Protein AF-0000000083314686 (afdb_homodimer)

pLDDT: mean 95.65, std 6.49, range [55.81, 98.94]

Secondary structure (DSSP, 8-state):
-HHHHHTTS-TT-EEE--TTS--EEEETTEEHHHHHHHH-SSEEEEEHHHHHHHHHHHHHHHHHH-SS-EEEEEEGGGS--HHHHHHHHHTT-EEEEEHHHHHHHHHHTT--GGGEEEE-SS--HHHHHHHHHH-SEEEE-SHHHHHHHHHHHHT--SPPPEEEEEB-------S-GGG--SSTT-SSSB-HHHHHHHHHHHHHHT--EEEEE----SSBS--TTHHHHHHHHHHHHHHHHHHH----SEEE----B----SGGGPSPPPHHHHHHHHHHHHHHHHHHTTPPPPEEEE--SHHHHGGGEEEEEEEEEEEE-SS-EEEEES--TTT--HHHHH------EESBSTTPPP-EEEEEE-SSS-TT-EEEEEEEE----TT-EEEEES-SSSSGGG-B-GGGPPPPEEEEEETTEEEEEEPPPPTGGGGTTB----/-HHHHHTTS-TT-EEE--TTS--EEEETTEEHHHHHHHH-SSEEEEEHHHHHHHHHHHHHHHHHH-SS-EEEEEEGGGS--HHHHHHHHHHT-EEEEEHHHHHHHHHHTT--GGGEEEE-SS--HHHHHHHHHH-SEEEE-SHHHHHHHHHHHHT--SPPPEEEEEB-------S-GGG--SSTT-SSSB-HHHHHHHHHHHHHHT--EEEEE----SSBS--TTHHHHHHHHHHHHHHHHHHH----SEEE----B----SGGGPSPPPHHHHHHHHHHHHHHHHHHTTPPPPEEEE--SHHHHGGGEEEEEEEEEEEE-SS-EEEEES--TTT--HHHHH------EESBSTTPPP-EEEEEE-SSS-TT-EEEEEEEE----TT-EEEEES-SSSSGGG-B-GGGPPPPEEEEEETTEEEEEEPPPPTGGGGTTB----

Radius of gyration: 28.06 Å; Cα contacts (8 Å, |Δi|>4): 2247; chains: 2; bounding box: 79×86×64 Å

Sequence (884 aa):
MNHRRLELFPETTTVITPDDGLPTLAVAGCNLAELADRYGTPLYVLDQTTMDRAAAAYGAALKAHYPGPSGITFAGKALLCLAVAQWVQRQGLWLDCTGAGELHIAGAAGVARERLLVHGVNKSQEDLAMALARAGVVVVDNLTELTRIVTLARQATSPLPDLWLRVRPGVAVETHAYRQTGQEDSKFGMDGDEVMEAVALCQRHGLPLTGIHFHQGSQFRDPAPIGPALERVLDLVDLLRERQGWTPQVICPGGGWGVAYHEDELPHPAIVDYVAFIAQALVHGCQKRSLPLPRLHLEPGRSLVARAGVAVYRVGTVKRTAHRRWLLLDGGMADNPRPALYGARYSALPVQEPWRPPADLAWLAGPYCESGDVLIEGLPLPELAPGELVAVPVSGAYHLAMGSNYNGARRPAVVWVHQGQAHLIQRRESLEDLLRRDLPLPMNHRRLELFPETTTVITPDDGLPTLAVAGCNLAELADRYGTPLYVLDQTTMDRAAAAYGAALKAHYPGPSGITFAGKALLCLAVAQWVQRQGLWLDCTGAGELHIAGAAGVARERLLVHGVNKSQEDLAMALARAGVVVVDNLTELTRIVTLARQATSPLPDLWLRVRPGVAVETHAYRQTGQEDSKFGMDGDEVMEAVALCQRHGLPLTGIHFHQGSQFRDPAPIGPALERVLDLVDLLRERQGWTPQVICPGGGWGVAYHEDELPHPAIVDYVAFIAQALVHGCQKRSLPLPRLHLEPGRSLVARAGVAVYRVGTVKRTAHRRWLLLDGGMADNPRPALYGARYSALPVQEPWRPPADLAWLAGPYCESGDVLIEGLPLPELAPGELVAVPVSGAYHLAMGSNYNGARRPAVVWVHQGQAHLIQRRESLEDLLRRDLPLP

Solvent-accessible surface area (backbone atoms only — not comparable to full-atom values): 43492 Å² total; per-residue (Å²): 111,57,71,59,43,54,72,39,34,33,76,54,51,43,76,42,65,51,95,90,52,65,41,24,38,19,47,32,70,33,49,48,67,59,49,38,71,74,68,37,66,34,27,34,39,36,35,49,62,37,31,51,50,37,52,47,45,52,53,50,28,41,67,72,45,32,96,54,60,68,50,51,25,41,32,33,60,24,48,68,49,33,29,51,39,35,49,34,46,76,71,68,37,25,40,32,26,34,41,51,35,32,43,47,42,33,52,75,37,62,44,54,38,82,34,24,34,32,48,44,66,37,64,46,73,66,22,46,54,46,42,46,72,47,24,28,29,41,41,40,25,45,66,66,57,47,54,49,46,58,58,48,55,74,69,49,90,59,77,73,30,37,28,25,41,26,40,23,64,45,48,84,63,98,55,59,74,53,34,44,38,12,30,66,74,36,88,41,37,23,46,73,68,53,44,54,50,47,52,52,52,29,62,76,69,69,49,56,71,36,30,39,30,32,43,54,36,52,64,36,81,61,62,68,69,53,50,64,36,50,52,49,48,52,52,49,42,52,48,36,33,72,73,67,71,42,72,56,54,30,40,24,65,32,42,22,51,23,68,35,48,30,62,87,46,57,69,60,56,58,64,49,62,45,43,37,51,54,31,46,50,50,53,52,53,24,57,77,65,71,44,80,83,38,30,42,35,39,32,42,25,46,53,40,33,13,42,17,8,30,35,35,32,34,29,62,35,70,46,74,48,94,81,41,36,35,38,26,20,62,43,26,43,34,50,39,31,41,27,51,56,70,64,50,61,52,46,72,40,44,32,58,46,48,75,57,66,59,68,49,56,29,30,35,23,22,34,56,103,42,59,46,24,42,52,29,84,59,44,74,35,41,90,74,55,63,71,41,43,38,33,30,42,39,46,32,34,48,18,73,31,48,19,25,40,39,51,37,42,60,51,54,27,32,32,40,26,47,86,52,40,79,39,70,32,26,55,51,51,50,72,64,63,78,48,69,49,47,28,66,67,133,110,58,71,57,45,53,73,39,33,34,79,54,52,45,79,43,65,52,95,91,51,65,42,24,38,19,46,32,70,34,49,47,66,58,50,37,70,72,69,38,66,32,28,36,39,38,36,49,62,38,30,50,51,36,52,47,45,51,53,51,27,41,68,72,45,33,97,55,59,69,49,52,25,40,32,32,59,24,50,68,49,33,30,51,38,35,49,35,46,73,70,70,38,26,41,33,26,34,40,52,35,31,44,48,43,33,51,75,37,61,44,53,38,81,36,25,34,33,48,45,66,36,65,46,72,66,21,44,54,46,42,47,73,50,24,28,28,39,40,38,25,43,67,66,58,47,55,49,46,57,59,49,55,73,70,50,90,59,78,72,32,37,29,27,42,26,41,25,63,45,49,84,62,99,56,58,76,53,33,43,39,11,30,64,74,36,87,41,36,23,46,71,69,53,45,55,50,46,52,52,52,30,62,75,69,69,48,56,70,37,29,39,30,32,42,56,39,52,66,37,82,60,63,69,68,53,49,64,38,50,52,49,49,51,51,50,42,53,48,36,34,73,74,67,71,42,74,56,52,30,42,24,66,34,44,24,52,24,69,34,48,32,62,90,47,56,69,61,55,57,62,48,62,46,43,37,51,52,30,46,52,50,54,52,52,23,58,75,67,72,44,78,82,38,30,41,35,40,31,40,26,48,53,40,34,14,42,17,8,31,34,35,32,35,29,63,35,69,46,76,47,95,82,43,36,34,39,27,19,62,44,26,42,34,49,39,32,41,28,52,55,70,64,49,60,52,46,71,39,43,32,58,46,47,75,56,65,58,69,47,56,29,29,35,22,20,33,55,102,42,57,46,24,42,53,29,86,59,44,76,34,43,88,72,54,62,71,42,42,37,32,29,43,40,46,30,37,48,18,72,30,48,21,26,40,39,51,37,43,59,51,54,26,32,34,41,25,49,85,52,40,78,40,71,30,26,54,51,52,50,72,66,63,76,47,70,48,47,30,66,67,135

InterPro domains:
  IPR000183 Ornithine/DAP/Arg decarboxylase [PR01179] (94-106)
  IPR000183 Ornithine/DAP/Arg decarboxylase [PR01179] (206-219)
  IPR000183 Ornithine/DAP/Arg decarboxylase [PR01179] (296-315)
  IPR000183 Ornithine/DAP/Arg decarboxylase [PR01179] (396-409)
  IPR002986 Diaminopimelate decarboxylase, LysA [MF_02120] (29-439)
  IPR002986 Diaminopimelate decarboxylase, LysA [PR01181] (92-109)
  IPR002986 Diaminopimelate decarboxylase, LysA [PR01181] (181-190)
  IPR002986 Diaminopimelate decarboxylase, LysA [PR01181] (324-342)
  IPR002986 Diaminopimelate decarboxylase, LysA [PR01181] (406-428)
  IPR002986 Diaminopimelate decarboxylase, LysA [TIGR01048] (24-438)
  IPR002986 Diaminopimelate decarboxylase, LysA [cd06828] (39-417)
  IPR009006 Alanine racemase/group IV decarboxylase, C-terminal [G3DSA:2.40.37.10] (29-435)
  IPR009006 Alanine racemase/group IV decarboxylase, C-terminal [SSF50621] (285-439)
  IPR022644 Orn/DAP/Arg decarboxylase 2, N-terminal [PF02784] (65-306)
  IPR029066 PLP-binding barrel [G3DSA:3.20.20.10] (48-308)
  IPR029066 PLP-binding barrel [SSF51419] (40-308)

Nearest PDB structures (foldseek):
  2qgh-assembly1_A-2  TM=9.466E-01  e=3.932E-39  unclassified
  3c5q-assembly1_A-2  TM=9.473E-01  e=6.401E-38  unclassified
  3n2b-assembly2_D  TM=8.940E-01  e=5.241E-35  Vibrio cholerae O1 biovar El Tor str. N16961
  3n2b-assembly2_C  TM=8.779E-01  e=2.079E-33  Vibrio cholerae O1 biovar El Tor str. N16961
  7ru7-assembly1_A-2  TM=8.753E-01  e=1.218E-33  Niallia circulans

Organism: NCBI:txid1204385

Foldseek 3Di:
DLVLQCLLAQPQWDFDADPPGFTFIDHLQHGVVVVCVVANPQEKEFELVSLLVLLVLLVVLCVVAFPDAAAEEAECLFPDALVVLLSCQVSVHAYEEEFDVRLVRNVVNVRQQLRYEYEYLDYDPRRLVSNQVRHQEYEAWFPVSLVVCLVVVVVDPDDGHEYEFEEQLQAADPDFPVWAARHPPHSTGDYLVRVLVSVVVCVVSVNRHAEYEYEGGAADLALVSLLSSLLSVLVSQLVCCVPPVDHHQEYEDEEHHHFDFESVRDDTRRSSNNSNVVSVSQVVSCVVSVHDRHYYYYHDHLSSTQQRMKTKWFFADWDDDPVATEGETQDFCQQAVCCVVPVDAHDKAWRGPRVPFFDWWHWYAYDAPDPSRTHHGTYGYHDDDGGTMMMIGSHGTPRNSVHHCHVNDWHGWYWYHHNNDIDTRGHIGDSVNSCVPPDDDD/DLVLQCLLAQPQWDFDDDPPGFTFIDHLQHGVVVVCVVANPQEKEFELVSLLVLLVLLVVLCVVAFPDAAAEEAECLFPDALVVLLSCQVSVHAYEEEFDVRLVRNVVNPRQQLRYEYEYLDYDPRRLVSNQVRHQEYEAWFPVSLVVCLVVVVVDPDDGHEYEFEEQLQAADPDFPVWAARHPPHSTGDYLVRVLVSVVVCVVSVNRHAYYEYEGGAADLALVSLLSSLLSVLVSQLVCCVPPVDHHQEYEDEEHHHFDFESVRDDTRRSSNNSNVVSVSQVVSCVVSVHDRHYYYYHYHLSSTQQRMKTKWFFADWDDDPVATEGETQDFCQQAVCCVVPVDAHDKAWRGPRVPFFDWWHWYAYDAPDPSRTHHGTYGYHDDDGGTMMMIGRHGTPRNSVHHCHVNDWHGWYWYHHNNDIDTRGHIGDSVNSCVPPDDDD

Structure (mmCIF, N/CA/C/O backbone):
data_AF-0000000083314686-model_v1
#
loop_
_entity.id
_entity.type
_entity.pdbx_description
1 polymer 'Diaminopimelate decarboxylase'
#
loop_
_atom_site.group_PDB
_atom_site.id
_atom_site.type_symbol
_atom_site.label_atom_id
_atom_site.label_alt_id
_atom_site.label_comp_id
_atom_site.label_asym_id
_atom_site.label_entity_id
_atom_site.label_seq_id
_atom_site.pdbx_PDB_ins_code
_atom_site.Cartn_x
_atom_site.Cartn_y
_atom_site.Cartn_z
_atom_site.occupancy
_atom_site.B_iso_or_equiv
_atom_site.auth_seq_id
_atom_site.auth_comp_id
_atom_site.auth_asym_id
_atom_site.auth_atom_id
_atom_site.pdbx_PDB_model_num
ATOM 1 N N . MET A 1 1 ? -27.672 -10.094 14.734 1 75.81 1 MET A N 1
ATOM 2 C CA . MET A 1 1 ? -26.281 -9.852 14.367 1 75.81 1 MET A CA 1
ATOM 3 C C . MET A 1 1 ? -26.203 -9.031 13.078 1 75.81 1 MET A C 1
ATOM 5 O O . MET A 1 1 ? -25.656 -7.926 13.078 1 75.81 1 MET A O 1
ATOM 9 N N . ASN A 1 2 ? -26.984 -9.383 12.133 1 82.88 2 ASN A N 1
ATOM 10 C CA . ASN A 1 2 ? -26.953 -8.68 10.859 1 82.88 2 ASN A CA 1
ATOM 11 C C . ASN A 1 2 ? -27.578 -7.293 10.977 1 82.88 2 ASN A C 1
ATOM 13 O O . ASN A 1 2 ? -27.109 -6.336 10.359 1 82.88 2 ASN A O 1
ATOM 17 N N . HIS A 1 3 ? -28.547 -7.148 11.844 1 85.5 3 HIS A N 1
ATOM 18 C CA . HIS A 1 3 ? -29.188 -5.852 12.016 1 85.5 3 HIS A CA 1
ATOM 19 C C . HIS A 1 3 ? -28.234 -4.844 12.656 1 85.5 3 HIS A C 1
ATOM 21 O O . HIS A 1 3 ? -28.234 -3.666 12.289 1 85.5 3 HIS A O 1
ATOM 27 N N . ARG A 1 4 ? -27.5 -5.34 13.508 1 92.31 4 ARG A N 1
ATOM 28 C CA . ARG A 1 4 ? -26.516 -4.48 14.156 1 92.31 4 ARG A CA 1
ATOM 29 C C . ARG A 1 4 ? -25.453 -4.02 13.172 1 92.31 4 ARG A C 1
ATOM 31 O O . ARG A 1 4 ? -25 -2.873 13.227 1 92.31 4 ARG A O 1
ATOM 38 N N . ARG A 1 5 ? -25.125 -4.875 12.227 1 96.56 5 ARG A N 1
ATOM 39 C CA . ARG A 1 5 ? -24.109 -4.551 11.227 1 96.56 5 ARG A CA 1
ATOM 40 C C . ARG A 1 5 ? -24.578 -3.428 10.312 1 96.56 5 ARG A C 1
ATOM 42 O O . ARG A 1 5 ? -23.781 -2.658 9.789 1 96.56 5 ARG A O 1
ATOM 49 N N . LEU A 1 6 ? -25.859 -3.352 10.133 1 97 6 LEU A N 1
ATOM 50 C CA . LEU A 1 6 ? -26.406 -2.314 9.266 1 97 6 LEU A CA 1
ATOM 51 C C . LEU A 1 6 ? -26.094 -0.926 9.805 1 97 6 LEU A C 1
ATOM 53 O O . LEU A 1 6 ? -25.953 0.029 9.039 1 97 6 LEU A O 1
ATOM 57 N N . GLU A 1 7 ? -25.922 -0.8 11.125 1 97.31 7 GLU A N 1
ATOM 58 C CA . GLU A 1 7 ? -25.609 0.478 11.766 1 97.31 7 GLU A CA 1
ATOM 59 C C . GLU A 1 7 ? -24.219 0.976 11.375 1 97.31 7 GLU A C 1
ATOM 61 O O . GLU A 1 7 ? -23.906 2.146 11.586 1 97.31 7 GLU A O 1
ATOM 66 N N . LEU A 1 8 ? -23.391 0.061 10.852 1 98.69 8 LEU A N 1
ATOM 67 C CA . LEU A 1 8 ? -22.062 0.446 10.398 1 98.69 8 LEU A CA 1
ATOM 68 C C . LEU A 1 8 ? -22.125 1.128 9.031 1 98.69 8 LEU A C 1
ATOM 70 O O . LEU A 1 8 ? -21.188 1.844 8.648 1 98.69 8 LEU A O 1
ATOM 74 N N . PHE A 1 9 ? -23.203 0.849 8.242 1 98.81 9 PHE A N 1
ATOM 75 C CA . PHE A 1 9 ? -23.328 1.32 6.871 1 98.81 9 PHE A CA 1
ATOM 76 C C . PHE A 1 9 ? -23.672 2.803 6.84 1 98.81 9 PHE A C 1
ATOM 78 O O . PHE A 1 9 ? -23.984 3.395 7.875 1 98.81 9 PHE A O 1
ATOM 85 N N . PRO A 1 10 ? -23.516 3.453 5.609 1 98.88 10 PRO A N 1
ATOM 86 C CA . PRO A 1 10 ? -23.984 4.836 5.492 1 98.88 10 PRO A CA 1
ATOM 87 C C . PRO A 1 10 ? -25.406 5.023 6.039 1 98.88 10 PRO A C 1
ATOM 89 O O . PRO A 1 10 ? -26.219 4.098 5.996 1 98.88 10 PRO A O 1
ATOM 92 N N . GLU A 1 11 ? -25.672 6.207 6.492 1 98.44 11 GLU A N 1
ATOM 93 C CA . GLU A 1 11 ? -26.906 6.496 7.203 1 98.44 11 GLU A CA 1
ATOM 94 C C . GLU A 1 11 ? -28.125 6.277 6.305 1 98.44 11 GLU A C 1
ATOM 96 O O . GLU A 1 11 ? -29.219 6.008 6.789 1 98.44 11 GLU A O 1
ATOM 101 N N . THR A 1 12 ? -27.953 6.301 5.004 1 98.75 12 THR A N 1
ATOM 102 C CA . THR A 1 12 ? -29.062 6.215 4.07 1 98.75 12 THR A CA 1
ATOM 103 C C . THR A 1 12 ? -29.312 4.766 3.654 1 98.75 12 THR A C 1
ATOM 105 O O . THR A 1 12 ? -30.172 4.492 2.812 1 98.75 12 THR A O 1
ATOM 108 N N . THR A 1 13 ? -28.578 3.865 4.227 1 98.75 13 THR A N 1
ATOM 109 C CA . THR A 1 13 ? -28.688 2.475 3.803 1 98.75 13 THR A CA 1
ATOM 110 C C . THR A 1 13 ? -30.016 1.876 4.219 1 98.75 13 THR A C 1
ATOM 112 O O . THR A 1 13 ? -30.484 2.084 5.344 1 98.75 13 THR A O 1
ATOM 115 N N . THR A 1 14 ? -30.656 1.277 3.285 1 97.88 14 THR A N 1
ATOM 116 C CA . THR A 1 14 ? -31.906 0.546 3.504 1 97.88 14 THR A CA 1
ATOM 117 C C . THR A 1 14 ? -31.875 -0.805 2.795 1 97.88 14 THR A C 1
ATOM 119 O O . THR A 1 14 ? -30.953 -1.079 2.016 1 97.88 14 THR A O 1
ATOM 122 N N . VAL A 1 15 ? -32.75 -1.666 3.189 1 97.56 15 VAL A N 1
ATOM 123 C CA . VAL A 1 15 ? -33.031 -2.889 2.436 1 97.56 15 VAL A CA 1
ATOM 124 C C . VAL A 1 15 ? -34.281 -2.723 1.612 1 97.56 15 VAL A C 1
ATOM 126 O O . VAL A 1 15 ? -35.375 -2.473 2.162 1 97.56 15 VAL A O 1
ATOM 129 N N . ILE A 1 16 ? -34.094 -2.801 0.326 1 95.88 16 ILE A N 1
ATOM 130 C CA . ILE A 1 16 ? -35.219 -2.645 -0.561 1 95.88 16 ILE A CA 1
ATOM 131 C C . ILE A 1 16 ? -35.562 -3.979 -1.226 1 95.88 16 ILE A C 1
ATOM 133 O O . ILE A 1 16 ? -34.719 -4.879 -1.266 1 95.88 16 ILE A O 1
ATOM 137 N N . THR A 1 17 ? -36.812 -4.105 -1.648 1 93.75 17 THR A N 1
ATOM 138 C CA . THR A 1 17 ? -37.219 -5.289 -2.395 1 93.75 17 THR A CA 1
ATOM 139 C C . THR A 1 17 ? -37.75 -4.898 -3.768 1 93.75 17 THR A C 1
ATOM 141 O O . THR A 1 17 ? -38.906 -4.504 -3.895 1 93.75 17 THR A O 1
ATOM 144 N N . PRO A 1 18 ? -36.875 -5.098 -4.672 1 88 18 PRO A N 1
ATOM 145 C CA . PRO A 1 18 ? -37.375 -4.82 -6.02 1 88 18 PRO A CA 1
ATOM 146 C C . PRO A 1 18 ? -38.5 -5.766 -6.441 1 88 18 PRO A C 1
ATOM 148 O O . PRO A 1 18 ? -38.656 -6.832 -5.852 1 88 18 PRO A O 1
ATOM 151 N N . ASP A 1 19 ? -39.469 -5.406 -7.34 1 84.94 19 ASP A N 1
ATOM 152 C CA . ASP A 1 19 ? -40.625 -6.156 -7.762 1 84.94 19 ASP A CA 1
ATOM 153 C C . ASP A 1 19 ? -40.281 -7.605 -8.078 1 84.94 19 ASP A C 1
ATOM 155 O O . ASP A 1 19 ? -41 -8.531 -7.664 1 84.94 19 ASP A O 1
ATOM 159 N N . ASP A 1 20 ? -39.281 -7.84 -8.781 1 77.69 20 ASP A N 1
ATOM 160 C CA . ASP A 1 20 ? -38.969 -9.211 -9.188 1 77.69 20 ASP A CA 1
ATOM 161 C C . ASP A 1 20 ? -37.625 -9.664 -8.617 1 77.69 20 ASP A C 1
ATOM 163 O O . ASP A 1 20 ? -36.969 -10.562 -9.172 1 77.69 20 ASP A O 1
ATOM 167 N N . GLY A 1 21 ? -37.438 -9.031 -7.438 1 85.62 21 GLY A N 1
ATOM 168 C CA . GLY A 1 21 ? -36.094 -9.422 -7.012 1 85.62 21 GLY A CA 1
ATOM 169 C C . GLY A 1 21 ? -36 -9.695 -5.523 1 85.62 21 GLY A C 1
ATOM 170 O O . GLY A 1 21 ? -37 -9.703 -4.824 1 85.62 21 GLY A O 1
ATOM 171 N N . LEU A 1 22 ? -34.875 -10.117 -5.012 1 91 22 LEU A N 1
ATOM 172 C CA . LEU A 1 22 ? -34.562 -10.391 -3.613 1 91 22 LEU A CA 1
ATOM 173 C C . LEU A 1 22 ? -34.312 -9.102 -2.85 1 91 22 LEU A C 1
ATOM 175 O O . LEU A 1 22 ? -33.875 -8.109 -3.436 1 91 22 LEU A O 1
ATOM 179 N N . PRO A 1 23 ? -34.688 -9.109 -1.562 1 96.19 23 PRO A N 1
ATOM 180 C CA . PRO A 1 23 ? -34.25 -7.969 -0.759 1 96.19 23 PRO A CA 1
ATOM 181 C C . PRO A 1 23 ? -32.781 -7.641 -0.951 1 96.19 23 PRO A C 1
ATOM 183 O O . PRO A 1 23 ? -31.938 -8.547 -1.035 1 96.19 23 PRO A O 1
ATOM 186 N N . THR A 1 24 ? -32.5 -6.383 -1.115 1 97.94 24 THR A N 1
ATOM 187 C CA . THR A 1 24 ? -31.141 -5.977 -1.46 1 97.94 24 THR A CA 1
ATOM 188 C C . THR A 1 24 ? -30.781 -4.668 -0.764 1 97.94 24 THR A C 1
ATOM 190 O O . THR A 1 24 ? -31.641 -3.816 -0.538 1 97.94 24 THR A O 1
ATOM 193 N N . LEU A 1 25 ? -29.516 -4.578 -0.408 1 98.56 25 LEU A N 1
ATOM 194 C CA . LEU A 1 25 ? -29.031 -3.34 0.193 1 98.56 25 LEU A CA 1
ATOM 195 C C . LEU A 1 25 ? -29.062 -2.195 -0.814 1 98.56 25 LEU A C 1
ATOM 197 O O . LEU A 1 25 ? -28.719 -2.383 -1.984 1 98.56 25 LEU A O 1
ATOM 201 N N . ALA A 1 26 ? -29.516 -1.073 -0.341 1 98.69 26 ALA A N 1
ATOM 202 C CA . ALA A 1 26 ? -29.484 0.168 -1.11 1 98.69 26 ALA A CA 1
ATOM 203 C C . ALA A 1 26 ? -28.875 1.304 -0.292 1 98.69 26 ALA A C 1
ATOM 205 O O . ALA A 1 26 ? -29.109 1.402 0.915 1 98.69 26 ALA A O 1
ATOM 206 N N . VAL A 1 27 ? -28.078 2.102 -0.916 1 98.88 27 VAL A N 1
ATOM 207 C CA . VAL A 1 27 ? -27.516 3.312 -0.316 1 98.88 27 VAL A CA 1
ATOM 208 C C . VAL A 1 27 ? -28.031 4.539 -1.069 1 98.88 27 VAL A C 1
ATOM 210 O O . VAL A 1 27 ? -27.891 4.625 -2.293 1 98.88 27 VAL A O 1
ATOM 213 N N . ALA A 1 28 ? -28.562 5.457 -0.399 1 98.69 28 ALA A N 1
ATOM 214 C CA . ALA A 1 28 ? -29.125 6.668 -0.977 1 98.69 28 ALA A CA 1
ATOM 215 C C . ALA A 1 28 ? -30.172 6.332 -2.049 1 98.69 28 ALA A C 1
ATOM 217 O O . ALA A 1 28 ? -30.266 7.031 -3.059 1 98.69 28 ALA A O 1
ATOM 218 N N . GLY A 1 29 ? -30.812 5.203 -1.864 1 98.12 29 GLY A N 1
ATOM 219 C CA . GLY A 1 29 ? -31.828 4.785 -2.805 1 98.12 29 GLY A CA 1
ATOM 220 C C . GLY A 1 29 ? -31.281 4.027 -3.996 1 98.12 29 GLY A C 1
ATOM 221 O O . GLY A 1 29 ? -32.031 3.598 -4.871 1 98.12 29 GLY A O 1
ATOM 222 N N . CYS A 1 30 ? -30.016 3.84 -4.082 1 98.69 30 CYS A N 1
ATOM 223 C CA . CYS A 1 30 ? -29.375 3.129 -5.191 1 98.69 30 CYS A CA 1
ATOM 224 C C . CYS A 1 30 ? -29.125 1.67 -4.828 1 98.69 30 CYS A C 1
ATOM 226 O O . CYS A 1 30 ? -28.438 1.38 -3.852 1 98.69 30 CYS A O 1
ATOM 228 N N . ASN A 1 31 ? -29.656 0.776 -5.602 1 98.25 31 ASN A N 1
ATOM 229 C CA . ASN A 1 31 ? -29.5 -0.663 -5.426 1 98.25 31 ASN A CA 1
ATOM 230 C C . ASN A 1 31 ? -28.047 -1.091 -5.629 1 98.25 31 ASN A C 1
ATOM 232 O O . ASN A 1 31 ? -27.5 -0.956 -6.727 1 98.25 31 ASN A O 1
ATOM 236 N N . LEU A 1 32 ? -27.406 -1.667 -4.605 1 98.75 32 LEU A N 1
ATOM 237 C CA . LEU A 1 32 ? -25.984 -1.992 -4.672 1 98.75 32 LEU A CA 1
ATOM 238 C C . LEU A 1 32 ? -25.734 -3.084 -5.707 1 98.75 32 LEU A C 1
ATOM 240 O O . LEU A 1 32 ? -24.688 -3.088 -6.359 1 98.75 32 LEU A O 1
ATOM 244 N N . ALA A 1 33 ? -26.609 -4.023 -5.812 1 98.31 33 ALA A N 1
ATOM 245 C CA . ALA A 1 33 ? -26.453 -5.074 -6.812 1 98.31 33 ALA A CA 1
ATOM 246 C C . ALA A 1 33 ? -26.453 -4.488 -8.227 1 98.31 33 ALA A C 1
ATOM 248 O O . ALA A 1 33 ? -25.641 -4.895 -9.07 1 98.31 33 ALA A O 1
ATOM 249 N N . GLU A 1 34 ? -27.328 -3.541 -8.438 1 97.75 34 GLU A N 1
ATOM 250 C CA . GLU A 1 34 ? -27.406 -2.898 -9.742 1 97.75 34 GLU A CA 1
ATOM 251 C C . GLU A 1 34 ? -26.156 -2.072 -10.023 1 97.75 34 GLU A C 1
ATOM 253 O O . GLU A 1 34 ? -25.656 -2.055 -11.148 1 97.75 34 GLU A O 1
ATOM 258 N N . LEU A 1 35 ? -25.672 -1.355 -8.992 1 98.81 35 LEU A N 1
ATOM 259 C CA . LEU A 1 35 ? -24.438 -0.596 -9.156 1 98.81 35 LEU A CA 1
ATOM 260 C C . LEU A 1 35 ? -23.266 -1.521 -9.492 1 98.81 35 LEU A C 1
ATOM 262 O O . LEU A 1 35 ? -22.438 -1.199 -10.344 1 98.81 35 LEU A O 1
ATOM 266 N N . ALA A 1 36 ? -23.188 -2.654 -8.812 1 98.69 36 ALA A N 1
ATOM 267 C CA . ALA A 1 36 ? -22.141 -3.633 -9.07 1 98.69 36 ALA A CA 1
ATOM 268 C C . ALA A 1 36 ? -22.203 -4.137 -10.516 1 98.69 36 ALA A C 1
ATOM 270 O O . ALA A 1 36 ? -21.156 -4.34 -11.148 1 98.69 36 ALA A O 1
ATOM 271 N N . ASP A 1 37 ? -23.391 -4.402 -11.008 1 98 37 ASP A N 1
ATOM 272 C CA . ASP A 1 37 ? -23.562 -4.867 -12.375 1 98 37 ASP A CA 1
ATOM 273 C C . ASP A 1 37 ? -23.125 -3.799 -13.375 1 98 37 ASP A C 1
ATOM 275 O O . ASP A 1 37 ? -22.516 -4.113 -14.398 1 98 37 ASP A O 1
ATOM 279 N N . ARG A 1 38 ? -23.453 -2.57 -13.086 1 98.31 38 ARG A N 1
ATOM 280 C CA . ARG A 1 38 ? -23.219 -1.458 -14 1 98.31 38 ARG A CA 1
ATOM 281 C C . ARG A 1 38 ? -21.75 -1.072 -14.023 1 98.31 38 ARG A C 1
ATOM 283 O O . ARG A 1 38 ? -21.188 -0.797 -15.086 1 98.31 38 ARG A O 1
ATOM 290 N N . TYR A 1 39 ? -21.062 -1.039 -12.844 1 98.69 39 TYR A N 1
ATOM 291 C CA . TYR A 1 39 ? -19.734 -0.452 -12.742 1 98.69 39 TYR A CA 1
ATOM 292 C C . TYR A 1 39 ? -18.672 -1.525 -12.492 1 98.69 39 TYR A C 1
ATOM 294 O O . TYR A 1 39 ? -17.484 -1.248 -12.531 1 98.69 39 TYR A O 1
ATOM 302 N N . GLY A 1 40 ? -19.094 -2.797 -12.234 1 98.19 40 GLY A N 1
ATOM 303 C CA . GLY A 1 40 ? -18.172 -3.875 -11.914 1 98.19 40 GLY A CA 1
ATOM 304 C C . GLY A 1 40 ? -17.719 -3.855 -10.469 1 98.19 40 GLY A C 1
ATOM 305 O O . GLY A 1 40 ? -17.969 -2.891 -9.75 1 98.19 40 GLY A O 1
ATOM 306 N N . THR A 1 41 ? -17.125 -4.898 -10 1 98.62 41 THR A N 1
ATOM 307 C CA . THR A 1 41 ? -16.516 -5.027 -8.68 1 98.62 41 THR A CA 1
ATOM 308 C C . THR A 1 41 ? -15.023 -5.328 -8.797 1 98.62 41 THR A C 1
ATOM 310 O O . THR A 1 41 ? -14.578 -5.875 -9.805 1 98.62 41 THR A O 1
ATOM 313 N N . PRO A 1 42 ? -14.266 -4.965 -7.789 1 98.5 42 PRO A N 1
ATOM 314 C CA . PRO A 1 42 ? -14.641 -4.215 -6.59 1 98.5 42 PRO A CA 1
ATOM 315 C C . PRO A 1 42 ? -15.18 -2.822 -6.906 1 98.5 42 PRO A C 1
ATOM 317 O O . PRO A 1 42 ? -14.758 -2.201 -7.887 1 98.5 42 PRO A O 1
ATOM 320 N N . LEU A 1 43 ? -16.141 -2.434 -6.137 1 98.94 43 LEU A N 1
ATOM 321 C CA . LEU A 1 43 ? -16.75 -1.126 -6.316 1 98.94 43 LEU A CA 1
ATOM 322 C C . LEU A 1 43 ? -16.828 -0.373 -4.992 1 98.94 43 LEU A C 1
ATOM 324 O O . LEU A 1 43 ? -17.203 -0.948 -3.967 1 98.94 43 LEU A O 1
ATOM 328 N N . TYR A 1 44 ? -16.438 0.87 -4.996 1 98.94 44 TYR A N 1
ATOM 329 C CA . TYR A 1 44 ? -16.625 1.724 -3.828 1 98.94 44 TYR A CA 1
ATOM 330 C C . TYR A 1 44 ? -17.766 2.705 -4.047 1 98.94 44 TYR A C 1
ATOM 332 O O . TYR A 1 44 ? -17.844 3.361 -5.09 1 98.94 44 TYR A O 1
ATOM 340 N N . VAL A 1 45 ? -18.625 2.727 -3.113 1 98.94 45 VAL A N 1
ATOM 341 C CA . VAL A 1 45 ? -19.781 3.609 -3.145 1 98.94 45 VAL A CA 1
ATOM 342 C C . VAL A 1 45 ? -19.688 4.625 -2.008 1 98.94 45 VAL A C 1
ATOM 344 O O . VAL A 1 45 ? -19.469 4.254 -0.853 1 98.94 45 VAL A O 1
ATOM 347 N N . LEU A 1 46 ? -19.812 5.906 -2.338 1 98.88 46 LEU A N 1
ATOM 348 C CA . LEU A 1 46 ? -19.703 6.988 -1.367 1 98.88 46 LEU A CA 1
ATOM 349 C C . LEU A 1 46 ? -21.016 7.758 -1.255 1 98.88 46 LEU A C 1
ATOM 351 O O . LEU A 1 46 ? -21.516 8.297 -2.248 1 98.88 46 LEU A O 1
ATOM 355 N N . ASP A 1 47 ? -21.531 7.883 -0.074 1 98.94 47 ASP A N 1
ATOM 356 C CA . ASP A 1 47 ? -22.844 8.484 0.176 1 98.94 47 ASP A CA 1
ATOM 357 C C . ASP A 1 47 ? -22.703 9.945 0.598 1 98.94 47 ASP A C 1
ATOM 359 O O . ASP A 1 47 ? -22.203 10.234 1.69 1 98.94 47 ASP A O 1
ATOM 363 N N . GLN A 1 48 ? -23.25 10.812 -0.131 1 98.81 48 GLN A N 1
ATOM 364 C CA . GLN A 1 48 ? -23.156 12.242 0.144 1 98.81 48 GLN A CA 1
ATOM 365 C C . GLN A 1 48 ? -23.859 12.594 1.454 1 98.81 48 GLN A C 1
ATOM 367 O O . GLN A 1 48 ? -23.328 13.367 2.256 1 98.81 48 GLN A O 1
ATOM 372 N N . THR A 1 49 ? -25.016 12.07 1.678 1 98.88 49 THR A N 1
ATOM 373 C CA . THR A 1 49 ? -25.844 12.461 2.812 1 98.88 49 THR A CA 1
ATOM 374 C C . THR A 1 49 ? -25.125 12.172 4.129 1 98.88 49 THR A C 1
ATOM 376 O O . THR A 1 49 ? -25.141 13 5.043 1 98.88 49 THR A O 1
ATOM 379 N N . THR A 1 50 ? -24.5 11.039 4.188 1 98.88 50 THR A N 1
ATOM 380 C CA . THR A 1 50 ? -23.766 10.672 5.391 1 98.88 50 THR A CA 1
ATOM 381 C C . THR A 1 50 ? -22.625 11.664 5.648 1 98.88 50 THR A C 1
ATOM 383 O O . THR A 1 50 ? -22.406 12.078 6.789 1 98.88 50 THR A O 1
ATOM 386 N N . MET A 1 51 ? -21.922 12.117 4.629 1 98.81 51 MET A N 1
ATOM 387 C CA . MET A 1 51 ? -20.859 13.102 4.766 1 98.81 51 MET A CA 1
ATOM 388 C C . MET A 1 51 ? -21.438 14.461 5.16 1 98.81 51 MET A C 1
ATOM 390 O O . MET A 1 51 ? -20.875 15.148 6.023 1 98.81 51 MET A O 1
ATOM 394 N N . ASP A 1 52 ? -22.547 14.82 4.512 1 98.81 52 ASP A N 1
ATOM 395 C CA . ASP A 1 52 ? -23.203 16.078 4.836 1 98.81 52 ASP A CA 1
ATOM 396 C C . ASP A 1 52 ? -23.594 16.141 6.312 1 98.81 52 ASP A C 1
ATOM 398 O O . ASP A 1 52 ? -23.359 17.156 6.977 1 98.81 52 ASP A O 1
ATOM 402 N N . ARG A 1 53 ? -24.156 15.086 6.773 1 98.81 53 ARG A N 1
ATOM 403 C CA . ARG A 1 53 ? -24.641 15.047 8.148 1 98.81 53 ARG A CA 1
ATOM 404 C C . ARG A 1 53 ? -23.469 15.086 9.133 1 98.81 53 ARG A C 1
ATOM 406 O O . ARG A 1 53 ? -23.578 15.703 10.195 1 98.81 53 ARG A O 1
ATOM 413 N N . ALA A 1 54 ? -22.406 14.43 8.82 1 98.75 54 ALA A N 1
ATOM 414 C CA . ALA A 1 54 ? -21.234 14.5 9.672 1 98.75 54 ALA A CA 1
ATOM 415 C C . ALA A 1 54 ? -20.688 15.93 9.734 1 98.75 54 ALA A C 1
ATOM 417 O O . ALA A 1 54 ? -20.391 16.438 10.812 1 98.75 54 ALA A O 1
ATOM 418 N N . ALA A 1 55 ? -20.578 16.562 8.57 1 98.75 55 ALA A N 1
ATOM 419 C CA . ALA A 1 55 ? -20.109 17.953 8.516 1 98.75 55 ALA A CA 1
ATOM 420 C C . ALA A 1 55 ? -21.031 18.875 9.328 1 98.75 55 ALA A C 1
ATOM 422 O O . ALA A 1 55 ? -20.547 19.703 10.094 1 98.75 55 ALA A O 1
ATOM 423 N N . ALA A 1 56 ? -22.281 18.641 9.164 1 98.62 56 ALA A N 1
ATOM 424 C CA . ALA A 1 56 ? -23.25 19.453 9.898 1 98.62 56 ALA A CA 1
ATOM 425 C C . ALA A 1 56 ? -23.125 19.234 11.398 1 98.62 56 ALA A C 1
ATOM 427 O O . ALA A 1 56 ? -23.281 20.172 12.188 1 98.62 56 ALA A O 1
ATOM 428 N N . ALA A 1 57 ? -22.891 18 11.781 1 98.69 57 ALA A N 1
ATOM 429 C CA . ALA A 1 57 ? -22.734 17.672 13.195 1 98.69 57 ALA A CA 1
ATOM 430 C C . ALA A 1 57 ? -21.547 18.406 13.797 1 98.69 57 ALA A C 1
ATOM 432 O O . ALA A 1 57 ? -21.625 18.938 14.914 1 98.69 57 ALA A O 1
ATOM 433 N N . TYR A 1 58 ? -20.469 18.484 13.141 1 98.75 58 TYR A N 1
ATOM 434 C CA . TYR A 1 58 ? -19.312 19.234 13.602 1 98.75 58 TYR A CA 1
ATOM 435 C C . TYR A 1 58 ? -19.641 20.719 13.742 1 98.75 58 TYR A C 1
ATOM 437 O O . TYR A 1 58 ? -19.328 21.328 14.758 1 98.75 58 TYR A O 1
ATOM 445 N N . GLY A 1 59 ? -20.25 21.234 12.68 1 98.31 59 GLY A N 1
ATOM 446 C CA . GLY A 1 59 ? -20.625 22.641 12.711 1 98.31 59 GLY A CA 1
ATOM 447 C C . GLY A 1 59 ? -21.562 22.984 13.852 1 98.31 59 GLY A C 1
ATOM 448 O O . GLY A 1 59 ? -21.328 23.953 14.57 1 98.31 59 GLY A O 1
ATOM 449 N N . ALA A 1 60 ? -22.547 22.125 14.031 1 98.5 60 ALA A N 1
ATOM 450 C CA . ALA A 1 60 ? -23.531 22.359 15.094 1 98.5 60 ALA A CA 1
ATOM 451 C C . ALA A 1 60 ? -22.875 22.25 16.469 1 98.5 60 ALA A C 1
ATOM 453 O O . ALA A 1 60 ? -23.188 23.047 17.359 1 98.5 60 ALA A O 1
ATOM 454 N N . ALA A 1 61 ? -22.062 21.281 16.625 1 98.75 61 ALA A N 1
ATOM 455 C CA . ALA A 1 61 ? -21.391 21.078 17.906 1 98.75 61 ALA A CA 1
ATOM 456 C C . ALA A 1 61 ? -20.484 22.266 18.234 1 98.75 61 ALA A C 1
ATOM 458 O O . ALA A 1 61 ? -20.453 22.734 19.375 1 98.75 61 ALA A O 1
ATOM 459 N N . LEU A 1 62 ? -19.781 22.766 17.25 1 98.69 62 LEU A N 1
ATOM 460 C CA . LEU A 1 62 ? -18.906 23.922 17.469 1 98.69 62 LEU A CA 1
ATOM 461 C C . LEU A 1 62 ? -19.734 25.156 17.844 1 98.69 62 LEU A C 1
ATOM 463 O O . LEU A 1 62 ? -19.375 25.875 18.781 1 98.69 62 LEU A O 1
ATOM 467 N N . LYS A 1 63 ? -20.812 25.375 17.141 1 98.19 63 LYS A N 1
ATOM 468 C CA . LYS A 1 63 ? -21.672 26.5 17.438 1 98.19 63 LYS A CA 1
ATOM 469 C C . LYS A 1 63 ? -22.219 26.422 18.859 1 98.19 63 LYS A C 1
ATOM 471 O O . LYS A 1 63 ? -22.344 27.438 19.547 1 98.19 63 LYS A O 1
ATOM 476 N N . ALA A 1 64 ? -22.422 25.234 19.25 1 98.5 64 ALA A N 1
ATOM 477 C CA . ALA A 1 64 ? -23.062 25.016 20.547 1 98.5 64 ALA A CA 1
ATOM 478 C C . ALA A 1 64 ? -22.062 25.109 21.688 1 98.5 64 ALA A C 1
ATOM 480 O O . ALA A 1 64 ? -22.406 25.547 22.781 1 98.5 64 ALA A O 1
ATOM 481 N N . HIS A 1 65 ? -20.844 24.734 21.422 1 98.56 65 HIS A N 1
ATOM 482 C CA . HIS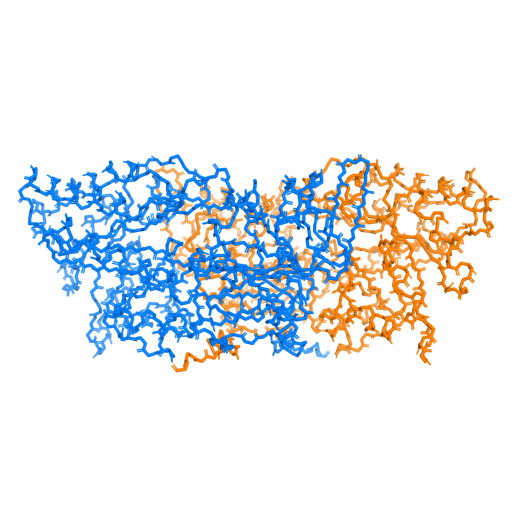 A 1 65 ? -19.984 24.469 22.562 1 98.56 65 HIS A CA 1
ATOM 483 C C . HIS A 1 65 ? -18.766 25.391 22.578 1 98.56 65 HIS A C 1
ATOM 485 O O . HIS A 1 65 ? -18.047 25.484 23.578 1 98.56 65 HIS A O 1
ATOM 491 N N . TYR A 1 66 ? -18.5 26.078 21.484 1 98.69 66 TYR A N 1
ATOM 492 C CA . TYR A 1 66 ? -17.359 27 21.453 1 98.69 66 TYR A CA 1
ATOM 493 C C . TYR A 1 66 ? -17.828 28.422 21.219 1 98.69 66 TYR A C 1
ATOM 495 O O . TYR A 1 66 ? -18.422 28.734 20.172 1 98.69 66 TYR A O 1
ATOM 503 N N . PRO A 1 67 ? -17.547 29.328 22.125 1 98.06 67 PRO A N 1
ATOM 504 C CA . PRO A 1 67 ? -18.125 30.672 22.031 1 98.06 67 PRO A CA 1
ATOM 505 C C . PRO A 1 67 ? -17.359 31.562 21.062 1 98.06 67 PRO A C 1
ATOM 507 O O . PRO A 1 67 ? -17.812 32.656 20.734 1 98.06 67 PRO A O 1
ATOM 510 N N . GLY A 1 68 ? -16.172 31.156 20.562 1 97.31 68 GLY A N 1
ATOM 511 C CA . GLY A 1 68 ? -15.383 31.938 19.625 1 97.31 68 GLY A CA 1
ATOM 512 C C . GLY A 1 68 ? -15.484 31.422 18.203 1 97.31 68 GLY A C 1
ATOM 513 O O . GLY A 1 68 ? -16.266 30.516 17.906 1 97.31 68 GLY A O 1
ATOM 514 N N . PRO A 1 69 ? -14.773 32.125 17.281 1 97.88 69 PRO A N 1
ATOM 515 C CA . PRO A 1 69 ? -14.742 31.594 15.914 1 97.88 69 PRO A CA 1
ATOM 516 C C . PRO A 1 69 ? -14.172 30.188 15.828 1 97.88 69 PRO A C 1
ATOM 518 O O . PRO A 1 69 ? -13.344 29.797 16.656 1 97.88 69 PRO A O 1
ATOM 521 N N . SER A 1 70 ? -14.641 29.469 14.898 1 98.12 70 SER A N 1
ATOM 522 C CA . SER A 1 70 ? -14.172 28.094 14.727 1 98.12 70 SER A CA 1
ATOM 523 C C . SER A 1 70 ? -14.164 27.703 13.258 1 98.12 70 SER A C 1
ATOM 525 O O . SER A 1 70 ? -14.695 28.422 12.406 1 98.12 70 SER A O 1
ATOM 527 N N . GLY A 1 71 ? -13.43 26.688 12.922 1 97 71 GLY A N 1
ATOM 528 C CA . GLY A 1 71 ? -13.375 26.125 11.578 1 97 71 GLY A CA 1
ATOM 529 C C . GLY A 1 71 ? -13.156 24.625 11.57 1 97 71 GLY A C 1
ATOM 530 O O . GLY A 1 71 ? -12.734 24.047 12.578 1 97 71 GLY A O 1
ATOM 531 N N . ILE A 1 72 ? -13.57 24.016 10.492 1 98.44 72 ILE A N 1
ATOM 532 C CA . ILE A 1 72 ? -13.398 22.578 10.281 1 98.44 72 ILE A CA 1
ATOM 533 C C . ILE A 1 72 ? -12.578 22.344 9.016 1 98.44 72 ILE A C 1
ATOM 535 O O . ILE A 1 72 ? -12.891 22.875 7.953 1 98.44 72 ILE A O 1
ATOM 539 N N . THR A 1 73 ? -11.555 21.578 9.141 1 98.5 73 THR A N 1
ATOM 540 C CA . THR A 1 73 ? -10.703 21.188 8.023 1 98.5 73 THR A CA 1
ATOM 541 C C . THR A 1 73 ? -10.852 19.688 7.738 1 98.5 73 THR A C 1
ATOM 543 O O . THR A 1 73 ? -10.664 18.859 8.633 1 98.5 73 THR A O 1
ATOM 546 N N . PHE A 1 74 ? -11.219 19.406 6.508 1 98.75 74 PHE A N 1
ATOM 547 C CA . PHE A 1 74 ? -11.203 18.016 6.09 1 98.75 74 PHE A CA 1
ATOM 548 C C . PHE A 1 74 ? -9.781 17.547 5.812 1 98.75 74 PHE A C 1
ATOM 550 O O . PHE A 1 74 ? -9.078 18.141 4.988 1 98.75 74 PHE A O 1
ATOM 557 N N . ALA A 1 75 ? -9.352 16.469 6.512 1 98 75 ALA A N 1
ATOM 558 C CA . ALA A 1 75 ? -8.023 15.922 6.258 1 98 75 ALA A CA 1
ATOM 559 C C . ALA A 1 75 ? -7.996 15.148 4.938 1 98 75 ALA A C 1
ATOM 561 O O . ALA A 1 75 ? -8.445 14 4.871 1 98 75 ALA A O 1
ATOM 562 N N . GLY A 1 76 ? -7.336 15.672 3.92 1 97.81 76 GLY A N 1
ATOM 563 C CA . GLY A 1 76 ? -7.336 15.109 2.58 1 97.81 76 GLY A CA 1
ATOM 564 C C . GLY A 1 76 ? -6.742 13.711 2.521 1 97.81 76 GLY A C 1
ATOM 565 O O . GLY A 1 76 ? -7.125 12.906 1.674 1 97.81 76 GLY A O 1
ATOM 566 N N . LYS A 1 77 ? -5.875 13.367 3.438 1 97 77 LYS A N 1
ATOM 567 C CA . LYS A 1 77 ? -5.191 12.078 3.412 1 97 77 LYS A CA 1
ATOM 568 C C . LYS A 1 77 ? -6.184 10.93 3.58 1 97 77 LYS A C 1
ATOM 570 O O . LYS A 1 77 ? -5.871 9.781 3.256 1 97 77 LYS A O 1
ATOM 575 N N . ALA A 1 78 ? -7.395 11.203 4.129 1 97.88 78 ALA A N 1
ATOM 576 C CA . ALA A 1 78 ? -8.398 10.172 4.336 1 97.88 78 ALA A CA 1
ATOM 577 C C . ALA A 1 78 ? -8.953 9.664 3.008 1 97.88 78 ALA A C 1
ATOM 579 O O . ALA A 1 78 ? -9.141 8.453 2.826 1 97.88 78 ALA A O 1
ATOM 580 N N . LEU A 1 79 ? -9.227 10.531 2.148 1 98.5 79 LEU A N 1
ATOM 581 C CA . LEU A 1 79 ? -9.734 10.289 0.803 1 98.5 79 LEU A CA 1
ATOM 582 C C . LEU A 1 79 ? -9.758 11.578 -0.01 1 98.5 79 LEU A C 1
ATOM 584 O O . LEU A 1 79 ? -10.523 12.492 0.289 1 98.5 79 LEU A O 1
ATOM 588 N N . LEU A 1 80 ? -8.945 11.656 -1.025 1 98.56 80 LEU A N 1
ATOM 589 C CA . LEU A 1 80 ? -8.922 12.898 -1.789 1 98.56 80 LEU A CA 1
ATOM 590 C C . LEU A 1 80 ? -8.953 12.617 -3.287 1 98.56 80 LEU A C 1
ATOM 592 O O . LEU A 1 80 ? -8.109 11.883 -3.803 1 98.56 80 LEU A O 1
ATOM 596 N N . CYS A 1 81 ? -9.898 13.023 -3.967 1 98.38 81 CYS A N 1
ATOM 597 C CA . CYS A 1 81 ? -10.047 13.117 -5.414 1 98.38 81 CYS A CA 1
ATOM 598 C C . CYS A 1 81 ? -10.789 14.391 -5.805 1 98.38 81 CYS A C 1
ATOM 600 O O . CYS A 1 81 ? -11.188 15.172 -4.941 1 98.38 81 CYS A O 1
ATOM 602 N N . LEU A 1 82 ? -10.922 14.641 -7.043 1 98.75 82 LEU A N 1
ATOM 603 C CA . LEU A 1 82 ? -11.539 15.867 -7.543 1 98.75 82 LEU A CA 1
ATOM 604 C C . LEU A 1 82 ? -12.914 16.078 -6.926 1 98.75 82 LEU A C 1
ATOM 606 O O . LEU A 1 82 ? -13.211 17.156 -6.398 1 98.75 82 LEU A O 1
ATOM 610 N N . ALA A 1 83 ? -13.727 15.078 -6.914 1 98.81 83 ALA A N 1
ATOM 611 C CA . ALA A 1 83 ? -15.109 15.156 -6.441 1 98.81 83 ALA A CA 1
ATOM 612 C C . ALA A 1 83 ? -15.156 15.438 -4.941 1 98.81 83 ALA A C 1
ATOM 614 O O . ALA A 1 83 ? -15.961 16.25 -4.484 1 98.81 83 ALA A O 1
ATOM 615 N N . VAL A 1 84 ? -14.344 14.82 -4.156 1 98.81 84 VAL A N 1
ATOM 616 C CA . VAL A 1 84 ? -14.32 15.008 -2.709 1 98.81 84 VAL A CA 1
ATOM 617 C C . VAL A 1 84 ? -13.859 16.422 -2.381 1 98.81 84 VAL A C 1
ATOM 619 O O . VAL A 1 84 ? -14.414 17.078 -1.493 1 98.81 84 VAL A O 1
ATOM 622 N N . ALA A 1 85 ? -12.852 16.906 -3.111 1 98.81 85 ALA A N 1
ATOM 623 C CA . ALA A 1 85 ? -12.398 18.281 -2.918 1 98.81 85 ALA A CA 1
ATOM 624 C C . ALA A 1 85 ? -13.516 19.266 -3.238 1 98.81 85 ALA A C 1
ATOM 626 O O . ALA A 1 85 ? -13.664 20.281 -2.551 1 98.81 85 ALA A O 1
ATOM 627 N N . GLN A 1 86 ? -14.25 18.984 -4.27 1 98.75 86 GLN A N 1
ATOM 628 C CA . GLN A 1 86 ? -15.383 19.844 -4.617 1 98.75 86 GLN A CA 1
ATOM 629 C C . GLN A 1 86 ? -16.438 19.828 -3.518 1 98.75 86 GLN A C 1
ATOM 631 O O . GLN A 1 86 ? -17 20.875 -3.184 1 98.75 86 GLN A O 1
ATOM 636 N N . TRP A 1 87 ? -16.688 18.672 -3.004 1 98.69 87 TRP A N 1
ATOM 637 C CA . TRP A 1 87 ? -17.625 18.562 -1.888 1 98.69 87 TRP A CA 1
ATOM 638 C C . TRP A 1 87 ? -17.141 19.406 -0.703 1 98.69 87 TRP A C 1
ATOM 640 O O . TRP A 1 87 ? -17.938 20.141 -0.108 1 98.69 87 TRP A O 1
ATOM 650 N N . VAL A 1 88 ? -15.898 19.328 -0.404 1 98.56 88 VAL A N 1
ATOM 651 C CA . VAL A 1 88 ? -15.305 20.094 0.696 1 98.56 88 VAL A CA 1
ATOM 652 C C . VAL A 1 88 ? -15.547 21.578 0.484 1 98.56 88 VAL A C 1
ATOM 654 O O . VAL A 1 88 ? -15.984 22.281 1.4 1 98.56 88 VAL A O 1
ATOM 657 N N . GLN A 1 89 ? -15.32 21.984 -0.715 1 97.25 89 GLN A N 1
ATOM 658 C CA . GLN A 1 89 ? -15.523 23.391 -1.075 1 97.25 89 GLN A CA 1
ATOM 659 C C . GLN A 1 89 ? -16.984 23.781 -0.929 1 97.25 89 GLN A C 1
ATOM 661 O O . GLN A 1 89 ? -17.297 24.828 -0.369 1 97.25 89 GLN A O 1
ATOM 666 N N . ARG A 1 90 ? -17.828 22.953 -1.378 1 97.25 90 ARG A N 1
ATOM 667 C CA . ARG A 1 90 ? -19.266 23.234 -1.344 1 97.25 90 ARG A CA 1
ATOM 668 C C . ARG A 1 90 ? -19.781 23.312 0.092 1 97.25 90 ARG A C 1
ATOM 670 O O . ARG A 1 90 ? -20.688 24.078 0.392 1 97.25 90 ARG A O 1
ATOM 677 N N . GLN A 1 91 ? -19.172 22.562 0.991 1 97.31 91 GLN A N 1
ATOM 678 C CA . GLN A 1 91 ? -19.578 22.516 2.391 1 97.31 91 GLN A CA 1
ATOM 679 C C . GLN A 1 91 ? -18.984 23.672 3.18 1 97.31 91 GLN A C 1
ATOM 681 O O . GLN A 1 91 ? -19.312 23.875 4.352 1 97.31 91 GLN A O 1
ATOM 686 N N . GLY A 1 92 ? -18.094 24.422 2.555 1 96.31 92 GLY A N 1
ATOM 687 C CA . GLY A 1 92 ? -17.438 25.516 3.244 1 96.31 92 GLY A CA 1
ATOM 688 C C . GLY A 1 92 ? -16.375 25.078 4.23 1 96.31 92 GLY A C 1
ATOM 689 O O . GLY A 1 92 ? -16.047 25.797 5.16 1 96.31 92 GLY A O 1
ATOM 690 N N . LEU A 1 93 ? -15.953 23.875 4.059 1 98.19 93 LEU A N 1
ATOM 691 C CA . LEU A 1 93 ? -14.875 23.344 4.895 1 98.19 93 LEU A CA 1
ATOM 692 C C . LEU A 1 93 ? -13.516 23.781 4.367 1 98.19 93 LEU A C 1
ATOM 694 O O . LEU A 1 93 ? -13.398 24.219 3.217 1 98.19 93 LEU A O 1
ATOM 698 N N . TRP A 1 94 ? -12.547 23.797 5.203 1 98.38 94 TRP A N 1
ATOM 699 C CA . TRP A 1 94 ? -11.156 23.859 4.762 1 98.38 94 TRP A CA 1
ATOM 700 C C . TRP A 1 94 ? -10.672 22.484 4.312 1 98.38 94 TRP A C 1
ATOM 702 O O . TRP A 1 94 ? -11.328 21.469 4.57 1 98.38 94 TRP A O 1
ATOM 712 N N . LEU A 1 95 ? -9.586 22.469 3.539 1 98.75 95 LEU A N 1
ATOM 713 C CA . LEU A 1 95 ? -8.969 21.219 3.07 1 98.75 95 LEU A CA 1
ATOM 714 C C . LEU A 1 95 ? -7.5 21.156 3.469 1 98.75 95 LEU A C 1
ATOM 716 O O . LEU A 1 95 ? -6.73 22.078 3.176 1 98.75 95 LEU A O 1
ATOM 720 N N . ASP A 1 96 ? -7.191 20.125 4.18 1 98.12 96 ASP A N 1
ATOM 721 C CA . ASP A 1 96 ? -5.801 19.859 4.535 1 98.12 96 ASP A CA 1
ATOM 722 C C . ASP A 1 96 ? -5.109 19.016 3.463 1 98.12 96 ASP A C 1
ATOM 724 O O . ASP A 1 96 ? -5.547 17.906 3.16 1 98.12 96 ASP A O 1
ATOM 728 N N . CYS A 1 97 ? -4.051 19.469 2.906 1 97.94 97 CYS A N 1
ATOM 729 C CA . CYS A 1 97 ? -3.232 18.781 1.915 1 97.94 97 CYS A CA 1
ATOM 730 C C . CYS A 1 97 ? -1.823 18.531 2.441 1 97.94 97 CYS A C 1
ATOM 732 O O . CYS A 1 97 ? -1.387 19.203 3.383 1 97.94 97 CYS A O 1
ATOM 734 N N . THR A 1 98 ? -1.26 17.469 1.83 1 94.31 98 THR A N 1
ATOM 735 C CA . THR A 1 98 ? 0.15 17.203 2.094 1 94.31 98 THR A CA 1
ATOM 736 C C . THR A 1 98 ? 0.97 17.312 0.812 1 94.31 98 THR A C 1
ATOM 738 O O . THR A 1 98 ? 0.792 16.516 -0.117 1 94.31 98 THR A O 1
ATOM 741 N N . GLY A 1 99 ? 1.688 18.359 0.565 1 91.81 99 GLY A N 1
ATOM 742 C CA . GLY A 1 99 ? 2.623 18.469 -0.544 1 91.81 99 GLY A CA 1
ATOM 743 C C . GLY A 1 99 ? 1.967 18.906 -1.838 1 91.81 99 GLY A C 1
ATOM 744 O O . GLY A 1 99 ? 0.795 19.297 -1.846 1 91.81 99 GLY A O 1
ATOM 745 N N . ALA A 1 100 ? 2.707 18.766 -2.967 1 96.88 100 ALA A N 1
ATOM 746 C CA . ALA A 1 100 ? 2.314 19.297 -4.27 1 96.88 100 ALA A CA 1
ATOM 747 C C . ALA A 1 100 ? 1.208 18.453 -4.895 1 96.88 100 ALA A C 1
ATOM 749 O O . ALA A 1 100 ? 0.336 18.969 -5.59 1 96.88 100 ALA A O 1
ATOM 750 N N . GLY A 1 101 ? 1.194 17.125 -4.656 1 97.75 101 GLY A N 1
ATOM 751 C CA . GLY A 1 101 ? 0.191 16.25 -5.238 1 97.75 101 GLY A CA 1
ATOM 752 C C . GLY A 1 101 ? -1.223 16.594 -4.805 1 97.75 101 GLY A C 1
ATOM 753 O O . GLY A 1 101 ? -2.086 16.859 -5.645 1 97.75 101 GLY A O 1
ATOM 754 N N . GLU A 1 102 ? -1.448 16.672 -3.539 1 98.31 102 GLU A N 1
ATOM 755 C CA . GLU A 1 102 ? -2.783 16.969 -3.027 1 98.31 102 GLU A CA 1
ATOM 756 C C . GLU A 1 102 ? -3.174 18.422 -3.301 1 98.31 102 GLU A C 1
ATOM 758 O O . GLU A 1 102 ? -4.348 18.719 -3.537 1 98.31 102 GLU A O 1
ATOM 763 N N . LEU A 1 103 ? -2.148 19.312 -3.27 1 98.19 103 LEU A N 1
ATOM 764 C CA . LEU A 1 103 ? -2.422 20.703 -3.605 1 98.19 103 LEU A CA 1
ATOM 765 C C . LEU A 1 103 ? -2.904 20.828 -5.047 1 98.19 103 LEU A C 1
ATOM 767 O O . LEU A 1 103 ? -3.779 21.641 -5.344 1 98.19 103 LEU A O 1
ATOM 771 N N . HIS A 1 104 ? -2.318 20.016 -5.879 1 98.38 104 HIS A N 1
ATOM 772 C CA . HIS A 1 104 ? -2.729 20.031 -7.277 1 98.38 104 HIS A CA 1
ATOM 773 C C . HIS A 1 104 ? -4.172 19.562 -7.438 1 98.38 104 HIS A C 1
ATOM 775 O O . HIS A 1 104 ? -4.957 20.188 -8.156 1 98.38 104 HIS A O 1
ATOM 781 N N . ILE A 1 105 ? -4.555 18.531 -6.758 1 98.38 105 ILE A N 1
ATOM 782 C CA . ILE A 1 105 ? -5.918 18.016 -6.797 1 98.38 105 ILE A CA 1
ATOM 783 C C . ILE A 1 105 ? -6.883 19.094 -6.281 1 98.38 105 ILE A C 1
ATOM 785 O O . ILE A 1 105 ? -7.91 19.359 -6.906 1 98.38 105 ILE A O 1
ATOM 789 N N . ALA A 1 106 ? -6.52 19.703 -5.168 1 98.56 106 ALA A N 1
ATOM 790 C CA . ALA A 1 106 ? -7.344 20.75 -4.578 1 98.56 106 ALA A CA 1
ATOM 791 C C . ALA A 1 106 ? -7.516 21.922 -5.543 1 98.56 106 ALA A C 1
ATOM 793 O O . ALA A 1 106 ? -8.617 22.438 -5.707 1 98.56 106 ALA A O 1
ATOM 794 N N . GLY A 1 107 ? -6.395 22.297 -6.129 1 97.81 107 GLY A N 1
ATOM 795 C CA . GLY A 1 107 ? -6.449 23.391 -7.098 1 97.81 107 GLY A CA 1
ATOM 796 C C . GLY A 1 107 ? -7.328 23.062 -8.297 1 97.81 107 GLY A C 1
ATOM 797 O O . GLY A 1 107 ? -8.109 23.906 -8.734 1 97.81 107 GLY A O 1
ATOM 798 N N . ALA A 1 108 ? -7.211 21.891 -8.812 1 97.88 108 ALA A N 1
ATOM 799 C CA . ALA A 1 108 ? -8.016 21.453 -9.953 1 97.88 108 ALA A CA 1
ATOM 800 C C . ALA A 1 108 ? -9.5 21.453 -9.602 1 97.88 108 ALA A C 1
ATOM 802 O O . ALA A 1 108 ? -10.352 21.656 -10.477 1 97.88 108 ALA A O 1
ATOM 803 N N . ALA A 1 109 ? -9.797 21.234 -8.336 1 98 109 ALA A N 1
ATOM 804 C CA . ALA A 1 109 ? -11.18 21.188 -7.867 1 98 109 ALA A CA 1
ATOM 805 C C . ALA A 1 109 ? -11.719 22.594 -7.613 1 98 109 ALA A C 1
ATOM 807 O O . ALA A 1 109 ? -12.906 22.766 -7.316 1 98 109 ALA A O 1
ATOM 808 N N . GLY A 1 110 ? -10.852 23.594 -7.621 1 96.94 110 GLY A N 1
ATOM 809 C CA . GLY A 1 110 ? -11.273 24.969 -7.43 1 96.94 110 GLY A CA 1
ATOM 810 C C . GLY A 1 110 ? -11.352 25.375 -5.969 1 96.94 110 GLY A C 1
ATOM 811 O O . GLY A 1 110 ? -12.039 26.328 -5.625 1 96.94 110 GLY A O 1
ATOM 812 N N . VAL A 1 111 ? -10.688 24.625 -5.141 1 98.12 111 VAL A N 1
ATOM 813 C CA . VAL A 1 111 ? -10.711 25 -3.73 1 98.12 111 VAL A CA 1
ATOM 814 C C . VAL A 1 111 ? -10.039 26.359 -3.543 1 98.12 111 VAL A C 1
ATOM 816 O O . VAL A 1 111 ? -8.938 26.594 -4.059 1 98.12 111 VAL A O 1
ATOM 819 N N . ALA A 1 112 ? -10.656 27.188 -2.812 1 97.81 112 ALA A N 1
ATOM 820 C CA . ALA A 1 112 ? -10.141 28.547 -2.592 1 97.81 112 ALA A CA 1
ATOM 821 C C . ALA A 1 112 ? -8.844 28.516 -1.785 1 97.81 112 ALA A C 1
ATOM 823 O O . ALA A 1 112 ? -8.711 27.719 -0.845 1 97.81 112 ALA A O 1
ATOM 824 N N . ARG A 1 113 ? -7.938 29.344 -2.17 1 96.44 113 ARG A N 1
ATOM 825 C CA . ARG A 1 113 ? -6.641 29.469 -1.511 1 96.44 113 ARG A CA 1
ATOM 826 C C . ARG A 1 113 ? -6.809 29.625 -0.002 1 96.44 113 ARG A C 1
ATOM 828 O O . ARG A 1 113 ? -6.113 28.953 0.772 1 96.44 113 ARG A O 1
ATOM 835 N N . GLU A 1 114 ? -7.758 30.406 0.413 1 96.56 114 GLU A N 1
ATOM 836 C CA . GLU A 1 114 ? -7.941 30.766 1.817 1 96.56 114 GLU A CA 1
ATOM 837 C C . GLU A 1 114 ? -8.438 29.578 2.627 1 96.56 114 GLU A C 1
ATOM 839 O O . GLU A 1 114 ? -8.414 29.594 3.859 1 96.56 114 GLU A O 1
ATOM 844 N N . ARG A 1 115 ? -8.82 28.5 1.881 1 97.88 115 ARG A N 1
ATOM 845 C CA . ARG A 1 115 ? -9.375 27.328 2.551 1 97.88 115 ARG A CA 1
ATOM 846 C C . ARG A 1 115 ? -8.406 26.156 2.488 1 97.88 115 ARG A C 1
ATOM 848 O O . ARG A 1 115 ? -8.75 25.047 2.883 1 97.88 115 ARG A O 1
ATOM 855 N N . LEU A 1 116 ? -7.227 26.438 2.023 1 98.38 116 LEU A N 1
ATOM 856 C CA . LEU A 1 116 ? -6.242 25.359 1.896 1 98.38 116 LEU A CA 1
ATOM 857 C C . LEU A 1 116 ? -5.211 25.438 3.02 1 98.38 116 LEU A C 1
ATOM 859 O O . LEU A 1 116 ? -4.629 26.5 3.266 1 98.38 116 LEU A O 1
ATOM 863 N N . LEU A 1 117 ? -5.113 24.375 3.756 1 98.31 117 LEU A N 1
ATOM 864 C CA . LEU A 1 117 ? -4.062 24.156 4.746 1 98.31 117 LEU A CA 1
ATOM 865 C C . LEU A 1 117 ? -3.059 23.125 4.25 1 98.31 117 LEU A C 1
ATOM 867 O O . LEU A 1 117 ? -3.443 22.094 3.682 1 98.31 117 LEU A O 1
ATOM 871 N N . VAL A 1 118 ? -1.745 23.359 4.453 1 98.25 118 VAL A N 1
ATOM 872 C CA . VAL A 1 118 ? -0.738 22.422 3.967 1 98.25 118 VAL A CA 1
ATOM 873 C C . VAL A 1 118 ? 0.109 21.922 5.133 1 98.25 118 VAL A C 1
ATOM 875 O O . VAL A 1 118 ? 0.765 22.719 5.816 1 98.25 118 VAL A O 1
ATOM 878 N N . HIS A 1 119 ? 0.049 20.641 5.379 1 97 119 HIS A N 1
ATOM 879 C CA . HIS A 1 119 ? 0.885 19.969 6.363 1 97 119 HIS A CA 1
ATOM 880 C C . HIS A 1 119 ? 2.092 19.312 5.699 1 97 119 HIS A C 1
ATOM 882 O O . HIS A 1 119 ? 2.387 19.578 4.535 1 97 119 HIS A O 1
ATOM 888 N N . GLY A 1 120 ? 2.775 18.453 6.492 1 94.31 120 GLY A N 1
ATOM 889 C CA . GLY A 1 120 ? 3.932 17.719 6.016 1 94.31 120 GLY A CA 1
ATOM 890 C C . GLY A 1 120 ? 5.125 17.812 6.949 1 94.31 120 GLY A C 1
ATOM 891 O O . GLY A 1 120 ? 5.41 18.875 7.5 1 94.31 120 GLY A O 1
ATOM 892 N N . VAL A 1 121 ? 5.84 16.75 7.082 1 94.62 121 VAL A N 1
ATOM 893 C CA . VAL A 1 121 ? 6.945 16.719 8.031 1 94.62 121 VAL A CA 1
ATOM 894 C C . VAL A 1 121 ? 8.266 16.984 7.305 1 94.62 121 VAL A C 1
ATOM 896 O O . VAL A 1 121 ? 9.281 17.281 7.934 1 94.62 121 VAL A O 1
ATOM 899 N N . ASN A 1 122 ? 8.195 16.891 6.035 1 96.81 122 ASN A N 1
ATOM 900 C CA . ASN A 1 122 ? 9.336 17.109 5.16 1 96.81 122 ASN A CA 1
ATOM 901 C C . ASN A 1 122 ? 8.906 17.609 3.785 1 96.81 122 ASN A C 1
ATOM 903 O O . ASN A 1 122 ? 9.078 16.906 2.783 1 96.81 122 ASN A O 1
ATOM 907 N N . LYS A 1 123 ? 8.43 18.859 3.75 1 96.69 123 LYS A N 1
ATOM 908 C CA . LYS A 1 123 ? 8.023 19.469 2.49 1 96.69 123 LYS A CA 1
ATOM 909 C C . LYS A 1 123 ? 9.234 19.766 1.608 1 96.69 123 LYS A C 1
ATOM 911 O O . LYS A 1 123 ? 10.18 20.438 2.047 1 96.69 123 LYS A O 1
ATOM 916 N N . SER A 1 124 ? 9.188 19.25 0.44 1 94.81 124 SER A N 1
ATOM 917 C CA . SER A 1 124 ? 10.242 19.547 -0.526 1 94.81 124 SER A CA 1
ATOM 918 C C . SER A 1 124 ? 10.203 21.016 -0.945 1 94.81 124 SER A C 1
ATOM 920 O O . SER A 1 124 ? 9.289 21.75 -0.57 1 94.81 124 SER A O 1
ATOM 922 N N . GLN A 1 125 ? 11.219 21.406 -1.7 1 92.88 125 GLN A N 1
ATOM 923 C CA . GLN A 1 125 ? 11.227 22.766 -2.258 1 92.88 125 GLN A CA 1
ATOM 924 C C . GLN A 1 125 ? 9.992 23 -3.127 1 92.88 125 GLN A C 1
ATOM 926 O O . GLN A 1 125 ? 9.383 24.062 -3.062 1 92.88 125 GLN A O 1
ATOM 931 N N . GLU A 1 126 ? 9.672 22 -3.881 1 94.25 126 GLU A N 1
ATOM 932 C CA . GLU A 1 126 ? 8.477 22.109 -4.719 1 94.25 126 GLU A CA 1
ATOM 933 C C . GLU A 1 126 ? 7.219 22.219 -3.867 1 94.25 126 GLU A C 1
ATOM 935 O O . GLU A 1 126 ? 6.34 23.031 -4.164 1 94.25 126 GLU A O 1
ATOM 940 N N . ASP A 1 127 ? 7.148 21.422 -2.84 1 96.06 127 ASP A N 1
ATOM 941 C CA . ASP A 1 127 ? 6 21.469 -1.937 1 96.06 127 ASP A CA 1
ATOM 942 C C . ASP A 1 127 ? 5.836 22.859 -1.321 1 96.06 127 ASP A C 1
ATOM 944 O O . ASP A 1 127 ? 4.738 23.422 -1.327 1 96.06 127 ASP A O 1
ATOM 948 N N . LEU A 1 128 ? 6.926 23.391 -0.856 1 95.62 128 LEU A N 1
ATOM 949 C CA . LEU A 1 128 ? 6.891 24.688 -0.163 1 95.62 128 LEU A CA 1
ATOM 950 C C . LEU A 1 128 ? 6.547 25.812 -1.126 1 95.62 128 LEU A C 1
ATOM 952 O O . LEU A 1 128 ? 5.75 26.688 -0.796 1 95.62 128 LEU A O 1
ATOM 956 N N . ALA A 1 129 ? 7.176 25.75 -2.268 1 93.94 129 ALA A N 1
ATOM 957 C CA . ALA A 1 129 ? 6.887 26.781 -3.256 1 93.94 129 ALA A CA 1
ATOM 958 C C . ALA A 1 129 ? 5.406 26.797 -3.623 1 93.94 129 ALA A C 1
ATOM 960 O O . ALA A 1 129 ? 4.781 27.859 -3.676 1 93.94 129 ALA A O 1
ATOM 961 N N . MET A 1 130 ? 4.852 25.656 -3.816 1 94.44 130 MET A N 1
ATOM 962 C CA . MET A 1 130 ? 3.438 25.562 -4.168 1 94.44 130 MET A CA 1
ATOM 963 C C . MET A 1 130 ? 2.559 25.984 -2.992 1 94.44 130 MET A C 1
ATOM 965 O O . MET A 1 130 ? 1.536 26.641 -3.18 1 94.44 130 MET A O 1
ATOM 969 N N . ALA A 1 131 ? 2.953 25.516 -1.835 1 96.31 131 ALA A N 1
ATOM 970 C CA . ALA A 1 131 ? 2.193 25.875 -0.643 1 96.31 131 ALA A CA 1
ATOM 971 C C . ALA A 1 131 ? 2.154 27.391 -0.457 1 96.31 131 ALA A C 1
ATOM 973 O O . ALA A 1 131 ? 1.093 27.969 -0.204 1 96.31 131 ALA A O 1
ATOM 974 N N . LEU A 1 132 ? 3.287 28.047 -0.625 1 95.62 132 LEU A N 1
ATOM 975 C CA . LEU A 1 132 ? 3.373 29.5 -0.435 1 95.62 132 LEU A CA 1
ATOM 976 C C . LEU A 1 132 ? 2.557 30.234 -1.489 1 95.62 132 LEU A C 1
ATOM 978 O O . LEU A 1 132 ? 1.993 31.297 -1.215 1 95.62 132 LEU A O 1
ATOM 982 N N . ALA A 1 133 ? 2.453 29.609 -2.604 1 93.38 133 ALA A N 1
ATOM 983 C CA . ALA A 1 133 ? 1.763 30.266 -3.713 1 93.38 133 ALA A CA 1
ATOM 984 C C . ALA A 1 133 ? 0.26 30 -3.65 1 93.38 133 ALA A C 1
ATOM 986 O O . ALA A 1 133 ? -0.537 30.844 -4.074 1 93.38 133 ALA A O 1
ATOM 987 N N . ARG A 1 134 ? -0.15 28.844 -3.033 1 94.06 134 ARG A N 1
ATOM 988 C CA . ARG A 1 134 ? -1.517 28.406 -3.312 1 94.06 134 ARG A CA 1
ATOM 989 C C . ARG A 1 134 ? -2.303 28.219 -2.02 1 94.06 134 ARG A C 1
ATOM 991 O O . ARG A 1 134 ? -3.529 28.094 -2.045 1 94.06 134 ARG A O 1
ATOM 998 N N . ALA A 1 135 ? -1.69 28.25 -0.929 1 96.88 135 ALA A N 1
ATOM 999 C CA . ALA A 1 135 ? -2.398 27.906 0.303 1 96.88 135 ALA A CA 1
ATOM 1000 C C . ALA A 1 135 ? -2.686 29.156 1.129 1 96.88 135 ALA A C 1
ATOM 1002 O O . ALA A 1 135 ? -2.043 30.188 0.943 1 96.88 135 ALA A O 1
ATOM 1003 N N . GLY A 1 136 ? -3.725 29.062 1.918 1 97.62 136 GLY A N 1
ATOM 1004 C CA . GLY A 1 136 ? -4.012 30.109 2.887 1 97.62 136 GLY A CA 1
ATOM 1005 C C . GLY A 1 136 ? -3.23 29.953 4.18 1 97.62 136 GLY A C 1
ATOM 1006 O O . GLY A 1 136 ? -2.988 30.938 4.883 1 97.62 136 GLY A O 1
ATOM 1007 N N . VAL A 1 137 ? -2.883 28.703 4.504 1 98.44 137 VAL A N 1
ATOM 1008 C CA . VAL A 1 137 ? -2.152 28.406 5.73 1 98.44 137 VAL A CA 1
ATOM 1009 C C . VAL A 1 137 ? -1.077 27.359 5.457 1 98.44 137 VAL A C 1
ATOM 1011 O O . VAL A 1 137 ? -1.323 26.375 4.746 1 98.44 137 VAL A O 1
ATOM 1014 N N . VAL A 1 138 ? 0.117 27.547 5.91 1 98.44 138 VAL A N 1
ATOM 1015 C CA . VAL A 1 138 ? 1.168 26.547 5.938 1 98.44 138 VAL A CA 1
ATOM 1016 C C . VAL A 1 138 ? 1.487 26.172 7.383 1 98.44 138 VAL A C 1
ATOM 1018 O O . VAL A 1 138 ? 1.771 27.047 8.211 1 98.44 138 VAL A O 1
ATOM 1021 N N . VAL A 1 139 ? 1.382 24.922 7.73 1 98.62 139 VAL A N 1
ATOM 1022 C CA . VAL A 1 139 ? 1.744 24.422 9.047 1 98.62 139 VAL A CA 1
ATOM 1023 C C . VAL A 1 139 ? 3.213 24 9.062 1 98.62 139 VAL A C 1
ATOM 1025 O O . VAL A 1 139 ? 3.582 22.984 8.469 1 98.62 139 VAL A O 1
ATOM 1028 N N . VAL A 1 140 ? 4.004 24.734 9.734 1 98.5 140 VAL A N 1
ATOM 1029 C CA . VAL A 1 140 ? 5.453 24.547 9.758 1 98.5 140 VAL A CA 1
ATOM 1030 C C . VAL A 1 140 ? 5.812 23.453 10.766 1 98.5 140 VAL A C 1
ATOM 1032 O O . VAL A 1 140 ? 5.496 23.562 11.945 1 98.5 140 VAL A O 1
ATOM 1035 N N . ASP A 1 141 ? 6.527 22.469 10.297 1 97.62 141 ASP A N 1
ATOM 1036 C CA . ASP A 1 141 ? 6.75 21.281 11.102 1 97.62 141 ASP A CA 1
ATOM 1037 C C . ASP A 1 141 ? 8.055 21.375 11.891 1 97.62 141 ASP A C 1
ATOM 1039 O O . ASP A 1 141 ? 8.195 20.766 12.945 1 97.62 141 ASP A O 1
ATOM 1043 N N . ASN A 1 142 ? 9.031 22.125 11.414 1 97 142 ASN A N 1
ATOM 1044 C CA . ASN A 1 142 ? 10.344 22.172 12.039 1 97 142 ASN A CA 1
ATOM 1045 C C . ASN A 1 142 ? 11.109 23.438 11.633 1 97 142 ASN A C 1
ATOM 1047 O O . ASN A 1 142 ? 10.68 24.172 10.75 1 97 142 ASN A O 1
ATOM 1051 N N . LEU A 1 143 ? 12.242 23.641 12.281 1 97 143 LEU A N 1
ATOM 1052 C CA . LEU A 1 143 ? 13.008 24.875 12.102 1 97 143 LEU A CA 1
ATOM 1053 C C . LEU A 1 143 ? 13.68 24.891 10.734 1 97 143 LEU A C 1
ATOM 1055 O O . LEU A 1 143 ? 13.844 25.953 10.133 1 97 143 LEU A O 1
ATOM 1059 N N . THR A 1 144 ? 14.047 23.719 10.227 1 96.44 144 THR A N 1
ATOM 1060 C CA . THR A 1 144 ? 14.625 23.656 8.891 1 96.44 144 THR A CA 1
ATOM 1061 C C . THR A 1 144 ? 13.641 24.188 7.852 1 96.44 144 THR A C 1
ATOM 1063 O O . THR A 1 144 ? 14.008 24.984 6.996 1 96.44 144 THR A O 1
ATOM 1066 N N . GLU A 1 145 ? 12.484 23.797 7.938 1 97 145 GLU A N 1
ATOM 1067 C CA . GLU A 1 145 ? 11.43 24.266 7.047 1 97 145 GLU A CA 1
ATOM 1068 C C . GLU A 1 145 ? 11.211 25.766 7.188 1 97 145 GLU A C 1
ATOM 1070 O O . GLU A 1 145 ? 11.07 26.469 6.188 1 97 145 GLU A O 1
ATOM 1075 N N . LEU A 1 146 ? 11.188 26.219 8.422 1 97.88 146 LEU A N 1
ATOM 1076 C CA . LEU A 1 146 ? 10.961 27.641 8.664 1 97.88 146 LEU A CA 1
ATOM 1077 C C . LEU A 1 146 ? 12.07 28.484 8.039 1 97.88 146 LEU A C 1
ATOM 1079 O O . LEU A 1 146 ? 11.797 29.531 7.434 1 97.88 146 LEU A O 1
ATOM 1083 N N . THR A 1 147 ? 13.266 28.016 8.195 1 96.81 147 THR A N 1
ATOM 1084 C CA . THR A 1 147 ? 14.391 28.719 7.609 1 96.81 147 THR A CA 1
ATOM 1085 C C . THR A 1 147 ? 14.258 28.797 6.094 1 96.81 147 THR A C 1
ATOM 1087 O O . THR A 1 147 ? 14.547 29.828 5.484 1 96.81 147 THR A O 1
ATOM 1090 N N . ARG A 1 148 ? 13.812 27.766 5.52 1 96.25 148 ARG A N 1
ATOM 1091 C CA . ARG A 1 148 ? 13.562 27.766 4.082 1 96.25 148 ARG A CA 1
ATOM 1092 C C . ARG A 1 148 ? 12.469 28.75 3.709 1 96.25 148 ARG A C 1
ATOM 1094 O O . ARG A 1 148 ? 12.578 29.453 2.695 1 96.25 148 ARG A O 1
ATOM 1101 N N . ILE A 1 149 ? 11.453 28.812 4.48 1 97.06 149 ILE A N 1
ATOM 1102 C CA . ILE A 1 149 ? 10.344 29.734 4.234 1 97.06 149 ILE A CA 1
ATOM 1103 C C . ILE A 1 149 ? 10.844 31.172 4.309 1 97.06 149 ILE A C 1
ATOM 1105 O O . ILE A 1 149 ? 10.453 32 3.49 1 97.06 149 ILE A O 1
ATOM 1109 N N . VAL A 1 150 ? 11.719 31.453 5.309 1 95.88 150 VAL A N 1
ATOM 1110 C CA . VAL A 1 150 ? 12.289 32.781 5.438 1 95.88 150 VAL A CA 1
ATOM 1111 C C . VAL A 1 150 ? 12.969 33.188 4.129 1 95.88 150 VAL A C 1
ATOM 1113 O O . VAL A 1 150 ? 12.773 34.312 3.639 1 95.88 150 VAL A O 1
ATOM 1116 N N . THR A 1 151 ? 13.672 32.219 3.58 1 94 151 THR A N 1
ATOM 1117 C CA . THR A 1 151 ? 14.391 32.469 2.342 1 94 151 THR A CA 1
ATOM 1118 C C . THR A 1 151 ? 13.422 32.656 1.179 1 94 151 THR A C 1
ATOM 1120 O O . THR A 1 151 ? 13.57 33.625 0.395 1 94 151 THR A O 1
ATOM 1123 N N . LEU A 1 152 ? 12.438 31.859 1.11 1 92.69 152 LEU A N 1
ATOM 1124 C CA . LEU A 1 152 ? 11.492 31.891 0.006 1 92.69 152 LEU A CA 1
ATOM 1125 C C . LEU A 1 152 ? 10.578 33.125 0.107 1 92.69 152 LEU A C 1
ATOM 1127 O O . LEU A 1 152 ? 10.156 33.656 -0.912 1 92.69 152 LEU A O 1
ATOM 1131 N N . ALA A 1 153 ? 10.281 33.5 1.284 1 90 153 ALA A N 1
ATOM 1132 C CA . ALA A 1 153 ? 9.383 34.625 1.534 1 90 153 ALA A CA 1
ATOM 1133 C C . ALA A 1 153 ? 9.977 35.906 1.001 1 90 153 ALA A C 1
ATOM 1135 O O . ALA A 1 153 ? 9.242 36.812 0.559 1 90 153 ALA A O 1
ATOM 1136 N N . ARG A 1 154 ? 11.258 35.969 1 1 88.12 154 ARG A N 1
ATOM 1137 C CA . ARG A 1 154 ? 11.93 37.188 0.521 1 88.12 154 ARG A CA 1
ATOM 1138 C C . ARG A 1 154 ? 11.773 37.344 -0.986 1 88.12 154 ARG A C 1
ATOM 1140 O O . ARG A 1 154 ? 11.836 38.438 -1.511 1 88.12 154 ARG A O 1
ATOM 1147 N N . GLN A 1 155 ? 11.516 36.219 -1.554 1 86.19 155 GLN A N 1
ATOM 1148 C CA . GLN A 1 155 ? 11.414 36.219 -3.01 1 86.19 155 GLN A CA 1
ATOM 1149 C C . GLN A 1 155 ? 9.953 36.188 -3.455 1 86.19 155 GLN A C 1
ATOM 1151 O O . GLN A 1 155 ? 9.664 36.25 -4.652 1 86.19 155 GLN A O 1
ATOM 1156 N N . ALA A 1 156 ? 9.125 36.156 -2.465 1 80.69 156 ALA A N 1
ATOM 1157 C CA . ALA A 1 156 ? 7.715 35.969 -2.791 1 80.69 156 ALA A CA 1
ATOM 1158 C C . ALA A 1 156 ? 7.094 37.25 -3.336 1 80.69 156 ALA A C 1
ATOM 1160 O O . ALA A 1 156 ? 7.367 38.344 -2.834 1 80.69 156 ALA A O 1
ATOM 1161 N N . THR A 1 157 ? 6.332 37.031 -4.41 1 79.06 157 THR A N 1
ATOM 1162 C CA . THR A 1 157 ? 5.645 38.156 -5.023 1 79.06 157 THR A CA 1
ATOM 1163 C C . THR A 1 157 ? 4.18 38.188 -4.602 1 79.06 157 THR A C 1
ATOM 1165 O O . THR A 1 157 ? 3.461 39.156 -4.918 1 79.06 157 THR A O 1
ATOM 1168 N N . SER A 1 158 ? 3.709 37.156 -3.998 1 81.69 158 SER A N 1
ATOM 1169 C CA . SER A 1 158 ? 2.342 37.062 -3.498 1 81.69 158 SER A CA 1
ATOM 1170 C C . SER A 1 158 ? 2.309 37.094 -1.974 1 81.69 158 SER A C 1
ATOM 1172 O O . SER A 1 158 ? 3.326 36.844 -1.318 1 81.69 158 SER A O 1
ATOM 1174 N N . PRO A 1 159 ? 1.084 37.5 -1.523 1 91.25 159 PRO A N 1
ATOM 1175 C CA . PRO A 1 159 ? 0.973 37.469 -0.064 1 91.25 159 PRO A CA 1
ATOM 1176 C C . PRO A 1 159 ? 1.312 36.094 0.527 1 91.25 159 PRO A C 1
ATOM 1178 O O . PRO A 1 159 ? 0.963 35.062 -0.054 1 91.25 159 PRO A O 1
ATOM 1181 N N . LEU A 1 160 ? 2.043 36.125 1.564 1 95.75 160 LEU A N 1
ATOM 1182 C CA . LEU A 1 160 ? 2.385 34.875 2.254 1 95.75 160 LEU A CA 1
ATOM 1183 C C . LEU A 1 160 ? 1.166 34.312 2.963 1 95.75 160 LEU A C 1
ATOM 1185 O O . LEU A 1 160 ? 0.308 35.062 3.443 1 95.75 160 LEU A O 1
ATOM 1189 N N . PRO A 1 161 ? 1.071 33.031 2.953 1 97.44 161 PRO A N 1
ATOM 1190 C CA . PRO A 1 161 ? 0.039 32.438 3.789 1 97.44 161 PRO A CA 1
ATOM 1191 C C . PRO A 1 161 ? 0.295 32.625 5.281 1 97.44 161 PRO A C 1
ATOM 1193 O O . PRO A 1 161 ? 1.425 32.906 5.688 1 97.44 161 PRO A O 1
ATOM 1196 N N . ASP A 1 162 ? -0.801 32.5 6.023 1 98.25 162 ASP A N 1
ATOM 1197 C CA . ASP A 1 162 ? -0.599 32.406 7.465 1 98.25 162 ASP A CA 1
ATOM 1198 C C . ASP A 1 162 ? 0.281 31.203 7.805 1 98.25 162 ASP A C 1
ATOM 1200 O O . ASP A 1 162 ? 0.258 30.188 7.102 1 98.25 162 ASP A O 1
ATOM 1204 N N . LEU A 1 163 ? 1.076 31.375 8.82 1 98.75 163 LEU A N 1
ATOM 1205 C CA . LEU A 1 163 ? 1.892 30.266 9.312 1 98.75 163 LEU A CA 1
ATOM 1206 C C . LEU A 1 163 ? 1.382 29.766 10.656 1 98.75 163 LEU A C 1
ATOM 1208 O O . LEU A 1 163 ? 1.076 30.562 11.547 1 98.75 163 LEU A O 1
ATOM 1212 N N . TRP A 1 164 ? 1.159 28.5 10.727 1 98.88 164 TRP A N 1
ATOM 1213 C CA . TRP A 1 164 ? 0.977 27.828 12.008 1 98.88 164 TRP A CA 1
ATOM 1214 C C . TRP A 1 164 ? 2.211 27.016 12.367 1 98.88 164 TRP A C 1
ATOM 1216 O O . TRP A 1 164 ? 2.951 26.562 11.492 1 98.88 164 TRP A O 1
ATOM 1226 N N . LEU A 1 165 ? 2.502 26.875 13.656 1 98.81 165 LEU A N 1
ATOM 1227 C CA . LEU A 1 165 ? 3.588 26.016 14.109 1 98.81 165 LEU A CA 1
ATOM 1228 C C . LEU A 1 165 ? 3.045 24.688 14.641 1 98.81 165 LEU A C 1
ATOM 1230 O O . LEU A 1 165 ? 2.123 24.672 15.461 1 98.81 165 LEU A O 1
ATOM 1234 N N . ARG A 1 166 ? 3.578 23.578 14.148 1 98.06 166 ARG A N 1
ATOM 1235 C CA . ARG A 1 166 ? 3.209 22.281 14.688 1 98.06 166 ARG A CA 1
ATOM 1236 C C . ARG A 1 166 ? 4.004 21.953 15.945 1 98.06 166 ARG A C 1
ATOM 1238 O O . ARG A 1 166 ? 5.234 21.875 15.906 1 98.06 166 ARG A O 1
ATOM 1245 N N . VAL A 1 167 ? 3.275 21.688 16.969 1 97.31 167 VAL A N 1
ATOM 1246 C CA . VAL A 1 167 ? 3.887 21.438 18.281 1 97.31 167 VAL A CA 1
ATOM 1247 C C . VAL A 1 167 ? 3.789 19.953 18.625 1 97.31 167 VAL A C 1
ATOM 1249 O O . VAL A 1 167 ? 2.777 19.312 18.328 1 97.31 167 VAL A O 1
ATOM 1252 N N . ARG A 1 168 ? 4.801 19.469 19.172 1 94 168 ARG A N 1
ATOM 1253 C CA . ARG A 1 168 ? 4.824 18.141 19.781 1 94 168 ARG A CA 1
ATOM 1254 C C . ARG A 1 168 ? 4.684 18.219 21.297 1 94 168 ARG A C 1
ATOM 1256 O O . ARG A 1 168 ? 5.66 18.469 22 1 94 168 ARG A O 1
ATOM 1263 N N . PRO A 1 169 ? 3.541 17.969 21.797 1 91 169 PRO A N 1
ATOM 1264 C CA . PRO A 1 169 ? 3.295 18.188 23.219 1 91 169 PRO A CA 1
ATOM 1265 C C . PRO A 1 169 ? 4.047 17.203 24.109 1 91 169 PRO A C 1
ATOM 1267 O O . PRO A 1 169 ? 4.277 17.469 25.281 1 91 169 PRO A O 1
ATOM 1270 N N . GLY A 1 170 ? 4.434 15.992 23.562 1 84.5 170 GLY A N 1
ATOM 1271 C CA . GLY A 1 170 ? 5.203 15.016 24.328 1 84.5 170 GLY A CA 1
ATOM 1272 C C . GLY A 1 170 ? 4.359 14.195 25.281 1 84.5 170 GLY A C 1
ATOM 1273 O O . GLY A 1 170 ? 4.859 13.711 26.297 1 84.5 170 GLY A O 1
ATOM 1274 N N . VAL A 1 171 ? 3.088 14.102 25.031 1 79.88 171 VAL A N 1
ATOM 1275 C CA . VAL A 1 171 ? 2.184 13.305 25.859 1 79.88 171 VAL A CA 1
ATOM 1276 C C . VAL A 1 171 ? 1.88 11.984 25.156 1 79.88 171 VAL A C 1
ATOM 1278 O O . VAL A 1 171 ? 1.599 11.961 23.953 1 79.88 171 VAL A O 1
ATOM 1281 N N . ALA A 1 172 ? 2.094 10.906 25.891 1 69.44 172 ALA A N 1
ATOM 1282 C CA . ALA A 1 172 ? 1.853 9.586 25.312 1 69.44 172 ALA A CA 1
ATOM 1283 C C . ALA A 1 172 ? 0.361 9.266 25.281 1 69.44 172 ALA A C 1
ATOM 1285 O O . ALA A 1 172 ? -0.375 9.617 26.219 1 69.44 172 ALA A O 1
ATOM 1286 N N . VAL A 1 173 ? -0.077 8.742 24.109 1 69 173 VAL A N 1
ATOM 1287 C CA . VAL A 1 173 ? -1.469 8.312 24.047 1 69 173 VAL A CA 1
ATOM 1288 C C . VAL A 1 173 ? -1.533 6.816 23.75 1 69 173 VAL A C 1
ATOM 1290 O O . VAL A 1 173 ? -0.631 6.262 23.125 1 69 173 VAL A O 1
ATOM 1293 N N . GLU A 1 174 ? -2.463 6.086 24.359 1 55.81 174 GLU A N 1
ATOM 1294 C CA . GLU A 1 174 ? -2.639 4.648 24.188 1 55.81 174 GLU A CA 1
ATOM 1295 C C . GLU A 1 174 ? -3.336 4.34 22.859 1 55.81 174 GLU A C 1
ATOM 1297 O O . GLU A 1 174 ? -4.562 4.207 22.812 1 55.81 174 GLU A O 1
ATOM 1302 N N . THR A 1 175 ? -2.752 4.434 21.766 1 60.78 175 THR A N 1
ATOM 1303 C CA . THR A 1 175 ? -3.246 3.979 20.469 1 60.78 175 THR A CA 1
ATOM 1304 C C . THR A 1 175 ? -2.197 3.129 19.766 1 60.78 175 THR A C 1
ATOM 1306 O O . THR A 1 175 ? -1.122 2.877 20.297 1 60.78 175 THR A O 1
ATOM 1309 N N . HIS A 1 176 ? -2.609 2.512 18.656 1 58.28 176 HIS A N 1
ATOM 1310 C CA . HIS A 1 176 ? -1.647 1.761 17.859 1 58.28 176 HIS A CA 1
ATOM 1311 C C . HIS A 1 176 ? -0.384 2.576 17.609 1 58.28 176 HIS A C 1
ATOM 1313 O O . HIS A 1 176 ? -0.45 3.799 17.453 1 58.28 176 HIS A O 1
ATOM 1319 N N . ALA A 1 177 ? 0.694 1.854 17.594 1 60.53 177 ALA A N 1
ATOM 1320 C CA . ALA A 1 177 ? 1.999 2.498 17.484 1 60.53 177 ALA A CA 1
ATOM 1321 C C . ALA A 1 177 ? 2.08 3.348 16.219 1 60.53 177 ALA A C 1
ATOM 1323 O O . ALA A 1 177 ? 2.627 4.453 16.234 1 60.53 177 ALA A O 1
ATOM 1324 N N . TYR A 1 178 ? 1.362 2.881 15.25 1 56.78 178 TYR A N 1
ATOM 1325 C CA . TYR A 1 178 ? 1.436 3.561 13.961 1 56.78 178 TYR A CA 1
ATOM 1326 C C . TYR A 1 178 ? 0.499 4.762 13.922 1 56.78 178 TYR A C 1
ATOM 1328 O O . TYR A 1 178 ? 0.488 5.52 12.953 1 56.78 178 TYR A O 1
ATOM 1336 N N . ARG A 1 179 ? -0.123 5.016 15.07 1 67.94 179 ARG A N 1
ATOM 1337 C CA . ARG A 1 179 ? -1.099 6.098 15.133 1 67.94 179 ARG A CA 1
ATOM 1338 C C . ARG A 1 179 ? -0.7 7.137 16.172 1 67.94 179 ARG A C 1
ATOM 1340 O O . ARG A 1 179 ? -1.45 8.078 16.438 1 67.94 179 ARG A O 1
ATOM 1347 N N . GLN A 1 180 ? 0.437 7.02 16.703 1 56.41 180 GLN A N 1
ATOM 1348 C CA . GLN A 1 180 ? 0.912 7.949 17.734 1 56.41 180 GLN A CA 1
ATOM 1349 C C . GLN A 1 180 ? 1.768 9.055 17.109 1 56.41 180 GLN A C 1
ATOM 1351 O O . GLN A 1 180 ? 2.896 8.805 16.688 1 56.41 180 GLN A O 1
ATOM 1356 N N . THR A 1 181 ? 1.338 10.258 17.156 1 66.94 181 THR A N 1
ATOM 1357 C CA . THR A 1 181 ? 2.041 11.312 16.438 1 66.94 181 THR A CA 1
ATOM 1358 C C . THR A 1 181 ? 2.498 12.414 17.391 1 66.94 181 THR A C 1
ATOM 1360 O O . THR A 1 181 ? 3.258 13.305 17 1 66.94 181 THR A O 1
ATOM 1363 N N . GLY A 1 182 ? 2.139 12.406 18.578 1 72.88 182 GLY A N 1
ATOM 1364 C CA . GLY A 1 182 ? 2.447 13.508 19.484 1 72.88 182 GLY A CA 1
ATOM 1365 C C . GLY A 1 182 ? 3.412 13.133 20.578 1 72.88 182 GLY A C 1
ATOM 1366 O O . GLY A 1 182 ? 3.641 13.914 21.516 1 72.88 182 GLY A O 1
ATOM 1367 N N . GLN A 1 183 ? 4.074 12.016 20.406 1 74.12 183 GLN A N 1
ATOM 1368 C CA . GLN A 1 183 ? 4.98 11.539 21.453 1 74.12 183 GLN A CA 1
ATOM 1369 C C . GLN A 1 183 ? 6.328 12.25 21.375 1 74.12 183 GLN A C 1
ATOM 1371 O O . GLN A 1 183 ? 6.66 12.852 20.344 1 74.12 183 GLN A O 1
ATOM 1376 N N . GLU A 1 184 ? 7.02 12.125 22.375 1 75.12 184 GLU A N 1
ATOM 1377 C CA . GLU A 1 184 ? 8.266 12.867 22.547 1 75.12 184 GLU A CA 1
ATOM 1378 C C . GLU A 1 184 ? 9.266 12.516 21.453 1 75.12 184 GLU A C 1
ATOM 1380 O O . GLU A 1 184 ? 10.023 13.383 21 1 75.12 184 GLU A O 1
ATOM 1385 N N . ASP A 1 185 ? 9.18 11.336 20.938 1 80.62 185 ASP A N 1
ATOM 1386 C CA . ASP A 1 185 ? 10.195 10.93 19.969 1 80.62 185 ASP A CA 1
ATOM 1387 C C . ASP A 1 185 ? 9.602 10.789 18.562 1 80.62 185 ASP A C 1
ATOM 1389 O O . ASP A 1 185 ? 10.148 10.07 17.734 1 80.62 185 ASP A O 1
ATOM 1393 N N . SER A 1 186 ? 8.609 11.562 18.422 1 86.75 186 SER A N 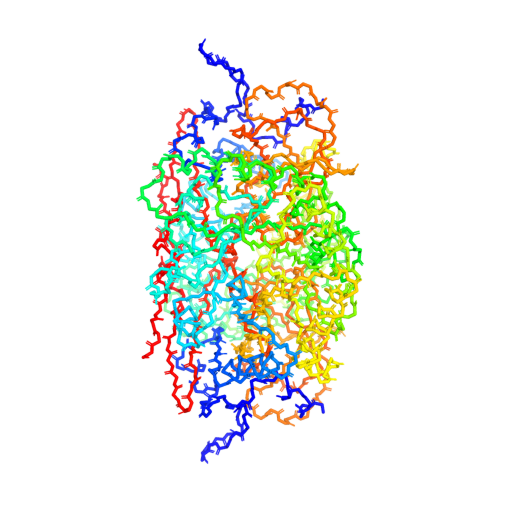1
ATOM 1394 C CA . SER A 1 186 ? 7.93 11.531 17.125 1 86.75 186 SER A CA 1
ATOM 1395 C C . SER A 1 186 ? 8.703 12.312 16.078 1 86.75 186 SER A C 1
ATOM 1397 O O . SER A 1 186 ? 9.406 13.273 16.406 1 86.75 186 SER A O 1
ATOM 1399 N N . LYS A 1 187 ? 8.531 11.906 14.82 1 92.25 187 LYS A N 1
ATOM 1400 C CA . LYS A 1 187 ? 9.148 12.648 13.727 1 92.25 187 LYS A CA 1
ATOM 1401 C C . LYS A 1 187 ? 8.398 13.945 13.445 1 92.25 187 LYS A C 1
ATOM 1403 O O . LYS A 1 187 ? 8.875 14.805 12.695 1 92.25 187 LYS A O 1
ATOM 1408 N N . PHE A 1 188 ? 7.242 14.133 14.117 1 94.19 188 PHE A N 1
ATOM 1409 C CA . PHE A 1 188 ? 6.352 15.25 13.82 1 94.19 188 PHE A CA 1
ATOM 1410 C C . PHE A 1 188 ? 6.559 16.391 14.82 1 94.19 188 PHE A C 1
ATOM 1412 O O . PHE A 1 188 ? 6.727 16.141 16.016 1 94.19 188 PHE A O 1
ATOM 1419 N N . GLY A 1 189 ? 6.57 17.594 14.312 1 95.69 189 GLY A N 1
ATOM 1420 C CA . GLY A 1 189 ? 6.379 18.781 15.117 1 95.69 189 GLY A CA 1
ATOM 1421 C C . GLY A 1 189 ? 7.621 19.188 15.891 1 95.69 189 GLY A C 1
ATOM 1422 O O . GLY A 1 189 ? 8.664 18.547 15.781 1 95.69 189 GLY A O 1
ATOM 1423 N N . MET A 1 190 ? 7.508 20.281 16.609 1 96.44 190 MET A N 1
ATOM 1424 C CA . MET A 1 190 ? 8.586 20.906 17.375 1 96.44 190 MET A CA 1
ATOM 1425 C C . MET A 1 190 ? 8.312 20.828 18.875 1 96.44 190 MET A C 1
ATOM 1427 O O . MET A 1 190 ? 7.164 20.875 19.297 1 96.44 190 MET A O 1
ATOM 1431 N N . ASP A 1 191 ? 9.359 20.719 19.609 1 94.5 191 ASP A N 1
ATOM 1432 C CA . ASP A 1 191 ? 9.203 20.797 21.047 1 94.5 191 ASP A CA 1
ATOM 1433 C C . ASP A 1 191 ? 9.117 22.266 21.516 1 94.5 191 ASP A C 1
ATOM 1435 O O . ASP A 1 191 ? 9.156 23.172 20.688 1 94.5 191 ASP A O 1
ATOM 1439 N N . GLY A 1 192 ? 8.977 22.484 22.797 1 95.5 192 GLY A N 1
ATOM 1440 C CA . GLY A 1 192 ? 8.758 23.812 23.328 1 95.5 192 GLY A CA 1
ATOM 1441 C C . GLY A 1 192 ? 9.883 24.781 22.984 1 95.5 192 GLY A C 1
ATOM 1442 O O . GLY A 1 192 ? 9.625 25.922 22.609 1 95.5 192 GLY A O 1
ATOM 1443 N N . ASP A 1 193 ? 11.125 24.344 23.125 1 95.62 193 ASP A N 1
ATOM 1444 C CA . ASP A 1 193 ? 12.273 25.203 22.844 1 95.62 193 ASP A CA 1
ATOM 1445 C C . ASP A 1 193 ? 12.32 25.578 21.359 1 95.62 193 ASP A C 1
ATOM 1447 O O . ASP A 1 193 ? 12.602 26.734 21.016 1 95.62 193 ASP A O 1
ATOM 1451 N N . GLU A 1 194 ? 12.062 24.641 20.531 1 96.69 194 GLU A N 1
ATOM 1452 C CA . GLU A 1 194 ? 12.039 24.906 19.094 1 96.69 194 GLU A CA 1
ATOM 1453 C C . GLU A 1 194 ? 10.938 25.891 18.734 1 96.69 194 GLU A C 1
ATOM 1455 O O . GLU A 1 194 ? 11.125 26.734 17.844 1 96.69 194 GLU A O 1
ATOM 1460 N N . VAL A 1 195 ? 9.836 25.719 19.375 1 98.31 195 VAL A N 1
ATOM 1461 C CA . VAL A 1 195 ? 8.711 26.625 19.094 1 98.31 195 VAL A CA 1
ATOM 1462 C C . VAL A 1 195 ? 9.078 28.047 19.5 1 98.31 195 VAL A C 1
ATOM 1464 O O . VAL A 1 195 ? 8.781 29 18.766 1 98.31 195 VAL A O 1
ATOM 1467 N N . MET A 1 196 ? 9.719 28.172 20.656 1 98.12 196 MET A N 1
ATOM 1468 C CA . MET A 1 196 ? 10.172 29.5 21.078 1 98.12 196 MET A CA 1
ATOM 1469 C C . MET A 1 196 ? 11.117 30.109 20.062 1 98.12 196 MET A C 1
ATOM 1471 O O . MET A 1 196 ? 11 31.297 19.719 1 98.12 196 MET A O 1
ATOM 1475 N N . GLU A 1 197 ? 11.984 29.266 19.578 1 98.38 197 GLU A N 1
ATOM 1476 C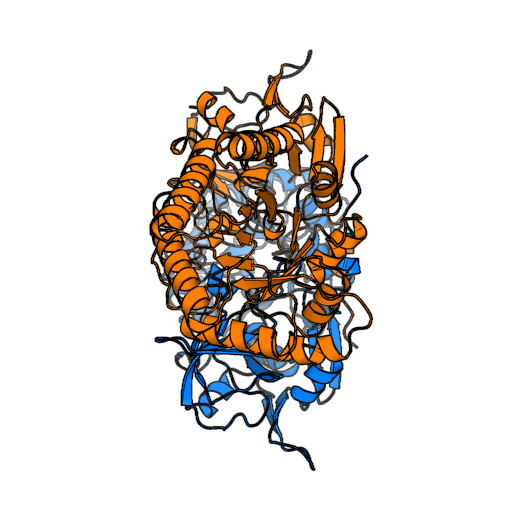 CA . GLU A 1 197 ? 12.906 29.719 18.531 1 98.38 197 GLU A CA 1
ATOM 1477 C C . GLU A 1 197 ? 12.156 30.094 17.266 1 98.38 197 GLU A C 1
ATOM 1479 O O . GLU A 1 197 ? 12.477 31.094 16.609 1 98.38 197 GLU A O 1
ATOM 1484 N N . ALA A 1 198 ? 11.219 29.344 16.906 1 98.75 198 ALA A N 1
ATOM 1485 C CA . ALA A 1 198 ? 10.438 29.578 15.695 1 98.75 198 ALA A CA 1
ATOM 1486 C C . ALA A 1 198 ? 9.68 30.906 15.781 1 98.75 198 ALA A C 1
ATOM 1488 O O . ALA A 1 198 ? 9.648 31.672 14.82 1 98.75 198 ALA A O 1
ATOM 1489 N N . VAL A 1 199 ? 9.047 31.172 16.938 1 98.75 199 VAL A N 1
ATOM 1490 C CA . VAL A 1 199 ? 8.312 32.406 17.125 1 98.75 199 VAL A CA 1
ATOM 1491 C C . VAL A 1 199 ? 9.258 33.594 16.984 1 98.75 199 VAL A C 1
ATOM 1493 O O . VAL A 1 199 ? 8.945 34.562 16.281 1 98.75 199 VAL A O 1
ATOM 1496 N N . ALA A 1 200 ? 10.406 33.5 17.609 1 98.5 200 ALA A N 1
ATOM 1497 C CA . ALA A 1 200 ? 11.398 34.562 17.531 1 98.5 200 ALA A CA 1
ATOM 1498 C C . ALA A 1 200 ? 11.82 34.812 16.078 1 98.5 200 ALA A C 1
ATOM 1500 O O . ALA A 1 200 ? 11.945 35.938 15.648 1 98.5 200 ALA A O 1
ATOM 1501 N N . LEU A 1 201 ? 12.039 33.75 15.352 1 98.19 201 LEU A N 1
ATOM 1502 C CA . LEU A 1 201 ? 12.438 33.844 13.945 1 98.19 201 LEU A CA 1
ATOM 1503 C C . LEU A 1 201 ? 11.344 34.5 13.117 1 98.19 201 LEU A C 1
ATOM 1505 O O . LEU A 1 201 ? 11.633 35.312 12.25 1 98.19 201 LEU A O 1
ATOM 1509 N N . CYS A 1 202 ? 10.125 34.125 13.336 1 98.44 202 CYS A N 1
ATOM 1510 C CA . CYS A 1 202 ? 9.008 34.719 12.602 1 98.44 202 CYS A CA 1
ATOM 1511 C C . CYS A 1 202 ? 8.906 36.219 12.883 1 98.44 202 CYS A C 1
ATOM 1513 O O . CYS A 1 202 ? 8.703 37 11.961 1 98.44 202 CYS A O 1
ATOM 1515 N N . GLN A 1 203 ? 9.039 36.562 14.148 1 98.06 203 GLN A N 1
ATOM 1516 C CA . GLN A 1 203 ? 8.984 37.969 14.523 1 98.06 203 GLN A CA 1
ATOM 1517 C C . GLN A 1 203 ? 10.125 38.781 13.891 1 98.06 203 GLN A C 1
ATOM 1519 O O . GLN A 1 203 ? 9.906 39.844 13.336 1 98.06 203 GLN A O 1
ATOM 1524 N N . ARG A 1 204 ? 11.273 38.188 13.914 1 97.44 204 ARG A N 1
ATOM 1525 C CA . ARG A 1 204 ? 12.461 38.844 13.375 1 97.44 204 ARG A CA 1
ATOM 1526 C C . ARG A 1 204 ? 12.305 39.125 11.875 1 97.44 204 ARG A C 1
ATOM 1528 O O . ARG A 1 204 ? 12.773 40.125 11.367 1 97.44 204 ARG A O 1
ATOM 1535 N N . HIS A 1 205 ? 11.625 38.25 11.164 1 96.69 205 HIS A N 1
ATOM 1536 C CA . HIS A 1 205 ? 11.562 38.344 9.711 1 96.69 205 HIS A CA 1
ATOM 1537 C C . HIS A 1 205 ? 10.188 38.844 9.258 1 96.69 205 HIS A C 1
ATOM 1539 O O . HIS A 1 205 ? 9.898 38.844 8.055 1 96.69 205 HIS A O 1
ATOM 1545 N N . GLY A 1 206 ? 9.273 39.156 10.203 1 95.56 206 GLY A N 1
ATOM 1546 C CA . GLY A 1 206 ? 7.957 39.719 9.891 1 95.56 206 GLY A CA 1
ATOM 1547 C C . GLY A 1 206 ? 7.047 38.688 9.211 1 95.56 206 GLY A C 1
ATOM 1548 O O . GLY A 1 206 ? 6.297 39.062 8.297 1 95.56 206 GLY A O 1
ATOM 1549 N N . LEU A 1 207 ? 7.18 37.438 9.492 1 97.56 207 LEU A N 1
ATOM 1550 C CA . LEU A 1 207 ? 6.332 36.406 8.914 1 97.56 207 LEU A CA 1
ATOM 1551 C C . LEU A 1 207 ? 4.965 36.375 9.586 1 97.56 207 LEU A C 1
ATOM 1553 O O . LEU A 1 207 ? 4.852 36.656 10.781 1 97.56 207 LEU A O 1
ATOM 1557 N N . PRO A 1 208 ? 3.904 36.062 8.836 1 97.75 208 PRO A N 1
ATOM 1558 C CA . PRO A 1 208 ? 2.545 36.062 9.375 1 97.75 208 PRO A CA 1
ATOM 1559 C C . PRO A 1 208 ? 2.238 34.844 10.219 1 97.75 208 PRO A C 1
ATOM 1561 O O . PRO A 1 208 ? 1.393 34.031 9.844 1 97.75 208 PRO A O 1
ATOM 1564 N N . LEU A 1 209 ? 2.854 34.75 11.383 1 98.62 209 LEU A N 1
ATOM 1565 C CA . LEU A 1 209 ? 2.607 33.656 12.328 1 98.62 209 LEU A CA 1
ATOM 1566 C C . LEU A 1 209 ? 1.31 33.906 13.094 1 98.62 209 LEU A C 1
ATOM 1568 O O . LEU A 1 209 ? 1.195 34.844 13.852 1 98.62 209 LEU A O 1
ATOM 1572 N N . THR A 1 210 ? 0.337 32.906 12.875 1 98.69 210 THR A N 1
ATOM 1573 C CA . THR A 1 210 ? -0.973 33.219 13.445 1 98.69 210 THR A CA 1
ATOM 1574 C C . THR A 1 210 ? -1.473 32.062 14.297 1 98.69 210 THR A C 1
ATOM 1576 O O . THR A 1 210 ? -2.434 32.219 15.055 1 98.69 210 THR A O 1
ATOM 1579 N N . GLY A 1 211 ? -0.797 30.922 14.211 1 98.75 211 GLY A N 1
ATOM 1580 C CA . GLY A 1 211 ? -1.474 29.828 14.906 1 98.75 211 GLY A CA 1
ATOM 1581 C C . GLY A 1 211 ? -0.527 28.75 15.391 1 98.75 211 GLY A C 1
ATOM 1582 O O . GLY A 1 211 ? 0.67 28.797 15.102 1 98.75 211 GLY A O 1
ATOM 1583 N N . ILE A 1 212 ? -1.131 27.781 16.172 1 98.62 212 ILE A N 1
ATOM 1584 C CA . ILE A 1 212 ? -0.469 26.578 16.688 1 98.62 212 ILE A CA 1
ATOM 1585 C C . ILE A 1 212 ? -1.306 25.344 16.344 1 98.62 212 ILE A C 1
ATOM 1587 O O . ILE A 1 212 ? -2.533 25.375 16.453 1 98.62 212 ILE A O 1
ATOM 1591 N N . HIS A 1 213 ? -0.576 24.375 15.891 1 98.19 213 HIS A N 1
ATOM 1592 C CA . HIS A 1 213 ? -1.18 23.094 15.578 1 98.19 213 HIS A CA 1
ATOM 1593 C C . HIS A 1 213 ? -0.533 21.969 16.391 1 98.19 213 HIS A C 1
ATOM 1595 O O . HIS A 1 213 ? 0.682 21.969 16.594 1 98.19 213 HIS A O 1
ATOM 1601 N N . PHE A 1 214 ? -1.333 20.984 16.828 1 96.62 214 PHE A N 1
ATOM 1602 C CA . PHE A 1 214 ? -0.798 19.719 17.312 1 96.62 214 PHE A CA 1
ATOM 1603 C C . PHE A 1 214 ? -1.757 18.578 17 1 96.62 214 PHE A C 1
ATOM 1605 O O . PHE A 1 214 ? -2.92 18.797 16.656 1 96.62 214 PHE A O 1
ATOM 1612 N N . HIS A 1 215 ? -1.256 17.406 17 1 94.94 215 HIS A N 1
ATOM 1613 C CA . HIS A 1 215 ? -2.016 16.203 16.672 1 94.94 215 HIS A CA 1
ATOM 1614 C C . HIS A 1 215 ? -1.565 15.023 17.516 1 94.94 215 HIS A C 1
ATOM 1616 O O . HIS A 1 215 ? -0.375 14.711 17.562 1 94.94 215 HIS A O 1
ATOM 1622 N N . GLN A 1 216 ? -2.438 14.305 18.141 1 90.62 216 GLN A N 1
ATOM 1623 C CA . GLN A 1 216 ? -2.066 13.312 19.141 1 90.62 216 GLN A CA 1
ATOM 1624 C C . GLN A 1 216 ? -2.176 11.898 18.578 1 90.62 216 GLN A C 1
ATOM 1626 O O . GLN A 1 216 ? -1.574 10.969 19.109 1 90.62 216 GLN A O 1
ATOM 1631 N N . GLY A 1 217 ? -3.064 11.734 17.609 1 88.88 217 GLY A N 1
ATOM 1632 C CA . GLY A 1 217 ? -3.26 10.391 17.094 1 88.88 217 GLY A CA 1
ATOM 1633 C C . GLY A 1 217 ? -4.551 10.227 16.312 1 88.88 217 GLY A C 1
ATOM 1634 O O . GLY A 1 217 ? -5.145 11.219 15.875 1 88.88 217 GLY A O 1
ATOM 1635 N N . SER A 1 218 ? -4.809 8.914 16.031 1 90.5 218 SER A N 1
ATOM 1636 C CA . SER A 1 218 ? -5.969 8.617 15.195 1 90.5 218 SER A CA 1
ATOM 1637 C C . SER A 1 218 ? -6.867 7.566 15.844 1 90.5 218 SER A C 1
ATOM 1639 O O . SER A 1 218 ? -6.43 6.832 16.734 1 90.5 218 SER A O 1
ATOM 1641 N N . GLN A 1 219 ? -8.141 7.574 15.453 1 93.12 219 GLN A N 1
ATOM 1642 C CA . GLN A 1 219 ? -9.117 6.551 15.805 1 93.12 219 GLN A CA 1
ATOM 1643 C C . GLN A 1 219 ? -9.375 6.527 17.312 1 93.12 219 GLN A C 1
ATOM 1645 O O . GLN A 1 219 ? -9.414 5.461 17.922 1 93.12 219 GLN A O 1
ATOM 1650 N N . PHE A 1 220 ? -9.523 7.812 17.844 1 91.25 220 PHE A N 1
ATOM 1651 C CA . PHE A 1 220 ? -9.93 7.945 19.234 1 91.25 220 PHE A CA 1
ATOM 1652 C C . PHE A 1 220 ? -11.414 7.645 19.406 1 91.25 220 PHE A C 1
ATOM 1654 O O . PHE A 1 220 ? -12.227 8.023 18.562 1 91.25 220 PHE A O 1
ATOM 1661 N N . ARG A 1 221 ? -11.68 7.043 20.5 1 92.88 221 ARG A N 1
ATOM 1662 C CA . ARG A 1 221 ? -13.078 6.891 20.875 1 92.88 221 ARG A CA 1
ATOM 1663 C C . ARG A 1 221 ? -13.375 7.609 22.188 1 92.88 221 ARG A C 1
ATOM 1665 O O . ARG A 1 221 ? -14.523 7.699 22.609 1 92.88 221 ARG A O 1
ATOM 1672 N N . ASP A 1 222 ? -12.32 8.031 22.797 1 92.75 222 ASP A N 1
ATOM 1673 C CA . ASP A 1 222 ? -12.336 8.852 24.016 1 92.75 222 ASP A CA 1
ATOM 1674 C C . ASP A 1 222 ? -11.438 10.078 23.859 1 92.75 222 ASP A C 1
ATOM 1676 O O . ASP A 1 222 ? -10.234 9.945 23.594 1 92.75 222 ASP A O 1
ATOM 1680 N N . PRO A 1 223 ? -12.047 11.234 23.953 1 93.31 223 PRO A N 1
ATOM 1681 C CA . PRO A 1 223 ? -11.25 12.438 23.719 1 93.31 223 PRO A CA 1
ATOM 1682 C C . PRO A 1 223 ? -10.344 12.789 24.906 1 93.31 223 PRO A C 1
ATOM 1684 O O . PRO A 1 223 ? -9.492 13.672 24.797 1 93.31 223 PRO A O 1
ATOM 1687 N N . ALA A 1 224 ? -10.336 12.102 25.984 1 90.31 224 ALA A N 1
ATOM 1688 C CA . ALA A 1 224 ? -9.672 12.438 27.25 1 90.31 224 ALA A CA 1
ATOM 1689 C C . ALA A 1 224 ? -8.172 12.609 27.031 1 90.31 224 ALA A C 1
ATOM 1691 O O . ALA A 1 224 ? -7.559 13.516 27.609 1 90.31 224 ALA A O 1
ATOM 1692 N N . PRO A 1 225 ? -7.605 11.859 26.109 1 87.62 225 PRO A N 1
ATOM 1693 C CA . PRO A 1 225 ? -6.152 11.977 25.938 1 87.62 225 PRO A CA 1
ATOM 1694 C C . PRO A 1 225 ? -5.734 13.305 25.312 1 87.62 225 PRO A C 1
ATOM 1696 O O . PRO A 1 225 ? -4.57 13.695 25.406 1 87.62 225 PRO A O 1
ATOM 1699 N N . ILE A 1 226 ? -6.586 13.984 24.703 1 92.56 226 ILE A N 1
ATOM 1700 C CA . ILE A 1 226 ? -6.266 15.25 24.047 1 92.56 226 ILE A CA 1
ATOM 1701 C C . ILE A 1 226 ? -6.148 16.359 25.078 1 92.56 226 ILE A C 1
ATOM 1703 O O . ILE A 1 226 ? -5.449 17.359 24.859 1 92.56 226 ILE A O 1
ATOM 1707 N N . GLY A 1 227 ? -6.773 16.172 26.25 1 93.5 227 GLY A N 1
ATOM 1708 C CA . GLY A 1 227 ? -6.805 17.172 27.312 1 93.5 227 GLY A CA 1
ATOM 1709 C C . GLY A 1 227 ? -5.422 17.547 27.812 1 93.5 227 GLY A C 1
ATOM 1710 O O . GLY A 1 227 ? -5.023 18.719 27.703 1 93.5 227 GLY A O 1
ATOM 1711 N N . PRO A 1 228 ? -4.688 16.547 28.234 1 94.31 228 PRO A N 1
ATOM 1712 C CA . PRO A 1 228 ? -3.34 16.844 28.734 1 94.31 228 PRO A CA 1
ATOM 1713 C C . PRO A 1 228 ? -2.461 17.5 27.672 1 94.31 228 PRO A C 1
ATOM 1715 O O . PRO A 1 228 ? -1.65 18.375 27.984 1 94.31 228 PRO A O 1
ATOM 1718 N N . ALA A 1 229 ? -2.588 17.109 26.453 1 95.19 229 ALA A N 1
ATOM 1719 C CA . ALA A 1 229 ? -1.825 17.734 25.375 1 95.19 229 ALA A CA 1
ATOM 1720 C C . ALA A 1 229 ? -2.205 19.203 25.203 1 95.19 229 ALA A C 1
ATOM 1722 O O . ALA A 1 229 ? -1.336 20.062 25.031 1 95.19 229 ALA A O 1
ATOM 1723 N N . LEU A 1 230 ? -3.463 19.469 25.234 1 97.31 230 LEU A N 1
ATOM 1724 C CA . LEU A 1 230 ? -3.947 20.844 25.109 1 97.31 230 LEU A CA 1
ATOM 1725 C C . LEU A 1 230 ? -3.443 21.703 26.266 1 97.31 230 LEU A C 1
ATOM 1727 O O . LEU A 1 230 ? -3.025 22.844 26.062 1 97.31 230 LEU A O 1
ATOM 1731 N N . GLU A 1 231 ? -3.432 21.156 27.453 1 97.06 231 GLU A N 1
ATOM 1732 C CA . GLU A 1 231 ? -2.924 21.875 28.625 1 97.06 231 GLU A CA 1
ATOM 1733 C C . GLU A 1 231 ? -1.452 22.25 28.438 1 97.06 231 GLU A C 1
ATOM 1735 O O . GLU A 1 231 ? -1.046 23.375 28.734 1 97.06 231 GLU A O 1
ATOM 1740 N N . ARG A 1 232 ? -0.714 21.312 27.969 1 96.38 232 ARG A N 1
ATOM 1741 C CA . ARG A 1 232 ? 0.708 21.562 27.734 1 96.38 232 ARG A CA 1
ATOM 1742 C C . ARG A 1 232 ? 0.918 22.641 26.688 1 96.38 232 ARG A C 1
ATOM 1744 O O . ARG A 1 232 ? 1.81 23.484 26.828 1 96.38 232 ARG A O 1
ATOM 1751 N N . VAL A 1 233 ? 0.16 22.609 25.672 1 97.81 233 VAL A N 1
ATOM 1752 C CA . VAL A 1 233 ? 0.269 23.594 24.609 1 97.81 233 VAL A CA 1
ATOM 1753 C C . VAL A 1 233 ? -0.11 24.969 25.141 1 97.81 233 VAL A C 1
ATOM 1755 O O . VAL A 1 233 ? 0.551 25.969 24.828 1 97.81 233 VAL A O 1
ATOM 1758 N N . LEU A 1 234 ? -1.136 25.047 25.984 1 98.44 234 LEU A N 1
ATOM 1759 C CA . LEU A 1 234 ? -1.562 26.328 26.547 1 98.44 234 LEU A CA 1
ATOM 1760 C C . LEU A 1 234 ? -0.525 26.859 27.531 1 98.44 234 LEU A C 1
ATOM 1762 O O . LEU A 1 234 ? -0.336 28.078 27.641 1 98.44 234 LEU A O 1
ATOM 1766 N N . ASP A 1 235 ? 0.143 25.891 28.234 1 98.12 235 ASP A N 1
ATOM 1767 C CA . ASP A 1 235 ? 1.266 26.328 29.047 1 98.12 235 ASP A CA 1
ATOM 1768 C C . ASP A 1 235 ? 2.354 26.984 28.203 1 98.12 235 ASP A C 1
ATOM 1770 O O . ASP A 1 235 ? 2.922 28 28.594 1 98.12 235 ASP A O 1
ATOM 1774 N N . LEU A 1 236 ? 2.639 26.391 27.125 1 98.06 236 LEU A N 1
ATOM 1775 C CA . LEU A 1 236 ? 3.629 26.938 26.203 1 98.06 236 LEU A CA 1
ATOM 1776 C C . LEU A 1 236 ? 3.184 28.297 25.656 1 98.06 236 LEU A C 1
ATOM 1778 O O . LEU A 1 236 ? 3.994 29.219 25.547 1 98.06 236 LEU A O 1
ATOM 1782 N N . VAL A 1 237 ? 1.912 28.469 25.344 1 98.56 237 VAL A N 1
ATOM 1783 C CA . VAL A 1 237 ? 1.368 29.719 24.844 1 98.56 237 VAL A CA 1
ATOM 1784 C C . VAL A 1 237 ? 1.533 30.812 25.906 1 98.56 237 VAL A C 1
ATOM 1786 O O . VAL A 1 237 ? 1.898 31.953 25.578 1 98.56 237 VAL A O 1
ATOM 1789 N N . ASP A 1 238 ? 1.261 30.422 27.125 1 98.25 238 ASP A N 1
ATOM 1790 C CA . ASP A 1 238 ? 1.43 31.375 28.219 1 98.25 238 ASP A CA 1
ATOM 1791 C C . ASP A 1 238 ? 2.881 31.828 28.328 1 98.25 238 ASP A C 1
ATOM 1793 O O . ASP A 1 238 ? 3.148 33.031 28.516 1 98.25 238 ASP A O 1
ATOM 1797 N N . LEU A 1 239 ? 3.756 30.891 28.188 1 97.81 239 LEU A N 1
ATOM 1798 C CA . LEU A 1 239 ? 5.18 31.203 28.234 1 97.81 239 LEU A CA 1
ATOM 1799 C C . LEU A 1 239 ? 5.574 32.125 27.062 1 97.81 239 LEU A C 1
ATOM 1801 O O . LEU A 1 239 ? 6.367 33.031 27.25 1 97.81 239 LEU A O 1
ATOM 1805 N N . LEU A 1 240 ? 5.098 31.844 25.891 1 98.5 240 LEU A N 1
ATOM 1806 C CA . LEU A 1 240 ? 5.371 32.656 24.703 1 98.5 240 LEU A CA 1
ATOM 1807 C C . LEU A 1 240 ? 4.871 34.062 24.891 1 98.5 240 LEU A C 1
ATOM 1809 O O . LEU A 1 240 ? 5.551 35.031 24.5 1 98.5 240 LEU A O 1
ATOM 1813 N N . ARG A 1 241 ? 3.666 34.219 25.453 1 98.25 241 ARG A N 1
ATOM 1814 C CA . ARG A 1 241 ? 3.131 35.562 25.734 1 98.25 241 ARG A CA 1
ATOM 1815 C C . ARG A 1 241 ? 4.047 36.312 26.688 1 98.25 241 ARG A C 1
ATOM 1817 O O . ARG A 1 241 ? 4.375 37.469 26.438 1 98.25 241 ARG A O 1
ATOM 1824 N N . GLU A 1 242 ? 4.473 35.688 27.672 1 97.75 242 GLU A N 1
ATOM 1825 C CA . GLU A 1 242 ? 5.297 36.344 28.688 1 97.75 242 GLU A CA 1
ATOM 1826 C C . GLU A 1 242 ? 6.668 36.719 28.141 1 97.75 242 GLU A C 1
ATOM 1828 O O . GLU A 1 242 ? 7.152 37.812 28.391 1 97.75 242 GLU A O 1
ATOM 1833 N N . ARG A 1 243 ? 7.223 35.812 27.406 1 97.69 243 ARG A N 1
ATOM 1834 C CA . ARG A 1 243 ? 8.625 35.969 27.031 1 97.69 243 ARG A CA 1
ATOM 1835 C C . ARG A 1 243 ? 8.766 36.719 25.719 1 97.69 243 ARG A C 1
ATOM 1837 O O . ARG A 1 243 ? 9.766 37.406 25.5 1 97.69 243 ARG A O 1
ATOM 1844 N N . GLN A 1 244 ? 7.797 36.562 24.891 1 97.94 244 GLN A N 1
ATOM 1845 C CA . GLN A 1 244 ? 8 37.094 23.547 1 97.94 244 GLN A CA 1
ATOM 1846 C C . GLN A 1 244 ? 6.816 37.969 23.109 1 97.94 244 GLN A C 1
ATOM 1848 O O . GLN A 1 244 ? 6.777 38.438 21.969 1 97.94 244 GLN A O 1
ATOM 1853 N N . GLY A 1 245 ? 5.809 38.094 23.938 1 97.88 245 GLY A N 1
ATOM 1854 C CA . GLY A 1 245 ? 4.652 38.938 23.656 1 97.88 245 GLY A CA 1
ATOM 1855 C C . GLY A 1 245 ? 3.781 38.375 22.547 1 97.88 245 GLY A C 1
ATOM 1856 O O . GLY A 1 245 ? 3.117 39.156 21.828 1 97.88 245 GLY A O 1
ATOM 1857 N N . TRP A 1 246 ? 3.855 37.094 22.297 1 98.12 246 TRP A N 1
ATOM 1858 C CA . TRP A 1 246 ? 3.096 36.531 21.203 1 98.12 246 TRP A CA 1
ATOM 1859 C C . TRP A 1 246 ? 2.033 35.562 21.719 1 98.12 246 TRP A C 1
ATOM 1861 O O . TRP A 1 246 ? 2.295 34.781 22.625 1 98.12 246 TRP A O 1
ATOM 1871 N N . THR A 1 247 ? 0.813 35.625 21.219 1 98.19 247 THR A N 1
ATOM 1872 C CA . THR A 1 247 ? -0.281 34.719 21.469 1 98.19 247 THR A CA 1
ATOM 1873 C C . THR A 1 247 ? -0.911 34.25 20.156 1 98.19 247 THR A C 1
ATOM 1875 O O . THR A 1 247 ? -1.085 35.062 19.234 1 98.19 247 THR A O 1
ATOM 1878 N N . PRO A 1 248 ? -1.246 33.031 20 1 98.56 248 PRO A N 1
ATOM 1879 C CA . PRO A 1 248 ? -1.839 32.562 18.734 1 98.56 248 PRO A CA 1
ATOM 1880 C C . PRO A 1 248 ? -3.271 33.062 18.547 1 98.56 248 PRO A C 1
ATOM 1882 O O . PRO A 1 248 ? -4.035 33.156 19.516 1 98.56 248 PRO A O 1
ATOM 1885 N N . GLN A 1 249 ? -3.58 33.375 17.312 1 98.56 249 GLN A N 1
ATOM 1886 C CA . GLN A 1 249 ? -4.953 33.688 16.938 1 98.56 249 GLN A CA 1
ATOM 1887 C C . GLN A 1 249 ? -5.762 32.406 16.688 1 98.56 249 GLN A C 1
ATOM 1889 O O . GLN A 1 249 ? -6.992 32.438 16.766 1 98.56 249 GLN A O 1
ATOM 1894 N N . VAL A 1 250 ? -5.082 31.312 16.375 1 98.69 250 VAL A N 1
ATOM 1895 C CA . VAL A 1 250 ? -5.711 30.047 16.047 1 98.69 250 VAL A CA 1
ATOM 1896 C C . VAL A 1 250 ? -5.031 28.922 16.828 1 98.69 250 VAL A C 1
ATOM 1898 O O . VAL A 1 250 ? -3.805 28.891 16.953 1 98.69 250 VAL A O 1
ATOM 1901 N N . ILE A 1 251 ? -5.797 28.016 17.359 1 98.75 251 ILE A N 1
ATOM 1902 C CA . ILE A 1 251 ? -5.297 26.75 17.891 1 98.75 251 ILE A CA 1
ATOM 1903 C C . ILE A 1 251 ? -6.023 25.578 17.234 1 98.75 251 ILE A C 1
ATOM 1905 O O . ILE A 1 251 ? -7.254 25.547 17.188 1 98.75 251 ILE A O 1
ATOM 1909 N N . CYS A 1 252 ? -5.254 24.688 16.672 1 98.62 252 CYS A N 1
ATOM 1910 C CA . CYS A 1 252 ? -5.777 23.5 16.016 1 98.62 252 CYS A CA 1
ATOM 1911 C C . CYS A 1 252 ? -5.262 22.219 16.672 1 98.62 252 CYS A C 1
ATOM 1913 O O . CYS A 1 252 ? -4.129 21.797 16.438 1 98.62 252 CYS A O 1
ATOM 1915 N N . PRO A 1 253 ? -6.074 21.562 17.453 1 97.25 253 PRO A N 1
ATOM 1916 C CA . PRO A 1 253 ? -5.641 20.328 18.125 1 97.25 253 PRO A CA 1
ATOM 1917 C C . PRO A 1 253 ? -5.637 19.125 17.188 1 97.25 253 PRO A C 1
ATOM 1919 O O . PRO A 1 253 ? -5.473 18 17.641 1 97.25 253 PRO A O 1
ATOM 1922 N N . GLY A 1 254 ? -5.844 19.375 15.922 1 95.56 254 GLY A N 1
ATOM 1923 C CA . GLY A 1 254 ? -5.855 18.281 14.969 1 95.56 254 GLY A CA 1
ATOM 1924 C C . GLY A 1 254 ? -7.184 17.547 14.914 1 95.56 254 GLY A C 1
ATOM 1925 O O . GLY A 1 254 ? -8.242 18.172 15.008 1 95.56 254 GLY A O 1
ATOM 1926 N N . GLY A 1 255 ? -7.145 16.297 14.547 1 94.75 255 GLY A N 1
ATOM 1927 C CA . GLY A 1 255 ? -8.305 15.438 14.461 1 94.75 255 GLY A CA 1
ATOM 1928 C C . GLY A 1 255 ? -8.109 14.102 15.164 1 94.75 255 GLY A C 1
ATOM 1929 O O . GLY A 1 255 ? -7.664 14.062 16.312 1 94.75 255 GLY A O 1
ATOM 1930 N N . GLY A 1 256 ? -8.547 13.109 14.523 1 94 256 GLY A N 1
ATOM 1931 C CA . GLY A 1 256 ? -8.266 11.773 15.031 1 94 256 GLY A CA 1
ATOM 1932 C C . GLY A 1 256 ? -9.492 11.094 15.617 1 94 256 GLY A C 1
ATOM 1933 O O . GLY A 1 256 ? -9.422 9.938 16.047 1 94 256 GLY A O 1
ATOM 1934 N N . TRP A 1 257 ? -10.617 11.781 15.539 1 97 257 TRP A N 1
ATOM 1935 C CA . TRP A 1 257 ? -11.836 11.164 16.062 1 97 257 TRP A CA 1
ATOM 1936 C C . TRP A 1 257 ? -12.219 9.938 15.242 1 97 257 TRP A C 1
ATOM 1938 O O . TRP A 1 257 ? -12.133 9.953 14.016 1 97 257 TRP A O 1
ATOM 1948 N N . GLY A 1 258 ? -12.625 8.867 15.945 1 96.75 258 GLY A N 1
ATOM 1949 C CA . GLY A 1 258 ? -12.742 7.566 15.305 1 96.75 258 GLY A CA 1
ATOM 1950 C C . GLY A 1 258 ? -14.172 7.223 14.914 1 96.75 258 GLY A C 1
ATOM 1951 O O . GLY A 1 258 ? -15.062 8.07 15 1 96.75 258 GLY A O 1
ATOM 1952 N N . VAL A 1 259 ? -14.344 6.062 14.32 1 97.94 259 VAL A N 1
ATOM 1953 C CA . VAL A 1 259 ? -15.617 5.441 13.961 1 97.94 259 VAL A CA 1
ATOM 1954 C C . VAL A 1 259 ? -15.609 3.971 14.375 1 97.94 259 VAL A C 1
ATOM 1956 O O . VAL A 1 259 ? -14.57 3.434 14.766 1 97.94 259 VAL A O 1
ATOM 1959 N N . ALA A 1 260 ? -16.812 3.383 14.445 1 98.12 260 ALA A N 1
ATOM 1960 C CA . ALA A 1 260 ? -16.906 1.934 14.609 1 98.12 260 ALA A CA 1
ATOM 1961 C C . ALA A 1 260 ? -16.641 1.214 13.289 1 98.12 260 ALA A C 1
ATOM 1963 O O . ALA A 1 260 ? -17.266 1.525 12.273 1 98.12 260 ALA A O 1
ATOM 1964 N N . TYR A 1 261 ? -15.766 0.252 13.328 1 97.88 261 TYR A N 1
ATOM 1965 C CA . TYR A 1 261 ? -15.453 -0.51 12.125 1 97.88 261 TYR A CA 1
ATOM 1966 C C . TYR A 1 261 ? -16.094 -1.893 12.172 1 97.88 261 TYR A C 1
ATOM 1968 O O . TYR A 1 261 ? -16.312 -2.521 11.133 1 97.88 261 TYR A O 1
ATOM 1976 N N . HIS A 1 262 ? -16.312 -2.389 13.281 1 97.94 262 HIS A N 1
ATOM 1977 C CA . HIS A 1 262 ? -16.906 -3.695 13.539 1 97.94 262 HIS A CA 1
ATOM 1978 C C . HIS A 1 262 ? -18.141 -3.57 14.406 1 97.94 262 HIS A C 1
ATOM 1980 O O . HIS A 1 262 ? -18.266 -2.633 15.203 1 97.94 262 HIS A O 1
ATOM 1986 N N . GLU A 1 263 ? -18.984 -4.543 14.32 1 97.19 263 GLU A N 1
ATOM 1987 C CA . GLU A 1 263 ? -20.266 -4.465 15.031 1 97.19 263 GLU A CA 1
ATOM 1988 C C . GLU A 1 263 ? -20.047 -4.438 16.531 1 97.19 263 GLU A C 1
ATOM 1990 O O . GLU A 1 263 ? -20.844 -3.852 17.281 1 97.19 263 GLU A O 1
ATOM 1995 N N . ASP A 1 264 ? -18.969 -4.934 16.969 1 96.44 264 ASP A N 1
ATOM 1996 C CA . ASP A 1 264 ? -18.688 -4.969 18.406 1 96.44 264 ASP A CA 1
ATOM 1997 C C . ASP A 1 264 ? -18.219 -3.607 18.906 1 96.44 264 ASP A C 1
ATOM 1999 O O . ASP A 1 264 ? -18.125 -3.389 20.109 1 96.44 264 ASP A O 1
ATOM 2003 N N . GLU A 1 265 ? -18 -2.682 18.016 1 96.69 265 GLU A N 1
ATOM 2004 C CA . GLU A 1 265 ? -17.531 -1.352 18.375 1 96.69 265 GLU A CA 1
ATOM 2005 C C . GLU A 1 265 ? -18.672 -0.342 18.406 1 96.69 265 GLU A C 1
ATOM 2007 O O . GLU A 1 265 ? -18.484 0.821 18.766 1 96.69 265 GLU A O 1
ATOM 2012 N N . LEU A 1 266 ? -19.859 -0.744 18.031 1 97.06 266 LEU A N 1
ATOM 2013 C CA . LEU A 1 266 ? -21 0.161 17.984 1 97.06 266 LEU A CA 1
ATOM 2014 C C . LEU 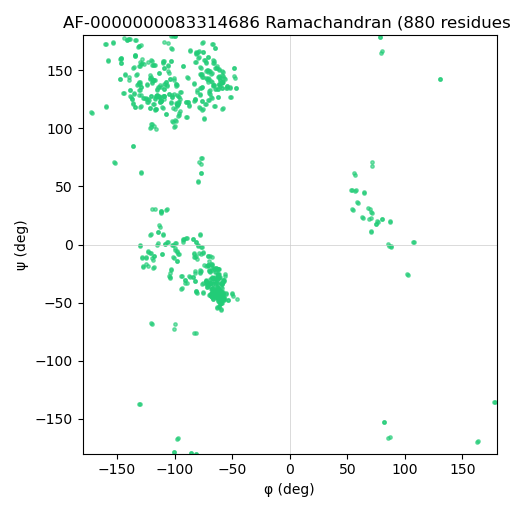A 1 266 ? -21.453 0.542 19.391 1 97.06 266 LEU A C 1
ATOM 2016 O O . LEU A 1 266 ? -21.312 -0.25 20.328 1 97.06 266 LEU A O 1
ATOM 2020 N N . PRO A 1 267 ? -21.969 1.701 19.578 1 96.31 267 PRO A N 1
ATOM 2021 C CA . PRO A 1 267 ? -22.312 2.68 18.531 1 96.31 267 PRO A CA 1
ATOM 2022 C C . PRO A 1 267 ? -21.094 3.482 18.062 1 96.31 267 PRO A C 1
ATOM 2024 O O . PRO A 1 267 ? -20.047 3.445 18.688 1 96.31 267 PRO A O 1
ATOM 2027 N N . HIS A 1 268 ? -21.281 4.148 16.922 1 96.38 268 HIS A N 1
ATOM 2028 C CA . HIS A 1 268 ? -20.25 5.102 16.484 1 96.38 268 HIS A CA 1
ATOM 2029 C C . HIS A 1 268 ? -20.016 6.16 17.547 1 96.38 268 HIS A C 1
ATOM 2031 O O . HIS A 1 268 ? -20.953 6.645 18.188 1 96.38 268 HIS A O 1
ATOM 2037 N N . PRO A 1 269 ? -18.719 6.57 17.688 1 96.56 269 PRO A N 1
ATOM 2038 C CA . PRO A 1 269 ? -18.469 7.691 18.594 1 96.56 269 PRO A CA 1
ATOM 2039 C C . PRO A 1 269 ? -19.172 8.977 18.156 1 96.56 269 PRO A C 1
ATOM 2041 O O . PRO A 1 269 ? -19.156 9.312 16.984 1 96.56 269 PRO A O 1
ATOM 2044 N N . ALA A 1 270 ? -19.719 9.633 19.109 1 97.44 270 ALA A N 1
ATOM 2045 C CA . ALA A 1 270 ? -20.484 10.836 18.797 1 97.44 270 ALA A CA 1
ATOM 2046 C C . ALA A 1 270 ? -19.562 12.039 18.594 1 97.44 270 ALA A C 1
ATOM 2048 O O . ALA A 1 270 ? -18.734 12.336 19.453 1 97.44 270 ALA A O 1
ATOM 2049 N N . ILE A 1 271 ? -19.812 12.734 17.547 1 98.31 271 ILE A N 1
ATOM 2050 C CA . ILE A 1 271 ? -19 13.898 17.203 1 98.31 271 ILE A CA 1
ATOM 2051 C C . ILE A 1 271 ? -19.125 14.961 18.281 1 98.31 271 ILE A C 1
ATOM 2053 O O . ILE A 1 271 ? -18.125 15.594 18.656 1 98.31 271 ILE A O 1
ATOM 2057 N N . VAL A 1 272 ? -20.266 15.109 18.844 1 98.31 272 VAL A N 1
ATOM 2058 C CA . VAL A 1 272 ? -20.531 16.156 19.812 1 98.31 272 VAL A CA 1
ATOM 2059 C C . VAL A 1 272 ? -19.672 15.93 21.062 1 98.31 272 VAL A C 1
ATOM 2061 O O . VAL A 1 272 ? -19.219 16.891 21.703 1 98.31 272 VAL A O 1
ATOM 2064 N N . ASP A 1 273 ? -19.438 14.688 21.406 1 97.69 273 ASP A N 1
ATOM 2065 C CA . ASP A 1 273 ? -18.625 14.391 22.594 1 97.69 273 ASP A CA 1
ATOM 2066 C C . ASP A 1 273 ? -17.188 14.883 22.406 1 97.69 273 ASP A C 1
ATOM 2068 O O . ASP A 1 273 ? -16.594 15.438 23.344 1 97.69 273 ASP A O 1
ATOM 2072 N N . TYR A 1 274 ? -16.734 14.656 21.328 1 97.81 274 TYR A N 1
ATOM 2073 C CA . TYR A 1 274 ? -15.383 15.094 20.969 1 97.81 274 TYR A CA 1
ATOM 2074 C C . TYR A 1 274 ? -15.289 16.609 20.984 1 97.81 274 TYR A C 1
ATOM 2076 O O . TYR A 1 274 ? -14.438 17.188 21.656 1 97.81 274 TYR A O 1
ATOM 2084 N N . VAL A 1 275 ? -16.188 17.297 20.219 1 98.62 275 VAL A N 1
ATOM 2085 C CA . VAL A 1 275 ? -16.141 18.734 20.016 1 98.62 275 VAL A CA 1
ATOM 2086 C C . VAL A 1 275 ? -16.375 19.453 21.344 1 98.62 275 VAL A C 1
ATOM 2088 O O . VAL A 1 275 ? -15.672 20.391 21.688 1 98.62 275 VAL A O 1
ATOM 2091 N N . ALA A 1 276 ? -17.344 18.953 22.109 1 98.56 276 ALA A N 1
ATOM 2092 C CA . ALA A 1 276 ? -17.656 19.562 23.391 1 98.56 276 ALA A CA 1
ATOM 2093 C C . ALA A 1 276 ? -16.469 19.484 24.344 1 98.56 276 ALA A C 1
ATOM 2095 O O . ALA A 1 276 ? -16.125 20.469 25 1 98.56 276 ALA A O 1
ATOM 2096 N N . PHE A 1 277 ? -15.883 18.344 24.344 1 98.25 277 PHE A N 1
ATOM 2097 C CA . PHE A 1 277 ? -14.734 18.156 25.234 1 98.25 277 PHE A CA 1
ATOM 2098 C C . PHE A 1 277 ? -13.617 19.125 24.875 1 98.25 277 PHE A C 1
ATOM 2100 O O . PHE A 1 277 ? -13.078 19.797 25.75 1 98.25 277 PHE A O 1
ATOM 2107 N N . ILE A 1 278 ? -13.25 19.219 23.625 1 98.19 278 ILE A N 1
ATOM 2108 C CA . ILE A 1 278 ? -12.133 20.047 23.172 1 98.19 278 ILE A CA 1
ATOM 2109 C C . ILE A 1 278 ? -12.461 21.516 23.406 1 98.19 278 ILE A C 1
ATOM 2111 O O . ILE A 1 278 ? -11.617 22.281 23.875 1 98.19 278 ILE A O 1
ATOM 2115 N N . ALA A 1 279 ? -13.68 21.922 23.047 1 98.56 279 ALA A N 1
ATOM 2116 C CA . ALA A 1 279 ? -14.133 23.297 23.219 1 98.56 279 ALA A CA 1
ATOM 2117 C C . ALA A 1 279 ? -14.039 23.734 24.688 1 98.56 279 ALA A C 1
ATOM 2119 O O . ALA A 1 279 ? -13.461 24.781 25 1 98.56 279 ALA A O 1
ATOM 2120 N N . GLN A 1 280 ? -14.531 22.875 25.531 1 98.31 280 GLN A N 1
ATOM 2121 C CA . GLN A 1 280 ? -14.539 23.188 26.953 1 98.31 280 GLN A CA 1
ATOM 2122 C C . GLN A 1 280 ? -13.117 23.25 27.516 1 98.31 280 GLN A C 1
ATOM 2124 O O . GLN A 1 280 ? -12.789 24.125 28.312 1 98.31 280 GLN A O 1
ATOM 2129 N N . ALA A 1 281 ? -12.367 22.297 27.125 1 98.19 281 ALA A N 1
ATOM 2130 C CA . ALA A 1 281 ? -10.984 22.25 27.594 1 98.19 281 ALA A CA 1
ATOM 2131 C C . ALA A 1 281 ? -10.227 23.516 27.156 1 98.19 281 ALA A C 1
ATOM 2133 O O . ALA A 1 281 ? -9.445 24.062 27.938 1 98.19 281 ALA A O 1
ATOM 2134 N N . LEU A 1 282 ? -10.453 23.953 25.922 1 98.62 282 LEU A N 1
ATOM 2135 C CA . LEU A 1 282 ? -9.781 25.156 25.422 1 98.62 282 LEU A CA 1
ATOM 2136 C C . LEU A 1 282 ? -10.25 26.391 26.172 1 98.62 282 LEU A C 1
ATOM 2138 O O . LEU A 1 282 ? -9.438 27.219 26.594 1 98.62 282 LEU A O 1
ATOM 2142 N N . VAL A 1 283 ? -11.555 26.547 26.344 1 98.56 283 VAL A N 1
ATOM 2143 C CA . VAL A 1 283 ? -12.125 27.703 27.031 1 98.56 283 VAL A CA 1
ATOM 2144 C C . VAL A 1 283 ? -11.586 27.766 28.469 1 98.56 283 VAL A C 1
ATOM 2146 O O . VAL A 1 283 ? -11.07 28.797 28.906 1 98.56 283 VAL A O 1
ATOM 2149 N N . HIS A 1 284 ? -11.672 26.641 29.188 1 98.31 284 HIS A N 1
ATOM 2150 C CA . HIS A 1 284 ? -11.219 26.578 30.562 1 98.31 284 HIS A CA 1
ATOM 2151 C C . HIS A 1 284 ? -9.719 26.844 30.656 1 98.31 284 HIS A C 1
ATOM 2153 O O . HIS A 1 284 ? -9.266 27.562 31.562 1 98.31 284 HIS A O 1
ATOM 2159 N N . GLY A 1 285 ? -9.023 26.234 29.797 1 98.25 285 GLY A N 1
ATOM 2160 C CA . GLY A 1 285 ? -7.582 26.422 29.797 1 98.25 285 GLY A CA 1
ATOM 2161 C C . GLY A 1 285 ? -7.168 27.859 29.578 1 98.25 285 GLY A C 1
ATOM 2162 O O . GLY A 1 285 ? -6.242 28.359 30.219 1 98.25 285 GLY A O 1
ATOM 2163 N N . CYS A 1 286 ? -7.785 28.547 28.641 1 98.38 286 CYS A N 1
ATOM 2164 C CA . CYS A 1 286 ? -7.504 29.953 28.391 1 98.38 286 CYS A CA 1
ATOM 2165 C C . CYS A 1 286 ? -7.883 30.812 29.578 1 98.38 286 CYS A C 1
ATOM 2167 O O . CYS A 1 286 ? -7.137 31.719 29.953 1 98.38 286 CYS A O 1
ATOM 2169 N N . GLN A 1 287 ? -9.023 30.516 30.156 1 98.19 287 GLN A N 1
ATOM 2170 C CA . GLN A 1 287 ? -9.469 31.25 31.328 1 98.19 287 GLN A CA 1
ATOM 2171 C C . GLN A 1 287 ? -8.477 31.125 32.469 1 98.19 287 GLN A C 1
ATOM 2173 O O . GLN A 1 287 ? -8.102 32.125 33.094 1 98.19 287 GLN A O 1
ATOM 2178 N N . LYS A 1 288 ? -8.047 29.938 32.688 1 98 288 LYS A N 1
ATOM 2179 C CA . LYS A 1 288 ? -7.105 29.641 33.75 1 98 288 LYS A CA 1
ATOM 2180 C C . LYS A 1 288 ? -5.836 30.469 33.625 1 98 288 LYS A C 1
ATOM 2182 O O . LYS A 1 288 ? -5.207 30.812 34.625 1 98 288 LYS A O 1
ATOM 2187 N N . ARG A 1 289 ? -5.516 30.891 32.438 1 97.94 289 ARG A N 1
ATOM 2188 C CA . ARG A 1 289 ? -4.246 31.547 32.156 1 97.94 289 ARG A CA 1
ATOM 2189 C C . ARG A 1 289 ? -4.465 33 31.734 1 97.94 289 ARG A C 1
ATOM 2191 O O . ARG A 1 289 ? -3.525 33.688 31.312 1 97.94 289 ARG A O 1
ATOM 2198 N N . SER A 1 290 ? -5.695 33.438 31.672 1 97.81 290 SER A N 1
ATOM 2199 C CA . SER A 1 290 ? -6.09 34.75 31.219 1 97.81 290 SER A CA 1
ATOM 2200 C C . SER A 1 290 ? -5.645 35 29.781 1 97.81 290 SER A C 1
ATOM 2202 O O . SER A 1 290 ? -5.113 36.062 29.469 1 97.81 290 SER A O 1
ATOM 2204 N N . LEU A 1 291 ? -5.711 33.938 29.031 1 98 291 LEU A N 1
ATOM 2205 C CA . LEU A 1 291 ? -5.418 34.062 27.609 1 98 291 LEU A CA 1
ATOM 2206 C C . LEU A 1 291 ? -6.676 34.406 26.812 1 98 291 LEU A C 1
ATOM 2208 O O . LEU A 1 291 ? -7.773 33.969 27.172 1 98 291 LEU A O 1
ATOM 2212 N N . PRO A 1 292 ? -6.496 35.25 25.75 1 97.06 292 PRO A N 1
ATOM 2213 C CA . PRO A 1 292 ? -7.645 35.438 24.859 1 97.06 292 PRO A CA 1
ATOM 2214 C C . PRO A 1 292 ? -8.07 34.125 24.203 1 97.06 292 PRO A C 1
ATOM 2216 O O . PRO A 1 292 ? -7.234 33.25 23.953 1 97.06 292 PRO A O 1
ATOM 2219 N N . LEU A 1 293 ? -9.32 34.031 23.922 1 97.75 293 LEU A N 1
ATOM 2220 C CA . LEU A 1 293 ? -9.852 32.844 23.281 1 97.75 293 LEU A CA 1
ATOM 2221 C C . LEU A 1 293 ? -9.484 32.812 21.797 1 97.75 293 LEU A C 1
ATOM 2223 O O . LEU A 1 293 ? -9.875 33.719 21.047 1 97.75 293 LEU A O 1
ATOM 2227 N N . PRO A 1 294 ? -8.727 31.859 21.344 1 98.5 294 PRO A N 1
ATOM 2228 C CA . PRO A 1 294 ? -8.375 31.781 19.922 1 98.5 294 PRO A CA 1
ATOM 2229 C C . PRO A 1 294 ? -9.492 31.172 19.078 1 98.5 294 PRO A C 1
ATOM 2231 O O . PRO A 1 294 ? -10.469 30.656 19.625 1 98.5 294 PRO A O 1
ATOM 2234 N N . ARG A 1 295 ? -9.352 31.344 17.734 1 98.5 295 ARG A N 1
ATOM 2235 C CA . ARG A 1 295 ? -10.156 30.5 16.859 1 98.5 295 ARG A CA 1
ATOM 2236 C C . ARG A 1 295 ? -9.812 29.031 17.047 1 98.5 295 ARG A C 1
ATOM 2238 O O . ARG A 1 295 ? -8.641 28.656 17.125 1 98.5 295 ARG A O 1
ATOM 2245 N N . LEU A 1 296 ? -10.828 28.219 17.156 1 98.69 296 LEU A N 1
ATOM 2246 C CA . LEU A 1 296 ? -10.648 26.781 17.266 1 98.69 296 LEU A CA 1
ATOM 2247 C C . LEU A 1 296 ? -10.805 26.109 15.914 1 98.69 296 LEU A C 1
ATOM 2249 O O . LEU A 1 296 ? -11.852 26.234 15.266 1 98.69 296 LEU A O 1
ATOM 2253 N N . HIS A 1 297 ? -9.812 25.406 15.422 1 97.94 297 HIS A N 1
ATOM 2254 C CA . HIS A 1 297 ? -9.867 24.641 14.188 1 97.94 297 HIS A CA 1
ATOM 2255 C C . HIS A 1 297 ? -9.75 23.141 14.461 1 97.94 297 HIS A C 1
ATOM 2257 O O . HIS A 1 297 ? -8.852 22.719 15.188 1 97.94 297 HIS A O 1
ATOM 2263 N N . LEU A 1 298 ? -10.664 22.375 13.969 1 98.38 298 LEU A N 1
ATOM 2264 C CA . LEU A 1 298 ? -10.602 20.922 14.062 1 98.38 298 LEU A CA 1
ATOM 2265 C C . LEU A 1 298 ? -10.312 20.312 12.695 1 98.38 298 LEU A C 1
ATOM 2267 O O . LEU A 1 298 ? -10.695 20.875 11.664 1 98.38 298 LEU A O 1
ATOM 2271 N N . GLU A 1 299 ? -9.656 19.125 12.664 1 97.94 299 GLU A N 1
ATOM 2272 C CA . GLU A 1 299 ? -9.219 18.531 11.406 1 97.94 299 GLU A CA 1
ATOM 2273 C C . GLU A 1 299 ? -9.672 17.078 11.297 1 97.94 299 GLU A C 1
ATOM 2275 O O . GLU A 1 299 ? -8.844 16.188 11.125 1 97.94 299 GLU A O 1
ATOM 2280 N N . PRO A 1 300 ? -10.984 16.859 11.289 1 97.88 300 PRO A N 1
ATOM 2281 C CA . PRO A 1 300 ? -11.453 15.484 11.109 1 97.88 300 PRO A CA 1
ATOM 2282 C C . PRO A 1 300 ? -11.234 14.969 9.695 1 97.88 300 PRO A C 1
ATOM 2284 O O . PRO A 1 300 ? -11.328 15.727 8.727 1 97.88 300 PRO A O 1
ATOM 2287 N N . GLY A 1 301 ? -10.859 13.719 9.531 1 97.5 301 GLY A N 1
ATOM 2288 C CA . GLY A 1 301 ? -10.82 12.977 8.281 1 97.5 301 GLY A CA 1
ATOM 2289 C C . GLY A 1 301 ? -11.695 11.734 8.289 1 97.5 301 GLY A C 1
ATOM 2290 O O . GLY A 1 301 ? -12.828 11.766 7.812 1 97.5 301 GLY A O 1
ATOM 2291 N N . ARG A 1 302 ? -11.273 10.812 9.109 1 97.88 302 ARG A N 1
ATOM 2292 C CA . ARG A 1 302 ? -11.961 9.531 9.242 1 97.88 302 ARG A CA 1
ATOM 2293 C C . ARG A 1 302 ? -13.414 9.727 9.656 1 97.88 302 ARG A C 1
ATOM 2295 O O . ARG A 1 302 ? -14.328 9.18 9.031 1 97.88 302 ARG A O 1
ATOM 2302 N N . SER A 1 303 ? -13.656 10.539 10.656 1 98.12 303 SER A N 1
ATOM 2303 C CA . SER A 1 303 ? -14.984 10.695 11.234 1 98.12 303 SER A CA 1
ATOM 2304 C C . SER A 1 303 ? -15.922 11.414 10.266 1 98.12 303 SER A C 1
ATOM 2306 O O . SER A 1 303 ? -17.141 11.391 10.445 1 98.12 303 SER A O 1
ATOM 2308 N N . LEU A 1 304 ? -15.359 12.023 9.25 1 98.38 304 LEU A N 1
ATOM 2309 C CA . LEU A 1 304 ? -16.188 12.719 8.273 1 98.38 304 LEU A CA 1
ATOM 2310 C C . LEU A 1 304 ? -16.578 11.789 7.133 1 98.38 304 LEU A C 1
ATOM 2312 O O . LEU A 1 304 ? -17.688 11.891 6.602 1 98.38 304 LEU A O 1
ATOM 2316 N N . VAL A 1 305 ? -15.664 10.828 6.781 1 98.75 305 VAL A N 1
ATOM 2317 C CA . VAL A 1 305 ? -15.906 10.242 5.469 1 98.75 305 VAL A CA 1
ATOM 2318 C C . VAL A 1 305 ? -15.953 8.719 5.586 1 98.75 305 VAL A C 1
ATOM 2320 O O . VAL A 1 305 ? -16.484 8.039 4.703 1 98.75 305 VAL A O 1
ATOM 2323 N N . ALA A 1 306 ? -15.445 8.102 6.617 1 98.81 306 ALA A N 1
ATOM 2324 C CA . ALA A 1 306 ? -15.258 6.652 6.684 1 98.81 306 ALA A CA 1
ATOM 2325 C C . ALA A 1 306 ? -16.594 5.926 6.551 1 98.81 306 ALA A C 1
ATOM 2327 O O . ALA A 1 306 ? -16.75 5.043 5.703 1 98.81 306 ALA A O 1
ATOM 2328 N N . ARG A 1 307 ? -17.594 6.32 7.348 1 98.75 307 ARG A N 1
ATOM 2329 C CA . ARG A 1 307 ? -18.875 5.645 7.387 1 98.75 307 ARG A CA 1
ATOM 2330 C C . ARG A 1 307 ? -19.641 5.828 6.074 1 98.75 307 ARG A C 1
ATOM 2332 O O . ARG A 1 307 ? -20.516 5.031 5.742 1 98.75 307 ARG A O 1
ATOM 2339 N N . ALA A 1 308 ? -19.281 6.844 5.32 1 98.88 308 ALA A N 1
ATOM 2340 C CA . ALA A 1 308 ? -19.984 7.16 4.078 1 98.88 308 ALA A CA 1
ATOM 2341 C C . ALA A 1 308 ? -19.625 6.16 2.98 1 98.88 308 ALA A C 1
ATOM 2343 O O . ALA A 1 308 ? -20.312 6.082 1.959 1 98.88 308 ALA A O 1
ATOM 2344 N N . GLY A 1 309 ? -18.578 5.438 3.123 1 98.88 309 GLY A N 1
ATOM 2345 C CA . GLY A 1 309 ? -18.094 4.559 2.066 1 98.88 309 GLY A CA 1
ATOM 2346 C C . GLY A 1 309 ? -18.484 3.105 2.287 1 98.88 309 GLY A C 1
ATOM 2347 O O . GLY A 1 309 ? -18.469 2.621 3.42 1 98.88 309 GLY A O 1
ATOM 2348 N N . VAL A 1 310 ? -18.797 2.406 1.213 1 98.94 310 VAL A N 1
ATOM 2349 C CA . VAL A 1 310 ? -19.047 0.965 1.191 1 98.94 310 VAL A CA 1
ATOM 2350 C C . VAL A 1 310 ? -18.234 0.327 0.06 1 98.94 310 VAL A C 1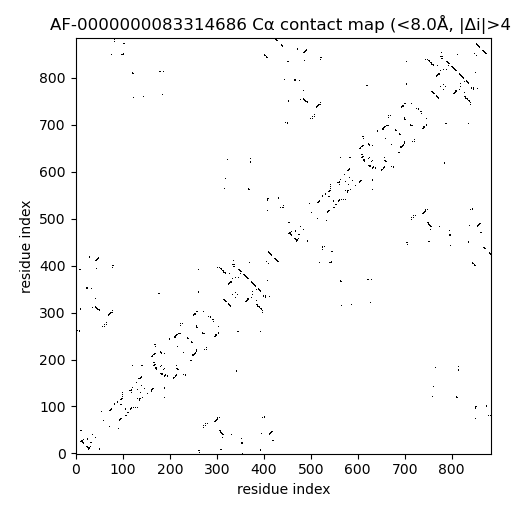
ATOM 2352 O O . VAL A 1 310 ? -18.266 0.809 -1.075 1 98.94 310 VAL A O 1
ATOM 2355 N N . ALA A 1 311 ? -17.516 -0.677 0.376 1 98.94 311 ALA A N 1
ATOM 2356 C CA . ALA A 1 311 ? -16.875 -1.49 -0.658 1 98.94 311 ALA A CA 1
ATOM 2357 C C . ALA A 1 311 ? -17.734 -2.701 -1.006 1 98.94 311 ALA A C 1
ATOM 2359 O O . ALA A 1 311 ? -18.203 -3.416 -0.116 1 98.94 311 ALA A O 1
ATOM 2360 N N . VAL A 1 312 ? -17.953 -2.922 -2.266 1 98.94 312 VAL A N 1
ATOM 2361 C CA . VAL A 1 312 ? -18.719 -4.066 -2.75 1 98.94 312 VAL A CA 1
ATOM 2362 C C . VAL A 1 312 ? -17.797 -5.031 -3.488 1 98.94 312 VAL A C 1
ATOM 2364 O O . VAL A 1 312 ? -17.109 -4.637 -4.43 1 98.94 312 VAL A O 1
ATOM 2367 N N . TYR A 1 313 ? -17.812 -6.25 -3.002 1 98.88 313 TYR A N 1
ATOM 2368 C CA . TYR A 1 313 ? -16.984 -7.293 -3.6 1 98.88 313 TYR A CA 1
ATOM 2369 C C . TYR A 1 313 ? -17.844 -8.445 -4.105 1 98.88 313 TYR A C 1
ATOM 2371 O O . TYR A 1 313 ? -18.969 -8.641 -3.639 1 98.88 313 TYR A O 1
ATOM 2379 N N . ARG A 1 314 ? -17.281 -9.172 -5.004 1 98.75 314 ARG A N 1
ATOM 2380 C CA . ARG A 1 314 ? -17.891 -10.406 -5.484 1 98.75 314 ARG A CA 1
ATOM 2381 C C . ARG A 1 314 ? -17.109 -11.625 -5 1 98.75 314 ARG A C 1
ATOM 2383 O O . ARG A 1 314 ? -15.883 -11.625 -5.023 1 98.75 314 ARG A O 1
ATOM 2390 N N . VAL A 1 315 ? -17.875 -12.617 -4.5 1 98.5 315 VAL A N 1
ATOM 2391 C CA . VAL A 1 315 ? -17.266 -13.891 -4.129 1 98.5 315 VAL A CA 1
ATOM 2392 C C . VAL A 1 315 ? -16.891 -14.672 -5.387 1 98.5 315 VAL A C 1
ATOM 2394 O O . VAL A 1 315 ? -17.75 -14.945 -6.23 1 98.5 315 VAL A O 1
ATOM 2397 N N . GLY A 1 316 ? -15.594 -14.969 -5.496 1 97.75 316 GLY A N 1
ATOM 2398 C CA . GLY A 1 316 ? -15.164 -15.758 -6.645 1 97.75 316 GLY A CA 1
ATOM 2399 C C . GLY A 1 316 ? -15.102 -17.25 -6.359 1 97.75 316 GLY A C 1
ATOM 2400 O O . GLY A 1 316 ? -15.383 -18.062 -7.234 1 97.75 316 GLY A O 1
ATOM 2401 N N . THR A 1 317 ? -14.672 -17.578 -5.16 1 96.75 317 THR A N 1
ATOM 2402 C CA . THR A 1 317 ? -14.5 -18.969 -4.746 1 96.75 317 THR A CA 1
ATOM 2403 C C . THR A 1 317 ? -14.781 -19.125 -3.254 1 96.75 317 THR A C 1
ATOM 2405 O O . THR A 1 317 ? -14.484 -18.234 -2.463 1 96.75 317 THR A O 1
ATOM 2408 N N . VAL A 1 318 ? -15.398 -20.234 -2.938 1 96.5 318 VAL A N 1
ATOM 2409 C CA . VAL A 1 318 ? -15.539 -20.656 -1.547 1 96.5 318 VAL A CA 1
ATOM 2410 C C . VAL A 1 318 ? -14.664 -21.875 -1.285 1 96.5 318 VAL A C 1
ATOM 2412 O O . VAL A 1 318 ? -14.789 -22.891 -1.97 1 96.5 318 VAL A O 1
ATOM 2415 N N . LYS A 1 319 ? -13.719 -21.703 -0.4 1 94.31 319 LYS A N 1
ATOM 2416 C CA . LYS A 1 319 ? -12.828 -22.812 -0.033 1 94.31 319 LYS A CA 1
ATOM 2417 C C . LYS A 1 319 ? -13.023 -23.203 1.426 1 94.31 319 LYS A C 1
ATOM 2419 O O . LYS A 1 319 ? -13.094 -22.344 2.309 1 94.31 319 LYS A O 1
ATOM 2424 N N . ARG A 1 320 ? -13.133 -24.453 1.668 1 90.94 320 ARG A N 1
ATOM 2425 C CA . ARG A 1 320 ? -13.25 -24.953 3.031 1 90.94 320 ARG A CA 1
ATOM 2426 C C . ARG A 1 320 ? -12.055 -25.828 3.393 1 90.94 320 ARG A C 1
ATOM 2428 O O . ARG A 1 320 ? -11.75 -26.797 2.688 1 90.94 320 ARG A O 1
ATOM 2435 N N . THR A 1 321 ? -11.352 -25.359 4.34 1 87.06 321 THR A N 1
ATOM 2436 C CA . THR A 1 321 ? -10.297 -26.188 4.922 1 87.06 321 THR A CA 1
ATOM 2437 C C . THR A 1 321 ? -10.773 -26.812 6.227 1 87.06 321 THR A C 1
ATOM 2439 O O . THR A 1 321 ? -11.945 -26.719 6.586 1 87.06 321 THR A O 1
ATOM 2442 N N . ALA A 1 322 ? -9.883 -27.578 6.875 1 80.94 322 ALA A N 1
ATOM 2443 C CA . ALA A 1 322 ? -10.25 -28.219 8.133 1 80.94 322 ALA A CA 1
ATOM 2444 C C . ALA A 1 322 ? -10.602 -27.188 9.195 1 80.94 322 ALA A C 1
ATOM 2446 O O . ALA A 1 322 ? -11.445 -27.438 10.062 1 80.94 322 ALA A O 1
ATOM 2447 N N . HIS A 1 323 ? -10.109 -25.969 8.984 1 86 323 HIS A N 1
ATOM 2448 C CA . HIS A 1 323 ? -10.227 -25.016 10.094 1 86 323 HIS A CA 1
ATOM 2449 C C . HIS A 1 323 ? -10.961 -23.766 9.664 1 86 323 HIS A C 1
ATOM 2451 O O . HIS A 1 323 ? -11.43 -22.984 10.508 1 86 323 HIS A O 1
ATOM 2457 N N . ARG A 1 324 ? -11.016 -23.578 8.328 1 91.38 324 ARG A N 1
ATOM 2458 C CA . ARG A 1 324 ? -11.539 -22.281 7.914 1 91.38 324 ARG A CA 1
ATOM 2459 C C . ARG A 1 324 ? -12.453 -22.406 6.703 1 91.38 324 ARG A C 1
ATOM 2461 O O . ARG A 1 324 ? -12.25 -23.281 5.855 1 91.38 324 ARG A O 1
ATOM 2468 N N . ARG A 1 325 ? -13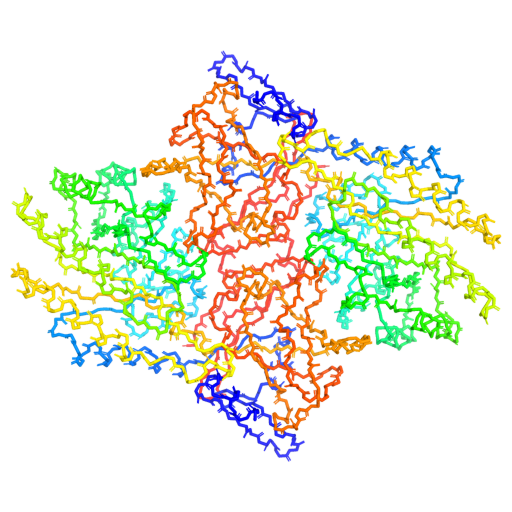.484 -21.625 6.723 1 95.06 325 ARG A N 1
ATOM 2469 C CA . ARG A 1 325 ? -14.258 -21.344 5.52 1 95.06 325 ARG A CA 1
ATOM 2470 C C . ARG A 1 325 ? -13.805 -20.031 4.875 1 95.06 325 ARG A C 1
ATOM 2472 O O . ARG A 1 325 ? -14.016 -18.953 5.43 1 95.06 325 ARG A O 1
ATOM 2479 N N . TRP A 1 326 ? -13.188 -20.141 3.693 1 96.94 326 TRP A N 1
ATOM 2480 C CA . TRP A 1 326 ? -12.68 -18.969 2.977 1 96.94 326 TRP A CA 1
ATOM 2481 C C . TRP A 1 326 ? -13.688 -18.5 1.938 1 96.94 326 TRP A C 1
ATOM 2483 O O . TRP A 1 326 ? -14.18 -19.281 1.133 1 96.94 326 TRP A O 1
ATOM 2493 N N . LEU A 1 327 ? -14.016 -17.25 2.021 1 98.19 327 LEU A N 1
ATOM 2494 C CA . LEU A 1 327 ? -14.625 -16.547 0.899 1 98.19 327 LEU A CA 1
ATOM 2495 C C . LEU A 1 327 ? -13.594 -15.719 0.151 1 98.19 327 LEU A C 1
ATOM 2497 O O . LEU A 1 327 ? -13.117 -14.703 0.665 1 98.19 327 LEU A O 1
ATOM 2501 N N . LEU A 1 328 ? -13.195 -16.125 -1 1 98.19 328 LEU A N 1
ATOM 2502 C CA . LEU A 1 328 ? -12.203 -15.414 -1.794 1 98.19 328 LEU A CA 1
ATOM 2503 C C . LEU A 1 328 ? -12.859 -14.359 -2.676 1 98.19 328 LEU A C 1
ATOM 2505 O O . LEU A 1 328 ? -13.688 -14.688 -3.529 1 98.19 328 LEU A O 1
ATOM 2509 N N . LEU A 1 329 ? -12.477 -13.125 -2.453 1 98.56 329 LEU A N 1
ATOM 2510 C CA . LEU A 1 329 ? -13.117 -11.977 -3.074 1 98.56 329 LEU A CA 1
ATOM 2511 C C . LEU A 1 329 ? -12.281 -11.438 -4.23 1 98.56 329 LEU A C 1
ATOM 2513 O O . LEU A 1 329 ? -11.133 -11.844 -4.41 1 98.56 329 LEU A O 1
ATOM 2517 N N . ASP A 1 330 ? -12.883 -10.547 -5.004 1 98.25 330 ASP A N 1
ATOM 2518 C CA . ASP A 1 330 ? -12.195 -9.984 -6.16 1 98.25 330 ASP A CA 1
ATOM 2519 C C . ASP A 1 330 ? -11.469 -8.695 -5.797 1 98.25 330 ASP A C 1
ATOM 2521 O O . ASP A 1 330 ? -10.906 -8.023 -6.668 1 98.25 330 ASP A O 1
ATOM 2525 N N . GLY A 1 331 ? -11.445 -8.281 -4.555 1 97.75 331 GLY A N 1
ATOM 2526 C CA . GLY A 1 331 ? -10.625 -7.23 -3.973 1 97.75 331 GLY A CA 1
ATOM 2527 C C . GLY A 1 331 ? -9.922 -7.656 -2.697 1 97.75 331 GLY A C 1
ATOM 2528 O O . GLY A 1 331 ? -10.211 -8.727 -2.154 1 97.75 331 GLY A O 1
ATOM 2529 N N . GLY A 1 332 ? -9.031 -6.859 -2.207 1 97.75 332 GLY A N 1
ATOM 2530 C CA . GLY A 1 332 ? -8.211 -7.203 -1.059 1 97.75 332 GLY A CA 1
ATOM 2531 C C . GLY A 1 332 ? -7.195 -6.133 -0.707 1 97.75 332 GLY A C 1
ATOM 2532 O O . GLY A 1 332 ? -7.516 -4.941 -0.711 1 97.75 332 GLY A O 1
ATOM 2533 N N . MET A 1 333 ? -5.977 -6.547 -0.424 1 97.31 333 MET A N 1
ATOM 2534 C CA . MET A 1 333 ? -4.957 -5.664 0.136 1 97.31 333 MET A CA 1
ATOM 2535 C C . MET A 1 333 ? -4.574 -4.574 -0.859 1 97.31 333 MET A C 1
ATOM 2537 O O . MET A 1 333 ? -4.023 -3.541 -0.474 1 97.31 333 MET A O 1
ATOM 2541 N N . ALA A 1 334 ? -4.832 -4.777 -2.152 1 97.69 334 ALA A N 1
ATOM 2542 C CA . ALA A 1 334 ? -4.484 -3.752 -3.133 1 97.69 334 ALA A CA 1
ATOM 2543 C C . ALA A 1 334 ? -5.406 -2.541 -3.014 1 97.69 334 ALA A C 1
ATOM 2545 O O . ALA A 1 334 ? -4.988 -1.407 -3.26 1 97.69 334 ALA A O 1
ATOM 2546 N N . ASP A 1 335 ? -6.664 -2.785 -2.688 1 98.38 335 ASP A N 1
ATOM 2547 C CA . ASP A 1 335 ? -7.582 -1.659 -2.557 1 98.38 335 ASP A CA 1
ATOM 2548 C C . ASP A 1 335 ? -7.844 -1.329 -1.088 1 98.38 335 ASP A C 1
ATOM 2550 O O . ASP A 1 335 ? -8.297 -0.231 -0.764 1 98.38 335 ASP A O 1
ATOM 2554 N N . ASN A 1 336 ? -7.633 -2.238 -0.201 1 98.38 336 ASN A N 1
ATOM 2555 C CA . ASN A 1 336 ? -7.77 -2.029 1.237 1 98.38 336 ASN A CA 1
ATOM 2556 C C . ASN A 1 336 ? -6.605 -2.648 2.008 1 98.38 336 ASN A C 1
ATOM 2558 O O . ASN A 1 336 ? -6.723 -3.758 2.531 1 98.38 336 ASN A O 1
ATOM 2562 N N . PRO A 1 337 ? -5.52 -1.91 2.123 1 97.62 337 PRO A N 1
ATOM 2563 C CA . PRO A 1 337 ? -4.34 -2.453 2.801 1 97.62 337 PRO A CA 1
ATOM 2564 C C . PRO A 1 337 ? -4.441 -2.361 4.324 1 97.62 337 PRO A C 1
ATOM 2566 O O . PRO A 1 337 ? -3.525 -2.789 5.031 1 97.62 337 PRO A O 1
ATOM 2569 N N . ARG A 1 338 ? -5.5 -1.884 4.867 1 97.69 338 ARG A N 1
ATOM 2570 C CA . ARG A 1 338 ? -5.605 -1.507 6.273 1 97.69 338 ARG A CA 1
ATOM 2571 C C . ARG A 1 338 ? -5.508 -2.732 7.18 1 97.69 338 ARG A C 1
ATOM 2573 O O . ARG A 1 338 ? -4.832 -2.697 8.211 1 97.69 338 ARG A O 1
ATOM 2580 N N . PRO A 1 339 ? -6.203 -3.846 6.84 1 97.94 339 PRO A N 1
ATOM 2581 C CA . PRO A 1 339 ? -6.031 -5.004 7.715 1 97.94 339 PRO A CA 1
ATOM 2582 C C . PRO A 1 339 ? -4.582 -5.484 7.785 1 97.94 339 PRO A C 1
ATOM 2584 O O . PRO A 1 339 ? -4.086 -5.797 8.875 1 97.94 339 PRO A O 1
ATOM 2587 N N . ALA A 1 340 ? -3.926 -5.473 6.691 1 96 340 ALA A N 1
ATOM 2588 C CA . ALA A 1 340 ? -2.539 -5.93 6.656 1 96 340 ALA A CA 1
ATOM 2589 C C . ALA A 1 340 ? -1.614 -4.93 7.344 1 96 340 ALA A C 1
ATOM 2591 O O . ALA A 1 340 ? -0.655 -5.324 8.008 1 96 340 ALA A O 1
ATOM 2592 N N . LEU A 1 341 ? -1.899 -3.656 7.199 1 94.69 341 LEU A N 1
ATOM 2593 C CA . LEU A 1 341 ? -1.025 -2.596 7.688 1 94.69 341 LEU A CA 1
ATOM 2594 C C . LEU A 1 341 ? -1.241 -2.355 9.18 1 94.69 341 LEU A C 1
ATOM 2596 O O . LEU A 1 341 ? -0.282 -2.141 9.922 1 94.69 341 LEU A O 1
ATOM 2600 N N . TYR A 1 342 ? -2.617 -2.412 9.594 1 93.69 342 TYR A N 1
ATOM 2601 C CA . TYR A 1 342 ? -2.955 -1.889 10.906 1 93.69 342 TYR A CA 1
ATOM 2602 C C . TYR A 1 342 ? -3.641 -2.951 11.758 1 93.69 342 TYR A C 1
ATOM 2604 O O . TYR A 1 342 ? -3.924 -2.725 12.938 1 93.69 342 TYR A O 1
ATOM 2612 N N . GLY A 1 343 ? -3.926 -4.055 11.18 1 95.25 343 GLY A N 1
ATOM 2613 C CA . GLY A 1 343 ? -4.773 -5.004 11.891 1 95.25 343 GLY A CA 1
ATOM 2614 C C . GLY A 1 343 ? -6.219 -4.559 11.984 1 95.25 343 GLY A C 1
ATOM 2615 O O . GLY A 1 343 ? -6.918 -4.906 12.938 1 95.25 343 GLY A O 1
ATOM 2616 N N . ALA A 1 344 ? -6.684 -3.76 11.031 1 96.69 344 ALA A N 1
ATOM 2617 C CA . ALA A 1 344 ? -8.055 -3.252 11.023 1 96.69 344 ALA A CA 1
ATOM 2618 C C . ALA A 1 344 ? -9.062 -4.395 10.953 1 96.69 344 ALA A C 1
ATOM 2620 O O . ALA A 1 344 ? -8.852 -5.375 10.234 1 96.69 344 ALA A O 1
ATOM 2621 N N . ARG A 1 345 ? -10.148 -4.25 11.656 1 97.56 345 ARG A N 1
ATOM 2622 C CA . ARG A 1 345 ? -11.227 -5.23 11.68 1 97.56 345 ARG A CA 1
ATOM 2623 C C . ARG A 1 345 ? -12.484 -4.668 11.016 1 97.56 345 ARG A C 1
ATOM 2625 O O . ARG A 1 345 ? -12.859 -3.518 11.258 1 97.56 345 ARG A O 1
ATOM 2632 N N . TYR A 1 346 ? -13.117 -5.504 10.211 1 98.44 346 TYR A N 1
ATOM 2633 C CA . TYR A 1 346 ? -14.32 -5.07 9.508 1 98.44 346 TYR A CA 1
ATOM 2634 C C . TYR A 1 346 ? -15.453 -6.074 9.695 1 98.44 346 TYR A C 1
ATOM 2636 O O . TYR A 1 346 ? -15.211 -7.23 10.055 1 98.44 346 TYR A O 1
ATOM 2644 N N . SER A 1 347 ? -16.641 -5.59 9.523 1 98.44 347 SER A N 1
ATOM 2645 C CA . SER A 1 347 ? -17.828 -6.418 9.328 1 98.44 347 SER A CA 1
ATOM 2646 C C . SER A 1 347 ? -18.297 -6.387 7.875 1 98.44 347 SER A C 1
ATOM 2648 O O . SER A 1 347 ? -17.734 -5.648 7.059 1 98.44 347 SER A O 1
ATOM 2650 N N . ALA A 1 348 ? -19.281 -7.215 7.559 1 98.62 348 ALA A N 1
ATOM 2651 C CA . ALA A 1 348 ? -19.812 -7.277 6.199 1 98.62 348 ALA A CA 1
ATOM 2652 C C . ALA A 1 348 ? -21.219 -7.848 6.188 1 98.62 348 ALA A C 1
ATOM 2654 O O . ALA A 1 348 ? -21.656 -8.484 7.156 1 98.62 348 ALA A O 1
ATOM 2655 N N . LEU A 1 349 ? -21.938 -7.57 5.176 1 98.56 349 LEU A N 1
ATOM 2656 C CA . LEU A 1 349 ? -23.234 -8.156 4.895 1 98.56 349 LEU A CA 1
ATOM 2657 C C . LEU A 1 349 ? -23.328 -8.625 3.447 1 98.56 349 LEU A C 1
ATOM 2659 O O . LEU A 1 349 ? -22.734 -8.008 2.553 1 98.56 349 LEU A O 1
ATOM 2663 N N . PRO A 1 350 ? -24.094 -9.75 3.221 1 98.38 350 PRO A N 1
ATOM 2664 C CA . PRO A 1 350 ? -24.469 -9.984 1.824 1 98.38 350 PRO A CA 1
ATOM 2665 C C . PRO A 1 350 ? -25.266 -8.828 1.223 1 98.38 350 PRO A C 1
ATOM 2667 O O . PRO A 1 350 ? -26.078 -8.211 1.91 1 98.38 350 PRO A O 1
ATOM 2670 N N . VAL A 1 351 ? -24.969 -8.508 -0.046 1 98.56 351 VAL A N 1
ATOM 2671 C CA . VAL A 1 351 ? -25.703 -7.422 -0.696 1 98.56 351 VAL A CA 1
ATOM 2672 C C . VAL A 1 351 ? -27.156 -7.828 -0.888 1 98.56 351 VAL A C 1
ATOM 2674 O O . VAL A 1 351 ? -28.078 -7.035 -0.63 1 98.56 351 VAL A O 1
ATOM 2677 N N . GLN A 1 352 ? -27.328 -9.047 -1.357 1 97.69 352 GLN A N 1
ATOM 2678 C CA . GLN A 1 352 ? -28.672 -9.594 -1.5 1 97.69 352 GLN A CA 1
ATOM 2679 C C . GLN A 1 352 ? -29.031 -10.484 -0.319 1 97.69 352 GLN A C 1
ATOM 2681 O O . GLN A 1 352 ? -28.203 -11.258 0.158 1 97.69 352 GLN A O 1
ATOM 2686 N N . GLU A 1 353 ? -30.25 -10.352 0.183 1 96.62 353 GLU A N 1
ATOM 2687 C CA . GLU A 1 353 ? -30.766 -11.07 1.344 1 96.62 353 GLU A CA 1
ATOM 2688 C C . GLU A 1 353 ? -29.875 -10.859 2.562 1 96.62 353 GLU A C 1
ATOM 2690 O O . GLU A 1 353 ? -29.438 -11.828 3.191 1 96.62 353 GLU A O 1
ATOM 2695 N N . PRO A 1 354 ? -29.766 -9.617 2.961 1 97.06 354 PRO A N 1
ATOM 2696 C CA . PRO A 1 354 ? -28.797 -9.297 4.023 1 97.06 354 PRO A CA 1
ATOM 2697 C C . PRO A 1 354 ? -29.219 -9.875 5.379 1 97.06 354 PRO A C 1
ATOM 2699 O O . PRO A 1 354 ? -28.406 -9.922 6.305 1 97.06 354 PRO A O 1
ATOM 2702 N N . TRP A 1 355 ? -30.469 -10.391 5.477 1 95.38 355 TRP A N 1
ATOM 2703 C CA . TRP A 1 355 ? -30.953 -10.891 6.758 1 95.38 355 TRP A CA 1
ATOM 2704 C C . TRP A 1 355 ? -30.828 -12.406 6.828 1 95.38 355 TRP A C 1
ATOM 2706 O O . TRP A 1 355 ? -31.156 -13.016 7.852 1 95.38 355 TRP A O 1
ATOM 2716 N N . ARG A 1 356 ? -30.281 -13.016 5.73 1 94.69 356 ARG A N 1
ATOM 2717 C CA . ARG A 1 356 ? -30 -14.453 5.801 1 94.69 356 ARG A CA 1
ATOM 2718 C C . ARG A 1 356 ? -29.203 -14.797 7.047 1 94.69 356 ARG A C 1
ATOM 2720 O O . ARG A 1 356 ? -28.203 -14.133 7.352 1 94.69 356 ARG A O 1
ATOM 2727 N N . PRO A 1 357 ? -29.703 -15.75 7.824 1 94 357 PRO A N 1
ATOM 2728 C CA . PRO A 1 357 ? -29 -16.062 9.07 1 94 357 PRO A CA 1
ATOM 2729 C C . PRO A 1 357 ? -27.578 -16.578 8.844 1 94 357 PRO A C 1
ATOM 2731 O O . PRO A 1 357 ? -27.328 -17.312 7.887 1 94 357 PRO A O 1
ATOM 2734 N N . PRO A 1 358 ? -26.75 -16.188 9.742 1 92.88 358 PRO A N 1
ATOM 2735 C CA . PRO A 1 358 ? -25.375 -16.672 9.602 1 92.88 358 PRO A CA 1
ATOM 2736 C C . PRO A 1 358 ? -25.25 -18.172 9.828 1 92.88 358 PRO A C 1
ATOM 2738 O O . PRO A 1 358 ? -26.016 -18.75 10.602 1 92.88 358 PRO A O 1
ATOM 2741 N N . ALA A 1 359 ? -24.375 -18.75 9.164 1 90.19 359 ALA A N 1
ATOM 2742 C CA . ALA A 1 359 ? -24.094 -20.172 9.305 1 90.19 359 ALA A CA 1
ATOM 2743 C C . ALA A 1 359 ? -22.859 -20.406 10.18 1 90.19 359 ALA A C 1
ATOM 2745 O O . ALA A 1 359 ? -22.969 -20.953 11.281 1 90.19 359 ALA A O 1
ATOM 2746 N N . ASP A 1 360 ? -21.656 -20.141 9.734 1 92.69 360 ASP A N 1
ATOM 2747 C CA . ASP A 1 360 ? -20.391 -20.297 10.461 1 92.69 360 ASP A CA 1
ATOM 2748 C C . ASP A 1 360 ? -19.469 -19.109 10.195 1 92.69 360 ASP A C 1
ATOM 2750 O O . ASP A 1 360 ? -19.828 -18.172 9.484 1 92.69 360 ASP A O 1
ATOM 2754 N N . LEU A 1 361 ? -18.312 -19.188 10.898 1 96.56 361 LEU A N 1
ATOM 2755 C CA . LEU A 1 361 ? -17.312 -18.141 10.703 1 96.56 361 LEU A CA 1
ATOM 2756 C C . LEU A 1 361 ? -16.703 -18.234 9.312 1 96.56 361 LEU A C 1
ATOM 2758 O O . LEU A 1 361 ? -16.406 -19.328 8.828 1 96.56 361 LEU A O 1
ATOM 2762 N N . ALA A 1 362 ? -16.641 -17.125 8.688 1 97.56 362 ALA A N 1
ATOM 2763 C CA . ALA A 1 362 ? -16 -17.047 7.379 1 97.56 362 ALA A CA 1
ATOM 2764 C C . ALA A 1 362 ? -14.828 -16.094 7.402 1 97.56 362 ALA A C 1
ATOM 2766 O O . ALA A 1 362 ? -14.883 -15.039 8.047 1 97.56 362 ALA A O 1
ATOM 2767 N N . TRP A 1 363 ? -13.773 -16.469 6.742 1 97.88 363 TRP A N 1
ATOM 2768 C CA . TRP A 1 363 ? -12.641 -15.594 6.449 1 97.88 363 TRP A CA 1
ATOM 2769 C C . TRP A 1 363 ? -12.727 -15.039 5.035 1 97.88 363 TRP A C 1
ATOM 2771 O O . TRP A 1 363 ? -12.844 -15.797 4.066 1 97.88 363 TRP A O 1
ATOM 2781 N N . LEU A 1 364 ? -12.75 -13.75 4.91 1 98.69 364 LEU A N 1
ATOM 2782 C CA . LEU A 1 364 ? -12.797 -13.109 3.605 1 98.69 364 LEU A CA 1
ATOM 2783 C C . LEU A 1 364 ? -11.406 -12.664 3.17 1 98.69 364 LEU A C 1
ATOM 2785 O O . LEU A 1 364 ? -10.75 -11.891 3.871 1 98.69 364 LEU A O 1
ATOM 2789 N N . ALA A 1 365 ? -10.922 -13.172 2.023 1 98.25 365 ALA A N 1
ATOM 2790 C CA . ALA A 1 365 ? -9.57 -12.883 1.552 1 98.25 365 ALA A CA 1
ATOM 2791 C C . ALA A 1 365 ? -9.578 -12.43 0.094 1 98.25 365 ALA A C 1
ATOM 2793 O O . ALA A 1 365 ? -10.539 -12.695 -0.637 1 98.25 365 ALA A O 1
ATOM 2794 N N . GLY A 1 366 ? -8.539 -11.648 -0.239 1 97.62 366 GLY A N 1
ATOM 2795 C CA . GLY A 1 366 ? -8.43 -11.148 -1.6 1 97.62 366 GLY A CA 1
ATOM 2796 C C . GLY A 1 366 ? -7.734 -12.109 -2.539 1 97.62 366 GLY A C 1
ATOM 2797 O O . GLY A 1 366 ? -7.379 -13.227 -2.145 1 97.62 366 GLY A O 1
ATOM 2798 N N . PRO A 1 367 ? -7.594 -11.695 -3.789 1 97 367 PRO A N 1
ATOM 2799 C CA . PRO A 1 367 ? -7.078 -12.57 -4.84 1 97 367 PRO A CA 1
ATOM 2800 C C . PRO A 1 367 ? -5.555 -12.5 -4.973 1 97 367 PRO A C 1
ATOM 2802 O O . PRO A 1 367 ? -4.98 -13.141 -5.855 1 97 367 PRO A O 1
ATOM 2805 N N . TYR A 1 368 ? -4.887 -11.82 -4.133 1 94.81 368 TYR A N 1
ATOM 2806 C CA . TYR A 1 368 ? -3.479 -11.516 -4.359 1 94.81 368 TYR A CA 1
ATOM 2807 C C . TYR A 1 368 ? -2.584 -12.562 -3.705 1 94.81 368 TYR A C 1
ATOM 2809 O O . TYR A 1 368 ? -2.986 -13.219 -2.738 1 94.81 368 TYR A O 1
ATOM 2817 N N . CYS A 1 369 ? -1.399 -12.703 -4.27 1 90.69 369 CYS A N 1
ATOM 2818 C CA . CYS A 1 369 ? -0.466 -13.742 -3.852 1 90.69 369 CYS A CA 1
ATOM 2819 C C . CYS A 1 369 ? 0.274 -13.336 -2.584 1 90.69 369 CYS A C 1
ATOM 2821 O O . CYS A 1 369 ? 1.506 -13.344 -2.547 1 90.69 369 CYS A O 1
ATOM 2823 N N . GLU A 1 370 ? -0.504 -13 -1.623 1 90.56 370 GLU A N 1
ATOM 2824 C CA . GLU A 1 370 ? -0.036 -12.586 -0.303 1 90.56 370 GLU A CA 1
ATOM 2825 C C . GLU A 1 370 ? -0.872 -13.227 0.803 1 90.56 370 GLU A C 1
ATOM 2827 O O . GLU A 1 370 ? -2.094 -13.07 0.834 1 90.56 370 GLU A O 1
ATOM 2832 N N . SER A 1 371 ? -0.215 -13.914 1.716 1 89.56 371 SER A N 1
ATOM 2833 C CA . SER A 1 371 ? -0.943 -14.555 2.803 1 89.56 371 SER A CA 1
ATOM 2834 C C . SER A 1 371 ? -1.668 -13.531 3.668 1 89.56 371 SER A C 1
ATOM 2836 O O . SER A 1 371 ? -2.717 -13.828 4.242 1 89.56 371 SER A O 1
ATOM 2838 N N . GLY A 1 372 ? -1.089 -12.328 3.693 1 91.69 372 GLY A N 1
ATOM 2839 C CA . GLY A 1 372 ? -1.68 -11.273 4.5 1 91.69 372 GLY A CA 1
ATOM 2840 C C . GLY A 1 372 ? -2.873 -10.609 3.838 1 91.69 372 GLY A C 1
ATOM 2841 O O . GLY A 1 372 ? -3.527 -9.758 4.438 1 91.69 372 GLY A O 1
ATOM 2842 N N . ASP A 1 373 ? -3.188 -11.062 2.646 1 96.5 373 ASP A N 1
ATOM 2843 C CA . ASP A 1 373 ? -4.336 -10.516 1.936 1 96.5 373 ASP A CA 1
ATOM 2844 C C . ASP A 1 373 ? -5.645 -11.078 2.482 1 96.5 373 ASP A C 1
ATOM 2846 O O . ASP A 1 373 ? -6.387 -11.75 1.762 1 96.5 373 ASP A O 1
ATOM 2850 N N . VAL A 1 374 ? -5.895 -10.812 3.738 1 98 374 VAL A N 1
ATOM 2851 C CA . VAL A 1 374 ? -7.125 -11.172 4.434 1 98 374 VAL A CA 1
ATOM 2852 C C . VAL A 1 374 ? -7.852 -9.906 4.891 1 98 374 VAL A C 1
ATOM 2854 O O . VAL A 1 374 ? -7.332 -9.156 5.715 1 98 374 VAL A O 1
ATOM 2857 N N . LEU A 1 375 ? -9.023 -9.68 4.371 1 98.25 375 LEU A N 1
ATOM 2858 C CA . LEU A 1 375 ? -9.789 -8.469 4.66 1 98.25 375 LEU A CA 1
ATOM 2859 C C . LEU A 1 375 ? -10.531 -8.602 5.984 1 98.25 375 LEU A C 1
ATOM 2861 O O . LEU A 1 375 ? -10.648 -7.625 6.734 1 98.25 375 LEU A O 1
ATOM 2865 N N . ILE A 1 376 ? -11.086 -9.758 6.223 1 98.56 376 ILE A N 1
ATOM 2866 C CA . ILE A 1 376 ? -11.883 -10 7.422 1 98.56 376 ILE A CA 1
ATOM 2867 C C . ILE A 1 376 ? -11.555 -11.383 7.984 1 98.56 376 ILE A C 1
ATOM 2869 O O . ILE A 1 376 ? -11.625 -12.383 7.27 1 98.56 376 ILE A O 1
ATOM 2873 N N . GLU A 1 377 ? -11.211 -11.469 9.289 1 96.75 377 GLU A N 1
ATOM 2874 C CA . GLU A 1 377 ? -10.883 -12.734 9.945 1 96.75 377 GLU A CA 1
ATOM 2875 C C . GLU A 1 377 ? -12.047 -13.234 10.797 1 96.75 377 GLU A C 1
ATOM 2877 O O . GLU A 1 377 ? -12.328 -12.672 11.859 1 96.75 377 GLU A O 1
ATOM 2882 N N . GLY A 1 378 ? -12.727 -14.234 10.367 1 96.25 378 GLY A N 1
ATOM 2883 C CA . GLY A 1 378 ? -13.688 -14.953 11.195 1 96.25 378 GLY A CA 1
ATOM 2884 C C . GLY A 1 378 ? -14.945 -14.148 11.477 1 96.25 378 GLY A C 1
ATOM 2885 O O . GLY A 1 378 ? -15.234 -13.828 12.633 1 96.25 378 GLY A O 1
ATOM 2886 N N . LEU A 1 379 ? -15.766 -13.867 10.555 1 97.56 379 LEU A N 1
ATOM 2887 C CA . LEU A 1 379 ? -17.047 -13.18 10.695 1 97.56 379 LEU A CA 1
ATOM 2888 C C . LEU A 1 379 ? -18.203 -14.141 10.461 1 97.56 379 LEU A C 1
ATOM 2890 O O . LEU A 1 379 ? -18.219 -14.875 9.469 1 97.56 379 LEU A O 1
ATOM 2894 N N . PRO A 1 380 ? -19.141 -14.25 11.43 1 97.31 380 PRO A N 1
ATOM 2895 C CA . PRO A 1 380 ? -20.328 -15.055 11.125 1 97.31 380 PRO A CA 1
ATOM 2896 C C . PRO A 1 380 ? -21.078 -14.547 9.898 1 97.31 380 PRO A C 1
ATOM 2898 O O . PRO A 1 380 ? -21.562 -13.406 9.891 1 97.31 380 PRO A O 1
ATOM 2901 N N . LEU A 1 381 ? -21.156 -15.367 8.883 1 97.5 381 LEU A N 1
ATOM 2902 C CA . LEU A 1 381 ? -21.859 -15.039 7.645 1 97.5 381 LEU A CA 1
ATOM 2903 C C . LEU A 1 381 ? -22.703 -16.203 7.164 1 97.5 381 LEU A C 1
ATOM 2905 O O . LEU A 1 381 ? -22.406 -17.359 7.488 1 97.5 381 LEU A O 1
ATOM 2909 N N . PRO A 1 382 ? -23.797 -15.898 6.43 1 97 382 PRO A N 1
ATOM 2910 C CA . PRO A 1 382 ? -24.5 -17.016 5.789 1 97 382 PRO A CA 1
ATOM 2911 C C . PRO A 1 382 ? -23.656 -17.719 4.734 1 97 382 PRO A C 1
ATOM 2913 O O . PRO A 1 382 ? -22.562 -17.25 4.41 1 97 382 PRO A O 1
ATOM 2916 N N . GLU A 1 383 ? -24.172 -18.828 4.332 1 96 383 GLU A N 1
ATOM 2917 C CA . GLU A 1 383 ? -23.531 -19.438 3.166 1 96 383 GLU A CA 1
ATOM 2918 C C . GLU A 1 383 ? -23.641 -18.531 1.943 1 96 383 GLU A C 1
ATOM 2920 O O . GLU A 1 383 ? -24.703 -17.984 1.658 1 96 383 GLU A O 1
ATOM 2925 N N . LEU A 1 384 ? -22.547 -18.281 1.381 1 97.19 384 LEU A N 1
ATOM 2926 C CA . LEU A 1 384 ? -22.484 -17.516 0.141 1 97.19 384 LEU A CA 1
ATOM 2927 C C . LEU A 1 384 ? -21.906 -18.359 -0.989 1 97.19 384 LEU A C 1
ATOM 2929 O O . LEU A 1 384 ? -20.984 -19.156 -0.768 1 97.19 384 LEU A O 1
ATOM 2933 N N . ALA A 1 385 ? -22.438 -18.188 -2.111 1 96.69 385 ALA A N 1
ATOM 2934 C CA . ALA A 1 385 ? -21.969 -18.906 -3.291 1 96.69 385 ALA A CA 1
ATOM 2935 C C . ALA A 1 385 ? -21.125 -18 -4.18 1 96.69 385 ALA A C 1
ATOM 2937 O O . ALA A 1 385 ? -21.234 -16.766 -4.105 1 96.69 385 ALA A O 1
ATOM 2938 N N . PRO A 1 386 ? -20.266 -18.609 -5.02 1 97.19 386 PRO A N 1
ATOM 2939 C CA . PRO A 1 386 ? -19.594 -17.797 -6.031 1 97.19 386 PRO A CA 1
ATOM 2940 C C . PRO A 1 386 ? -20.562 -16.953 -6.848 1 97.19 386 PRO A C 1
ATOM 2942 O O . PRO A 1 386 ? -21.641 -17.422 -7.223 1 97.19 386 PRO A O 1
ATOM 2945 N N . GLY A 1 387 ? -20.188 -15.688 -7.035 1 97.25 387 GLY A N 1
ATOM 2946 C CA . GLY A 1 387 ? -21.047 -14.773 -7.781 1 97.25 387 GLY A CA 1
ATOM 2947 C C . GLY A 1 387 ? -21.812 -13.82 -6.891 1 97.25 387 GLY A C 1
ATOM 2948 O O . GLY A 1 387 ? -22.203 -12.734 -7.324 1 97.25 387 GLY A O 1
ATOM 2949 N N . GLU A 1 388 ? -22.062 -14.203 -5.656 1 98.19 388 GLU A N 1
ATOM 2950 C CA . GLU A 1 388 ? -22.797 -13.336 -4.742 1 98.19 388 GLU A CA 1
ATOM 2951 C C . GLU A 1 388 ? -21.938 -12.156 -4.297 1 98.19 388 GLU A C 1
ATOM 2953 O O . GLU A 1 388 ? -20.719 -12.203 -4.375 1 98.19 388 GLU A O 1
ATOM 2958 N N . LEU A 1 389 ? -22.641 -11.141 -3.904 1 98.75 389 LEU A N 1
ATOM 2959 C CA . LEU A 1 389 ? -22 -9.883 -3.541 1 98.75 389 LEU A CA 1
ATOM 2960 C C . LEU A 1 389 ? -21.953 -9.711 -2.025 1 98.75 389 LEU A C 1
ATOM 2962 O O . LEU A 1 389 ? -22.906 -10.07 -1.331 1 98.75 389 LEU A O 1
ATOM 2966 N N . VAL A 1 390 ? -20.844 -9.141 -1.549 1 98.75 390 VAL A N 1
ATOM 2967 C CA . VAL A 1 390 ? -20.672 -8.781 -0.144 1 98.75 390 VAL A CA 1
ATOM 2968 C C . VAL A 1 390 ? -20.328 -7.301 -0.025 1 98.75 390 VAL A C 1
ATOM 2970 O O . VAL A 1 390 ? -19.562 -6.77 -0.827 1 98.75 390 VAL A O 1
ATOM 2973 N N . ALA A 1 391 ? -20.938 -6.648 0.925 1 98.88 391 ALA A N 1
ATOM 2974 C CA . ALA A 1 391 ? -20.688 -5.23 1.183 1 98.88 391 ALA A CA 1
ATOM 2975 C C . ALA A 1 391 ? -19.922 -5.039 2.49 1 98.88 391 ALA A C 1
ATOM 2977 O O . ALA A 1 391 ? -20.328 -5.574 3.531 1 98.88 391 ALA A O 1
ATOM 2978 N N . VAL A 1 392 ? -18.859 -4.344 2.455 1 98.94 392 VAL A N 1
ATOM 2979 C CA . VAL A 1 392 ? -18.062 -3.99 3.625 1 98.94 392 VAL A CA 1
ATOM 2980 C C . VAL A 1 392 ? -18.234 -2.508 3.943 1 98.94 392 VAL A C 1
ATOM 2982 O O . VAL A 1 392 ? -17.766 -1.645 3.199 1 98.94 392 VAL A O 1
ATOM 2985 N N . PRO A 1 393 ? -18.875 -2.186 5.078 1 98.81 393 PRO A N 1
ATOM 2986 C CA . PRO A 1 393 ? -19.109 -0.788 5.449 1 98.81 393 PRO A CA 1
ATOM 2987 C C . PRO A 1 393 ? -17.844 -0.099 5.977 1 98.81 393 PRO A C 1
ATOM 2989 O O . PRO A 1 393 ? -16.812 -0.742 6.133 1 98.81 393 PRO A O 1
ATOM 2992 N N . VAL A 1 394 ? -17.938 1.177 6.215 1 98.75 394 VAL A N 1
ATOM 2993 C CA . VAL A 1 394 ? -16.891 2.027 6.785 1 98.75 394 VAL A CA 1
ATOM 2994 C C . VAL A 1 394 ? -15.625 1.938 5.941 1 98.75 394 VAL A C 1
ATOM 2996 O O . VAL A 1 394 ? -14.539 1.68 6.465 1 98.75 394 VAL A O 1
ATOM 2999 N N . SER A 1 395 ? -15.828 2.045 4.609 1 98.75 395 SER A N 1
ATOM 3000 C CA . SER A 1 395 ? -14.75 1.922 3.631 1 98.75 395 SER A CA 1
ATOM 3001 C C . SER A 1 395 ? -14.484 3.252 2.938 1 98.75 395 SER A C 1
ATOM 3003 O O . SER A 1 395 ? -14.031 3.279 1.79 1 98.75 395 SER A O 1
ATOM 3005 N N . GLY A 1 396 ? -14.742 4.352 3.619 1 98.75 396 GLY A N 1
ATOM 3006 C CA . GLY A 1 396 ? -14.602 5.652 2.986 1 98.75 396 GLY A CA 1
ATOM 3007 C C . GLY A 1 396 ? -13.273 6.32 3.277 1 98.75 396 GLY A C 1
ATOM 3008 O O . GLY A 1 396 ? -12.945 7.355 2.691 1 98.75 396 GLY A O 1
ATOM 3009 N N . ALA A 1 397 ? -12.477 5.758 4.168 1 98.44 397 ALA A N 1
ATOM 3010 C CA . ALA A 1 397 ? -11.25 6.438 4.578 1 98.44 397 ALA A CA 1
ATOM 3011 C C . ALA A 1 397 ? -10.07 5.469 4.617 1 98.44 397 ALA A C 1
ATOM 3013 O O . ALA A 1 397 ? -10.164 4.398 5.227 1 98.44 397 ALA A O 1
ATOM 3014 N N . TYR A 1 398 ? -8.938 5.875 3.957 1 97.44 398 TYR A N 1
ATOM 3015 C CA . TYR A 1 398 ? -7.629 5.238 4.047 1 97.44 398 TYR A CA 1
ATOM 3016 C C . TYR A 1 398 ? -7.637 3.883 3.348 1 97.44 398 TYR A C 1
ATOM 3018 O O . TYR A 1 398 ? -6.781 3.035 3.615 1 97.44 398 TYR A O 1
ATOM 3026 N N . HIS A 1 399 ? -8.688 3.561 2.562 1 97.81 399 HIS A N 1
ATOM 3027 C CA . HIS A 1 399 ? -8.695 2.449 1.618 1 97.81 399 HIS A CA 1
ATOM 3028 C C . HIS A 1 399 ? -8.039 2.84 0.302 1 97.81 399 HIS A C 1
ATOM 3030 O O . HIS A 1 399 ? -6.832 2.643 0.126 1 97.81 399 HIS A O 1
ATOM 3036 N N . LEU A 1 400 ? -8.773 3.605 -0.485 1 96.19 400 LEU A N 1
ATOM 3037 C CA . LEU A 1 400 ? -8.336 3.98 -1.825 1 96.19 400 LEU A CA 1
ATOM 3038 C C . LEU A 1 400 ? -7.152 4.941 -1.763 1 96.19 400 LEU A C 1
ATOM 3040 O O . LEU A 1 400 ? -6.281 4.918 -2.637 1 96.19 400 LEU A O 1
ATOM 3044 N N . ALA A 1 401 ? -7.098 5.734 -0.684 1 96.62 401 ALA A N 1
ATOM 3045 C CA . ALA A 1 401 ? -5.977 6.656 -0.508 1 96.62 401 ALA A CA 1
ATOM 3046 C C . ALA A 1 401 ? -4.656 5.902 -0.397 1 96.62 401 ALA A C 1
ATOM 3048 O O . ALA A 1 401 ? -3.602 6.43 -0.754 1 96.62 401 ALA A O 1
ATOM 3049 N N . MET A 1 402 ? -4.754 4.664 0.044 1 97.12 402 MET A N 1
ATOM 3050 C CA . MET A 1 402 ? -3.553 3.867 0.271 1 97.12 402 MET A CA 1
ATOM 3051 C C . MET A 1 402 ? -3.496 2.684 -0.689 1 97.12 402 MET A C 1
ATOM 3053 O O . MET A 1 402 ? -2.689 1.77 -0.508 1 97.12 402 MET A O 1
ATOM 3057 N N . GLY A 1 403 ? -4.336 2.629 -1.687 1 97.38 403 GLY A N 1
ATOM 3058 C CA . GLY A 1 403 ? -4.402 1.522 -2.627 1 97.38 403 GLY A CA 1
ATOM 3059 C C . GLY A 1 403 ? -3.158 1.398 -3.488 1 97.38 403 GLY A C 1
ATOM 3060 O O . GLY A 1 403 ? -2.408 2.363 -3.648 1 97.38 403 GLY A O 1
ATOM 3061 N N . SER A 1 404 ? -2.893 0.193 -4.016 1 97.56 404 SER A N 1
ATOM 3062 C CA . SER A 1 404 ? -1.742 -0.101 -4.863 1 97.56 404 SER A CA 1
ATOM 3063 C C . SER A 1 404 ? -2.15 -0.909 -6.094 1 97.56 404 SER A C 1
ATOM 3065 O O . SER A 1 404 ? -3.326 -1.241 -6.258 1 97.56 404 SER A O 1
ATOM 3067 N N . ASN A 1 405 ? -1.191 -1.166 -6.977 1 97.75 405 ASN A N 1
ATOM 3068 C CA . ASN A 1 405 ? -1.396 -2.027 -8.133 1 97.75 405 ASN A CA 1
ATOM 3069 C C . ASN A 1 405 ? -0.703 -3.375 -7.965 1 97.75 405 ASN A C 1
ATOM 3071 O O . ASN A 1 405 ? -0.279 -3.99 -8.945 1 97.75 405 ASN A O 1
ATOM 3075 N N . TYR A 1 406 ? -0.587 -3.826 -6.711 1 97.25 406 TYR A N 1
ATOM 3076 C CA . TYR A 1 406 ? 0.086 -5.094 -6.441 1 97.25 406 TYR A CA 1
ATOM 3077 C C . TYR A 1 406 ? -0.54 -6.223 -7.25 1 97.25 406 TYR A C 1
ATOM 3079 O O . TYR A 1 406 ? -1.766 -6.312 -7.355 1 97.25 406 TYR A O 1
ATOM 3087 N N . ASN A 1 407 ? 0.271 -7.121 -7.906 1 97.25 407 ASN A N 1
ATOM 3088 C CA . ASN A 1 407 ? -0.149 -8.227 -8.758 1 97.25 407 ASN A CA 1
ATOM 3089 C C . ASN A 1 407 ? -0.89 -7.73 -10 1 97.25 407 ASN A C 1
ATOM 3091 O O . ASN A 1 407 ? -1.754 -8.43 -10.531 1 97.25 407 ASN A O 1
ATOM 3095 N N . GLY A 1 408 ? -0.623 -6.453 -10.367 1 97.06 408 GLY A N 1
ATOM 3096 C CA . GLY A 1 408 ? -1.289 -5.898 -11.531 1 97.06 408 GLY A CA 1
ATOM 3097 C C . GLY A 1 408 ? -2.734 -5.52 -11.273 1 97.06 408 GLY A C 1
ATOM 3098 O O . GLY A 1 408 ? -3.529 -5.402 -12.211 1 97.06 408 GLY A O 1
ATOM 3099 N N . ALA A 1 409 ? -3.082 -5.336 -9.992 1 97.75 409 ALA A N 1
ATOM 3100 C CA . ALA A 1 409 ? -4.438 -4.926 -9.633 1 97.75 409 ALA A CA 1
ATOM 3101 C C . ALA A 1 409 ? -4.801 -3.596 -10.281 1 97.75 409 ALA A C 1
ATOM 3103 O O . ALA A 1 409 ? -3.967 -2.693 -10.375 1 97.75 409 ALA A O 1
ATOM 3104 N N . ARG A 1 410 ? -6.016 -3.502 -10.734 1 97.88 410 ARG A N 1
ATOM 3105 C CA . ARG A 1 410 ? -6.562 -2.24 -11.219 1 97.88 410 ARG A CA 1
ATOM 3106 C C . ARG A 1 410 ? -7.383 -1.544 -10.141 1 97.88 410 ARG A C 1
ATOM 3108 O O . ARG A 1 410 ? -8.25 -2.16 -9.516 1 97.88 410 ARG A O 1
ATOM 3115 N N . ARG A 1 411 ? -7.109 -0.285 -9.859 1 98.06 411 ARG A N 1
ATOM 3116 C CA . ARG A 1 411 ? -7.852 0.452 -8.844 1 98.06 411 ARG A CA 1
ATOM 3117 C C . ARG A 1 411 ? -9.336 0.499 -9.18 1 98.06 411 ARG A C 1
ATOM 3119 O O . ARG A 1 411 ? -9.719 0.683 -10.336 1 98.06 411 ARG A O 1
ATOM 3126 N N . PRO A 1 412 ? -10.219 0.347 -8.219 1 98.62 412 PRO A N 1
ATOM 3127 C CA . PRO A 1 412 ? -11.664 0.222 -8.445 1 98.62 412 PRO A CA 1
ATOM 3128 C C . PRO A 1 412 ? -12.305 1.534 -8.891 1 98.62 412 PRO A C 1
ATOM 3130 O O . PRO A 1 412 ? -11.703 2.602 -8.742 1 98.62 412 PRO A O 1
ATOM 3133 N N . ALA A 1 413 ? -13.469 1.414 -9.453 1 98.88 413 ALA A N 1
ATOM 3134 C CA . ALA A 1 413 ? -14.328 2.576 -9.68 1 98.88 413 ALA A CA 1
ATOM 3135 C C . ALA A 1 413 ? -14.906 3.09 -8.359 1 98.88 413 ALA A C 1
ATOM 3137 O O . ALA A 1 413 ? -15.078 2.324 -7.41 1 98.88 413 ALA A O 1
ATOM 3138 N N . VAL A 1 414 ? -15.164 4.375 -8.297 1 98.94 414 VAL A N 1
ATOM 3139 C CA . VAL A 1 414 ? -15.82 5.004 -7.156 1 98.94 414 VAL A CA 1
ATOM 3140 C C . VAL A 1 414 ? -17.078 5.727 -7.625 1 98.94 414 VAL A C 1
ATOM 3142 O O . VAL A 1 414 ? -17.031 6.551 -8.539 1 98.94 414 VAL A O 1
ATOM 3145 N N . VAL A 1 415 ? -18.188 5.391 -7.02 1 98.94 415 VAL A N 1
ATOM 3146 C CA . VAL A 1 415 ? -19.469 5.953 -7.395 1 98.94 415 VAL A CA 1
ATOM 3147 C C . VAL A 1 415 ? -20.016 6.812 -6.254 1 98.94 415 VAL A C 1
ATOM 3149 O O . VAL A 1 415 ? -20.031 6.379 -5.098 1 98.94 415 VAL A O 1
ATOM 3152 N N . TRP A 1 416 ? -20.359 8.016 -6.609 1 98.88 416 TRP A N 1
ATOM 3153 C CA . TRP A 1 416 ? -21 8.969 -5.707 1 98.88 416 TRP A CA 1
ATOM 3154 C C . TRP A 1 416 ? -22.516 8.852 -5.77 1 98.88 416 TRP A C 1
ATOM 3156 O O . TRP A 1 416 ? -23.109 8.961 -6.844 1 98.88 416 TRP A O 1
ATOM 3166 N N . VAL A 1 417 ? -23.172 8.586 -4.578 1 98.88 417 VAL A N 1
ATOM 3167 C CA . VAL A 1 417 ? -24.609 8.391 -4.625 1 98.88 417 VAL A CA 1
ATOM 3168 C C . VAL A 1 417 ? -25.297 9.453 -3.771 1 98.88 417 VAL A C 1
ATOM 3170 O O . VAL A 1 417 ? -24.797 9.828 -2.713 1 98.88 417 VAL A O 1
ATOM 3173 N N . HIS A 1 418 ? -26.422 9.953 -4.227 1 98.62 418 HIS A N 1
ATOM 3174 C CA . HIS A 1 418 ? -27.219 10.961 -3.547 1 98.62 418 HIS A CA 1
ATOM 3175 C C . HIS A 1 418 ? -28.656 10.953 -4.055 1 98.62 418 HIS A C 1
ATOM 3177 O O . HIS A 1 418 ? -28.906 11.133 -5.25 1 98.62 418 HIS A O 1
ATOM 3183 N N . GLN A 1 419 ? -29.641 10.703 -3.232 1 97.69 419 GLN A N 1
ATOM 3184 C CA . GLN A 1 419 ? -31.062 10.812 -3.523 1 97.69 419 GLN A CA 1
ATOM 3185 C C . GLN A 1 419 ? -31.438 10.016 -4.773 1 97.69 419 GLN A C 1
ATOM 3187 O O . GLN A 1 419 ? -32.062 10.547 -5.688 1 97.69 419 GLN A O 1
ATOM 3192 N N . GLY A 1 420 ? -30.984 8.836 -4.832 1 97.81 420 GLY A N 1
ATOM 3193 C CA . GLY A 1 420 ? -31.375 7.91 -5.879 1 97.81 420 GLY A CA 1
ATOM 3194 C C . GLY A 1 420 ? -30.5 8.016 -7.121 1 97.81 420 GLY A C 1
ATOM 3195 O O . GLY A 1 420 ? -30.703 7.277 -8.086 1 97.81 420 GLY A O 1
ATOM 3196 N N . GLN A 1 421 ? -29.578 8.922 -7.086 1 98.44 421 GLN A N 1
ATOM 3197 C CA . GLN A 1 421 ? -28.719 9.125 -8.242 1 98.44 421 GLN A CA 1
ATOM 3198 C C . GLN A 1 421 ? -27.312 8.633 -7.973 1 98.44 421 GLN A C 1
ATOM 3200 O O . GLN A 1 421 ? -26.781 8.797 -6.867 1 98.44 421 GLN A O 1
ATOM 3205 N N . ALA A 1 422 ? -26.734 7.969 -8.977 1 98.69 422 ALA A N 1
ATOM 3206 C CA . ALA A 1 422 ? -25.359 7.477 -8.93 1 98.69 422 ALA A CA 1
ATOM 3207 C C . ALA A 1 422 ? -24.484 8.172 -9.977 1 98.69 422 ALA A C 1
ATOM 3209 O O . ALA A 1 422 ? -24.875 8.266 -11.141 1 98.69 422 ALA A O 1
ATOM 3210 N N . HIS A 1 423 ? -23.375 8.688 -9.508 1 98.56 423 HIS A N 1
ATOM 3211 C CA . HIS A 1 423 ? -22.438 9.383 -10.391 1 98.56 423 HIS A CA 1
ATOM 3212 C C . HIS A 1 423 ? -21.031 8.82 -10.25 1 98.56 423 HIS A C 1
ATOM 3214 O O . HIS A 1 423 ? -20.5 8.711 -9.141 1 98.56 423 HIS A O 1
ATOM 3220 N N . LEU A 1 424 ? -20.438 8.422 -11.406 1 98.81 424 LEU A N 1
ATOM 3221 C CA . LEU A 1 424 ? -19.047 7.977 -11.391 1 98.81 424 LEU A CA 1
ATOM 3222 C C . LEU A 1 424 ? -18.125 9.141 -11.078 1 98.81 424 LEU A C 1
ATOM 3224 O O . LEU A 1 424 ? -18.156 10.172 -11.758 1 98.81 424 LEU A O 1
ATOM 3228 N N . ILE A 1 425 ? -17.25 8.953 -10.023 1 98.88 425 ILE A N 1
ATOM 3229 C CA . ILE A 1 425 ? -16.375 10.078 -9.68 1 98.88 425 ILE A CA 1
ATOM 3230 C C . ILE A 1 425 ? -14.914 9.672 -9.859 1 98.88 425 ILE A C 1
ATOM 3232 O O . ILE A 1 425 ? -14.023 10.531 -9.891 1 98.88 425 ILE A O 1
ATOM 3236 N N . GLN A 1 426 ? -14.602 8.43 -9.883 1 98.75 426 GLN A N 1
ATOM 3237 C CA . GLN A 1 426 ? -13.32 7.887 -10.32 1 98.75 426 GLN A CA 1
ATOM 3238 C C . GLN A 1 426 ? -13.516 6.664 -11.211 1 98.75 426 GLN A C 1
ATOM 3240 O O . GLN A 1 426 ? -14.148 5.688 -10.805 1 98.75 426 GLN A O 1
ATOM 3245 N N . ARG A 1 427 ? -13.047 6.695 -12.367 1 98.56 427 ARG A N 1
ATOM 3246 C CA . ARG A 1 427 ? -13.148 5.547 -13.258 1 98.56 427 ARG A CA 1
ATOM 3247 C C . ARG A 1 427 ? -12.25 4.406 -12.789 1 98.56 427 ARG A C 1
ATOM 3249 O O . ARG A 1 427 ? -11.203 4.645 -12.18 1 98.56 427 ARG A O 1
ATOM 3256 N N . ARG A 1 428 ? -12.656 3.186 -13.062 1 98.56 428 ARG A N 1
ATOM 3257 C CA . ARG A 1 428 ? -11.781 2.041 -12.852 1 98.56 428 ARG A CA 1
ATOM 3258 C C . ARG A 1 428 ? -10.531 2.143 -13.727 1 98.56 428 ARG A C 1
ATOM 3260 O O . ARG A 1 428 ? -10.609 2.564 -14.883 1 98.56 428 ARG A O 1
ATOM 3267 N N . GLU A 1 429 ? -9.359 1.807 -13.18 1 98.25 429 GLU A N 1
ATOM 3268 C CA . GLU A 1 429 ? -8.164 1.708 -14.016 1 98.25 429 GLU A CA 1
ATOM 3269 C C . GLU A 1 429 ? -8.352 0.677 -15.125 1 98.25 429 GLU A C 1
ATOM 3271 O O . GLU A 1 429 ? -8.898 -0.403 -14.891 1 98.25 429 GLU A O 1
ATOM 3276 N N . SER A 1 430 ? -7.957 1.042 -16.312 1 98 430 SER A N 1
ATOM 3277 C CA . SER A 1 430 ? -7.91 0.112 -17.438 1 98 430 SER A CA 1
ATOM 3278 C C . SER A 1 430 ? -6.59 -0.649 -17.469 1 98 430 SER A C 1
ATOM 3280 O O . SER A 1 430 ? -5.656 -0.313 -16.734 1 98 430 SER A O 1
ATOM 3282 N N . LEU A 1 431 ? -6.57 -1.699 -18.266 1 98 431 LEU A N 1
ATOM 3283 C CA . LEU A 1 431 ? -5.312 -2.412 -18.469 1 98 431 LEU A CA 1
ATOM 3284 C C . LEU A 1 431 ? -4.242 -1.48 -19.031 1 98 431 LEU A C 1
ATOM 3286 O O . LEU A 1 431 ? -3.076 -1.564 -18.641 1 98 431 LEU A O 1
ATOM 3290 N N . GLU A 1 432 ? -4.629 -0.514 -19.875 1 97.75 432 GLU A N 1
ATOM 3291 C CA . GLU A 1 432 ? -3.695 0.429 -20.484 1 97.75 432 GLU A CA 1
ATOM 3292 C C . GLU A 1 432 ? -3.129 1.391 -19.438 1 97.75 432 GLU A C 1
ATOM 3294 O O . GLU A 1 432 ? -1.982 1.831 -19.562 1 97.75 432 GLU A O 1
ATOM 3299 N N . ASP A 1 433 ? -3.914 1.734 -18.438 1 97.94 433 ASP A N 1
ATOM 3300 C CA . ASP A 1 433 ? -3.443 2.611 -17.359 1 97.94 433 ASP A CA 1
ATOM 3301 C C . ASP A 1 433 ? -2.209 2.029 -16.688 1 97.94 433 ASP A C 1
ATOM 3303 O O . ASP A 1 433 ? -1.336 2.771 -16.219 1 97.94 433 ASP A O 1
ATOM 3307 N N . LEU A 1 434 ? -2.074 0.656 -16.625 1 97.69 434 LEU A N 1
ATOM 3308 C CA . LEU A 1 434 ? -0.986 -0.014 -15.922 1 97.69 434 LEU A CA 1
ATOM 3309 C C . LEU A 1 434 ? 0.335 0.173 -16.656 1 97.69 434 LEU A C 1
ATOM 3311 O O . LEU A 1 434 ? 1.407 -0.012 -16.078 1 97.69 434 LEU A O 1
ATOM 3315 N N . LEU A 1 435 ? 0.292 0.566 -17.984 1 97.69 435 LEU A N 1
ATOM 3316 C CA . LEU A 1 435 ? 1.483 0.633 -18.828 1 97.69 435 LEU A CA 1
ATOM 3317 C C . LEU A 1 435 ? 1.865 2.082 -19.109 1 97.69 435 LEU A C 1
ATOM 3319 O O . LEU A 1 435 ? 2.875 2.344 -19.766 1 97.69 435 LEU A O 1
ATOM 3323 N N . ARG A 1 436 ? 1.111 3 -18.578 1 96.38 436 ARG A N 1
ATOM 3324 C CA . ARG A 1 436 ? 1.176 4.379 -19.047 1 96.38 436 ARG A CA 1
ATOM 3325 C C . ARG A 1 436 ? 2.545 4.992 -18.766 1 96.38 436 ARG A C 1
ATOM 3327 O O . ARG A 1 436 ? 2.994 5.879 -19.484 1 96.38 436 ARG A O 1
ATOM 3334 N N . ARG A 1 437 ? 3.246 4.543 -17.719 1 97.62 437 ARG A N 1
ATOM 3335 C CA . ARG A 1 437 ? 4.523 5.137 -17.344 1 97.62 437 ARG A CA 1
ATOM 3336 C C . ARG A 1 437 ? 5.691 4.328 -17.891 1 97.62 437 ARG A C 1
ATOM 3338 O O . ARG A 1 437 ? 6.848 4.73 -17.781 1 97.62 437 ARG A O 1
ATOM 3345 N N . ASP A 1 438 ? 5.434 3.176 -18.5 1 98.56 438 ASP A N 1
ATOM 3346 C CA . ASP A 1 438 ? 6.477 2.215 -18.844 1 98.56 438 ASP A CA 1
ATOM 3347 C C . ASP A 1 438 ? 7.145 2.58 -20.172 1 98.56 438 ASP A C 1
ATOM 3349 O O . ASP A 1 438 ? 6.477 3.016 -21.109 1 98.56 438 ASP A O 1
ATOM 3353 N N . LEU A 1 439 ? 8.391 2.451 -20.203 1 98.56 439 LEU A N 1
ATOM 3354 C CA . LEU A 1 439 ? 9.211 2.578 -21.406 1 98.56 439 LEU A CA 1
ATOM 3355 C C . LEU A 1 439 ? 9.984 1.293 -21.688 1 98.56 439 LEU A C 1
ATOM 3357 O O . LEU A 1 439 ? 10.359 0.583 -20.75 1 98.56 439 LEU A O 1
ATOM 3361 N N . PRO A 1 440 ? 10.18 0.915 -22.922 1 97.62 440 PRO A N 1
ATOM 3362 C CA . PRO A 1 440 ? 10.875 -0.331 -23.25 1 97.62 440 PRO A CA 1
ATOM 3363 C C . PRO A 1 440 ? 12.383 -0.249 -23.016 1 97.62 440 PRO A C 1
ATOM 3365 O O . PRO A 1 440 ? 12.938 0.85 -22.922 1 97.62 440 PRO A O 1
ATOM 3368 N N . LEU A 1 441 ? 12.992 -1.396 -22.875 1 97.19 441 LEU A N 1
ATOM 3369 C CA . LEU A 1 441 ? 14.445 -1.46 -22.922 1 97.19 441 LEU A CA 1
ATOM 3370 C C . LEU A 1 441 ? 14.961 -1.046 -24.297 1 97.19 441 LEU A C 1
ATOM 3372 O O . LEU A 1 441 ? 14.25 -1.175 -25.297 1 97.19 441 LEU A O 1
ATOM 3376 N N . PRO A 1 442 ? 16.234 -0.486 -24.328 1 90.25 442 PRO A N 1
ATOM 3377 C CA . PRO A 1 442 ? 16.797 -0.165 -25.641 1 90.25 442 PRO A CA 1
ATOM 3378 C C . PRO A 1 442 ? 17 -1.401 -26.516 1 90.25 442 PRO A C 1
ATOM 3380 O O . PRO A 1 442 ? 17.234 -2.498 -26 1 90.25 442 PRO A O 1
ATOM 3383 N N . MET B 1 1 ? 32.125 -1.058 8.93 1 76.75 1 MET B N 1
ATOM 3384 C CA . MET B 1 1 ? 30.672 -1.144 8.898 1 76.75 1 MET B CA 1
ATOM 3385 C C . MET B 1 1 ? 30.125 -0.73 7.535 1 76.75 1 MET B C 1
ATOM 3387 O O . MET B 1 1 ? 29.5 -1.534 6.84 1 76.75 1 MET B O 1
ATOM 3391 N N . ASN B 1 2 ? 30.656 0.326 7.027 1 82.94 2 ASN B N 1
ATOM 3392 C CA . ASN B 1 2 ? 30.188 0.809 5.734 1 82.94 2 ASN B CA 1
ATOM 3393 C C . ASN B 1 2 ? 30.656 -0.091 4.594 1 82.94 2 ASN B C 1
ATOM 3395 O O . ASN B 1 2 ? 29.922 -0.314 3.631 1 82.94 2 ASN B O 1
ATOM 3399 N N . HIS B 1 3 ? 31.781 -0.697 4.77 1 85.88 3 HIS B N 1
ATOM 3400 C CA . HIS B 1 3 ? 32.312 -1.59 3.734 1 85.88 3 HIS B CA 1
ATOM 3401 C C . HIS B 1 3 ? 31.438 -2.848 3.621 1 85.88 3 HIS B C 1
ATOM 3403 O O . HIS B 1 3 ? 31.203 -3.342 2.518 1 85.88 3 HIS B O 1
ATOM 3409 N N . ARG B 1 4 ? 31.031 -3.254 4.715 1 92.94 4 ARG B N 1
ATOM 3410 C CA . ARG B 1 4 ? 30.172 -4.434 4.727 1 92.94 4 ARG B CA 1
ATOM 3411 C C . ARG B 1 4 ? 28.828 -4.137 4.078 1 92.94 4 ARG B C 1
ATOM 3413 O O . ARG B 1 4 ? 28.266 -4.988 3.383 1 92.94 4 ARG B O 1
ATOM 3420 N N . ARG B 1 5 ? 28.359 -2.91 4.238 1 96.88 5 ARG B N 1
ATOM 3421 C CA . ARG B 1 5 ? 27.078 -2.514 3.666 1 96.88 5 ARG B CA 1
ATOM 3422 C C . ARG B 1 5 ? 27.141 -2.494 2.143 1 96.88 5 ARG B C 1
ATOM 3424 O O . ARG B 1 5 ? 26.125 -2.719 1.47 1 96.88 5 ARG B O 1
ATOM 3431 N N . LEU B 1 6 ? 28.297 -2.238 1.634 1 97.19 6 LEU B N 1
ATOM 3432 C CA . LEU B 1 6 ? 28.453 -2.191 0.183 1 97.19 6 LEU B CA 1
ATOM 3433 C C . LEU B 1 6 ? 28.125 -3.543 -0.442 1 97.19 6 LEU B C 1
ATOM 3435 O O . LEU B 1 6 ? 27.688 -3.611 -1.587 1 97.19 6 LEU B O 1
ATOM 3439 N N . GLU B 1 7 ? 28.312 -4.637 0.306 1 97.44 7 GLU B N 1
ATOM 3440 C CA . GLU B 1 7 ? 28.047 -5.988 -0.183 1 97.44 7 GLU B CA 1
ATOM 3441 C C . GLU B 1 7 ? 26.562 -6.207 -0.419 1 97.44 7 GLU B C 1
ATOM 3443 O O . GLU B 1 7 ? 26.156 -7.172 -1.079 1 97.44 7 GLU B O 1
ATOM 3448 N N . LEU B 1 8 ? 25.719 -5.328 0.164 1 98.69 8 LEU B N 1
ATOM 3449 C CA . LEU B 1 8 ? 24.281 -5.418 -0.042 1 98.69 8 LEU B CA 1
ATOM 3450 C C . LEU B 1 8 ? 23.891 -4.848 -1.399 1 98.69 8 LEU B C 1
ATOM 3452 O O . LEU B 1 8 ? 22.812 -5.156 -1.922 1 98.69 8 LEU B O 1
ATOM 3456 N N . PHE B 1 9 ? 24.734 -3.934 -1.957 1 98.81 9 PHE B N 1
ATOM 3457 C CA . PHE B 1 9 ? 24.422 -3.201 -3.18 1 98.81 9 PHE B CA 1
ATOM 3458 C C . PHE B 1 9 ? 24.578 -4.098 -4.402 1 98.81 9 PHE B C 1
ATOM 3460 O O . PHE B 1 9 ? 25.078 -5.219 -4.301 1 98.81 9 PHE B O 1
ATOM 3467 N N . PRO B 1 10 ? 24.016 -3.627 -5.594 1 98.88 10 PRO B N 1
ATOM 3468 C CA . PRO B 1 10 ? 24.25 -4.383 -6.828 1 98.88 10 PRO B CA 1
ATOM 3469 C C . PRO B 1 10 ? 25.734 -4.742 -7.012 1 98.88 10 PRO B C 1
ATOM 3471 O O . PRO B 1 10 ? 26.609 -4.004 -6.562 1 98.88 10 PRO B O 1
ATOM 3474 N N . GLU B 1 11 ? 25.953 -5.82 -7.691 1 98.44 11 GLU B N 1
ATOM 3475 C CA . GLU B 1 11 ? 27.297 -6.383 -7.812 1 98.44 11 GLU B CA 1
ATOM 3476 C C . GLU B 1 11 ? 28.234 -5.414 -8.523 1 98.44 11 GLU B C 1
ATOM 3478 O O . GLU B 1 11 ? 29.453 -5.461 -8.312 1 98.44 11 GLU B O 1
ATOM 3483 N N . THR B 1 12 ? 27.719 -4.484 -9.273 1 98.75 12 THR B N 1
ATOM 3484 C CA . THR B 1 12 ? 28.531 -3.592 -10.078 1 98.75 12 THR B CA 1
ATOM 3485 C C . THR B 1 12 ? 28.844 -2.303 -9.312 1 98.75 12 THR B C 1
ATOM 3487 O O . THR B 1 12 ? 29.453 -1.387 -9.859 1 98.75 12 THR B O 1
ATOM 3490 N N . THR B 1 13 ? 28.406 -2.23 -8.109 1 98.75 13 THR B N 1
ATOM 3491 C CA . THR B 1 13 ? 28.562 -0.992 -7.352 1 98.75 13 THR B CA 1
ATOM 3492 C C . THR B 1 13 ? 30.031 -0.741 -7.016 1 98.75 13 THR B C 1
ATOM 3494 O O . THR B 1 13 ? 30.75 -1.659 -6.609 1 98.75 13 THR B O 1
ATOM 3497 N N . THR B 1 14 ? 30.469 0.419 -7.305 1 97.94 14 THR B N 1
ATOM 3498 C CA . THR B 1 14 ? 31.812 0.888 -6.961 1 97.94 14 THR B CA 1
ATOM 3499 C C . THR B 1 14 ? 31.75 2.295 -6.371 1 97.94 14 THR B C 1
ATOM 3501 O O . THR B 1 14 ? 30.703 2.943 -6.395 1 97.94 14 THR B O 1
ATOM 3504 N N . VAL B 1 15 ? 32.812 2.67 -5.723 1 97.62 15 VAL B N 1
ATOM 3505 C CA . VAL B 1 15 ? 33 4.062 -5.34 1 97.62 15 VAL B CA 1
ATOM 3506 C C . VAL B 1 15 ? 33.969 4.727 -6.309 1 97.62 15 VAL B C 1
ATOM 3508 O O . VAL B 1 15 ? 35.125 4.289 -6.441 1 97.62 15 VAL B O 1
ATOM 3511 N N . ILE B 1 16 ? 33.438 5.711 -6.973 1 95.88 16 ILE B N 1
ATOM 3512 C CA . ILE B 1 16 ? 34.281 6.414 -7.938 1 95.88 16 ILE B CA 1
ATOM 3513 C C . ILE B 1 16 ? 34.594 7.824 -7.434 1 95.88 16 ILE B C 1
ATOM 3515 O O . ILE B 1 16 ? 33.875 8.344 -6.566 1 95.88 16 ILE B O 1
ATOM 3519 N N . THR B 1 17 ? 35.688 8.375 -7.938 1 93.75 17 THR B N 1
ATOM 3520 C CA . THR B 1 17 ? 36.031 9.758 -7.621 1 93.75 17 THR B CA 1
ATOM 3521 C C . THR B 1 17 ? 36.125 10.594 -8.891 1 93.75 17 THR B C 1
ATOM 3523 O O . THR B 1 17 ? 37.156 10.578 -9.57 1 93.75 17 THR B O 1
ATOM 3526 N N . PRO B 1 18 ? 35.062 11.289 -9.07 1 88.12 18 PRO B N 1
ATOM 3527 C CA . PRO B 1 18 ? 35.125 12.172 -10.227 1 88.12 18 PRO B CA 1
ATOM 3528 C C . PRO B 1 18 ? 36.219 13.242 -10.078 1 88.12 18 PRO B C 1
ATOM 3530 O O . PRO B 1 18 ? 36.656 13.523 -8.969 1 88.12 18 PRO B O 1
ATOM 3533 N N . ASP B 1 19 ? 36.812 13.805 -11.148 1 85.25 19 ASP B N 1
ATOM 3534 C CA . ASP B 1 19 ? 37.938 14.758 -11.164 1 85.25 19 ASP B CA 1
ATOM 3535 C C . ASP B 1 19 ? 37.688 15.898 -10.188 1 85.25 19 ASP B C 1
ATOM 3537 O O . ASP B 1 19 ? 38.594 16.297 -9.438 1 85.25 19 ASP B O 1
ATOM 3541 N N . ASP B 1 20 ? 36.531 16.438 -10.156 1 77.69 20 ASP B N 1
ATOM 3542 C CA . ASP B 1 20 ? 36.312 17.609 -9.312 1 77.69 20 ASP B CA 1
ATOM 3543 C C . ASP B 1 20 ? 35.219 17.312 -8.258 1 77.69 20 ASP B C 1
ATOM 3545 O O . ASP B 1 20 ? 34.562 18.219 -7.773 1 77.69 20 ASP B O 1
ATOM 3549 N N . GLY B 1 21 ? 35.281 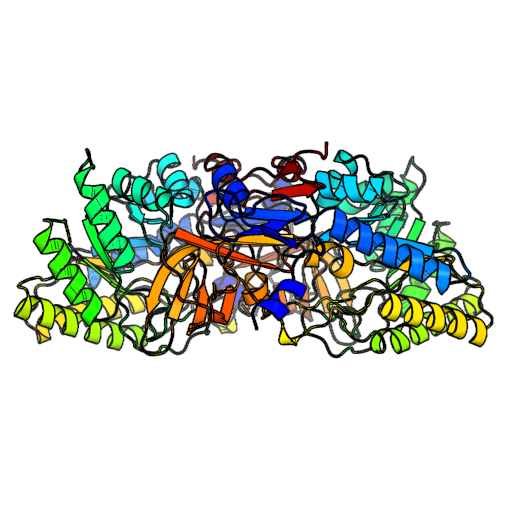15.992 -7.961 1 85.44 21 GLY B N 1
ATOM 3550 C CA . GLY B 1 21 ? 34.188 15.766 -7.043 1 85.44 21 GLY B CA 1
ATOM 3551 C C . GLY B 1 21 ? 34.531 14.812 -5.91 1 85.44 21 GLY B C 1
ATOM 3552 O O . GLY B 1 21 ? 35.688 14.422 -5.762 1 85.44 21 GLY B O 1
ATOM 3553 N N . LEU B 1 22 ? 33.656 14.578 -4.98 1 91.06 22 LEU B N 1
ATOM 3554 C CA . LEU B 1 22 ? 33.781 13.672 -3.84 1 91.06 22 LEU B CA 1
ATOM 3555 C C . LEU B 1 22 ? 33.594 12.227 -4.266 1 91.06 22 LEU B C 1
ATOM 3557 O O . LEU B 1 22 ? 32.875 11.961 -5.246 1 91.06 22 LEU B O 1
ATOM 3561 N N . PRO B 1 23 ? 34.312 11.32 -3.58 1 96.25 23 PRO B N 1
ATOM 3562 C CA . PRO B 1 23 ? 33.969 9.922 -3.832 1 96.25 23 PRO B CA 1
ATOM 3563 C C . PRO B 1 23 ? 32.438 9.672 -3.791 1 96.25 23 PRO B C 1
ATOM 3565 O O . PRO B 1 23 ? 31.75 10.219 -2.939 1 96.25 23 PRO B O 1
ATOM 3568 N N . THR B 1 24 ? 32 8.938 -4.762 1 97.94 24 THR B N 1
ATOM 3569 C CA . THR B 1 24 ? 30.547 8.758 -4.906 1 97.94 24 THR B CA 1
ATOM 3570 C C . THR B 1 24 ? 30.234 7.34 -5.359 1 97.94 24 THR B C 1
ATOM 3572 O O . THR B 1 24 ? 31.016 6.723 -6.09 1 97.94 24 THR B O 1
ATOM 3575 N N . LEU B 1 25 ? 29.109 6.863 -4.879 1 98.56 25 LEU B N 1
ATOM 3576 C CA . LEU B 1 25 ? 28.656 5.543 -5.309 1 98.56 25 LEU B CA 1
ATOM 3577 C C . LEU B 1 25 ? 28.281 5.555 -6.785 1 98.56 25 LEU B C 1
ATOM 3579 O O . LEU B 1 25 ? 27.672 6.508 -7.266 1 98.56 25 LEU B O 1
ATOM 3583 N N . ALA B 1 26 ? 28.688 4.523 -7.449 1 98.69 26 ALA B N 1
ATOM 3584 C CA . ALA B 1 26 ? 28.297 4.285 -8.836 1 98.69 26 ALA B CA 1
ATOM 3585 C C . ALA B 1 26 ? 27.797 2.854 -9.023 1 98.69 26 ALA B C 1
ATOM 3587 O O . ALA B 1 26 ? 28.344 1.919 -8.422 1 98.69 26 ALA B O 1
ATOM 3588 N N . VAL B 1 27 ? 26.766 2.697 -9.781 1 98.88 27 VAL B N 1
ATOM 3589 C CA . VAL B 1 27 ? 26.25 1.391 -10.172 1 98.88 27 VAL B CA 1
ATOM 3590 C C . VAL B 1 27 ? 26.375 1.214 -11.688 1 98.88 27 VAL B C 1
ATOM 3592 O O . VAL B 1 27 ? 25.906 2.057 -12.453 1 98.88 27 VAL B O 1
ATOM 3595 N N . ALA B 1 28 ? 26.953 0.175 -12.102 1 98.69 28 ALA B N 1
ATOM 3596 C CA . ALA B 1 28 ? 27.203 -0.114 -13.516 1 98.69 28 ALA B CA 1
ATOM 3597 C C . ALA B 1 28 ? 27.938 1.036 -14.188 1 98.69 28 ALA B C 1
ATOM 3599 O O . ALA B 1 28 ? 27.688 1.347 -15.359 1 98.69 28 ALA B O 1
ATOM 3600 N N . GLY B 1 29 ? 28.734 1.711 -13.414 1 98.19 29 GLY B N 1
ATOM 3601 C CA . GLY B 1 29 ? 29.516 2.814 -13.945 1 98.19 29 GLY B CA 1
ATOM 3602 C C . GLY B 1 29 ? 28.766 4.129 -13.969 1 98.19 29 GLY B C 1
ATOM 3603 O O . GLY B 1 29 ? 29.297 5.156 -14.383 1 98.19 29 GLY B O 1
ATOM 3604 N N . CYS B 1 30 ? 27.547 4.164 -13.523 1 98.69 30 CYS B N 1
ATOM 3605 C CA . CYS B 1 30 ? 26.734 5.379 -13.5 1 98.69 30 CYS B CA 1
ATOM 3606 C C . CYS B 1 30 ? 26.781 6.031 -12.125 1 98.69 30 CYS B C 1
ATOM 3608 O O . CYS B 1 30 ? 26.422 5.406 -11.125 1 98.69 30 CYS B O 1
ATOM 3610 N N . ASN B 1 31 ? 27.188 7.254 -12.07 1 98.25 31 ASN B N 1
ATOM 3611 C CA . ASN B 1 31 ? 27.266 8.039 -10.844 1 98.25 31 ASN B CA 1
ATOM 3612 C C . ASN B 1 31 ? 25.875 8.289 -10.258 1 98.25 31 ASN B C 1
ATOM 3614 O O . ASN B 1 31 ? 25.047 8.961 -10.875 1 98.25 31 ASN B O 1
ATOM 3618 N N . LEU B 1 32 ? 25.609 7.828 -9.031 1 98.75 32 LEU B N 1
ATOM 3619 C CA . LEU B 1 32 ? 24.281 7.914 -8.453 1 98.75 32 LEU B CA 1
ATOM 3620 C C . LEU B 1 32 ? 23.891 9.367 -8.195 1 98.75 32 LEU B C 1
ATOM 3622 O O . LEU B 1 32 ? 22.719 9.734 -8.305 1 98.75 32 LEU B O 1
ATOM 3626 N N . ALA B 1 33 ? 24.828 10.164 -7.789 1 98.31 33 ALA B N 1
ATOM 3627 C CA . ALA B 1 33 ? 24.531 11.578 -7.566 1 98.31 33 ALA B CA 1
ATOM 3628 C C . ALA B 1 33 ? 24.078 12.25 -8.859 1 98.31 33 ALA B C 1
ATOM 3630 O O . ALA B 1 33 ? 23.141 13.047 -8.859 1 98.31 33 ALA B O 1
ATOM 3631 N N . GLU B 1 34 ? 24.75 11.906 -9.938 1 97.75 34 GLU B N 1
ATOM 3632 C CA . GLU B 1 34 ? 24.391 12.477 -11.234 1 97.75 34 GLU B CA 1
ATOM 3633 C C . GLU B 1 34 ? 23.016 11.992 -11.688 1 97.75 34 GLU B C 1
ATOM 3635 O O . GLU B 1 34 ? 22.234 12.758 -12.258 1 97.75 34 GLU B O 1
ATOM 3640 N N . LEU B 1 35 ? 22.75 10.688 -11.469 1 98.81 35 LEU B N 1
ATOM 3641 C CA . LEU B 1 35 ? 21.422 10.164 -11.805 1 98.81 35 LEU B CA 1
ATOM 3642 C C . LEU B 1 35 ? 20.344 10.875 -11 1 98.81 35 LEU B C 1
ATOM 3644 O O . LEU B 1 35 ? 19.281 11.195 -11.539 1 98.81 35 LEU B O 1
ATOM 3648 N N . ALA B 1 36 ? 20.578 11.102 -9.727 1 98.69 36 ALA B N 1
ATOM 3649 C CA . ALA B 1 36 ? 19.625 11.805 -8.867 1 98.69 36 ALA B CA 1
ATOM 3650 C C . ALA B 1 36 ? 19.359 13.219 -9.383 1 98.69 36 ALA B C 1
ATOM 3652 O O . ALA B 1 36 ? 18.234 13.695 -9.344 1 98.69 36 ALA B O 1
ATOM 3653 N N . ASP B 1 37 ? 20.406 13.898 -9.805 1 97.94 37 ASP B N 1
ATOM 3654 C CA . ASP B 1 37 ? 20.266 15.25 -10.344 1 97.94 37 ASP B CA 1
ATOM 3655 C C . ASP B 1 37 ? 19.453 15.242 -11.633 1 97.94 37 ASP B C 1
ATOM 3657 O O . ASP B 1 37 ? 18.625 16.141 -11.852 1 97.94 37 ASP B O 1
ATOM 3661 N N . ARG B 1 38 ? 19.688 14.258 -12.461 1 98.31 38 ARG B N 1
ATOM 3662 C CA . ARG B 1 38 ? 19.078 14.188 -13.781 1 98.31 38 ARG B CA 1
ATOM 3663 C C . ARG B 1 38 ? 17.609 13.766 -13.688 1 98.31 38 ARG B C 1
ATOM 3665 O O . ARG B 1 38 ? 16.766 14.305 -14.398 1 98.31 38 ARG B O 1
ATOM 3672 N N . TYR B 1 39 ? 17.266 12.781 -12.812 1 98.69 39 TYR B N 1
ATOM 3673 C CA . TYR B 1 39 ? 15.953 12.156 -12.828 1 98.69 39 TYR B CA 1
ATOM 3674 C C . TYR B 1 39 ? 15.141 12.539 -11.594 1 98.69 39 TYR B C 1
ATOM 3676 O O . TYR B 1 39 ? 13.953 12.242 -11.508 1 98.69 39 TYR B O 1
ATOM 3684 N N . GLY B 1 40 ? 15.773 13.234 -10.602 1 98.19 40 GLY B N 1
ATOM 3685 C CA . GLY B 1 40 ? 15.109 13.586 -9.359 1 98.19 40 GLY B CA 1
ATOM 3686 C C . GLY B 1 40 ? 15.047 12.438 -8.367 1 98.19 40 GLY B C 1
ATOM 3687 O O . GLY B 1 40 ? 15.336 11.289 -8.719 1 98.19 40 GLY B O 1
ATOM 3688 N N . THR B 1 41 ? 14.75 12.703 -7.141 1 98.56 41 THR B N 1
ATOM 3689 C CA . THR B 1 41 ? 14.539 11.727 -6.078 1 98.56 41 THR B CA 1
ATOM 3690 C C . THR B 1 41 ? 13.125 11.82 -5.527 1 98.56 41 THR B C 1
ATOM 3692 O O . THR B 1 41 ? 12.484 12.875 -5.617 1 98.56 41 THR B O 1
ATOM 3695 N N . PRO B 1 42 ? 12.625 10.734 -4.98 1 98.5 42 PRO B N 1
ATOM 3696 C CA . PRO B 1 42 ? 13.219 9.398 -4.91 1 98.5 42 PRO B CA 1
ATOM 3697 C C . PRO B 1 42 ? 13.469 8.789 -6.289 1 98.5 42 PRO B C 1
ATOM 3699 O O . PRO B 1 42 ? 12.727 9.07 -7.234 1 98.5 42 PRO B O 1
ATOM 3702 N N . LEU B 1 43 ? 14.531 8.086 -6.367 1 98.94 43 LEU B N 1
ATOM 3703 C CA . LEU B 1 43 ? 14.914 7.441 -7.621 1 98.94 43 LEU B CA 1
ATOM 3704 C C . LEU B 1 43 ? 15.25 5.969 -7.395 1 98.94 43 LEU B C 1
ATOM 3706 O O . LEU B 1 43 ? 15.953 5.625 -6.441 1 98.94 43 LEU B O 1
ATOM 3710 N N . TYR B 1 44 ? 14.719 5.105 -8.227 1 98.94 44 TYR B N 1
ATOM 3711 C CA . TYR B 1 44 ? 15.109 3.699 -8.203 1 98.94 44 TYR B CA 1
ATOM 3712 C C . TYR B 1 44 ? 16.016 3.363 -9.375 1 98.94 44 TYR B C 1
ATOM 3714 O O . TYR B 1 44 ? 15.727 3.727 -10.516 1 98.94 44 TYR B O 1
ATOM 3722 N N . VAL B 1 45 ? 17.078 2.76 -9.047 1 98.94 45 VAL B N 1
ATOM 3723 C CA . VAL B 1 45 ? 18.062 2.352 -10.039 1 98.94 45 VAL B CA 1
ATOM 3724 C C . VAL B 1 45 ? 18.156 0.828 -10.078 1 98.94 45 VAL B C 1
ATOM 3726 O O . VAL B 1 45 ? 18.312 0.18 -9.039 1 98.94 45 VAL B O 1
ATOM 3729 N N . LEU B 1 46 ? 18.031 0.249 -11.273 1 98.88 46 LEU B N 1
ATOM 3730 C CA . LEU B 1 46 ? 18.047 -1.197 -11.461 1 98.88 46 LEU B CA 1
ATOM 3731 C C . LEU B 1 46 ? 19.234 -1.619 -12.32 1 98.88 46 LEU B C 1
ATOM 3733 O O . LEU B 1 46 ? 19.375 -1.165 -13.453 1 98.88 46 LEU B O 1
ATOM 3737 N N . ASP B 1 47 ? 20.031 -2.516 -11.828 1 98.94 47 ASP B N 1
ATOM 3738 C CA . ASP B 1 47 ? 21.266 -2.934 -12.477 1 98.94 47 ASP B CA 1
ATOM 3739 C C . ASP B 1 47 ? 21.062 -4.219 -13.273 1 98.94 47 ASP B C 1
ATOM 3741 O O . ASP B 1 47 ? 20.844 -5.285 -12.695 1 98.94 47 ASP B O 1
ATOM 3745 N N . GLN B 1 48 ? 21.297 -4.172 -14.516 1 98.81 48 GLN B N 1
ATOM 3746 C CA . GLN B 1 48 ? 21.094 -5.32 -15.391 1 98.81 48 GLN B CA 1
ATOM 3747 C C . GLN B 1 48 ? 22.062 -6.449 -15.047 1 98.81 48 GLN B C 1
ATOM 3749 O O . GLN B 1 48 ? 21.672 -7.617 -15 1 98.81 48 GLN B O 1
ATOM 3754 N N . THR B 1 49 ? 23.297 -6.121 -14.828 1 98.88 49 THR B N 1
ATOM 3755 C CA . THR B 1 49 ? 24.344 -7.121 -14.656 1 98.88 49 THR B CA 1
ATOM 3756 C C . THR B 1 49 ? 24.047 -8.016 -13.453 1 98.88 49 THR B C 1
ATOM 3758 O O . THR B 1 49 ? 24.203 -9.234 -13.523 1 98.88 49 THR B O 1
ATOM 3761 N N . THR B 1 50 ? 23.609 -7.398 -12.391 1 98.88 50 THR B N 1
ATOM 3762 C CA . THR B 1 50 ? 23.266 -8.156 -11.195 1 98.88 50 THR B CA 1
ATOM 3763 C C . THR B 1 50 ? 22.141 -9.133 -11.469 1 98.88 50 THR B C 1
ATOM 3765 O O . THR B 1 50 ? 22.172 -10.281 -11.031 1 98.88 50 THR B O 1
ATOM 3768 N N . MET B 1 51 ? 21.141 -8.75 -12.242 1 98.81 51 MET B N 1
ATOM 3769 C CA . MET B 1 51 ? 20.031 -9.633 -12.617 1 98.81 51 MET B CA 1
ATOM 3770 C C . MET B 1 51 ? 20.516 -10.742 -13.547 1 98.81 51 MET B C 1
ATOM 3772 O O . MET B 1 51 ? 20.125 -11.898 -13.383 1 98.81 51 MET B O 1
ATOM 3776 N N . ASP B 1 52 ? 21.359 -10.344 -14.508 1 98.81 52 ASP B N 1
ATOM 3777 C CA . ASP B 1 52 ? 21.922 -11.328 -15.43 1 98.81 52 ASP B CA 1
ATOM 3778 C C . ASP B 1 52 ? 22.672 -12.422 -14.68 1 98.81 52 ASP B C 1
ATOM 3780 O O . ASP B 1 52 ? 22.516 -13.609 -14.977 1 98.81 52 ASP B O 1
ATOM 3784 N N . ARG B 1 53 ? 23.469 -12.008 -13.766 1 98.81 53 ARG B N 1
ATOM 3785 C CA . ARG B 1 53 ? 24.312 -12.953 -13.031 1 98.81 53 ARG B CA 1
ATOM 3786 C C . ARG B 1 53 ? 23.453 -13.859 -12.148 1 98.81 53 ARG B C 1
ATOM 3788 O O . ARG B 1 53 ? 23.75 -15.047 -11.992 1 98.81 53 ARG B O 1
ATOM 3795 N N . ALA B 1 54 ? 22.438 -13.328 -11.562 1 98.75 54 ALA B N 1
ATOM 3796 C CA . ALA B 1 54 ? 21.531 -14.156 -10.781 1 98.75 54 ALA B CA 1
ATOM 3797 C C . ALA B 1 54 ? 20.844 -15.203 -11.656 1 98.75 54 ALA B C 1
ATOM 3799 O O . ALA B 1 54 ? 20.781 -16.391 -11.305 1 98.75 54 ALA B O 1
ATOM 3800 N N . ALA B 1 55 ? 20.344 -14.766 -12.82 1 98.75 55 ALA B N 1
ATOM 3801 C CA . ALA B 1 55 ? 19.719 -15.68 -13.758 1 98.75 55 ALA B CA 1
ATOM 3802 C C . ALA B 1 55 ? 20.688 -16.781 -14.203 1 98.75 55 ALA B C 1
ATOM 3804 O O . ALA B 1 55 ? 20.328 -17.953 -14.234 1 98.75 55 ALA B O 1
ATOM 3805 N N . ALA B 1 56 ? 21.859 -16.344 -14.469 1 98.62 56 ALA B N 1
ATOM 3806 C CA . ALA B 1 56 ? 22.891 -17.297 -14.898 1 98.62 56 ALA B CA 1
ATOM 3807 C C . ALA B 1 56 ? 23.203 -18.297 -13.781 1 98.62 56 ALA B C 1
ATOM 3809 O O . ALA B 1 56 ? 23.438 -19.469 -14.047 1 98.62 56 ALA B O 1
ATOM 3810 N N . ALA B 1 57 ? 23.234 -17.797 -12.562 1 98.69 57 ALA B N 1
ATOM 3811 C CA . ALA B 1 57 ? 23.516 -18.672 -11.422 1 98.69 57 ALA B CA 1
ATOM 3812 C C . ALA B 1 57 ? 22.438 -19.75 -11.281 1 98.69 57 ALA B C 1
ATOM 3814 O O . ALA B 1 57 ? 22.75 -20.906 -11.016 1 98.69 57 ALA B O 1
ATOM 3815 N N . TYR B 1 58 ? 21.234 -19.438 -11.445 1 98.75 58 TYR B N 1
ATOM 3816 C CA . TYR B 1 58 ? 20.156 -20.422 -11.406 1 98.75 58 TYR B CA 1
ATOM 3817 C C . TYR B 1 58 ? 20.312 -21.453 -12.516 1 98.75 58 TYR B C 1
ATOM 3819 O O . TYR B 1 58 ? 20.219 -22.656 -12.273 1 98.75 58 TYR B O 1
ATOM 3827 N N . GLY B 1 59 ? 20.547 -20.922 -13.711 1 98.31 59 GLY B N 1
ATOM 3828 C CA . GLY B 1 59 ? 20.734 -21.812 -14.844 1 98.31 59 GLY B CA 1
ATOM 3829 C C . GLY B 1 59 ? 21.891 -22.781 -14.656 1 98.31 59 GLY B C 1
ATOM 3830 O O . GLY B 1 59 ? 21.734 -23.984 -14.891 1 98.31 59 GLY B O 1
ATOM 3831 N N . ALA B 1 60 ? 22.984 -22.234 -14.188 1 98.5 60 ALA B N 1
ATOM 3832 C CA . ALA B 1 60 ? 24.188 -23.047 -13.977 1 98.5 60 ALA B CA 1
ATOM 3833 C C . ALA B 1 60 ? 23.953 -24.094 -12.883 1 98.5 60 ALA B C 1
ATOM 3835 O O . ALA B 1 60 ? 24.375 -25.234 -13.016 1 98.5 60 ALA B O 1
ATOM 3836 N N . ALA B 1 61 ? 23.328 -23.656 -11.836 1 98.75 61 ALA B N 1
ATOM 3837 C CA . ALA B 1 61 ? 23.062 -24.578 -10.734 1 98.75 61 ALA B CA 1
ATOM 3838 C C . ALA B 1 61 ? 22.141 -25.719 -11.172 1 98.75 61 ALA B C 1
ATOM 3840 O O . ALA B 1 61 ? 22.344 -26.875 -10.812 1 98.75 61 ALA B O 1
ATOM 3841 N N . LEU B 1 62 ? 21.125 -25.391 -11.953 1 98.69 62 LEU B N 1
ATOM 3842 C CA . LEU B 1 62 ? 20.219 -26.406 -12.445 1 98.69 62 LEU B CA 1
ATOM 3843 C C . LEU B 1 62 ? 20.938 -27.391 -13.352 1 98.69 62 LEU B C 1
ATOM 3845 O O . LEU B 1 62 ? 20.766 -28.609 -13.227 1 98.69 62 LEU B O 1
ATOM 3849 N N . LYS B 1 63 ? 21.75 -26.875 -14.25 1 98.19 63 LYS B N 1
ATOM 3850 C CA . LYS B 1 63 ? 22.516 -27.734 -15.148 1 98.19 63 LYS B CA 1
ATOM 3851 C C . LYS B 1 63 ? 23.438 -28.672 -14.367 1 98.19 63 LYS B C 1
ATOM 3853 O O . LYS B 1 63 ? 23.594 -29.828 -14.734 1 98.19 63 LYS B O 1
ATOM 3858 N N . ALA B 1 64 ? 23.891 -28.156 -13.289 1 98.5 64 ALA B N 1
ATOM 3859 C CA . ALA B 1 64 ? 24.875 -28.906 -12.516 1 98.5 64 ALA B CA 1
ATOM 3860 C C . ALA B 1 64 ? 24.203 -29.938 -11.625 1 98.5 64 ALA B C 1
ATOM 3862 O O . ALA B 1 64 ? 24.766 -31.016 -11.375 1 98.5 64 ALA B O 1
ATOM 3863 N N . HIS B 1 65 ? 23.016 -29.641 -11.164 1 98.56 65 HIS B N 1
ATOM 3864 C CA . HIS B 1 65 ? 22.547 -30.438 -10.031 1 98.56 65 HIS B CA 1
ATOM 3865 C C . HIS B 1 65 ? 21.266 -31.188 -10.391 1 98.56 65 HIS B C 1
ATOM 3867 O O . HIS B 1 65 ? 20.844 -32.094 -9.648 1 98.56 65 HIS B O 1
ATOM 3873 N N . TYR B 1 66 ? 20.641 -30.875 -11.492 1 98.69 66 TYR B N 1
ATOM 3874 C CA . TYR B 1 66 ? 19.438 -31.594 -11.891 1 98.69 66 TYR B CA 1
ATOM 3875 C C . TYR B 1 66 ? 19.641 -32.281 -13.234 1 98.69 66 TYR B C 1
ATOM 3877 O O . TYR B 1 66 ? 19.875 -31.641 -14.25 1 98.69 66 TYR B O 1
ATOM 3885 N N . PRO B 1 67 ? 19.5 -33.594 -13.273 1 98 67 PRO B N 1
ATOM 3886 C CA . PRO B 1 67 ? 19.844 -34.344 -14.484 1 98 67 PRO B CA 1
ATOM 3887 C C . PRO B 1 67 ? 18.734 -34.281 -15.539 1 98 67 PRO B C 1
ATOM 3889 O O . PRO B 1 67 ? 18.953 -34.688 -16.688 1 98 67 PRO B O 1
ATOM 3892 N N . GLY B 1 68 ? 17.516 -33.812 -15.211 1 97.25 68 GLY B N 1
ATOM 3893 C CA . GLY B 1 68 ? 16.422 -33.719 -16.141 1 97.25 68 GLY B CA 1
ATOM 3894 C C . GLY B 1 68 ? 16.203 -32.312 -16.672 1 97.25 68 GLY B C 1
ATOM 3895 O O . GLY B 1 68 ? 16.984 -31.406 -16.375 1 97.25 68 GLY B O 1
ATOM 3896 N N . PRO B 1 69 ? 15.203 -32.156 -17.547 1 97.88 69 PRO B N 1
ATOM 3897 C CA . PRO B 1 69 ? 14.859 -30.797 -17.984 1 97.88 69 PRO B CA 1
ATOM 3898 C C . PRO B 1 69 ? 14.477 -29.875 -16.828 1 97.88 69 PRO B C 1
ATOM 3900 O O . PRO B 1 69 ? 13.953 -30.359 -15.812 1 97.88 69 PRO B O 1
ATOM 3903 N N . SER B 1 70 ? 14.773 -28.656 -16.984 1 98.12 70 SER B N 1
ATOM 3904 C CA . SER B 1 70 ? 14.445 -27.703 -15.938 1 98.12 70 SER B CA 1
ATOM 3905 C C . SER B 1 70 ? 14.094 -26.344 -16.531 1 98.12 70 SER B C 1
ATOM 3907 O O . SER B 1 70 ? 14.289 -26.109 -17.719 1 98.12 70 SER B O 1
ATOM 3909 N N . GLY B 1 71 ? 13.422 -25.516 -15.781 1 96.94 71 GLY B N 1
ATOM 3910 C CA . GLY B 1 71 ? 13.078 -24.156 -16.156 1 96.94 71 GLY B CA 1
ATOM 3911 C C . GLY B 1 71 ? 13.055 -23.203 -14.992 1 96.94 71 GLY B C 1
ATOM 3912 O O . GLY B 1 71 ? 13 -23.625 -13.836 1 96.94 71 GLY B O 1
ATOM 3913 N N . ILE B 1 72 ? 13.242 -21.938 -15.305 1 98.44 72 ILE B N 1
ATOM 3914 C CA . ILE B 1 72 ? 13.195 -20.875 -14.32 1 98.44 72 ILE B CA 1
ATOM 3915 C C . ILE B 1 72 ? 12.109 -19.875 -14.688 1 98.44 72 ILE B C 1
ATOM 3917 O O . ILE B 1 72 ? 12.047 -19.406 -15.828 1 98.44 72 ILE B O 1
ATOM 3921 N N . THR B 1 73 ? 11.266 -19.594 -13.773 1 98.5 73 THR B N 1
ATOM 3922 C CA . THR B 1 73 ? 10.203 -18.594 -13.93 1 98.5 73 THR B CA 1
ATOM 3923 C C . THR B 1 73 ? 10.453 -17.391 -13.031 1 98.5 73 THR B C 1
ATOM 3925 O O . THR B 1 73 ? 10.625 -17.547 -11.82 1 98.5 73 THR B O 1
ATOM 3928 N N . PHE B 1 74 ? 10.508 -16.25 -13.664 1 98.75 74 PHE B N 1
ATOM 3929 C CA . PHE B 1 74 ? 10.555 -15.023 -12.867 1 98.75 74 PHE B CA 1
ATOM 3930 C C . PHE B 1 74 ? 9.18 -14.695 -12.305 1 98.75 74 PHE B C 1
ATOM 3932 O O . PHE B 1 74 ? 8.211 -14.547 -13.055 1 98.75 74 PHE B O 1
ATOM 3939 N N . ALA B 1 75 ? 9.094 -14.562 -10.961 1 98 75 ALA B N 1
ATOM 3940 C CA . ALA B 1 75 ? 7.824 -14.18 -10.344 1 98 75 ALA B CA 1
ATOM 3941 C C . ALA B 1 75 ? 7.535 -12.703 -10.562 1 98 75 ALA B C 1
ATOM 3943 O O . ALA B 1 75 ? 8.078 -11.844 -9.867 1 98 75 ALA B O 1
ATOM 3944 N N . GLY B 1 76 ? 6.57 -12.367 -11.406 1 97.81 76 GLY B N 1
ATOM 3945 C CA . GLY B 1 76 ? 6.277 -10.992 -11.797 1 97.81 76 GLY B CA 1
ATOM 3946 C C . GLY B 1 76 ? 5.859 -10.117 -10.633 1 97.81 76 GLY B C 1
ATOM 3947 O O . GLY B 1 76 ? 6.086 -8.906 -10.648 1 97.81 76 GLY B O 1
ATOM 3948 N N . LYS B 1 77 ? 5.324 -10.695 -9.586 1 96.94 77 LYS B N 1
ATOM 3949 C CA . LYS B 1 77 ? 4.824 -9.922 -8.453 1 96.94 77 LYS B CA 1
ATOM 3950 C C . LYS B 1 77 ? 5.953 -9.172 -7.758 1 96.94 77 LYS B C 1
ATOM 3952 O O . LYS B 1 77 ? 5.707 -8.211 -7.02 1 96.94 77 LYS B O 1
ATOM 3957 N N . ALA B 1 78 ? 7.227 -9.602 -7.949 1 97.88 78 ALA B N 1
ATOM 3958 C CA . ALA B 1 78 ? 8.375 -8.953 -7.32 1 97.88 78 ALA B CA 1
ATOM 3959 C C . ALA B 1 78 ? 8.609 -7.559 -7.898 1 97.88 78 ALA B C 1
ATOM 3961 O O . ALA B 1 78 ? 8.891 -6.613 -7.164 1 97.88 78 ALA B O 1
ATOM 3962 N N . LEU B 1 79 ? 8.523 -7.453 -9.148 1 98.44 79 LEU B N 1
ATOM 3963 C CA . LEU B 1 79 ? 8.68 -6.227 -9.922 1 98.44 79 LEU B CA 1
ATOM 3964 C C . LEU B 1 79 ? 8.328 -6.461 -11.383 1 98.44 79 LEU B C 1
ATOM 3966 O O . LEU B 1 79 ? 9.023 -7.195 -12.086 1 98.44 79 LEU B O 1
ATOM 3970 N N . LEU B 1 80 ? 7.273 -5.848 -11.852 1 98.56 80 LEU B N 1
ATOM 3971 C CA . LEU B 1 80 ? 6.898 -6.09 -13.242 1 98.56 80 LEU B CA 1
ATOM 3972 C C . LEU B 1 80 ? 6.562 -4.785 -13.953 1 98.56 80 LEU B C 1
ATOM 3974 O O . LEU B 1 80 ? 5.715 -4.02 -13.484 1 98.56 80 LEU B O 1
ATOM 3978 N N . CYS B 1 81 ? 7.227 -4.422 -14.922 1 98.38 81 CYS B N 1
ATOM 3979 C CA . CYS B 1 81 ? 6.965 -3.383 -15.914 1 98.38 81 CYS B CA 1
ATOM 3980 C C . CYS B 1 81 ? 7.41 -3.828 -17.297 1 98.38 81 CYS B C 1
ATOM 3982 O O . CYS B 1 81 ? 7.926 -4.934 -17.469 1 98.38 81 CYS B O 1
ATOM 3984 N N . LEU B 1 82 ? 7.172 -3.053 -18.266 1 98.75 82 LEU B N 1
ATOM 3985 C CA . LEU B 1 82 ? 7.473 -3.4 -19.656 1 98.75 82 LEU B CA 1
ATOM 3986 C C . LEU B 1 82 ? 8.93 -3.824 -19.812 1 98.75 82 LEU B C 1
ATOM 3988 O O . LEU B 1 82 ? 9.219 -4.883 -20.359 1 98.75 82 LEU B O 1
ATOM 3992 N N . ALA B 1 83 ? 9.844 -3.078 -19.266 1 98.81 83 ALA B N 1
ATOM 3993 C CA . ALA B 1 83 ? 11.281 -3.311 -19.406 1 98.81 83 ALA B CA 1
ATOM 3994 C C . ALA B 1 83 ? 11.695 -4.609 -18.719 1 98.81 83 ALA B C 1
ATOM 3996 O O . ALA B 1 83 ? 12.477 -5.387 -19.266 1 98.81 83 ALA B O 1
ATOM 3997 N N . VAL B 1 84 ? 11.203 -4.895 -17.562 1 98.81 84 VAL B N 1
ATOM 3998 C CA . VAL B 1 84 ? 11.547 -6.102 -16.828 1 98.81 84 VAL B CA 1
ATOM 3999 C C . VAL B 1 84 ? 11.016 -7.328 -17.562 1 98.81 84 VAL B C 1
ATOM 4001 O O . VAL B 1 84 ? 11.703 -8.352 -17.656 1 98.81 84 VAL B O 1
ATOM 4004 N N . ALA B 1 85 ? 9.805 -7.215 -18.094 1 98.81 85 ALA B N 1
ATOM 4005 C CA . ALA B 1 85 ? 9.25 -8.312 -18.875 1 98.81 85 ALA B CA 1
ATOM 4006 C C . ALA B 1 85 ? 10.102 -8.586 -20.109 1 98.81 85 ALA B C 1
ATOM 4008 O O . ALA B 1 85 ? 10.305 -9.742 -20.484 1 98.81 85 ALA B O 1
ATOM 4009 N N . GLN B 1 86 ? 10.562 -7.543 -20.719 1 98.75 86 GLN B N 1
ATOM 4010 C CA . GLN B 1 86 ? 11.445 -7.699 -21.875 1 98.75 86 GLN B CA 1
ATOM 4011 C C . GLN B 1 86 ? 12.75 -8.383 -21.484 1 98.75 86 GLN B C 1
ATOM 4013 O O . GLN B 1 86 ? 13.25 -9.242 -22.203 1 98.75 86 GLN B O 1
ATOM 4018 N N . TRP B 1 87 ? 13.273 -7.98 -20.375 1 98.69 87 TRP B N 1
ATOM 4019 C CA . TRP B 1 87 ? 14.477 -8.633 -19.859 1 98.69 87 TRP B CA 1
ATOM 4020 C C . TRP B 1 87 ? 14.234 -10.117 -19.641 1 98.69 87 TRP B C 1
ATOM 4022 O O . TRP B 1 87 ? 15.055 -10.953 -20.047 1 98.69 87 TRP B O 1
ATOM 4032 N N . VAL B 1 88 ? 13.125 -10.453 -19.078 1 98.56 88 VAL B N 1
ATOM 4033 C CA . VAL B 1 88 ? 12.766 -11.844 -18.812 1 98.56 88 VAL B CA 1
ATOM 4034 C C . VAL B 1 88 ? 12.75 -12.633 -20.125 1 98.56 88 VAL B C 1
ATOM 4036 O O . VAL B 1 88 ? 13.32 -13.719 -20.203 1 98.56 88 VAL B O 1
ATOM 4039 N N . GLN B 1 89 ? 12.156 -12.023 -21.078 1 97.31 89 GLN B N 1
ATOM 4040 C CA . GLN B 1 89 ? 12.086 -12.641 -22.406 1 97.31 89 GLN B CA 1
ATOM 4041 C C . GLN B 1 89 ? 13.477 -12.828 -23 1 97.31 89 GLN B C 1
ATOM 4043 O O . GLN B 1 89 ? 13.789 -13.898 -23.531 1 97.31 89 GLN B O 1
ATOM 4048 N N . ARG B 1 90 ? 14.266 -11.852 -22.891 1 97.25 90 ARG B N 1
ATOM 4049 C CA . ARG B 1 90 ? 15.602 -11.883 -23.453 1 97.25 90 ARG B CA 1
ATOM 4050 C C . ARG B 1 90 ? 16.469 -12.938 -22.781 1 97.25 90 ARG B C 1
ATOM 4052 O O . ARG B 1 90 ? 17.328 -13.555 -23.406 1 97.25 90 ARG B O 1
ATOM 4059 N N . GLN B 1 91 ? 16.234 -13.195 -21.516 1 97.31 91 GLN B N 1
ATOM 4060 C CA . GLN B 1 91 ? 17 -14.156 -20.734 1 97.31 91 GLN B CA 1
ATOM 4061 C C . GLN B 1 91 ? 16.484 -15.578 -20.953 1 97.31 91 GLN B C 1
ATOM 4063 O O . GLN B 1 91 ? 17.094 -16.547 -20.484 1 97.31 91 GLN B O 1
ATOM 4068 N N . GLY B 1 92 ? 15.375 -15.703 -21.656 1 96.31 92 GLY B N 1
ATOM 4069 C CA . GLY B 1 92 ? 14.805 -17.016 -21.891 1 96.31 92 GLY B CA 1
ATOM 4070 C C . GLY B 1 92 ? 14.109 -17.594 -20.672 1 96.31 92 GLY B C 1
ATOM 4071 O O . GLY B 1 92 ? 13.945 -18.812 -20.547 1 96.31 92 GLY B O 1
ATOM 4072 N N . LEU B 1 93 ? 13.805 -16.75 -19.75 1 98.19 93 LEU B N 1
ATOM 4073 C CA . LEU B 1 93 ? 13.07 -17.156 -18.562 1 98.19 93 LEU B CA 1
ATOM 4074 C C . LEU B 1 93 ? 11.57 -17.219 -18.844 1 98.19 93 LEU B C 1
ATOM 4076 O O . LEU B 1 93 ? 11.094 -16.656 -19.828 1 98.19 93 LEU B O 1
ATOM 4080 N N . TRP B 1 94 ? 10.875 -17.969 -18.078 1 98.31 94 TRP B N 1
ATOM 4081 C CA . TRP B 1 94 ? 9.422 -17.859 -18.016 1 98.31 94 TRP B CA 1
ATOM 4082 C C . TRP B 1 94 ? 9.008 -16.688 -17.141 1 98.31 94 TRP B C 1
ATOM 4084 O O . TRP B 1 94 ? 9.828 -16.141 -16.406 1 98.31 94 TRP B O 1
ATOM 4094 N N . LEU B 1 95 ? 7.77 -16.219 -17.312 1 98.75 95 LEU B N 1
ATOM 4095 C CA . LEU B 1 95 ? 7.215 -15.141 -16.5 1 98.75 95 LEU B CA 1
ATOM 4096 C C . LEU B 1 95 ? 5.926 -15.578 -15.82 1 98.75 95 LEU B C 1
ATOM 4098 O O . LEU B 1 95 ? 5 -16.062 -16.484 1 98.75 95 LEU B O 1
ATOM 4102 N N . ASP B 1 96 ? 5.949 -15.469 -14.531 1 98.12 96 ASP B N 1
ATOM 4103 C CA . ASP B 1 96 ? 4.754 -15.734 -13.734 1 98.12 96 ASP B CA 1
ATOM 4104 C C . ASP B 1 96 ? 3.904 -14.477 -13.578 1 98.12 96 ASP B C 1
ATOM 4106 O O . ASP B 1 96 ? 4.375 -13.461 -13.055 1 98.12 96 ASP B O 1
ATOM 4110 N N . CYS B 1 97 ? 2.684 -14.484 -13.961 1 97.94 97 CYS B N 1
ATOM 4111 C CA . CYS B 1 97 ? 1.718 -13.398 -13.828 1 97.94 97 CYS B CA 1
ATOM 4112 C C . CYS B 1 97 ? 0.543 -13.82 -12.953 1 97.94 97 CYS B C 1
ATOM 4114 O O . CYS B 1 97 ? 0.312 -15.008 -12.742 1 97.94 97 CYS B O 1
ATOM 4116 N N . THR B 1 98 ? -0.03 -12.711 -12.375 1 94.06 98 THR B N 1
ATOM 4117 C CA . THR B 1 98 ? -1.266 -12.914 -11.625 1 94.06 98 THR B CA 1
ATOM 4118 C C . THR B 1 98 ? -2.424 -12.164 -12.281 1 94.06 98 THR B C 1
ATOM 4120 O O . THR B 1 98 ? -2.432 -10.93 -12.312 1 94.06 98 THR B O 1
ATOM 4123 N N . GLY B 1 99 ? -3.275 -12.742 -13.055 1 91.81 99 GLY B N 1
ATOM 4124 C CA . GLY B 1 99 ? -4.488 -12.117 -13.562 1 91.81 99 GLY B CA 1
ATOM 4125 C C . GLY B 1 99 ? -4.27 -11.344 -14.852 1 91.81 99 GLY B C 1
ATOM 4126 O O . GLY B 1 99 ? -3.195 -11.422 -15.453 1 91.81 99 GLY B O 1
ATOM 4127 N N . ALA B 1 100 ? -5.258 -10.492 -15.219 1 96.88 100 ALA B N 1
ATOM 4128 C CA . ALA B 1 100 ? -5.305 -9.805 -16.516 1 96.88 100 ALA B CA 1
ATOM 4129 C C . ALA B 1 100 ? -4.309 -8.648 -16.547 1 96.88 100 ALA B C 1
ATOM 4131 O O . ALA B 1 100 ? -3.727 -8.359 -17.594 1 96.88 100 ALA B O 1
ATOM 4132 N N . GLY B 1 101 ? -4.066 -7.961 -15.43 1 97.75 101 GLY B N 1
ATOM 4133 C CA . GLY B 1 101 ? -3.15 -6.828 -15.391 1 97.75 101 GLY B CA 1
ATOM 4134 C C . GLY B 1 101 ? -1.728 -7.199 -15.766 1 97.75 101 GLY B C 1
ATOM 4135 O O . GLY B 1 101 ? -1.161 -6.641 -16.703 1 97.75 101 GLY B O 1
ATOM 4136 N N . GLU B 1 102 ? -1.185 -8.172 -15.125 1 98.31 102 GLU B N 1
ATOM 4137 C CA . GLU B 1 102 ? 0.191 -8.578 -15.391 1 98.31 102 GLU B CA 1
ATOM 4138 C C . GLU B 1 102 ? 0.31 -9.273 -16.734 1 98.31 102 GLU B C 1
ATOM 4140 O O . GLU B 1 102 ? 1.329 -9.148 -17.422 1 98.31 102 GLU B O 1
ATOM 4145 N N . LEU B 1 103 ? -0.771 -10.008 -17.109 1 98.19 103 LEU B N 1
ATOM 4146 C CA . LEU B 1 103 ? -0.771 -10.633 -18.422 1 98.19 103 LEU B CA 1
ATOM 4147 C C . LEU B 1 103 ? -0.714 -9.578 -19.531 1 98.19 103 LEU B C 1
ATOM 4149 O O . LEU B 1 103 ? -0.061 -9.781 -20.562 1 98.19 103 LEU B O 1
ATOM 4153 N N . HIS B 1 104 ? -1.391 -8.5 -19.266 1 98.31 104 HIS B N 1
ATOM 4154 C CA . HIS B 1 104 ? -1.377 -7.418 -20.25 1 98.31 104 HIS B CA 1
ATOM 4155 C C . HIS B 1 104 ? 0.017 -6.812 -20.375 1 98.31 104 HIS B C 1
ATOM 4157 O O . HIS B 1 104 ? 0.494 -6.578 -21.484 1 98.31 104 HIS B O 1
ATOM 4163 N N . ILE B 1 105 ? 0.688 -6.598 -19.297 1 98.38 105 ILE B N 1
ATOM 4164 C CA . ILE B 1 105 ? 2.047 -6.07 -19.297 1 98.38 105 ILE B CA 1
ATOM 4165 C C . ILE B 1 105 ? 2.973 -7.031 -20.047 1 98.38 105 ILE B C 1
ATOM 4167 O O . ILE B 1 105 ? 3.752 -6.617 -20.906 1 98.38 105 ILE B O 1
ATOM 4171 N N . ALA B 1 106 ? 2.846 -8.305 -19.719 1 98.56 106 ALA B N 1
ATOM 4172 C CA . ALA B 1 106 ? 3.66 -9.328 -20.375 1 98.56 106 ALA B CA 1
ATOM 4173 C C . ALA B 1 106 ? 3.42 -9.352 -21.875 1 98.56 106 ALA B C 1
ATOM 4175 O O . ALA B 1 106 ? 4.367 -9.438 -22.656 1 98.56 106 ALA B O 1
ATOM 4176 N N . GLY B 1 107 ? 2.146 -9.305 -22.219 1 97.81 107 GLY B N 1
ATOM 4177 C CA . GLY B 1 107 ? 1.803 -9.281 -23.641 1 97.81 107 GLY B CA 1
ATOM 4178 C C . GLY B 1 107 ? 2.359 -8.07 -24.359 1 97.81 107 GLY B C 1
ATOM 4179 O O . GLY B 1 107 ? 2.881 -8.195 -25.469 1 97.81 107 GLY B O 1
ATOM 4180 N N . ALA B 1 108 ? 2.258 -6.922 -23.766 1 97.88 108 ALA B N 1
ATOM 4181 C CA . ALA B 1 108 ? 2.775 -5.691 -24.359 1 97.88 108 ALA B CA 1
ATOM 4182 C C . ALA B 1 108 ? 4.289 -5.77 -24.531 1 97.88 108 ALA B C 1
ATOM 4184 O O . ALA B 1 108 ? 4.84 -5.145 -25.453 1 97.88 108 ALA B O 1
ATOM 4185 N N . ALA B 1 109 ? 4.938 -6.535 -23.688 1 98 109 ALA B N 1
ATOM 4186 C CA . ALA B 1 109 ? 6.391 -6.68 -23.734 1 98 109 ALA B CA 1
ATOM 4187 C C . ALA B 1 109 ? 6.805 -7.719 -24.766 1 98 109 ALA B C 1
ATOM 4189 O O . ALA B 1 109 ? 7.996 -7.902 -25.031 1 98 109 ALA B O 1
ATOM 4190 N N . GLY B 1 110 ? 5.844 -8.477 -25.281 1 96.94 110 GLY B N 1
ATOM 4191 C CA . GLY B 1 110 ? 6.125 -9.469 -26.312 1 96.94 110 GLY B CA 1
ATOM 4192 C C . GLY B 1 110 ? 6.547 -10.812 -25.75 1 96.94 110 GLY B C 1
ATOM 4193 O O . GLY B 1 110 ? 7.168 -11.617 -26.438 1 96.94 110 GLY B O 1
ATOM 4194 N N . VAL B 1 111 ? 6.219 -11.039 -24.516 1 98.12 111 VAL B N 1
ATOM 4195 C CA . VAL B 1 111 ? 6.574 -12.328 -23.938 1 98.12 111 VAL B CA 1
ATOM 4196 C C . VAL B 1 111 ? 5.809 -13.445 -24.656 1 98.12 111 VAL B C 1
ATOM 4198 O O . VAL B 1 111 ? 4.594 -13.344 -24.844 1 98.12 111 VAL B O 1
ATOM 4201 N N . ALA B 1 112 ? 6.488 -14.453 -24.984 1 97.81 112 ALA B N 1
ATOM 4202 C CA . ALA B 1 112 ? 5.891 -15.562 -25.734 1 97.81 112 ALA B CA 1
ATOM 4203 C C . ALA B 1 112 ? 4.879 -16.312 -24.859 1 97.81 112 ALA B C 1
ATOM 4205 O O . ALA B 1 112 ? 5.105 -16.516 -23.672 1 97.81 112 ALA B O 1
ATOM 4206 N N . ARG B 1 113 ? 3.795 -16.688 -25.484 1 96.44 113 ARG B N 1
ATOM 4207 C CA . ARG B 1 113 ? 2.723 -17.422 -24.828 1 96.44 113 ARG B CA 1
ATOM 4208 C C . ARG B 1 113 ? 3.27 -18.625 -24.062 1 96.44 113 ARG B C 1
ATOM 4210 O O . ARG B 1 113 ? 2.898 -18.844 -22.906 1 96.44 113 ARG B O 1
ATOM 4217 N N . GLU B 1 114 ? 4.195 -19.328 -24.656 1 96.56 114 GLU B N 1
ATOM 4218 C CA . GLU B 1 114 ? 4.699 -20.578 -24.109 1 96.56 114 GLU B CA 1
ATOM 4219 C C . GLU B 1 114 ? 5.551 -20.344 -22.859 1 96.56 114 GLU B C 1
ATOM 4221 O O . GLU B 1 114 ? 5.859 -21.281 -22.125 1 96.56 114 GLU B O 1
ATOM 4226 N N . ARG B 1 115 ? 5.844 -19.031 -22.625 1 97.88 115 ARG B N 1
ATOM 4227 C CA . ARG B 1 115 ? 6.703 -18.703 -21.5 1 97.88 115 ARG B CA 1
ATOM 4228 C C . ARG B 1 115 ? 5.906 -18 -20.391 1 97.88 115 ARG B C 1
ATOM 4230 O O . ARG B 1 115 ? 6.48 -17.516 -19.422 1 97.88 115 ARG B O 1
ATOM 4237 N N . LEU B 1 116 ? 4.617 -17.984 -20.562 1 98.38 116 LEU B N 1
ATOM 4238 C CA . LEU B 1 116 ? 3.777 -17.312 -19.578 1 98.38 116 LEU B CA 1
ATOM 4239 C C . LEU B 1 116 ? 3.086 -18.328 -18.672 1 98.38 116 LEU B C 1
ATOM 4241 O O . LEU B 1 116 ? 2.457 -19.281 -19.156 1 98.38 116 LEU B O 1
ATOM 4245 N N . LEU B 1 117 ? 3.322 -18.203 -17.406 1 98.31 117 LEU B N 1
ATOM 4246 C CA . LEU B 1 117 ? 2.619 -18.922 -16.359 1 98.31 117 LEU B CA 1
ATOM 4247 C C . LEU B 1 117 ? 1.657 -18.016 -15.609 1 98.31 117 LEU B C 1
ATOM 4249 O O . LEU B 1 117 ? 2 -16.859 -15.297 1 98.31 117 LEU B O 1
ATOM 4253 N N . VAL B 1 118 ? 0.42 -18.484 -15.312 1 98.25 118 VAL B N 1
ATOM 4254 C CA . VAL B 1 118 ? -0.555 -17.625 -14.641 1 98.25 118 VAL B CA 1
ATOM 4255 C C . VAL B 1 118 ? -0.993 -18.281 -13.328 1 98.25 118 VAL B C 1
ATOM 4257 O O . VAL B 1 118 ? -1.533 -19.391 -13.336 1 98.25 118 VAL B O 1
ATOM 4260 N N . HIS B 1 119 ? -0.708 -17.625 -12.234 1 97 119 HIS B N 1
ATOM 4261 C CA . HIS B 1 119 ? -1.166 -18.031 -10.906 1 97 119 HIS B CA 1
ATOM 4262 C C . HIS B 1 119 ? -2.424 -17.266 -10.508 1 97 119 HIS B C 1
ATOM 4264 O O . HIS B 1 119 ? -3.062 -16.625 -11.352 1 97 119 HIS B O 1
ATOM 4270 N N . GLY B 1 120 ? -2.75 -17.359 -9.211 1 94.31 120 GLY B N 1
ATOM 4271 C CA . GLY B 1 120 ? -3.896 -16.672 -8.641 1 94.31 120 GLY B CA 1
ATOM 4272 C C . GLY B 1 120 ? -4.789 -17.578 -7.809 1 94.31 120 GLY B C 1
ATOM 4273 O O . GLY B 1 120 ? -5.039 -18.719 -8.18 1 94.31 120 GLY B O 1
ATOM 4274 N N . VAL B 1 121 ? -5.301 -17.062 -6.746 1 94.62 121 VAL B N 1
ATOM 4275 C CA . VAL B 1 121 ? -6.098 -17.891 -5.84 1 94.62 121 VAL B CA 1
ATOM 4276 C C . VAL B 1 121 ? -7.586 -17.688 -6.129 1 94.62 121 VAL B C 1
ATOM 4278 O O . VAL B 1 121 ? -8.422 -18.469 -5.691 1 94.62 121 VAL B O 1
ATOM 4281 N N . ASN B 1 122 ? -7.844 -16.672 -6.859 1 96.81 122 ASN B N 1
ATOM 4282 C CA . ASN B 1 122 ? -9.203 -16.312 -7.242 1 96.81 122 ASN B CA 1
ATOM 4283 C C . ASN B 1 122 ? -9.219 -15.555 -8.57 1 96.81 122 ASN B C 1
ATOM 4285 O O . ASN B 1 122 ? -9.586 -14.375 -8.617 1 96.81 122 ASN B O 1
ATOM 4289 N N . LYS B 1 123 ? -8.938 -16.281 -9.656 1 96.69 123 LYS B N 1
ATOM 4290 C CA . LYS B 1 123 ? -8.969 -15.688 -10.984 1 96.69 123 LYS B CA 1
ATOM 4291 C C . LYS B 1 123 ? -10.398 -15.383 -11.422 1 96.69 123 LYS B C 1
ATOM 4293 O O . LYS B 1 123 ? -11.266 -16.25 -11.391 1 96.69 123 LYS B O 1
ATOM 4298 N N . SER B 1 124 ? -10.594 -14.148 -11.75 1 94.81 124 SER B N 1
ATOM 4299 C CA . SER B 1 124 ? -11.898 -13.758 -12.273 1 94.81 124 SER B CA 1
ATOM 4300 C C . SER B 1 124 ? -12.164 -14.398 -13.633 1 94.81 124 SER B C 1
ATOM 4302 O O . SER B 1 124 ? -11.281 -15.047 -14.203 1 94.81 124 SER B O 1
ATOM 4304 N N . GLN B 1 125 ? -13.391 -14.227 -14.117 1 92.94 125 GLN B N 1
ATOM 4305 C CA . GLN B 1 125 ? -13.711 -14.695 -15.469 1 92.94 125 GLN B CA 1
ATOM 4306 C C . GLN B 1 125 ? -12.797 -14.047 -16.5 1 92.94 125 GLN B C 1
ATOM 4308 O O . GLN B 1 125 ? -12.328 -14.719 -17.422 1 92.94 125 GLN B O 1
ATOM 4313 N N . GLU B 1 126 ? -12.562 -12.789 -16.312 1 94.25 126 GLU B N 1
ATOM 4314 C CA . GLU B 1 126 ? -11.664 -12.078 -17.219 1 94.25 126 GLU B CA 1
ATOM 4315 C C . GLU B 1 126 ? -10.242 -12.633 -17.125 1 94.25 126 GLU B C 1
ATOM 4317 O O . GLU B 1 126 ? -9.586 -12.836 -18.141 1 94.25 126 GLU B O 1
ATOM 4322 N N . ASP B 1 127 ? -9.805 -12.875 -15.922 1 96.06 127 ASP B N 1
ATOM 4323 C CA . ASP B 1 127 ? -8.469 -13.43 -15.711 1 96.06 127 ASP B CA 1
ATOM 4324 C C . ASP B 1 127 ? -8.32 -14.773 -16.406 1 96.06 127 ASP B C 1
ATOM 4326 O O . ASP B 1 127 ? -7.344 -15 -17.125 1 96.06 127 ASP B O 1
ATOM 4330 N N . LEU B 1 128 ? -9.305 -15.609 -16.234 1 95.56 128 LEU B N 1
ATOM 4331 C CA . LEU B 1 128 ? -9.242 -16.969 -16.781 1 95.56 128 LEU B CA 1
ATOM 4332 C C . LEU B 1 128 ? -9.312 -16.953 -18.297 1 95.56 128 LEU B C 1
ATOM 4334 O O . LEU B 1 128 ? -8.57 -17.672 -18.969 1 95.56 128 LEU B O 1
ATOM 4338 N N . ALA B 1 129 ? -10.211 -16.141 -18.797 1 93.94 129 ALA B N 1
ATOM 4339 C CA . ALA B 1 129 ? -10.328 -16.047 -20.25 1 93.94 129 ALA B CA 1
ATOM 4340 C C . ALA B 1 129 ? -9.016 -15.594 -20.875 1 93.94 129 ALA B C 1
ATOM 4342 O O . ALA B 1 129 ? -8.555 -16.172 -21.859 1 93.94 129 ALA B O 1
ATOM 4343 N N . MET B 1 130 ? -8.398 -14.633 -20.297 1 94.44 130 MET B N 1
ATOM 4344 C CA . MET B 1 130 ? -7.125 -14.133 -20.812 1 94.44 130 MET B CA 1
ATOM 4345 C C . MET B 1 130 ? -6.02 -15.172 -20.641 1 94.44 130 MET B C 1
ATOM 4347 O O . MET B 1 130 ? -5.18 -15.336 -21.516 1 94.44 130 MET B O 1
ATOM 4351 N N . ALA B 1 131 ? -6.027 -15.773 -19.484 1 96.31 131 ALA B N 1
ATOM 4352 C CA . ALA B 1 131 ? -5.027 -16.812 -19.234 1 96.31 131 ALA B CA 1
ATOM 4353 C C . ALA B 1 131 ? -5.129 -17.938 -20.25 1 96.31 131 ALA B C 1
ATOM 4355 O O . ALA B 1 131 ? -4.117 -18.359 -20.812 1 96.31 131 ALA B O 1
ATOM 4356 N N . LEU B 1 132 ? -6.34 -18.375 -20.547 1 95.56 132 LEU B N 1
ATOM 4357 C CA . LEU B 1 132 ? -6.547 -19.484 -21.484 1 95.56 132 LEU B CA 1
ATOM 4358 C C . LEU B 1 132 ? -6.145 -19.078 -22.906 1 95.56 132 LEU B C 1
ATOM 4360 O O . LEU B 1 132 ? -5.664 -19.906 -23.672 1 95.56 132 LEU B O 1
ATOM 4364 N N . ALA B 1 133 ? -6.27 -17.812 -23.125 1 93.31 133 ALA B N 1
ATOM 4365 C CA . ALA B 1 133 ? -5.988 -17.328 -24.484 1 93.31 133 ALA B CA 1
ATOM 4366 C C . ALA B 1 133 ? -4.504 -17.031 -24.656 1 93.31 133 ALA B C 1
ATOM 4368 O O . ALA B 1 133 ? -3.963 -17.156 -25.75 1 93.31 133 ALA B O 1
ATOM 4369 N N . ARG B 1 134 ? -3.795 -16.672 -23.531 1 94 134 ARG B N 1
ATOM 4370 C CA . ARG B 1 134 ? -2.51 -16 -23.734 1 94 134 ARG B CA 1
ATOM 4371 C C . ARG B 1 134 ? -1.388 -16.75 -23.016 1 94 134 ARG B C 1
ATOM 4373 O O . ARG B 1 134 ? -0.208 -16.5 -23.266 1 94 134 ARG B O 1
ATOM 4380 N N . ALA B 1 135 ? -1.688 -17.656 -22.203 1 96.81 135 ALA B N 1
ATOM 4381 C CA . ALA B 1 135 ? -0.64 -18.266 -21.406 1 96.81 135 ALA B CA 1
ATOM 4382 C C . ALA B 1 135 ? -0.298 -19.672 -21.906 1 96.81 135 ALA B C 1
ATOM 4384 O O . ALA B 1 135 ? -1.089 -20.281 -22.625 1 96.81 135 ALA B O 1
ATOM 4385 N N . GLY B 1 136 ? 0.917 -20.062 -21.625 1 97.56 136 GLY B N 1
ATOM 4386 C CA . GLY B 1 136 ? 1.322 -21.438 -21.906 1 97.56 136 GLY B CA 1
ATOM 4387 C C . GLY B 1 136 ? 0.942 -22.391 -20.797 1 97.56 136 GLY B C 1
ATOM 4388 O O . GLY B 1 136 ? 0.774 -23.594 -21.031 1 97.56 136 GLY B O 1
ATOM 4389 N N . VAL B 1 137 ? 0.851 -21.875 -19.562 1 98.44 137 VAL B N 1
ATOM 4390 C CA . VAL B 1 137 ? 0.518 -22.688 -18.406 1 98.44 137 VAL B CA 1
ATOM 4391 C C . VAL B 1 137 ? -0.452 -21.938 -17.5 1 98.44 137 VAL B C 1
ATOM 4393 O O . VAL B 1 137 ? -0.286 -20.734 -17.266 1 98.44 137 VAL B O 1
ATOM 4396 N N . VAL B 1 138 ? -1.493 -22.547 -17.047 1 98.44 138 VAL B N 1
ATOM 4397 C CA . VAL B 1 138 ? -2.361 -22.047 -16 1 98.44 138 VAL B CA 1
ATOM 4398 C C . VAL B 1 138 ? -2.234 -22.922 -14.758 1 98.44 138 VAL B C 1
ATOM 4400 O O . VAL B 1 138 ? -2.395 -24.141 -14.828 1 98.44 138 VAL B O 1
ATOM 4403 N N . VAL B 1 139 ? -1.88 -22.344 -13.641 1 98.62 139 VAL B N 1
ATOM 4404 C CA . VAL B 1 139 ? -1.815 -23.047 -12.359 1 98.62 139 VAL B CA 1
ATOM 4405 C C . VAL B 1 139 ? -3.168 -22.969 -11.656 1 98.62 139 VAL B C 1
ATOM 4407 O O . VAL B 1 139 ? -3.559 -21.906 -11.172 1 98.62 139 VAL B O 1
ATOM 4410 N N . VAL B 1 140 ? -3.832 -24.031 -11.578 1 98.5 140 VAL B N 1
ATOM 4411 C CA . VAL B 1 140 ? -5.184 -24.109 -11.039 1 98.5 140 VAL B CA 1
ATOM 4412 C C . VAL B 1 140 ? -5.129 -24.188 -9.516 1 98.5 140 VAL B C 1
ATOM 4414 O O . VAL B 1 140 ? -4.523 -25.109 -8.953 1 98.5 140 VAL B O 1
ATOM 4417 N N . ASP B 1 141 ? -5.816 -23.297 -8.875 1 97.62 141 ASP B N 1
ATOM 4418 C CA . ASP B 1 141 ? -5.664 -23.141 -7.434 1 97.62 141 ASP B CA 1
ATOM 4419 C C . ASP B 1 141 ? -6.707 -23.953 -6.676 1 97.62 141 ASP B C 1
ATOM 4421 O O . ASP B 1 141 ? -6.477 -24.375 -5.539 1 97.62 141 ASP B O 1
ATOM 4425 N N . ASN B 1 142 ? -7.863 -24.219 -7.273 1 97 142 ASN B N 1
ATOM 4426 C CA . ASN B 1 142 ? -8.953 -24.875 -6.574 1 97 142 ASN B CA 1
ATOM 4427 C C . ASN B 1 142 ? -9.953 -25.5 -7.555 1 97 142 ASN B C 1
ATOM 4429 O O . ASN B 1 142 ? -9.867 -25.266 -8.758 1 97 142 ASN B O 1
ATOM 4433 N N . LEU B 1 143 ? -10.883 -26.25 -7 1 97 143 LEU B N 1
ATOM 4434 C CA . LEU B 1 143 ? -11.812 -27.016 -7.82 1 97 143 LEU B CA 1
ATOM 4435 C C . LEU B 1 143 ? -12.828 -26.094 -8.484 1 97 143 LEU B C 1
ATOM 4437 O O . LEU B 1 143 ? -13.273 -26.359 -9.609 1 97 143 LEU B O 1
ATOM 4441 N N . THR B 1 144 ? -13.164 -25 -7.82 1 96.5 144 THR B N 1
ATOM 4442 C CA . THR B 1 144 ? -14.07 -24.031 -8.43 1 96.5 144 THR B CA 1
ATOM 4443 C C . THR B 1 144 ? -13.477 -23.484 -9.727 1 96.5 144 THR B C 1
ATOM 4445 O O . THR B 1 144 ? -14.164 -23.406 -10.75 1 96.5 144 THR B O 1
ATOM 4448 N N . GLU B 1 145 ? -12.305 -23.141 -9.695 1 97.06 145 GLU B N 1
ATOM 4449 C CA . GLU B 1 145 ? -11.586 -22.656 -10.867 1 97.06 145 GLU B CA 1
ATOM 4450 C C . GLU B 1 145 ? -11.531 -23.719 -11.961 1 97.06 145 GLU B C 1
ATOM 4452 O O . GLU B 1 145 ? -11.758 -23.406 -13.141 1 97.06 145 GLU B O 1
ATOM 4457 N N . LEU B 1 146 ? -11.234 -24.938 -11.57 1 97.94 146 LEU B N 1
ATOM 4458 C CA . LEU B 1 146 ? -11.133 -26.016 -12.547 1 97.94 146 LEU B CA 1
ATOM 4459 C C . LEU B 1 146 ? -12.461 -26.234 -13.258 1 97.94 146 LEU B C 1
ATOM 4461 O O . LEU B 1 146 ? -12.492 -26.438 -14.477 1 97.94 146 LEU B O 1
ATOM 4465 N N . THR B 1 147 ? -13.5 -26.188 -12.484 1 96.75 147 THR B N 1
ATOM 4466 C CA . THR B 1 147 ? -14.82 -26.359 -13.07 1 96.75 147 THR B CA 1
ATOM 4467 C C . THR B 1 147 ? -15.109 -25.25 -14.078 1 96.75 147 THR B C 1
ATOM 4469 O O . THR B 1 147 ? -15.68 -25.516 -15.141 1 96.75 147 THR B O 1
ATOM 4472 N N . ARG B 1 148 ? -14.711 -24.094 -13.773 1 96.19 148 ARG B N 1
ATOM 4473 C CA . ARG B 1 148 ? -14.859 -23 -14.719 1 96.19 148 ARG B CA 1
ATOM 4474 C C . ARG B 1 148 ? -14.039 -23.234 -15.977 1 96.19 148 ARG B C 1
ATOM 4476 O O . ARG B 1 148 ? -14.492 -22.938 -17.078 1 96.19 148 ARG B O 1
ATOM 4483 N N . ILE B 1 149 ? -12.867 -23.719 -15.828 1 97.06 149 ILE B N 1
ATOM 4484 C CA . ILE B 1 149 ? -11.992 -24 -16.953 1 97.06 149 ILE B CA 1
ATOM 4485 C C . ILE B 1 149 ? -12.617 -25.062 -17.859 1 97.06 149 ILE B C 1
ATOM 4487 O O . ILE B 1 149 ? -12.578 -24.953 -19.078 1 97.06 149 ILE B O 1
ATOM 4491 N N . VAL B 1 150 ? -13.219 -26.094 -17.219 1 95.75 150 VAL B N 1
ATOM 4492 C CA . VAL B 1 150 ? -13.898 -27.141 -17.984 1 95.75 150 VAL B CA 1
ATOM 4493 C C . VAL B 1 150 ? -14.945 -26.516 -18.891 1 95.75 150 VAL B C 1
ATOM 4495 O O . VAL B 1 150 ? -15.039 -26.844 -20.078 1 95.75 150 VAL B O 1
ATOM 4498 N N . THR B 1 151 ? -15.641 -25.547 -18.312 1 93.88 151 THR B N 1
ATOM 4499 C CA . THR B 1 151 ? -16.703 -24.891 -19.062 1 93.88 151 THR B CA 1
ATOM 4500 C C . THR B 1 151 ? -16.109 -24.031 -20.188 1 93.88 151 THR B C 1
ATOM 4502 O O . THR B 1 151 ? -16.578 -24.078 -21.328 1 93.88 151 THR B O 1
ATOM 4505 N N . LEU B 1 152 ? -15.094 -23.328 -19.891 1 92.5 152 LEU B N 1
ATOM 4506 C CA . LEU B 1 152 ? -14.484 -22.406 -20.844 1 92.5 152 LEU B CA 1
ATOM 4507 C C . LEU B 1 152 ? -13.742 -23.172 -21.938 1 92.5 152 LEU B C 1
ATOM 4509 O O . LEU B 1 152 ? -13.68 -22.719 -23.078 1 92.5 152 LEU B O 1
ATOM 4513 N N . ALA B 1 153 ? -13.188 -24.25 -21.578 1 89.75 153 ALA B N 1
ATOM 4514 C CA . ALA B 1 153 ? -12.406 -25.062 -22.516 1 89.75 153 ALA B CA 1
ATOM 4515 C C . ALA B 1 153 ? -13.281 -25.609 -23.641 1 89.75 153 ALA B C 1
ATOM 4517 O O . ALA B 1 153 ? -12.812 -25.766 -24.766 1 89.75 153 ALA B O 1
ATOM 4518 N N . ARG B 1 154 ? -14.5 -25.812 -23.344 1 87.94 154 ARG B N 1
ATOM 4519 C CA . ARG B 1 154 ? -15.422 -26.328 -24.344 1 87.94 154 ARG B CA 1
ATOM 4520 C C . ARG B 1 154 ? -15.695 -25.281 -25.422 1 87.94 154 ARG B C 1
ATOM 4522 O O . ARG B 1 154 ? -16.047 -25.641 -26.547 1 87.94 154 ARG B O 1
ATOM 4529 N N . GLN B 1 155 ? -15.477 -24.094 -25 1 86.06 155 GLN B N 1
ATOM 4530 C 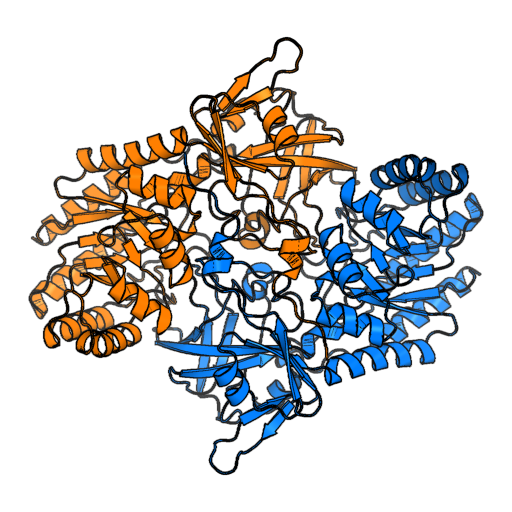CA . GLN B 1 155 ? -15.766 -23 -25.922 1 86.06 155 GLN B CA 1
ATOM 4531 C C . GLN B 1 155 ? -14.492 -22.469 -26.562 1 86.06 155 GLN B C 1
ATOM 4533 O O . GLN B 1 155 ? -14.547 -21.578 -27.422 1 86.06 155 GLN B O 1
ATOM 4538 N N . ALA B 1 156 ? -13.43 -23.078 -26.156 1 80.5 156 ALA B N 1
ATOM 4539 C CA . ALA B 1 156 ? -12.148 -22.516 -26.594 1 80.5 156 ALA B CA 1
ATOM 4540 C C . ALA B 1 156 ? -11.859 -22.875 -28.047 1 80.5 156 ALA B C 1
ATOM 4542 O O . ALA B 1 156 ? -12.125 -24 -28.484 1 80.5 156 ALA B O 1
ATOM 4543 N N . THR B 1 157 ? -11.398 -21.844 -28.75 1 78.69 157 THR B N 1
ATOM 4544 C CA . THR B 1 157 ? -11.055 -22.047 -30.141 1 78.69 157 THR B CA 1
ATOM 4545 C C . THR B 1 157 ? -9.547 -22.188 -30.312 1 78.69 157 THR B C 1
ATOM 4547 O O . THR B 1 157 ? -9.062 -22.5 -31.406 1 78.69 157 THR B O 1
ATOM 4550 N N . SER B 1 158 ? -8.805 -21.891 -29.281 1 81.44 158 SER B N 1
ATOM 4551 C CA . SER B 1 158 ? -7.352 -22.031 -29.281 1 81.44 158 SER B CA 1
ATOM 4552 C C . SER B 1 158 ? -6.906 -23.172 -28.375 1 81.44 158 SER B C 1
ATOM 4554 O O . SER B 1 158 ? -7.672 -23.625 -27.531 1 81.44 158 SER B O 1
ATOM 4556 N N . PRO B 1 159 ? -5.664 -23.625 -28.734 1 91.12 159 PRO B N 1
ATOM 4557 C CA . PRO B 1 159 ? -5.156 -24.672 -27.859 1 91.12 159 PRO B CA 1
ATOM 4558 C C . PRO B 1 159 ? -5.148 -24.266 -26.391 1 91.12 159 PRO B C 1
ATOM 4560 O O . PRO B 1 159 ? -4.844 -23.109 -26.062 1 91.12 159 PRO B O 1
ATOM 4563 N N . LEU B 1 160 ? -5.57 -25.141 -25.578 1 95.69 160 LEU B N 1
ATOM 4564 C CA . LEU B 1 160 ? -5.555 -24.891 -24.141 1 95.69 160 LEU B CA 1
ATOM 4565 C C . LEU B 1 160 ? -4.125 -24.891 -23.609 1 95.69 160 LEU B C 1
ATOM 4567 O O . LEU B 1 160 ? -3.271 -25.625 -24.109 1 95.69 160 LEU B O 1
ATOM 4571 N N . PRO B 1 161 ? -3.879 -24.031 -22.688 1 97.38 161 PRO B N 1
ATOM 4572 C CA . PRO B 1 161 ? -2.59 -24.141 -22 1 97.38 161 PRO B CA 1
ATOM 4573 C C . PRO B 1 161 ? -2.459 -25.406 -21.172 1 97.38 161 PRO B C 1
ATOM 4575 O O . PRO B 1 161 ? -3.465 -26.031 -20.828 1 97.38 161 PRO B O 1
ATOM 4578 N N . ASP B 1 162 ? -1.2 -25.75 -20.938 1 98.25 162 ASP B N 1
ATOM 4579 C CA . ASP B 1 162 ? -0.993 -26.781 -19.922 1 98.25 162 ASP B CA 1
ATOM 4580 C C . ASP B 1 162 ? -1.593 -26.359 -18.578 1 98.25 162 ASP B C 1
ATOM 4582 O O . ASP B 1 162 ? -1.632 -25.172 -18.266 1 98.25 162 ASP B O 1
ATOM 4586 N N . LEU B 1 163 ? -2.105 -27.328 -17.875 1 98.69 163 LEU B N 1
ATOM 4587 C CA . LEU B 1 163 ? -2.615 -27.078 -16.531 1 98.69 163 LEU B CA 1
ATOM 4588 C C . LEU B 1 163 ? -1.706 -27.703 -15.477 1 98.69 163 LEU B C 1
ATOM 4590 O O . LEU B 1 163 ? -1.276 -28.844 -15.617 1 98.69 163 LEU B O 1
ATOM 4594 N N . TRP B 1 164 ? -1.324 -26.891 -14.555 1 98.88 164 TRP B N 1
ATOM 4595 C CA . TRP B 1 164 ? -0.717 -27.375 -13.32 1 98.88 164 TRP B CA 1
ATOM 4596 C C . TRP B 1 164 ? -1.693 -27.281 -12.148 1 98.88 164 TRP B C 1
ATOM 4598 O O . TRP B 1 164 ? -2.57 -26.406 -12.148 1 98.88 164 TRP B O 1
ATOM 4608 N N . LEU B 1 165 ? -1.616 -28.188 -11.195 1 98.81 165 LEU B N 1
ATOM 4609 C CA . LEU B 1 165 ? -2.422 -28.094 -9.984 1 98.81 165 LEU B CA 1
ATOM 4610 C C . LEU B 1 165 ? -1.599 -27.547 -8.82 1 98.81 165 LEU B C 1
ATOM 4612 O O . LEU B 1 165 ? -0.495 -28.031 -8.555 1 98.81 165 LEU B O 1
ATOM 4616 N N . ARG B 1 166 ? -2.104 -26.547 -8.148 1 98 166 ARG B N 1
ATOM 4617 C CA . ARG B 1 166 ? -1.444 -26.031 -6.949 1 98 166 ARG B CA 1
ATOM 4618 C C . ARG B 1 166 ? -1.825 -26.859 -5.727 1 98 166 ARG B C 1
ATOM 4620 O O . ARG B 1 166 ? -3 -26.938 -5.363 1 98 166 ARG B O 1
ATOM 4627 N N . VAL B 1 167 ? -0.821 -27.359 -5.094 1 97.31 167 VAL B N 1
ATOM 4628 C CA . VAL B 1 167 ? -1.021 -28.234 -3.949 1 97.31 167 VAL B CA 1
ATOM 4629 C C . VAL B 1 167 ? -0.651 -27.516 -2.66 1 97.31 167 VAL B C 1
ATOM 4631 O O . VAL B 1 167 ? 0.319 -26.75 -2.629 1 97.31 167 VAL B O 1
ATOM 4634 N N . ARG B 1 168 ? -1.411 -27.719 -1.688 1 94.06 168 ARG B N 1
ATOM 4635 C CA . ARG B 1 168 ? -1.103 -27.297 -0.322 1 94.06 168 ARG B CA 1
ATOM 4636 C C . ARG B 1 168 ? -0.574 -28.469 0.498 1 94.06 168 ARG B C 1
ATOM 4638 O O . ARG B 1 168 ? -1.352 -29.281 1.003 1 94.06 168 ARG B O 1
ATOM 4645 N N . PRO B 1 169 ? 0.681 -28.531 0.69 1 91.12 169 PRO B N 1
ATOM 4646 C CA . PRO B 1 169 ? 1.271 -29.719 1.328 1 91.12 169 PRO B CA 1
ATOM 4647 C C . PRO B 1 169 ? 0.915 -29.828 2.809 1 91.12 169 PRO B C 1
ATOM 4649 O O . PRO B 1 169 ? 0.973 -30.922 3.383 1 91.12 169 PRO B O 1
ATOM 4652 N N . GLY B 1 170 ? 0.554 -28.672 3.48 1 84.69 170 GLY B N 1
ATOM 4653 C CA . GLY B 1 170 ? 0.138 -28.703 4.875 1 84.69 170 GLY B CA 1
ATOM 4654 C C . GLY B 1 170 ? 1.302 -28.766 5.844 1 84.69 170 GLY B C 1
ATOM 4655 O O . GLY B 1 170 ? 1.153 -29.266 6.961 1 84.69 170 GLY B O 1
ATOM 4656 N N . VAL B 1 171 ? 2.463 -28.359 5.422 1 80.19 171 VAL B N 1
ATOM 4657 C CA . VAL B 1 171 ? 3.648 -28.344 6.273 1 80.19 171 VAL B CA 1
ATOM 4658 C C . VAL B 1 171 ? 3.916 -26.922 6.754 1 80.19 171 VAL B C 1
ATOM 4660 O O . VAL B 1 171 ? 3.873 -25.969 5.965 1 80.19 171 VAL B O 1
ATOM 4663 N N . ALA B 1 172 ? 4.035 -26.797 8.047 1 69.75 172 ALA B N 1
ATOM 4664 C CA . ALA B 1 172 ? 4.281 -25.484 8.625 1 69.75 172 ALA B CA 1
ATOM 4665 C C . ALA B 1 172 ? 5.738 -25.062 8.445 1 69.75 172 ALA B C 1
ATOM 4667 O O . ALA B 1 172 ? 6.641 -25.891 8.547 1 69.75 172 ALA B O 1
ATOM 4668 N N . VAL B 1 173 ? 5.914 -23.797 8.023 1 69.62 173 VAL B N 1
ATOM 4669 C CA . VAL B 1 173 ? 7.285 -23.312 7.934 1 69.62 173 VAL B CA 1
ATOM 4670 C C . VAL B 1 173 ? 7.461 -22.109 8.867 1 69.62 173 VAL B C 1
ATOM 4672 O O . VAL B 1 173 ? 6.504 -21.391 9.156 1 69.62 173 VAL B O 1
ATOM 4675 N N . GLU B 1 174 ? 8.609 -21.969 9.531 1 56.03 174 GLU B N 1
ATOM 4676 C CA . GLU B 1 174 ? 8.93 -20.875 10.445 1 56.03 174 GLU B CA 1
ATOM 4677 C C . GLU B 1 174 ? 9.273 -19.609 9.688 1 56.03 174 GLU B C 1
ATOM 4679 O O . GLU B 1 174 ? 10.445 -19.344 9.414 1 56.03 174 GLU B O 1
ATOM 4684 N N . THR B 1 175 ? 8.406 -18.906 9.117 1 61.03 175 THR B N 1
ATOM 4685 C CA . THR B 1 175 ? 8.594 -17.578 8.539 1 61.03 175 THR B CA 1
ATOM 4686 C C . THR B 1 175 ? 7.5 -16.625 9.008 1 61.03 175 THR B C 1
ATOM 4688 O O . THR B 1 175 ? 6.656 -17 9.828 1 61.03 175 THR B O 1
ATOM 4691 N N . HIS B 1 176 ? 7.684 -15.352 8.688 1 58.62 176 HIS B N 1
ATOM 4692 C CA . HIS B 1 176 ? 6.637 -14.383 9.008 1 58.62 176 HIS B CA 1
ATOM 4693 C C . HIS B 1 176 ? 5.266 -14.891 8.578 1 58.62 176 HIS B C 1
ATOM 4695 O O . HIS B 1 176 ? 5.141 -15.578 7.562 1 58.62 176 HIS B O 1
ATOM 4701 N N . ALA B 1 177 ? 4.324 -14.555 9.406 1 60.53 177 ALA B N 1
ATOM 4702 C CA . ALA B 1 177 ? 2.967 -15.055 9.203 1 60.53 177 ALA B CA 1
ATOM 4703 C C . ALA B 1 177 ? 2.443 -14.672 7.824 1 60.53 177 ALA B C 1
ATOM 4705 O O . ALA B 1 177 ? 1.791 -15.484 7.16 1 60.53 177 ALA B O 1
ATOM 4706 N N . TYR B 1 178 ? 2.93 -13.562 7.379 1 56.59 178 TYR B N 1
ATOM 4707 C CA . TYR B 1 178 ? 2.424 -13.055 6.109 1 56.59 178 TYR B CA 1
ATOM 4708 C C . TYR B 1 178 ? 3.156 -13.695 4.934 1 56.59 178 TYR B C 1
ATOM 4710 O O . TYR B 1 178 ? 2.814 -13.453 3.775 1 56.59 178 TYR B O 1
ATOM 4718 N N . ARG B 1 179 ? 4.031 -14.641 5.273 1 68.06 179 ARG B N 1
ATOM 4719 C CA . ARG B 1 179 ? 4.84 -15.273 4.238 1 68.06 179 ARG B CA 1
ATOM 4720 C C . ARG B 1 179 ? 4.605 -16.781 4.203 1 68.06 179 ARG B C 1
ATOM 4722 O O . ARG B 1 179 ? 5.27 -17.5 3.455 1 68.06 179 ARG B O 1
ATOM 4729 N N . GLN B 1 180 ? 3.662 -17.234 4.914 1 56.91 180 GLN B N 1
ATOM 4730 C CA . GLN B 1 180 ? 3.361 -18.672 4.977 1 56.91 180 GLN B CA 1
ATOM 4731 C C . GLN B 1 180 ? 2.242 -19.031 4.008 1 56.91 180 GLN B C 1
ATOM 4733 O O . GLN B 1 180 ? 1.078 -18.703 4.242 1 56.91 180 GLN B O 1
ATOM 4738 N N . THR B 1 181 ? 2.514 -19.781 3.006 1 67.5 181 THR B N 1
ATOM 4739 C CA . THR B 1 181 ? 1.516 -20.016 1.968 1 67.5 181 THR B CA 1
ATOM 4740 C C . THR B 1 181 ? 1.195 -21.5 1.854 1 67.5 181 THR B C 1
ATOM 4742 O O . THR B 1 181 ? 0.25 -21.891 1.161 1 67.5 181 THR B O 1
ATOM 4745 N N . GLY B 1 182 ? 1.863 -22.344 2.496 1 73.5 182 GLY B N 1
ATOM 4746 C CA . GLY B 1 182 ? 1.669 -23.766 2.293 1 73.5 182 GLY B CA 1
ATOM 4747 C C . GLY B 1 182 ? 1.097 -24.469 3.512 1 73.5 182 GLY B C 1
ATOM 4748 O O . GLY B 1 182 ? 1.036 -25.703 3.553 1 73.5 182 GLY B O 1
ATOM 4749 N N . GLN B 1 183 ? 0.557 -23.688 4.414 1 74.06 183 GLN B N 1
ATOM 4750 C CA . GLN B 1 183 ? 0.037 -24.266 5.645 1 74.06 183 GLN B CA 1
ATOM 4751 C C . GLN B 1 183 ? -1.363 -24.844 5.434 1 74.06 183 GLN B C 1
ATOM 4753 O O . GLN B 1 183 ? -2.037 -24.5 4.457 1 74.06 183 GLN B O 1
ATOM 4758 N N . GLU B 1 184 ? -1.736 -25.609 6.332 1 75.19 184 GLU B N 1
ATOM 4759 C CA . GLU B 1 184 ? -2.975 -26.375 6.219 1 75.19 184 GLU B CA 1
ATOM 4760 C C . GLU B 1 184 ? -4.184 -25.453 6.086 1 75.19 184 GLU B C 1
ATOM 4762 O O . GLU B 1 184 ? -5.141 -25.766 5.379 1 75.19 184 GLU B O 1
ATOM 4767 N N . ASP B 1 185 ? -4.078 -24.266 6.625 1 80.62 185 ASP B N 1
ATOM 4768 C CA . ASP B 1 185 ? -5.258 -23.406 6.625 1 80.62 185 ASP B CA 1
ATOM 4769 C C . ASP B 1 185 ? -5.059 -22.203 5.703 1 80.62 185 ASP B C 1
ATOM 4771 O O . ASP B 1 185 ? -5.727 -21.172 5.863 1 80.62 185 ASP B O 1
ATOM 4775 N N . SER B 1 186 ? -4.242 -22.469 4.773 1 86.69 186 SER B N 1
ATOM 4776 C CA . SER B 1 186 ? -3.936 -21.406 3.824 1 86.69 186 SER B CA 1
ATOM 4777 C C . SER B 1 186 ? -5.062 -21.234 2.814 1 86.69 186 SER B C 1
ATOM 4779 O O . SER B 1 186 ? -5.766 -22.188 2.484 1 86.69 186 SER B O 1
ATOM 4781 N N . LYS B 1 187 ? -5.188 -20 2.309 1 92.31 187 LYS B N 1
ATOM 4782 C CA . LYS B 1 187 ? -6.164 -19.75 1.256 1 92.31 187 LYS B CA 1
ATOM 4783 C C . LYS B 1 187 ? -5.688 -20.297 -0.087 1 92.31 187 LYS B C 1
ATOM 4785 O O . LYS B 1 187 ? -6.453 -20.344 -1.05 1 92.31 187 LYS B O 1
ATOM 4790 N N . PHE B 1 188 ? -4.434 -20.766 -0.134 1 94.25 188 PHE B N 1
ATOM 4791 C CA . PHE B 1 188 ? -3.807 -21.172 -1.388 1 94.25 188 PHE B CA 1
ATOM 4792 C C . PHE B 1 188 ? -3.873 -22.688 -1.564 1 94.25 188 PHE B C 1
ATOM 4794 O O . PHE B 1 188 ? -3.668 -23.438 -0.609 1 94.25 188 PHE B O 1
ATOM 4801 N N . GLY B 1 189 ? -4.176 -23.094 -2.771 1 95.75 189 GLY B N 1
ATOM 4802 C CA . GLY B 1 189 ? -3.924 -24.453 -3.225 1 95.75 189 GLY B CA 1
ATOM 4803 C C . GLY B 1 189 ? -4.949 -25.453 -2.719 1 95.75 189 GLY B C 1
ATOM 4804 O O . GLY B 1 189 ? -5.891 -25.078 -2.016 1 95.75 189 GLY B O 1
ATOM 4805 N N . MET B 1 190 ? -4.781 -26.688 -3.125 1 96.5 190 MET B N 1
ATOM 4806 C CA . MET B 1 190 ? -5.68 -27.797 -2.846 1 96.5 190 MET B CA 1
ATOM 4807 C C . MET B 1 190 ? -5.012 -28.828 -1.942 1 96.5 190 MET B C 1
ATOM 4809 O O . MET B 1 190 ? -3.799 -29.047 -2.021 1 96.5 190 MET B O 1
ATOM 4813 N N . ASP B 1 191 ? -5.801 -29.438 -1.134 1 94.56 191 ASP B N 1
ATOM 4814 C CA . ASP B 1 191 ? -5.27 -30.562 -0.361 1 94.56 191 ASP B CA 1
ATOM 4815 C C . ASP B 1 191 ? -5.246 -31.844 -1.192 1 94.56 191 ASP B C 1
ATOM 4817 O O . ASP B 1 191 ? -5.609 -31.828 -2.371 1 94.56 191 ASP B O 1
ATOM 4821 N N . GLY B 1 192 ? -4.793 -32.938 -0.618 1 95.56 192 GLY B N 1
ATOM 4822 C CA . GLY B 1 192 ? -4.613 -34.156 -1.342 1 95.56 192 GLY B CA 1
ATOM 4823 C C . GLY B 1 192 ? -5.895 -34.688 -1.966 1 95.56 192 GLY B C 1
ATOM 4824 O O . GLY B 1 192 ? -5.898 -35.125 -3.121 1 95.56 192 GLY B O 1
ATOM 4825 N N . ASP B 1 193 ? -6.992 -34.656 -1.225 1 95.69 193 ASP B N 1
ATOM 4826 C CA . ASP B 1 193 ? -8.273 -35.125 -1.729 1 95.69 193 ASP B CA 1
ATOM 4827 C C . ASP B 1 193 ? -8.758 -34.281 -2.902 1 95.69 193 ASP B C 1
ATOM 4829 O O . ASP B 1 193 ? -9.258 -34.844 -3.895 1 95.69 193 ASP B O 1
ATOM 4833 N N . GLU B 1 194 ? -8.617 -33.031 -2.777 1 96.69 194 GLU B N 1
ATOM 4834 C CA . GLU B 1 194 ? -9.016 -32.125 -3.848 1 96.69 194 GLU B CA 1
ATOM 4835 C C . GLU B 1 194 ? -8.188 -32.375 -5.105 1 96.69 194 GLU B C 1
ATOM 4837 O O . GLU B 1 194 ? -8.703 -32.281 -6.223 1 96.69 194 GLU B O 1
ATOM 4842 N N . VAL B 1 195 ? -6.941 -32.594 -4.898 1 98.31 195 VAL B N 1
ATOM 4843 C CA . VAL B 1 195 ? -6.055 -32.844 -6.031 1 98.31 195 VAL B CA 1
ATOM 4844 C C . VAL B 1 195 ? -6.473 -34.125 -6.75 1 98.31 195 VAL B C 1
ATOM 4846 O O . VAL B 1 195 ? -6.496 -34.156 -7.984 1 98.31 195 VAL B O 1
ATOM 4849 N N . MET B 1 196 ? -6.789 -35.156 -5.969 1 98.12 196 MET B N 1
ATOM 4850 C CA . MET B 1 196 ? -7.27 -36.406 -6.57 1 98.12 196 MET B CA 1
ATOM 4851 C C . MET B 1 196 ? -8.523 -36.156 -7.402 1 98.12 196 MET B C 1
ATOM 4853 O O . MET B 1 196 ? -8.648 -36.656 -8.516 1 98.12 196 MET B O 1
ATOM 4857 N N . GLU B 1 197 ? -9.375 -35.344 -6.824 1 98.38 197 GLU B N 1
ATOM 4858 C CA . GLU B 1 197 ? -10.586 -34.969 -7.551 1 98.38 197 GLU B CA 1
ATOM 4859 C C . GLU B 1 197 ? -10.258 -34.188 -8.805 1 98.38 197 GLU B C 1
ATOM 4861 O O . GLU B 1 197 ? -10.867 -34.375 -9.859 1 98.38 197 GLU B O 1
ATOM 4866 N N . ALA B 1 198 ? -9.375 -33.312 -8.719 1 98.75 198 ALA B N 1
ATOM 4867 C CA . ALA B 1 198 ? -8.984 -32.469 -9.844 1 98.75 198 ALA B CA 1
ATOM 4868 C C . ALA B 1 198 ? -8.398 -33.281 -10.977 1 98.75 198 ALA B C 1
ATOM 4870 O O . ALA B 1 198 ? -8.719 -33.062 -12.148 1 98.75 198 ALA B O 1
ATOM 4871 N N . VAL B 1 199 ? -7.52 -34.25 -10.656 1 98.75 199 VAL B N 1
ATOM 4872 C CA . VAL B 1 199 ? -6.918 -35.125 -11.664 1 98.75 199 VAL B CA 1
ATOM 4873 C C . VAL B 1 199 ? -8.008 -35.906 -12.383 1 98.75 199 VAL B C 1
ATOM 4875 O O . VAL B 1 199 ? -8.016 -35.969 -13.617 1 98.75 199 VAL B O 1
ATOM 4878 N N . ALA B 1 200 ? -8.906 -36.438 -11.602 1 98.5 200 ALA B N 1
ATOM 4879 C CA . ALA B 1 200 ? -10.016 -37.188 -12.18 1 98.5 200 ALA B CA 1
ATOM 4880 C C . ALA B 1 200 ? -10.828 -36.312 -13.133 1 98.5 200 ALA B C 1
ATOM 4882 O O . ALA B 1 200 ? -11.211 -36.781 -14.219 1 98.5 200 ALA B O 1
ATOM 4883 N N . LEU B 1 201 ? -11.102 -35.125 -12.727 1 98.19 201 LEU B N 1
ATOM 4884 C CA . LEU B 1 201 ? -11.875 -34.188 -13.547 1 98.19 201 LEU B CA 1
ATOM 4885 C C . LEU B 1 201 ? -11.133 -33.875 -14.844 1 98.19 201 LEU B C 1
ATOM 4887 O O . LEU B 1 201 ? -11.742 -33.812 -15.906 1 98.19 201 LEU B O 1
ATOM 4891 N N . CYS B 1 202 ? -9.867 -33.625 -14.766 1 98.44 202 CYS B N 1
ATOM 4892 C CA . CYS B 1 202 ? -9.07 -33.344 -15.945 1 98.44 202 CYS B CA 1
ATOM 4893 C C . CYS B 1 202 ? -9.078 -34.5 -16.922 1 98.44 202 CYS B C 1
ATOM 4895 O O . CYS B 1 202 ? -9.227 -34.312 -18.125 1 98.44 202 CYS B O 1
ATOM 4897 N N . GLN B 1 203 ? -8.914 -35.719 -16.375 1 98 203 GLN B N 1
ATOM 4898 C CA . GLN B 1 203 ? -8.922 -36.906 -17.219 1 98 203 GLN B CA 1
ATOM 4899 C C . GLN B 1 203 ? -10.281 -37.094 -17.891 1 98 203 GLN B C 1
ATOM 4901 O O . GLN B 1 203 ? -10.352 -37.344 -19.094 1 98 203 GLN B O 1
ATOM 4906 N N . ARG B 1 204 ? -11.312 -36.875 -17.141 1 97.44 204 ARG B N 1
ATOM 4907 C CA . ARG B 1 204 ? -12.672 -37.062 -17.641 1 97.44 204 ARG B CA 1
ATOM 4908 C C . ARG B 1 204 ? -12.953 -36.094 -18.781 1 97.44 204 ARG B C 1
ATOM 4910 O O . ARG B 1 204 ? -13.664 -36.438 -19.734 1 97.44 204 ARG B O 1
ATOM 4917 N N . HIS B 1 205 ? -12.398 -34.906 -18.766 1 96.62 205 HIS B N 1
ATOM 4918 C CA . HIS B 1 205 ? -12.734 -33.875 -19.734 1 96.62 205 HIS B CA 1
ATOM 4919 C C . HIS B 1 205 ? -11.609 -33.688 -20.75 1 96.62 205 HIS B C 1
ATOM 4921 O O . HIS B 1 205 ? -11.656 -32.781 -21.562 1 96.62 205 HIS B O 1
ATOM 4927 N N . GLY B 1 206 ? -10.523 -34.5 -20.656 1 95.5 206 GLY B N 1
ATOM 4928 C CA . GLY B 1 206 ? -9.414 -34.469 -21.609 1 95.5 206 GLY B CA 1
ATOM 4929 C C . GLY B 1 206 ? -8.609 -33.188 -21.516 1 95.5 206 GLY B C 1
ATOM 4930 O O . GLY B 1 206 ? -8.18 -32.625 -22.531 1 95.5 206 GLY B O 1
ATOM 4931 N N . LEU B 1 207 ? -8.5 -32.562 -20.344 1 97.5 207 LEU B N 1
ATOM 4932 C CA . LEU B 1 207 ? -7.719 -31.344 -20.156 1 97.5 207 LEU B CA 1
ATOM 4933 C C . LEU B 1 207 ? -6.23 -31.656 -20.109 1 97.5 207 LEU B C 1
ATOM 4935 O O . LEU B 1 207 ? -5.832 -32.719 -19.641 1 97.5 207 LEU B O 1
ATOM 4939 N N . PRO B 1 208 ? -5.383 -30.75 -20.609 1 97.75 208 PRO B N 1
ATOM 4940 C CA . PRO B 1 208 ? -3.938 -31 -20.656 1 97.75 208 PRO B CA 1
ATOM 4941 C C . PRO B 1 208 ? -3.268 -30.781 -19.297 1 97.75 208 PRO B C 1
ATOM 4943 O O . PRO B 1 208 ? -2.457 -29.859 -19.156 1 97.75 208 PRO B O 1
ATOM 4946 N N . LEU B 1 209 ? -3.533 -31.672 -18.375 1 98.62 209 LEU B N 1
ATOM 4947 C CA . LEU B 1 209 ? -2.91 -31.641 -17.047 1 98.62 209 LEU B CA 1
ATOM 4948 C C . LEU B 1 209 ? -1.492 -32.188 -17.109 1 98.62 209 LEU B C 1
ATOM 4950 O O . LEU B 1 209 ? -1.298 -33.375 -17.406 1 98.62 209 LEU B O 1
ATOM 4954 N N . THR B 1 210 ? -0.5 -31.266 -16.766 1 98.69 210 THR B N 1
ATOM 4955 C CA . THR B 1 210 ? 0.866 -31.719 -17 1 98.69 210 THR B CA 1
ATOM 4956 C C . THR B 1 210 ? 1.717 -31.547 -15.742 1 98.69 210 THR B C 1
ATOM 4958 O O . THR B 1 210 ? 2.82 -32.094 -15.648 1 98.69 210 THR B O 1
ATOM 4961 N N . GLY B 1 211 ? 1.188 -30.812 -14.758 1 98.75 211 GLY B N 1
ATOM 4962 C CA . GLY B 1 211 ? 2.154 -30.547 -13.703 1 98.75 211 GLY B CA 1
ATOM 4963 C C . GLY B 1 211 ? 1.513 -30.312 -12.352 1 98.75 211 GLY B C 1
ATOM 4964 O O . GLY B 1 211 ? 0.286 -30.281 -12.234 1 98.75 211 GLY B O 1
ATOM 4965 N N . ILE B 1 212 ? 2.422 -30.188 -11.305 1 98.62 212 ILE B N 1
ATOM 4966 C CA . ILE B 1 212 ? 2.072 -29.859 -9.93 1 98.62 212 ILE B CA 1
ATOM 4967 C C . ILE B 1 212 ? 2.934 -28.703 -9.438 1 98.62 212 ILE B C 1
ATOM 4969 O O . ILE B 1 212 ? 4.133 -28.656 -9.719 1 98.62 212 ILE B O 1
ATOM 4973 N N . HIS B 1 213 ? 2.232 -27.828 -8.797 1 98.25 213 HIS B N 1
ATOM 4974 C CA . HIS B 1 213 ? 2.887 -26.672 -8.188 1 98.25 213 HIS B CA 1
ATOM 4975 C C . HIS B 1 213 ? 2.623 -26.625 -6.684 1 98.25 213 HIS B C 1
ATOM 4977 O O . HIS B 1 213 ? 1.52 -26.938 -6.23 1 98.25 213 HIS B O 1
ATOM 4983 N N . PHE B 1 214 ? 3.627 -26.219 -5.891 1 96.62 214 PHE B N 1
ATOM 4984 C CA . PHE B 1 214 ? 3.402 -25.812 -4.508 1 96.62 214 PHE B CA 1
ATOM 4985 C C . PHE B 1 214 ? 4.379 -24.703 -4.102 1 96.62 214 PHE B C 1
ATOM 4987 O O . PHE B 1 214 ? 5.367 -24.453 -4.793 1 96.62 214 PHE B O 1
ATOM 4994 N N . HIS B 1 215 ? 4.039 -24.016 -3.105 1 94.94 215 HIS B N 1
ATOM 4995 C CA . HIS B 1 215 ? 4.828 -22.891 -2.611 1 94.94 215 HIS B CA 1
ATOM 4996 C C . HIS B 1 215 ? 4.773 -22.797 -1.09 1 94.94 215 HIS B C 1
ATOM 4998 O O . HIS B 1 215 ? 3.689 -22.766 -0.504 1 94.94 215 HIS B O 1
ATOM 5004 N N . GLN B 1 216 ? 5.863 -22.688 -0.416 1 90.62 216 GLN B N 1
ATOM 5005 C CA . GLN B 1 216 ? 5.902 -22.828 1.036 1 90.62 216 GLN B CA 1
ATOM 5006 C C . GLN B 1 216 ? 6.027 -21.469 1.721 1 90.62 216 GLN B C 1
ATOM 5008 O O . GLN B 1 216 ? 5.695 -21.328 2.9 1 90.62 216 GLN B O 1
ATOM 5013 N N . GLY B 1 217 ? 6.656 -20.531 1.003 1 88.88 217 GLY B N 1
ATOM 5014 C CA . GLY B 1 217 ? 6.867 -19.25 1.641 1 88.88 217 GLY B CA 1
ATOM 5015 C C . GLY B 1 217 ? 7.906 -18.391 0.936 1 88.88 217 GLY B C 1
ATOM 5016 O O . GLY B 1 217 ? 8.234 -18.641 -0.225 1 88.88 217 GLY B O 1
ATOM 5017 N N . SER B 1 218 ? 8.25 -17.297 1.696 1 90.44 218 SER B N 1
ATOM 5018 C CA . SER B 1 218 ? 9.164 -16.328 1.093 1 90.44 218 SER B CA 1
ATOM 5019 C C . SER B 1 218 ? 10.328 -16.016 2.029 1 90.44 218 SER B C 1
ATOM 5021 O O . SER B 1 218 ? 10.242 -16.25 3.236 1 90.44 218 SER B O 1
ATOM 5023 N N . GLN B 1 219 ? 11.438 -15.578 1.438 1 93 219 GLN B N 1
ATOM 5024 C CA . GLN B 1 219 ? 12.594 -15.047 2.154 1 93 219 GLN B CA 1
ATOM 5025 C C . GLN B 1 219 ? 13.242 -16.125 3.018 1 93 219 GLN B C 1
ATOM 5027 O O . GLN B 1 219 ? 13.594 -15.867 4.172 1 93 219 GLN B O 1
ATOM 5032 N N . PHE B 1 220 ? 13.375 -17.328 2.342 1 91.19 220 PHE B N 1
ATOM 5033 C CA . PHE B 1 220 ? 14.125 -18.406 2.982 1 91.19 220 PHE B CA 1
ATOM 5034 C C . PHE B 1 220 ? 15.625 -18.156 2.898 1 91.19 220 PHE B C 1
ATOM 5036 O O . PHE B 1 220 ? 16.125 -17.672 1.88 1 91.19 220 PHE B O 1
ATOM 5043 N N . ARG B 1 221 ? 16.25 -18.547 3.941 1 92.75 221 ARG B N 1
ATOM 5044 C CA . ARG B 1 221 ? 17.703 -18.562 3.898 1 92.75 221 ARG B CA 1
ATOM 5045 C C . ARG B 1 221 ? 18.25 -19.969 4.074 1 92.75 221 ARG B C 1
ATOM 5047 O O . ARG B 1 221 ? 19.453 -20.203 3.939 1 92.75 221 ARG B O 1
ATOM 5054 N N . ASP B 1 222 ? 17.344 -20.844 4.426 1 92.75 222 ASP B N 1
ATOM 5055 C CA . ASP B 1 222 ? 17.578 -22.281 4.547 1 92.75 222 ASP B CA 1
ATOM 5056 C C . ASP B 1 222 ? 16.531 -23.078 3.779 1 92.75 222 ASP B C 1
ATOM 5058 O O . ASP B 1 222 ? 15.336 -22.938 4.047 1 92.75 222 ASP B O 1
ATOM 5062 N N . PRO B 1 223 ? 17 -23.844 2.814 1 93.19 223 PRO B N 1
ATOM 5063 C CA . PRO B 1 223 ? 16.016 -24.547 1.99 1 93.19 223 PRO B CA 1
ATOM 5064 C C . PRO B 1 223 ? 15.422 -25.766 2.693 1 93.19 223 PRO B C 1
ATOM 5066 O O . PRO B 1 223 ? 14.469 -26.375 2.197 1 93.19 223 PRO B O 1
ATOM 5069 N N . ALA B 1 224 ? 15.805 -26.125 3.871 1 90.19 224 ALA B N 1
ATOM 5070 C CA . ALA B 1 224 ? 15.461 -27.359 4.57 1 90.19 224 ALA B CA 1
ATOM 5071 C C . ALA B 1 224 ? 13.945 -27.5 4.719 1 90.19 224 ALA B C 1
ATOM 5073 O O . ALA B 1 224 ? 13.406 -28.594 4.559 1 90.19 224 ALA B O 1
ATOM 5074 N N . PRO B 1 225 ? 13.25 -26.391 4.859 1 87.44 225 PRO B N 1
ATOM 5075 C CA . PRO B 1 225 ? 11.805 -26.516 5.062 1 87.44 225 PRO B CA 1
ATOM 5076 C C . PRO B 1 225 ? 11.07 -26.969 3.801 1 87.44 225 PRO B C 1
ATOM 5078 O O . PRO B 1 225 ? 9.938 -27.453 3.881 1 87.44 225 PRO B O 1
ATOM 5081 N N . ILE B 1 226 ? 11.641 -26.859 2.689 1 92.56 226 ILE B N 1
ATOM 5082 C CA . ILE B 1 226 ? 10.992 -27.234 1.435 1 92.56 226 ILE B CA 1
ATOM 5083 C C . ILE B 1 226 ? 11.016 -28.75 1.271 1 92.56 226 ILE B C 1
ATOM 5085 O O . ILE B 1 226 ? 10.164 -29.328 0.591 1 92.56 226 ILE B O 1
ATOM 5089 N N . GLY B 1 227 ? 11.945 -29.422 1.955 1 93.5 227 GLY B N 1
ATOM 5090 C CA . GLY B 1 227 ? 12.133 -30.859 1.849 1 93.5 227 GLY B CA 1
ATOM 5091 C C . GLY B 1 227 ? 10.906 -31.656 2.24 1 93.5 227 GLY B C 1
ATOM 5092 O O . GLY B 1 227 ? 10.352 -32.375 1.423 1 93.5 227 GLY B O 1
ATOM 5093 N N . PRO B 1 228 ? 10.445 -31.406 3.453 1 94.25 228 PRO B N 1
ATOM 5094 C CA . PRO B 1 228 ? 9.258 -32.125 3.893 1 94.25 228 PRO B CA 1
ATOM 5095 C C . PRO B 1 228 ? 8.047 -31.891 2.992 1 94.25 228 PRO B C 1
ATOM 5097 O O . PRO B 1 228 ? 7.25 -32.781 2.758 1 94.25 228 PRO B O 1
ATOM 5100 N N . ALA B 1 229 ? 7.891 -30.703 2.502 1 95.19 229 ALA B N 1
ATOM 5101 C CA . ALA B 1 229 ? 6.793 -30.391 1.589 1 95.19 229 ALA B CA 1
ATOM 5102 C C . ALA B 1 229 ? 6.926 -31.172 0.287 1 95.19 229 ALA B C 1
ATOM 5104 O O . ALA B 1 229 ? 5.945 -31.734 -0.216 1 95.19 229 ALA B O 1
ATOM 5105 N N . LEU B 1 230 ? 8.102 -31.234 -0.233 1 97.31 230 LEU B N 1
ATOM 5106 C CA . LEU B 1 230 ? 8.359 -31.969 -1.463 1 97.31 230 LEU B CA 1
ATOM 5107 C C . LEU B 1 230 ? 8.078 -33.469 -1.269 1 97.31 230 LEU B C 1
ATOM 5109 O O . LEU B 1 230 ? 7.48 -34.094 -2.135 1 97.31 230 LEU B O 1
ATOM 5113 N N . GLU B 1 231 ? 8.461 -34 -0.131 1 97.12 231 GLU B N 1
ATOM 5114 C CA . GLU B 1 231 ? 8.195 -35.406 0.172 1 97.12 231 GLU B CA 1
ATOM 5115 C C . GLU B 1 231 ? 6.699 -35.688 0.192 1 97.12 231 GLU B C 1
ATOM 5117 O O . GLU B 1 231 ? 6.246 -36.688 -0.357 1 97.12 231 GLU B O 1
ATOM 5122 N N . ARG B 1 232 ? 5.984 -34.812 0.795 1 96.44 232 ARG B N 1
ATOM 5123 C CA . ARG B 1 232 ? 4.539 -34.969 0.861 1 96.44 232 ARG B CA 1
ATOM 5124 C C . ARG B 1 232 ? 3.918 -34.938 -0.532 1 96.44 232 ARG B C 1
ATOM 5126 O O . ARG B 1 232 ? 3.002 -35.719 -0.834 1 96.44 232 ARG B O 1
ATOM 5133 N N . VAL B 1 233 ? 4.375 -34.062 -1.324 1 97.81 233 VAL B N 1
ATOM 5134 C CA . VAL B 1 233 ? 3.857 -33.906 -2.682 1 97.81 233 VAL B CA 1
ATOM 5135 C C . VAL B 1 233 ? 4.191 -35.188 -3.488 1 97.81 233 VAL B C 1
ATOM 5137 O O . VAL B 1 233 ? 3.352 -35.688 -4.238 1 97.81 233 VAL B O 1
ATOM 5140 N N . LEU B 1 234 ? 5.391 -35.719 -3.303 1 98.44 234 LEU B N 1
ATOM 5141 C CA . LEU B 1 234 ? 5.789 -36.906 -4.031 1 98.44 234 LEU B CA 1
ATOM 5142 C C . LEU B 1 234 ? 4.996 -38.125 -3.557 1 98.44 234 LEU B C 1
ATOM 5144 O O . LEU B 1 234 ? 4.691 -39.031 -4.348 1 98.44 234 LEU B O 1
ATOM 5148 N N . ASP B 1 235 ? 4.672 -38.094 -2.236 1 98.19 235 ASP B N 1
ATOM 5149 C CA . ASP B 1 235 ? 3.768 -39.156 -1.754 1 98.19 235 ASP B CA 1
ATOM 5150 C C . ASP B 1 235 ? 2.418 -39.062 -2.465 1 98.19 235 ASP B C 1
ATOM 5152 O O . ASP B 1 235 ? 1.854 -40.094 -2.84 1 98.19 235 ASP B O 1
ATOM 5156 N N . LEU B 1 236 ? 1.927 -37.906 -2.604 1 98.06 236 LEU B N 1
ATOM 5157 C CA . LEU B 1 236 ? 0.665 -37.719 -3.307 1 98.06 236 LEU B CA 1
ATOM 5158 C C . LEU B 1 236 ? 0.777 -38.156 -4.766 1 98.06 236 LEU B C 1
ATOM 5160 O O . LEU B 1 236 ? -0.145 -38.75 -5.309 1 98.06 236 LEU B O 1
ATOM 5164 N N . VAL B 1 237 ? 1.886 -37.875 -5.422 1 98.56 237 VAL B N 1
ATOM 5165 C CA . VAL B 1 237 ? 2.115 -38.25 -6.812 1 98.56 237 VAL B CA 1
ATOM 5166 C C . VAL B 1 237 ? 2.105 -39.75 -6.941 1 98.56 237 VAL B C 1
ATOM 5168 O O . VAL B 1 237 ? 1.531 -40.312 -7.883 1 98.56 237 VAL B O 1
ATOM 5171 N N . ASP B 1 238 ? 2.742 -40.375 -5.977 1 98.25 238 ASP B N 1
ATOM 5172 C CA . ASP B 1 238 ? 2.758 -41.844 -5.965 1 98.25 238 ASP B CA 1
ATOM 5173 C C . ASP B 1 238 ? 1.344 -42.406 -5.855 1 98.25 238 ASP B C 1
ATOM 5175 O O . ASP B 1 238 ? 0.994 -43.375 -6.551 1 98.25 238 ASP B O 1
ATOM 5179 N N . LEU B 1 239 ? 0.591 -41.781 -5.004 1 97.81 239 LEU B N 1
ATOM 5180 C CA . LEU B 1 239 ? -0.796 -42.219 -4.828 1 97.81 239 LEU B CA 1
ATOM 5181 C C . LEU B 1 239 ? -1.597 -42 -6.105 1 97.81 239 LEU B C 1
ATOM 5183 O O . LEU B 1 239 ? -2.42 -42.812 -6.48 1 97.81 239 LEU B O 1
ATOM 5187 N N . LEU B 1 240 ? -1.422 -40.875 -6.754 1 98.5 240 LEU B N 1
ATOM 5188 C CA . LEU B 1 240 ? -2.102 -40.562 -8 1 98.5 240 LEU B CA 1
ATOM 5189 C C . LEU B 1 240 ? -1.753 -41.562 -9.094 1 98.5 240 LEU B C 1
ATOM 5191 O O . LEU B 1 240 ? -2.623 -41.969 -9.859 1 98.5 240 LEU B O 1
ATOM 5195 N N . ARG B 1 241 ? -0.469 -41.906 -9.172 1 98.25 241 ARG B N 1
ATOM 5196 C CA . ARG B 1 241 ? -0.045 -42.938 -10.133 1 98.25 241 ARG B CA 1
ATOM 5197 C C . ARG B 1 241 ? -0.76 -44.25 -9.883 1 98.25 241 ARG B C 1
ATOM 5199 O O . ARG B 1 241 ? -1.287 -44.875 -10.812 1 98.25 241 ARG B O 1
ATOM 5206 N N . GLU B 1 242 ? -0.83 -44.625 -8.711 1 97.75 242 GLU B N 1
ATOM 5207 C CA . GLU B 1 242 ? -1.419 -45.906 -8.344 1 97.75 242 GLU B CA 1
ATOM 5208 C C . GLU B 1 242 ? -2.924 -45.938 -8.602 1 97.75 242 GLU B C 1
ATOM 5210 O O . GLU B 1 242 ? -3.459 -46.906 -9.141 1 97.75 242 GLU B O 1
ATOM 5215 N N . ARG B 1 243 ? -3.537 -44.844 -8.219 1 97.69 243 ARG B N 1
ATOM 5216 C CA . ARG B 1 243 ? -4.996 -44.844 -8.18 1 97.69 243 ARG B CA 1
ATOM 5217 C C . ARG B 1 243 ? -5.578 -44.375 -9.516 1 97.69 243 ARG B C 1
ATOM 5219 O O . ARG B 1 243 ? -6.676 -44.812 -9.891 1 97.69 243 ARG B O 1
ATOM 5226 N N . GLN B 1 244 ? -4.852 -43.531 -10.164 1 98 244 GLN B N 1
ATOM 5227 C CA . GLN B 1 244 ? -5.473 -42.906 -11.328 1 98 244 GLN B CA 1
ATOM 5228 C C . GLN B 1 244 ? -4.566 -43 -12.547 1 98 244 GLN B C 1
ATOM 5230 O O . GLN B 1 244 ? -4.891 -42.469 -13.609 1 98 244 GLN B O 1
ATOM 5235 N N . GLY B 1 245 ? -3.391 -43.594 -12.414 1 97.88 245 GLY B N 1
ATOM 5236 C CA . GLY B 1 245 ? -2.467 -43.781 -13.523 1 97.88 245 GLY B CA 1
ATOM 5237 C C . GLY B 1 245 ? -1.863 -42.5 -14.023 1 97.88 245 GLY B C 1
ATOM 5238 O O . GLY B 1 245 ? -1.515 -42.375 -15.203 1 97.88 245 GLY B O 1
ATOM 5239 N N . TRP B 1 246 ? -1.85 -41.469 -13.195 1 98.12 246 TRP B N 1
ATOM 5240 C CA . TRP B 1 246 ? -1.349 -40.188 -13.633 1 98.12 246 TRP B CA 1
ATOM 5241 C C . TRP B 1 246 ? -0.075 -39.812 -12.883 1 98.12 246 TRP B C 1
ATOM 5243 O O . TRP B 1 246 ? 0.016 -40 -11.672 1 98.12 246 TRP B O 1
ATOM 5253 N N . THR B 1 247 ? 0.949 -39.312 -13.578 1 98.19 247 THR B N 1
ATOM 5254 C CA . THR B 1 247 ? 2.174 -38.75 -13.023 1 98.19 247 THR B CA 1
ATOM 5255 C C . THR B 1 247 ? 2.477 -37.406 -13.656 1 98.19 247 THR B C 1
ATOM 5257 O O . THR B 1 247 ? 2.293 -37.219 -14.859 1 98.19 247 THR B O 1
ATOM 5260 N N . PRO B 1 248 ? 2.906 -36.469 -12.938 1 98.56 248 PRO B N 1
ATOM 5261 C CA . PRO B 1 248 ? 3.193 -35.156 -13.516 1 98.56 248 PRO B CA 1
ATOM 5262 C C . PRO B 1 248 ? 4.449 -35.156 -14.383 1 98.56 248 PRO B C 1
ATOM 5264 O O . PRO B 1 248 ? 5.426 -35.812 -14.062 1 98.56 248 PRO B O 1
ATOM 5267 N N . GLN B 1 249 ? 4.371 -34.375 -15.453 1 98.56 249 GLN B N 1
ATOM 5268 C CA . GLN B 1 249 ? 5.543 -34.125 -16.281 1 98.56 249 GLN B CA 1
ATOM 5269 C C . GLN B 1 249 ? 6.406 -33.031 -15.695 1 98.56 249 GLN B C 1
ATOM 5271 O O . GLN B 1 249 ? 7.602 -32.938 -15.992 1 98.56 249 GLN B O 1
ATOM 5276 N N . VAL B 1 250 ? 5.805 -32.156 -14.891 1 98.69 250 VAL B N 1
ATOM 5277 C CA . VAL B 1 250 ? 6.48 -31 -14.305 1 98.69 250 VAL B CA 1
ATOM 5278 C C . VAL B 1 250 ? 6.18 -30.938 -12.805 1 98.69 250 VAL B C 1
ATOM 5280 O O . VAL B 1 250 ? 5.043 -31.156 -12.383 1 98.69 250 VAL B O 1
ATOM 5283 N N . ILE B 1 251 ? 7.164 -30.641 -12.008 1 98.75 251 ILE B N 1
ATOM 5284 C CA . ILE B 1 251 ? 6.984 -30.281 -10.609 1 98.75 251 ILE B CA 1
ATOM 5285 C C . ILE B 1 251 ? 7.641 -28.922 -10.344 1 98.75 251 ILE B C 1
ATOM 5287 O O . ILE B 1 251 ? 8.812 -28.719 -10.68 1 98.75 251 ILE B O 1
ATOM 5291 N N . CYS B 1 252 ? 6.871 -28.031 -9.805 1 98.56 252 CYS B N 1
ATOM 5292 C CA . CYS B 1 252 ? 7.344 -26.688 -9.461 1 98.56 252 CYS B CA 1
ATOM 5293 C C . CYS B 1 252 ? 7.188 -26.422 -7.969 1 98.56 252 CYS B C 1
ATOM 5295 O O . CYS B 1 252 ? 6.094 -26.109 -7.5 1 98.56 252 CYS B O 1
ATOM 5297 N N . PRO B 1 253 ? 8.25 -26.469 -7.219 1 97.19 253 PRO B N 1
ATOM 5298 C CA . PRO B 1 253 ? 8.164 -26.219 -5.781 1 97.19 253 PRO B CA 1
ATOM 5299 C C . PRO B 1 253 ? 8.055 -24.719 -5.449 1 97.19 253 PRO B C 1
ATOM 5301 O O . PRO B 1 253 ? 8.164 -24.344 -4.285 1 97.19 253 PRO B O 1
ATOM 5304 N N . GLY B 1 254 ? 7.879 -23.922 -6.465 1 95.5 254 GLY B N 1
ATOM 5305 C CA . GLY B 1 254 ? 7.77 -22.484 -6.23 1 95.5 254 GLY B CA 1
ATOM 5306 C C . GLY B 1 254 ? 9.117 -21.812 -6.074 1 95.5 254 GLY B C 1
ATOM 5307 O O . GLY B 1 254 ? 10.07 -22.141 -6.777 1 95.5 254 GLY B O 1
ATOM 5308 N N . GLY B 1 255 ? 9.141 -20.719 -5.348 1 94.69 255 GLY B N 1
ATOM 5309 C CA . GLY B 1 255 ? 10.336 -19.938 -5.07 1 94.69 255 GLY B CA 1
ATOM 5310 C C . GLY B 1 255 ? 10.516 -19.625 -3.596 1 94.69 255 GLY B C 1
ATOM 5311 O O . GLY B 1 255 ? 10.414 -20.516 -2.748 1 94.69 255 GLY B O 1
ATOM 5312 N N . GLY B 1 256 ? 10.875 -18.438 -3.359 1 94 256 GLY B N 1
ATOM 5313 C CA . GLY B 1 256 ? 10.914 -17.984 -1.979 1 94 256 GLY B CA 1
ATOM 5314 C C . GLY B 1 256 ? 12.328 -17.828 -1.447 1 94 256 GLY B C 1
ATOM 5315 O O . GLY B 1 256 ? 12.523 -17.391 -0.311 1 94 256 GLY B O 1
ATOM 5316 N N . TRP B 1 257 ? 13.297 -18.078 -2.316 1 97 257 TRP B N 1
ATOM 5317 C CA . TRP B 1 257 ? 14.68 -17.906 -1.871 1 97 257 TRP B CA 1
ATOM 5318 C C . TRP B 1 257 ? 14.977 -16.438 -1.558 1 97 257 TRP B C 1
ATOM 5320 O O . TRP B 1 257 ? 14.555 -15.547 -2.291 1 97 257 TRP B O 1
ATOM 5330 N N . GLY B 1 258 ? 15.68 -16.219 -0.447 1 96.75 258 GLY B N 1
ATOM 5331 C CA . GLY B 1 258 ? 15.789 -14.875 0.102 1 96.75 258 GLY B CA 1
ATOM 5332 C C . GLY B 1 258 ? 17.094 -14.188 -0.259 1 96.75 258 GLY B C 1
ATOM 5333 O O . GLY B 1 258 ? 17.859 -14.688 -1.082 1 96.75 258 GLY B O 1
ATOM 5334 N N . VAL B 1 259 ? 17.25 -12.969 0.2 1 97.88 259 VAL B N 1
ATOM 5335 C CA . VAL B 1 259 ? 18.438 -12.133 0.103 1 97.88 259 VAL B CA 1
ATOM 5336 C C . VAL B 1 259 ? 18.734 -11.484 1.454 1 97.88 259 VAL B C 1
ATOM 5338 O O . VAL B 1 259 ? 17.906 -11.547 2.369 1 97.88 259 VAL B O 1
ATOM 5341 N N . ALA B 1 260 ? 19.969 -11.008 1.613 1 98.12 260 ALA B N 1
ATOM 5342 C CA . ALA B 1 260 ? 20.297 -10.18 2.773 1 98.12 260 ALA B CA 1
ATOM 5343 C C . ALA B 1 260 ? 19.797 -8.75 2.58 1 98.12 260 ALA B C 1
ATOM 5345 O O . ALA B 1 260 ? 20.078 -8.117 1.564 1 98.12 260 ALA B O 1
ATOM 5346 N N . TYR B 1 261 ? 19.078 -8.266 3.559 1 97.94 261 TYR B N 1
ATOM 5347 C CA . TYR B 1 261 ? 18.562 -6.902 3.484 1 97.94 261 TYR B CA 1
ATOM 5348 C C . TYR B 1 261 ? 19.375 -5.965 4.375 1 97.94 261 TYR B C 1
ATOM 5350 O O . TYR B 1 261 ? 19.359 -4.746 4.184 1 97.94 261 TYR B O 1
ATOM 5358 N N . HIS B 1 262 ? 19.984 -6.441 5.332 1 97.94 262 HIS B N 1
ATOM 5359 C CA . HIS B 1 262 ? 20.797 -5.727 6.309 1 97.94 262 HIS B CA 1
ATOM 5360 C C . HIS B 1 262 ? 22.188 -6.332 6.406 1 97.94 262 HIS B C 1
ATOM 5362 O O . HIS B 1 262 ? 22.375 -7.523 6.152 1 97.94 262 HIS B O 1
ATOM 5368 N N . GLU B 1 263 ? 23.125 -5.543 6.836 1 97.19 263 GLU B N 1
ATOM 5369 C CA . GLU B 1 263 ? 24.516 -6.008 6.859 1 97.19 263 GLU B CA 1
ATOM 5370 C C . GLU B 1 263 ? 24.688 -7.164 7.836 1 97.19 263 GLU B C 1
ATOM 5372 O O . GLU B 1 263 ? 25.562 -8.016 7.645 1 97.19 263 GLU B O 1
ATOM 5377 N N . ASP B 1 264 ? 23.828 -7.254 8.773 1 96.5 264 ASP B N 1
ATOM 5378 C CA . ASP B 1 264 ? 23.938 -8.328 9.75 1 96.5 264 ASP B CA 1
ATOM 5379 C C . ASP B 1 264 ? 23.453 -9.656 9.164 1 96.5 264 ASP B C 1
ATOM 5381 O O . ASP B 1 264 ? 23.656 -10.711 9.758 1 96.5 264 ASP B O 1
ATOM 5385 N N . GLU B 1 265 ? 22.875 -9.609 7.984 1 96.69 265 GLU B N 1
ATOM 5386 C CA . GLU B 1 265 ? 22.344 -10.812 7.34 1 96.69 265 GLU B CA 1
ATOM 5387 C C . GLU B 1 265 ? 23.312 -11.344 6.289 1 96.69 265 GLU B C 1
ATOM 5389 O O . GLU B 1 265 ? 23.062 -12.398 5.691 1 96.69 265 GLU B O 1
ATOM 5394 N N . LEU B 1 266 ? 24.391 -10.672 6.07 1 97.12 266 LEU B N 1
ATOM 5395 C CA . LEU B 1 266 ? 25.344 -11.086 5.051 1 97.12 266 LEU B CA 1
ATOM 5396 C C . LEU B 1 266 ? 26.109 -12.328 5.492 1 97.12 266 LEU B C 1
ATOM 5398 O O . LEU B 1 266 ? 26.328 -12.531 6.688 1 97.12 266 LEU B O 1
ATOM 5402 N N . PRO B 1 267 ? 26.5 -13.156 4.586 1 96.38 267 PRO B N 1
ATOM 5403 C CA . PRO B 1 267 ? 26.422 -12.969 3.133 1 96.38 267 PRO B CA 1
ATOM 5404 C C . PRO B 1 267 ? 25.031 -13.273 2.572 1 96.38 267 PRO B C 1
ATOM 5406 O O . PRO B 1 267 ? 24.188 -13.852 3.266 1 96.38 267 PRO B O 1
ATOM 5409 N N . HIS B 1 268 ? 24.797 -12.82 1.33 1 96.38 268 HIS B N 1
ATOM 5410 C CA . HIS B 1 268 ? 23.594 -13.234 0.632 1 96.38 268 HIS B CA 1
ATOM 5411 C C . HIS B 1 268 ? 23.5 -14.758 0.55 1 96.38 268 HIS B C 1
ATOM 5413 O O . HIS B 1 268 ? 24.5 -15.43 0.317 1 96.38 268 HIS B O 1
ATOM 5419 N N . PRO B 1 269 ? 22.25 -15.281 0.681 1 96.5 269 PRO B N 1
ATOM 5420 C CA . PRO B 1 269 ? 22.109 -16.719 0.466 1 96.5 269 PRO B CA 1
ATOM 5421 C C . PRO B 1 269 ? 22.516 -17.156 -0.944 1 96.5 269 PRO B C 1
ATOM 5423 O O . PRO B 1 269 ? 22.141 -16.5 -1.921 1 96.5 269 PRO B O 1
ATOM 5426 N N . ALA B 1 270 ? 23.219 -18.219 -1.005 1 97.38 270 ALA B N 1
ATOM 5427 C CA . ALA B 1 270 ? 23.719 -18.688 -2.293 1 97.38 270 ALA B CA 1
ATOM 5428 C C . ALA B 1 270 ? 22.641 -19.438 -3.07 1 97.38 270 ALA B C 1
ATOM 5430 O O . ALA B 1 270 ? 22.016 -20.359 -2.545 1 97.38 270 ALA B O 1
ATOM 5431 N N . ILE B 1 271 ? 22.5 -19.078 -4.289 1 98.31 271 ILE B N 1
ATOM 5432 C CA . ILE B 1 271 ? 21.5 -19.672 -5.156 1 98.31 271 ILE B CA 1
ATOM 5433 C C . ILE B 1 271 ? 21.766 -21.156 -5.32 1 98.31 271 ILE B C 1
ATOM 5435 O O . ILE B 1 271 ? 20.844 -21.969 -5.293 1 98.31 271 ILE B O 1
ATOM 5439 N N . VAL B 1 272 ? 23 -21.516 -5.398 1 98.31 272 VAL B N 1
ATOM 5440 C CA . VAL B 1 272 ? 23.375 -22.906 -5.656 1 98.31 272 VAL B CA 1
ATOM 5441 C C . VAL B 1 272 ? 22.922 -23.797 -4.492 1 98.31 272 VAL B C 1
ATOM 5443 O O . VAL B 1 272 ? 22.531 -24.938 -4.695 1 98.31 272 VAL B O 1
ATOM 5446 N N . ASP B 1 273 ? 22.938 -23.266 -3.291 1 97.69 273 ASP B N 1
ATOM 5447 C CA . ASP B 1 273 ? 22.516 -24.047 -2.131 1 97.69 273 ASP B CA 1
ATOM 5448 C C . ASP B 1 273 ? 21.031 -24.422 -2.223 1 97.69 273 ASP B C 1
ATOM 5450 O O . ASP B 1 273 ? 20.641 -25.547 -1.909 1 97.69 273 ASP B O 1
ATOM 5454 N N . TYR B 1 274 ? 20.328 -23.516 -2.592 1 97.81 274 TYR B N 1
ATOM 5455 C CA . TYR B 1 274 ? 18.891 -23.703 -2.783 1 97.81 274 TYR B CA 1
ATOM 5456 C C . TYR B 1 274 ? 18.609 -24.719 -3.887 1 97.81 274 TYR B C 1
ATOM 5458 O O . TYR B 1 274 ? 17.906 -25.703 -3.666 1 97.81 274 TYR B O 1
ATOM 5466 N N . VAL B 1 275 ? 19.188 -24.484 -5.086 1 98.62 275 VAL B N 1
ATOM 5467 C CA . VAL B 1 275 ? 18.906 -25.281 -6.273 1 98.62 275 VAL B CA 1
ATOM 5468 C C . VAL B 1 275 ? 19.406 -26.719 -6.066 1 98.62 275 VAL B C 1
ATOM 5470 O O . VAL B 1 275 ? 18.703 -27.672 -6.375 1 98.62 275 VAL B O 1
ATOM 5473 N N . ALA B 1 276 ? 20.594 -26.828 -5.492 1 98.5 276 ALA B N 1
ATOM 5474 C CA . ALA B 1 276 ? 21.156 -28.156 -5.246 1 98.5 276 ALA B CA 1
ATOM 5475 C C . ALA B 1 276 ? 20.281 -28.953 -4.289 1 98.5 276 ALA B C 1
ATOM 5477 O O . ALA B 1 276 ? 20.016 -30.141 -4.527 1 98.5 276 ALA B O 1
ATOM 5478 N N . PHE B 1 277 ? 19.875 -28.297 -3.275 1 98.19 277 PHE B N 1
ATOM 5479 C CA . PHE B 1 277 ? 19.047 -28.969 -2.285 1 98.19 277 PHE B CA 1
ATOM 5480 C C . PHE B 1 277 ? 17.766 -29.469 -2.918 1 98.19 277 PHE B C 1
ATOM 5482 O O . PHE B 1 277 ? 17.391 -30.641 -2.75 1 98.19 277 PHE B O 1
ATOM 5489 N N . ILE B 1 278 ? 17.047 -28.656 -3.658 1 98.19 278 ILE B N 1
ATOM 5490 C CA . ILE B 1 278 ? 15.766 -29 -4.242 1 98.19 278 ILE B CA 1
ATOM 5491 C C . ILE B 1 278 ? 15.953 -30.094 -5.293 1 98.19 278 ILE B C 1
ATOM 5493 O O . ILE B 1 278 ? 15.172 -31.047 -5.355 1 98.19 278 ILE B O 1
ATOM 5497 N N . ALA B 1 279 ? 16.969 -29.938 -6.133 1 98.56 279 ALA B N 1
ATOM 5498 C CA . ALA B 1 279 ? 17.266 -30.906 -7.18 1 98.56 279 ALA B CA 1
ATOM 5499 C C . ALA B 1 279 ? 17.531 -32.281 -6.586 1 98.56 279 ALA B C 1
ATOM 5501 O O . ALA B 1 279 ? 16.922 -33.281 -7.02 1 98.56 279 ALA B O 1
ATOM 5502 N N . GLN B 1 280 ? 18.328 -32.312 -5.562 1 98.25 280 GLN B N 1
ATOM 5503 C CA . GLN B 1 280 ? 18.688 -33.562 -4.934 1 98.25 280 GLN B CA 1
ATOM 5504 C C . GLN B 1 280 ? 17.469 -34.188 -4.254 1 98.25 280 GLN B C 1
ATOM 5506 O O . GLN B 1 280 ? 17.25 -35.406 -4.344 1 98.25 280 GLN B O 1
ATOM 5511 N N . ALA B 1 281 ? 16.766 -33.375 -3.58 1 98.19 281 ALA B N 1
ATOM 5512 C CA . ALA B 1 281 ? 15.57 -33.875 -2.9 1 98.19 281 ALA B CA 1
ATOM 5513 C C . ALA B 1 281 ? 14.586 -34.469 -3.895 1 98.19 281 ALA B C 1
ATOM 5515 O O . ALA B 1 281 ? 13.969 -35.5 -3.627 1 98.19 281 ALA B O 1
ATOM 5516 N N . LEU B 1 282 ? 14.406 -33.812 -5.039 1 98.62 282 LEU B N 1
ATOM 5517 C CA . LEU B 1 282 ? 13.484 -34.312 -6.055 1 98.62 282 LEU B CA 1
ATOM 5518 C C . LEU B 1 282 ? 13.977 -35.625 -6.652 1 98.62 282 LEU B C 1
ATOM 5520 O O . LEU B 1 282 ? 13.203 -36.562 -6.793 1 98.62 282 LEU B O 1
ATOM 5524 N N . VAL B 1 283 ? 15.242 -35.688 -7.02 1 98.56 283 VAL B N 1
ATOM 5525 C CA . VAL B 1 283 ? 15.828 -36.875 -7.605 1 98.56 283 VAL B CA 1
ATOM 5526 C C . VAL B 1 283 ? 15.695 -38.062 -6.633 1 98.56 283 VAL B C 1
ATOM 5528 O O . VAL B 1 283 ? 15.188 -39.125 -7 1 98.56 283 VAL B O 1
ATOM 5531 N N . HIS B 1 284 ? 16.109 -37.844 -5.387 1 98.31 284 HIS B N 1
ATOM 5532 C CA . HIS B 1 284 ? 16.062 -38.875 -4.375 1 98.31 284 HIS B CA 1
ATOM 5533 C C . HIS B 1 284 ? 14.617 -39.312 -4.109 1 98.31 284 HIS B C 1
ATOM 5535 O O . HIS B 1 284 ? 14.344 -40.5 -3.975 1 98.31 284 HIS B O 1
ATOM 5541 N N . GLY B 1 285 ? 13.805 -38.344 -3.996 1 98.31 285 GLY B N 1
ATOM 5542 C CA . GLY B 1 285 ? 12.398 -38.656 -3.746 1 98.31 285 GLY B CA 1
ATOM 5543 C C . GLY B 1 285 ? 11.766 -39.5 -4.844 1 98.31 285 GLY B C 1
ATOM 5544 O O . GLY B 1 285 ? 10.992 -40.406 -4.566 1 98.31 285 GLY B O 1
ATOM 5545 N N . CYS B 1 286 ? 12.016 -39.156 -6.086 1 98.38 286 CYS B N 1
ATOM 5546 C CA . CYS B 1 286 ? 11.492 -39.938 -7.219 1 98.38 286 CYS B CA 1
ATOM 5547 C C . CYS B 1 286 ? 12.07 -41.344 -7.234 1 98.38 286 CYS B C 1
ATOM 5549 O O . CYS B 1 286 ? 11.352 -42.312 -7.473 1 98.38 286 CYS B O 1
ATOM 5551 N N . GLN B 1 287 ? 13.352 -41.438 -6.961 1 98.19 287 GLN B N 1
ATOM 5552 C CA . GLN B 1 287 ? 14.008 -42.719 -6.918 1 98.19 287 GLN B CA 1
ATOM 5553 C C . GLN B 1 287 ? 13.375 -43.625 -5.852 1 98.19 287 GLN B C 1
ATOM 5555 O O . GLN B 1 287 ? 13.07 -44.781 -6.113 1 98.19 287 GLN B O 1
ATOM 5560 N N . LYS B 1 288 ? 13.172 -43.031 -4.727 1 98 288 LYS B N 1
ATOM 5561 C CA . LYS B 1 288 ? 12.594 -43.75 -3.594 1 98 288 LYS B CA 1
ATOM 5562 C C . LYS B 1 288 ? 11.242 -44.375 -3.955 1 98 288 LYS B C 1
ATOM 5564 O O . LYS B 1 288 ? 10.867 -45.406 -3.432 1 98 288 LYS B O 1
ATOM 5569 N N . ARG B 1 289 ? 10.57 -43.781 -4.898 1 98 289 ARG B N 1
ATOM 5570 C CA . ARG B 1 289 ? 9.195 -44.188 -5.215 1 98 289 ARG B CA 1
ATOM 5571 C C . ARG B 1 289 ? 9.109 -44.781 -6.617 1 98 289 ARG B C 1
ATOM 5573 O O . ARG B 1 289 ? 8.016 -45.031 -7.125 1 98 289 ARG B O 1
ATOM 5580 N N . SER B 1 290 ? 10.211 -44.875 -7.297 1 97.75 290 SER B N 1
ATOM 5581 C CA . SER B 1 290 ? 10.305 -45.344 -8.672 1 97.75 290 SER B CA 1
ATOM 5582 C C . SER B 1 290 ? 9.461 -44.5 -9.617 1 97.75 290 SER B C 1
ATOM 5584 O O . SER B 1 290 ? 8.742 -45.031 -10.461 1 97.75 290 SER B O 1
ATOM 5586 N N . LEU B 1 291 ? 9.461 -43.25 -9.312 1 97.94 291 LEU B N 1
ATOM 5587 C CA . LEU B 1 291 ? 8.789 -42.281 -10.188 1 97.94 291 LEU B CA 1
ATOM 5588 C C . LEU B 1 291 ? 9.742 -41.781 -11.266 1 97.94 291 LEU B C 1
ATOM 5590 O O . LEU B 1 291 ? 10.938 -41.625 -11.023 1 97.94 291 LEU B O 1
ATOM 5594 N N . PRO B 1 292 ? 9.18 -41.562 -12.5 1 97.06 292 PRO B N 1
ATOM 5595 C CA . PRO B 1 292 ? 10.016 -40.875 -13.477 1 97.06 292 PRO B CA 1
ATOM 5596 C C . PRO B 1 292 ? 10.406 -39.469 -13.023 1 97.06 292 PRO B C 1
ATOM 5598 O O . PRO B 1 292 ? 9.648 -38.812 -12.297 1 97.06 292 PRO B O 1
ATOM 5601 N N . LEU B 1 293 ? 11.531 -39.031 -13.461 1 97.75 293 LEU B N 1
ATOM 5602 C CA . LEU B 1 293 ? 12.008 -37.719 -13.109 1 97.75 293 LEU B CA 1
ATOM 5603 C C . LEU B 1 293 ? 11.266 -36.625 -13.898 1 97.75 293 LEU B C 1
ATOM 5605 O O . LEU B 1 293 ? 11.328 -36.594 -15.133 1 97.75 293 LEU B O 1
ATOM 5609 N N . PRO B 1 294 ? 10.539 -35.781 -13.25 1 98.5 294 PRO B N 1
ATOM 5610 C CA . PRO B 1 294 ? 9.836 -34.688 -13.969 1 98.5 294 PRO B CA 1
ATOM 5611 C C . PRO B 1 294 ? 10.75 -33.531 -14.328 1 98.5 294 PRO B C 1
ATOM 5613 O O . PRO B 1 294 ? 11.898 -33.469 -13.875 1 98.5 294 PRO B O 1
ATOM 5616 N N . ARG B 1 295 ? 10.234 -32.656 -15.227 1 98.5 295 ARG B N 1
ATOM 5617 C CA . ARG B 1 295 ? 10.875 -31.359 -15.352 1 98.5 295 ARG B CA 1
ATOM 5618 C C . ARG B 1 295 ? 10.781 -30.578 -14.047 1 98.5 295 ARG B C 1
ATOM 5620 O O . ARG B 1 295 ? 9.734 -30.547 -13.406 1 98.5 295 ARG B O 1
ATOM 5627 N N . LEU B 1 296 ? 11.883 -30 -13.648 1 98.69 296 LEU B N 1
ATOM 5628 C CA . LEU B 1 296 ? 11.922 -29.172 -12.453 1 98.69 296 LEU B CA 1
ATOM 5629 C C . LEU B 1 296 ? 11.797 -27.688 -12.82 1 98.69 296 LEU B C 1
ATOM 5631 O O . LEU B 1 296 ? 12.609 -27.156 -13.586 1 98.69 296 LEU B O 1
ATOM 5635 N N . HIS B 1 297 ? 10.797 -27 -12.328 1 97.94 297 HIS B N 1
ATOM 5636 C CA . HIS B 1 297 ? 10.617 -25.578 -12.523 1 97.94 297 HIS B CA 1
ATOM 5637 C C . HIS B 1 297 ? 10.766 -24.812 -11.211 1 97.94 297 HIS B C 1
ATOM 5639 O O . HIS B 1 297 ? 10.156 -25.188 -10.203 1 97.94 297 HIS B O 1
ATOM 5645 N N . LEU B 1 298 ? 11.602 -23.828 -11.18 1 98.38 298 LEU B N 1
ATOM 5646 C CA . LEU B 1 298 ? 11.742 -22.953 -10.023 1 98.38 298 LEU B CA 1
ATOM 5647 C C . LEU B 1 298 ? 11.188 -21.562 -10.32 1 98.38 298 LEU B C 1
ATOM 5649 O O . LEU B 1 298 ? 11.203 -21.109 -11.469 1 98.38 298 LEU B O 1
ATOM 5653 N N . GLU B 1 299 ? 10.711 -20.859 -9.281 1 97.94 299 GLU B N 1
ATOM 5654 C CA . GLU B 1 299 ? 10.031 -19.578 -9.484 1 97.94 299 GLU B CA 1
ATOM 5655 C C . GLU B 1 299 ? 10.617 -18.484 -8.594 1 97.94 299 GLU B C 1
ATOM 5657 O O . GLU B 1 299 ? 9.898 -17.875 -7.801 1 97.94 299 GLU B O 1
ATOM 5662 N N . PRO B 1 300 ? 11.891 -18.188 -8.789 1 97.88 300 PRO B N 1
ATOM 5663 C CA . PRO B 1 300 ? 12.477 -17.094 -8 1 97.88 300 PRO B CA 1
ATOM 5664 C C . PRO B 1 300 ? 11.953 -15.719 -8.422 1 97.88 300 PRO B C 1
ATOM 5666 O O . PRO B 1 300 ? 11.703 -15.484 -9.609 1 97.88 300 PRO B O 1
ATOM 5669 N N . GLY B 1 301 ? 11.688 -14.828 -7.492 1 97.5 301 GLY B N 1
ATOM 5670 C CA . GLY B 1 301 ? 11.406 -13.414 -7.695 1 97.5 301 GLY B CA 1
ATOM 5671 C C . GLY B 1 301 ? 12.398 -12.508 -6.996 1 97.5 301 GLY B C 1
ATOM 5672 O O . GLY B 1 301 ? 13.352 -12.031 -7.609 1 97.5 301 GLY B O 1
ATOM 5673 N N . ARG B 1 302 ? 12.32 -12.547 -5.688 1 97.81 302 ARG B N 1
ATOM 5674 C CA . ARG B 1 302 ? 13.172 -11.727 -4.832 1 97.81 302 ARG B CA 1
ATOM 5675 C C . ARG B 1 302 ? 14.648 -11.992 -5.117 1 97.81 302 ARG B C 1
ATOM 5677 O O . ARG B 1 302 ? 15.422 -11.055 -5.328 1 97.81 302 ARG B O 1
ATOM 5684 N N . SER B 1 303 ? 15.023 -13.234 -5.188 1 98.06 303 SER B N 1
ATOM 5685 C CA . SER B 1 303 ? 16.422 -13.617 -5.316 1 98.06 303 SER B CA 1
ATOM 5686 C C . SER B 1 303 ? 16.984 -13.219 -6.68 1 98.06 303 SER B C 1
ATOM 5688 O O . SER B 1 303 ? 18.203 -13.172 -6.867 1 98.06 303 SER B O 1
ATOM 5690 N N . LEU B 1 304 ? 16.109 -12.945 -7.602 1 98.38 304 LEU B N 1
ATOM 5691 C CA . LEU B 1 304 ? 16.547 -12.562 -8.938 1 98.38 304 LEU B CA 1
ATOM 5692 C C . LEU B 1 304 ? 16.734 -11.055 -9.039 1 98.38 304 LEU B C 1
ATOM 5694 O O . LEU B 1 304 ? 17.641 -10.586 -9.727 1 98.38 304 LEU B O 1
ATOM 5698 N N . VAL B 1 305 ? 15.883 -10.273 -8.281 1 98.75 305 VAL B N 1
ATOM 5699 C CA . VAL B 1 305 ? 15.836 -8.883 -8.703 1 98.75 305 VAL B CA 1
ATOM 5700 C C . VAL B 1 305 ? 16.109 -7.969 -7.512 1 98.75 305 VAL B C 1
ATOM 5702 O O . VAL B 1 305 ? 16.453 -6.797 -7.68 1 98.75 305 VAL B O 1
ATOM 5705 N N . ALA B 1 306 ? 15.969 -8.406 -6.289 1 98.81 306 ALA B N 1
ATOM 5706 C CA . ALA B 1 306 ? 15.992 -7.535 -5.117 1 98.81 306 ALA B CA 1
ATOM 5707 C C . ALA B 1 306 ? 17.328 -6.793 -5.012 1 98.81 306 ALA B C 1
ATOM 5709 O O . ALA B 1 306 ? 17.359 -5.566 -4.906 1 98.81 306 ALA B O 1
ATOM 5710 N N . ARG B 1 307 ? 18.438 -7.523 -5.094 1 98.75 307 ARG B N 1
ATOM 5711 C CA . ARG B 1 307 ? 19.766 -6.953 -4.91 1 98.75 307 ARG B CA 1
ATOM 5712 C C . ARG B 1 307 ? 20.109 -5.996 -6.043 1 98.75 307 ARG B C 1
ATOM 5714 O O . ARG B 1 307 ? 20.969 -5.113 -5.883 1 98.75 307 ARG B O 1
ATOM 5721 N N . ALA B 1 308 ? 19.453 -6.145 -7.172 1 98.88 308 ALA B N 1
ATOM 5722 C CA . ALA B 1 308 ? 19.75 -5.336 -8.352 1 98.88 308 ALA B CA 1
ATOM 5723 C C . ALA B 1 308 ? 19.25 -3.906 -8.18 1 98.88 308 ALA B C 1
ATOM 5725 O O . ALA B 1 308 ? 19.641 -3.008 -8.922 1 98.88 308 ALA B O 1
ATOM 5726 N N . GLY B 1 309 ? 18.359 -3.67 -7.266 1 98.88 309 GLY B N 1
ATOM 5727 C CA . GLY B 1 309 ? 17.734 -2.365 -7.121 1 98.88 309 GLY B CA 1
ATOM 5728 C C . GLY B 1 309 ? 18.328 -1.535 -6.004 1 98.88 309 GLY B C 1
ATOM 5729 O O . GLY B 1 309 ? 18.688 -2.066 -4.949 1 98.88 309 GLY B O 1
ATOM 5730 N N . VAL B 1 310 ? 18.453 -0.238 -6.227 1 98.94 310 VAL B N 1
ATOM 5731 C CA . VAL B 1 310 ? 18.844 0.747 -5.227 1 98.94 310 VAL B CA 1
ATOM 5732 C C . VAL B 1 310 ? 17.859 1.91 -5.223 1 98.94 310 VAL B C 1
ATOM 5734 O O . VAL B 1 310 ? 17.516 2.447 -6.277 1 98.94 310 VAL B O 1
ATOM 5737 N N . ALA B 1 311 ? 17.375 2.238 -4.086 1 98.94 311 ALA B N 1
ATOM 5738 C CA . ALA B 1 311 ? 16.594 3.463 -3.936 1 98.94 311 ALA B CA 1
ATOM 5739 C C . ALA B 1 311 ? 17.469 4.621 -3.475 1 98.94 311 ALA B C 1
ATOM 5741 O O . ALA B 1 311 ? 18.25 4.48 -2.527 1 98.94 311 ALA B O 1
ATOM 5742 N N . VAL B 1 312 ? 17.375 5.738 -4.129 1 98.94 312 VAL B N 1
ATOM 5743 C CA . VAL B 1 312 ? 18.125 6.941 -3.775 1 98.94 312 VAL B CA 1
ATOM 5744 C C . VAL B 1 312 ? 17.156 8.008 -3.256 1 98.94 312 VAL B C 1
ATOM 5746 O O . VAL B 1 312 ? 16.203 8.375 -3.936 1 98.94 312 VAL B O 1
ATOM 5749 N N . TYR B 1 313 ? 17.438 8.438 -2.059 1 98.88 313 TYR B N 1
ATOM 5750 C CA . TYR B 1 313 ? 16.625 9.461 -1.422 1 98.88 313 TYR B CA 1
ATOM 5751 C C . TYR B 1 313 ? 17.453 10.703 -1.1 1 98.88 313 TYR B C 1
ATOM 5753 O O . TYR B 1 313 ? 18.672 10.617 -0.974 1 98.88 313 TYR B O 1
ATOM 5761 N N . ARG B 1 314 ? 16.781 11.781 -0.958 1 98.75 314 ARG B N 1
ATOM 5762 C CA . ARG B 1 314 ? 17.391 13.023 -0.492 1 98.75 314 ARG B CA 1
ATOM 5763 C C . ARG B 1 314 ? 16.922 13.367 0.921 1 98.75 314 ARG B C 1
ATOM 5765 O O . ARG B 1 314 ? 15.742 13.242 1.238 1 98.75 314 ARG B O 1
ATOM 5772 N N . VAL B 1 315 ? 17.906 13.727 1.758 1 98.5 315 VAL B N 1
ATOM 5773 C CA . VAL B 1 315 ? 17.578 14.211 3.096 1 98.5 315 VAL B CA 1
ATOM 5774 C C . VAL B 1 315 ? 17 15.617 3.012 1 98.5 315 VAL B C 1
ATOM 5776 O O . VAL B 1 315 ? 17.625 16.531 2.465 1 98.5 315 VAL B O 1
ATOM 5779 N N . GLY B 1 316 ? 15.766 15.734 3.51 1 97.75 316 GLY B N 1
ATOM 5780 C CA . GLY B 1 316 ? 15.141 17.047 3.512 1 97.75 316 GLY B CA 1
ATOM 5781 C C . GLY B 1 316 ? 15.336 17.797 4.812 1 97.75 316 GLY B C 1
ATOM 5782 O O . GLY B 1 316 ? 15.477 19.016 4.812 1 97.75 316 GLY B O 1
ATOM 5783 N N . THR B 1 317 ? 15.281 17.078 5.914 1 96.75 317 THR B N 1
ATOM 5784 C CA . THR B 1 317 ? 15.406 17.656 7.246 1 96.75 317 THR B CA 1
ATOM 5785 C C . THR B 1 317 ? 16.094 16.672 8.195 1 96.75 317 THR B C 1
ATOM 5787 O O . THR B 1 317 ? 15.906 15.461 8.094 1 96.75 317 THR B O 1
ATOM 5790 N N . VAL B 1 318 ? 16.906 17.234 9.055 1 96.5 318 VAL B N 1
ATOM 5791 C CA . VAL B 1 318 ? 17.469 16.484 10.172 1 96.5 318 VAL B CA 1
ATOM 5792 C C . VAL B 1 318 ? 16.859 17 11.484 1 96.5 318 VAL B C 1
ATOM 5794 O O . VAL B 1 318 ? 16.922 18.188 11.789 1 96.5 318 VAL B O 1
ATOM 5797 N N . LYS B 1 319 ? 16.188 16.109 12.141 1 94.31 319 LYS B N 1
ATOM 5798 C CA . LYS B 1 319 ? 15.562 16.438 13.422 1 94.31 319 LYS B CA 1
ATOM 5799 C C . LYS B 1 319 ? 16.188 15.641 14.562 1 94.31 319 LYS B C 1
ATOM 5801 O O . LYS B 1 319 ? 16.375 14.43 14.438 1 94.31 319 LYS B O 1
ATOM 5806 N N . ARG B 1 320 ? 16.5 16.281 15.602 1 91.12 320 ARG B N 1
ATOM 5807 C CA . ARG B 1 320 ? 17.031 15.617 16.781 1 91.12 320 ARG B CA 1
ATOM 5808 C C . ARG B 1 320 ? 16.094 15.766 17.969 1 91.12 320 ARG B C 1
ATOM 5810 O O . ARG B 1 320 ? 15.711 16.891 18.328 1 91.12 320 ARG B O 1
ATOM 5817 N N . THR B 1 321 ? 15.617 14.664 18.391 1 87.31 321 THR B N 1
ATOM 5818 C CA . THR B 1 321 ? 14.859 14.641 19.641 1 87.31 321 THR B CA 1
ATOM 5819 C C . THR B 1 321 ? 15.727 14.141 20.797 1 87.31 321 THR B C 1
ATOM 5821 O O . THR B 1 321 ? 16.938 13.961 20.625 1 87.31 321 THR B O 1
ATOM 5824 N N . ALA B 1 322 ? 15.133 14.039 21.984 1 81.06 322 ALA B N 1
ATOM 5825 C CA . ALA B 1 322 ? 15.898 13.57 23.141 1 81.06 322 ALA B CA 1
ATOM 5826 C C . ALA B 1 322 ? 16.406 12.148 22.938 1 81.06 322 ALA B C 1
ATOM 5828 O O . ALA B 1 322 ? 17.484 11.797 23.422 1 81.06 322 ALA B O 1
ATOM 5829 N N . HIS B 1 323 ? 15.75 11.43 22.016 1 86.12 323 HIS B N 1
ATOM 5830 C CA . HIS B 1 323 ? 16.062 10.008 21.969 1 86.12 323 HIS B CA 1
ATOM 5831 C C . HIS B 1 323 ? 16.5 9.594 20.562 1 86.12 323 HIS B C 1
ATOM 5833 O O . HIS B 1 323 ? 17.078 8.523 20.375 1 86.12 323 HIS B O 1
ATOM 5839 N N . ARG B 1 324 ? 16.172 10.484 19.594 1 91.44 324 ARG B N 1
ATOM 5840 C CA . ARG B 1 324 ? 16.406 10.008 18.234 1 91.44 324 ARG B CA 1
ATOM 5841 C C . ARG B 1 324 ? 16.969 11.109 17.359 1 91.44 324 ARG B C 1
ATOM 5843 O O . ARG B 1 324 ? 16.656 12.289 17.547 1 91.44 324 ARG B O 1
ATOM 5850 N N . ARG B 1 325 ? 17.844 10.711 16.484 1 95.12 325 ARG B N 1
ATOM 5851 C CA . ARG B 1 325 ? 18.234 11.508 15.328 1 95.12 325 ARG B CA 1
ATOM 5852 C C . ARG B 1 325 ? 17.453 11.086 14.086 1 95.12 325 ARG B C 1
ATOM 5854 O O . ARG B 1 325 ? 17.688 9.992 13.555 1 95.12 325 ARG B O 1
ATOM 5861 N N . TRP B 1 326 ? 16.562 11.969 13.625 1 96.94 326 TRP B N 1
ATOM 5862 C CA . TRP B 1 326 ? 15.742 11.68 12.453 1 96.94 326 TRP B CA 1
ATOM 5863 C C . TRP B 1 326 ? 16.359 12.258 11.188 1 96.94 326 TRP B C 1
ATOM 5865 O O . TRP B 1 326 ? 16.734 13.438 11.156 1 96.94 326 TRP B O 1
ATOM 5875 N N . LEU B 1 327 ? 16.547 11.43 10.234 1 98.19 327 LEU B N 1
ATOM 5876 C CA . LEU B 1 327 ? 16.734 11.883 8.859 1 98.19 327 LEU B CA 1
ATOM 5877 C C . LEU B 1 327 ? 15.445 11.773 8.062 1 98.19 327 LEU B C 1
ATOM 5879 O O . LEU B 1 327 ? 15.008 10.664 7.734 1 98.19 327 LEU B O 1
ATOM 5883 N N . LEU B 1 328 ? 14.805 12.844 7.773 1 98.19 328 LEU B N 1
ATOM 5884 C CA . LEU B 1 328 ? 13.555 12.844 7.023 1 98.19 328 LEU B CA 1
ATOM 5885 C C . LEU B 1 328 ? 13.82 12.898 5.52 1 98.19 328 LEU B C 1
ATOM 5887 O O . LEU B 1 328 ? 14.422 13.859 5.027 1 98.19 328 LEU B O 1
ATOM 5891 N N . LEU B 1 329 ? 13.352 11.883 4.84 1 98.62 329 LEU B N 1
ATOM 5892 C CA . LEU B 1 329 ? 13.664 11.672 3.43 1 98.62 329 LEU B CA 1
ATOM 5893 C C . LEU B 1 329 ? 12.492 12.078 2.547 1 98.62 329 LEU B C 1
ATOM 5895 O O . LEU B 1 329 ? 11.391 12.336 3.047 1 98.62 329 LEU B O 1
ATOM 5899 N N . ASP B 1 330 ? 12.742 12.141 1.243 1 98.25 330 ASP B N 1
ATOM 5900 C CA . ASP B 1 330 ? 11.711 12.555 0.302 1 98.25 330 ASP B CA 1
ATOM 5901 C C . ASP B 1 330 ? 10.945 11.344 -0.244 1 98.25 330 ASP B C 1
ATOM 5903 O O . ASP B 1 330 ? 10.109 11.484 -1.136 1 98.25 330 ASP B O 1
ATOM 5907 N N . GLY B 1 331 ? 11.203 10.148 0.22 1 97.75 331 GLY B N 1
ATOM 5908 C CA . GLY B 1 331 ? 10.445 8.922 0.006 1 97.75 331 GLY B CA 1
ATOM 5909 C C . GLY B 1 331 ? 10.18 8.156 1.287 1 97.75 331 GLY B C 1
ATOM 5910 O O . GLY B 1 331 ? 10.742 8.477 2.338 1 97.75 331 GLY B O 1
ATOM 5911 N N . GLY B 1 332 ? 9.352 7.164 1.228 1 97.69 332 GLY B N 1
ATOM 5912 C CA . GLY B 1 332 ? 8.922 6.426 2.402 1 97.69 332 GLY B CA 1
ATOM 5913 C C . GLY B 1 332 ? 7.914 5.336 2.088 1 97.69 332 GLY B C 1
ATOM 5914 O O . GLY B 1 332 ? 8.07 4.602 1.111 1 97.69 332 GLY B O 1
ATOM 5915 N N . MET B 1 333 ? 6.875 5.246 2.891 1 97.31 333 MET B N 1
ATOM 5916 C CA . MET B 1 333 ? 5.941 4.125 2.844 1 97.31 333 MET B CA 1
ATOM 5917 C C . MET B 1 333 ? 5.172 4.113 1.526 1 97.31 333 MET B C 1
ATOM 5919 O O . MET B 1 333 ? 4.621 3.082 1.135 1 97.31 333 MET B O 1
ATOM 5923 N N . ALA B 1 334 ? 5.105 5.238 0.824 1 97.69 334 ALA B N 1
ATOM 5924 C CA . ALA B 1 334 ? 4.383 5.258 -0.445 1 97.69 334 ALA B CA 1
ATOM 5925 C C . ALA B 1 334 ? 5.145 4.488 -1.521 1 97.69 334 ALA B C 1
ATOM 5927 O O . ALA B 1 334 ? 4.535 3.861 -2.393 1 97.69 334 ALA B O 1
ATOM 5928 N N . ASP B 1 335 ? 6.461 4.57 -1.48 1 98.38 335 ASP B N 1
ATOM 5929 C CA . ASP B 1 335 ? 7.234 3.848 -2.486 1 98.38 335 ASP B CA 1
ATOM 5930 C C . ASP B 1 335 ? 7.836 2.572 -1.904 1 98.38 335 ASP B C 1
ATOM 5932 O O . ASP B 1 335 ? 8.227 1.668 -2.648 1 98.38 335 ASP B O 1
ATOM 5936 N N . ASN B 1 336 ? 7.977 2.482 -0.639 1 98.38 336 ASN B N 1
ATOM 5937 C CA . ASN B 1 336 ? 8.477 1.294 0.047 1 98.38 336 ASN B CA 1
ATOM 5938 C C . ASN B 1 336 ? 7.648 0.978 1.291 1 98.38 336 ASN B C 1
ATOM 5940 O O . ASN B 1 336 ? 8.047 1.322 2.406 1 98.38 336 ASN B O 1
ATOM 5944 N N . PRO B 1 337 ? 6.555 0.265 1.106 1 97.62 337 PRO B N 1
ATOM 5945 C CA . PRO B 1 337 ? 5.676 -0.033 2.24 1 97.62 337 PRO B CA 1
ATOM 5946 C C . PRO B 1 337 ? 6.164 -1.219 3.07 1 97.62 337 PRO B C 1
ATOM 5948 O O . PRO B 1 337 ? 5.531 -1.583 4.062 1 97.62 337 PRO B O 1
ATOM 5951 N N . ARG B 1 338 ? 7.266 -1.804 2.762 1 97.62 338 ARG B N 1
ATOM 5952 C CA . ARG B 1 338 ? 7.691 -3.088 3.309 1 97.62 338 ARG B CA 1
ATOM 5953 C C . ARG B 1 338 ? 7.992 -2.975 4.801 1 97.62 338 ARG B C 1
ATOM 5955 O O . ARG B 1 338 ? 7.617 -3.85 5.582 1 97.62 338 ARG B O 1
ATOM 5962 N N . PRO B 1 339 ? 8.711 -1.906 5.234 1 97.94 339 PRO B N 1
ATOM 5963 C CA . PRO B 1 339 ? 8.922 -1.827 6.684 1 97.94 339 PRO B CA 1
ATOM 5964 C C . PRO B 1 339 ? 7.617 -1.744 7.469 1 97.94 339 PRO B C 1
ATOM 5966 O O . PRO B 1 339 ? 7.469 -2.412 8.5 1 97.94 339 PRO B O 1
ATOM 5969 N N . ALA B 1 340 ? 6.695 -1.016 6.977 1 95.94 340 ALA B N 1
ATOM 5970 C CA . ALA B 1 340 ? 5.418 -0.861 7.668 1 95.94 340 ALA B CA 1
ATOM 5971 C C . ALA B 1 340 ? 4.594 -2.143 7.59 1 95.94 340 ALA B C 1
ATOM 5973 O O . ALA B 1 340 ? 3.904 -2.504 8.547 1 95.94 340 ALA B O 1
ATOM 5974 N N . LEU B 1 341 ? 4.672 -2.83 6.473 1 94.62 341 LEU B N 1
ATOM 5975 C CA . LEU B 1 341 ? 3.836 -3.998 6.215 1 94.62 341 LEU B CA 1
ATOM 5976 C C . LEU B 1 341 ? 4.41 -5.238 6.891 1 94.62 341 LEU B C 1
ATOM 5978 O O . LEU B 1 341 ? 3.666 -6.055 7.434 1 94.62 341 LEU B O 1
ATOM 5982 N N . TYR B 1 342 ? 5.848 -5.344 6.82 1 93.56 342 TYR B N 1
ATOM 5983 C CA . TYR B 1 342 ? 6.457 -6.625 7.148 1 93.56 342 TYR B CA 1
ATOM 5984 C C . TYR B 1 342 ? 7.473 -6.477 8.273 1 93.56 342 TYR B C 1
ATOM 5986 O O . TYR B 1 342 ? 8.031 -7.469 8.75 1 93.56 342 TYR B O 1
ATOM 5994 N N . GLY B 1 343 ? 7.723 -5.285 8.672 1 95.12 343 GLY B N 1
ATOM 5995 C CA . GLY B 1 343 ? 8.836 -5.086 9.578 1 95.12 343 GLY B CA 1
ATOM 5996 C C . GLY B 1 343 ? 10.188 -5.277 8.914 1 95.12 343 GLY B C 1
ATOM 5997 O O . GLY B 1 343 ? 11.156 -5.668 9.562 1 95.12 343 GLY B O 1
ATOM 5998 N N . ALA B 1 344 ? 10.273 -5.035 7.613 1 96.56 344 ALA B N 1
ATOM 5999 C CA . ALA B 1 344 ? 11.516 -5.203 6.863 1 96.56 344 ALA B CA 1
ATOM 6000 C C . ALA B 1 344 ? 12.609 -4.285 7.395 1 96.56 344 ALA B C 1
ATOM 6002 O O . ALA B 1 344 ? 12.344 -3.133 7.742 1 96.56 344 ALA B O 1
ATOM 6003 N N . ARG B 1 345 ? 13.812 -4.777 7.43 1 97.5 345 ARG B N 1
ATOM 6004 C CA . ARG B 1 345 ? 14.984 -4.02 7.875 1 97.5 345 ARG B CA 1
ATOM 6005 C C . ARG B 1 345 ? 15.93 -3.74 6.715 1 97.5 345 ARG B C 1
ATOM 6007 O O . ARG B 1 345 ? 16.219 -4.629 5.914 1 97.5 345 ARG B O 1
ATOM 6014 N N . TYR B 1 346 ? 16.391 -2.516 6.668 1 98.44 346 TYR B N 1
ATOM 6015 C CA . TYR B 1 346 ? 17.312 -2.125 5.598 1 98.44 346 TYR B CA 1
ATOM 6016 C C . TYR B 1 346 ? 18.562 -1.473 6.16 1 98.44 346 TYR B C 1
ATOM 6018 O O . TYR B 1 346 ? 18.594 -1.055 7.32 1 98.44 346 TYR B O 1
ATOM 6026 N N . SER B 1 347 ? 19.562 -1.481 5.355 1 98.38 347 SER B N 1
ATOM 6027 C CA . SER B 1 347 ? 20.75 -0.645 5.547 1 98.38 347 SER B CA 1
ATOM 6028 C C . SER B 1 347 ? 20.812 0.477 4.512 1 98.38 347 SER B C 1
ATOM 6030 O O . SER B 1 347 ? 19.953 0.548 3.621 1 98.38 347 SER B O 1
ATOM 6032 N N . ALA B 1 348 ? 21.797 1.365 4.684 1 98.62 348 ALA B N 1
ATOM 6033 C CA . ALA B 1 348 ? 21.938 2.49 3.766 1 98.62 348 ALA B CA 1
ATOM 6034 C C . ALA B 1 348 ? 23.375 3.039 3.803 1 98.62 348 ALA B C 1
ATOM 6036 O O . ALA B 1 348 ? 24.125 2.764 4.742 1 98.62 348 ALA B O 1
ATOM 6037 N N . LEU B 1 349 ? 23.734 3.707 2.797 1 98.56 349 LEU B N 1
ATOM 6038 C CA . LEU B 1 349 ? 24.984 4.457 2.707 1 98.56 349 LEU B CA 1
ATOM 6039 C C . LEU B 1 349 ? 24.75 5.855 2.152 1 98.56 349 LEU B C 1
ATOM 6041 O O . LEU B 1 349 ? 23.875 6.047 1.305 1 98.56 349 LEU B O 1
ATOM 6045 N N . PRO B 1 350 ? 25.547 6.848 2.652 1 98.38 350 PRO B N 1
ATOM 6046 C CA . PRO B 1 350 ? 25.562 8.094 1.881 1 98.38 350 PRO B CA 1
ATOM 6047 C C . PRO B 1 350 ? 26.016 7.887 0.438 1 98.38 350 PRO B C 1
ATOM 6049 O O . PRO B 1 350 ? 26.906 7.078 0.179 1 98.38 350 PRO B O 1
ATOM 6052 N N . VAL B 1 351 ? 25.359 8.586 -0.501 1 98.62 351 VAL B N 1
ATOM 6053 C CA . VAL B 1 351 ? 25.75 8.453 -1.901 1 98.62 351 VAL B CA 1
ATOM 6054 C C . VAL B 1 351 ? 27.141 9.047 -2.105 1 98.62 351 VAL B C 1
ATOM 6056 O O . VAL B 1 351 ? 27.984 8.445 -2.779 1 98.62 351 VAL B O 1
ATOM 6059 N N . GLN B 1 352 ? 27.328 10.219 -1.528 1 97.69 352 GLN B N 1
ATOM 6060 C CA . GLN B 1 352 ? 28.641 10.844 -1.572 1 97.69 352 GLN B CA 1
ATOM 6061 C C . GLN B 1 352 ? 29.422 10.602 -0.28 1 97.69 352 GLN B C 1
ATOM 6063 O O . GLN B 1 352 ? 28.844 10.648 0.811 1 97.69 352 GLN B O 1
ATOM 6068 N N . GLU B 1 353 ? 30.688 10.281 -0.406 1 96.62 353 GLU B N 1
ATOM 6069 C CA . GLU B 1 353 ? 31.578 9.953 0.699 1 96.62 353 GLU B CA 1
ATOM 6070 C C . GLU B 1 353 ? 31.031 8.797 1.531 1 96.62 353 GLU B C 1
ATOM 6072 O O . GLU B 1 353 ? 30.906 8.906 2.752 1 96.62 353 GLU B O 1
ATOM 6077 N N . PRO B 1 354 ? 30.859 7.668 0.875 1 97.06 354 PRO B N 1
ATOM 6078 C CA . PRO B 1 354 ? 30.203 6.547 1.545 1 97.06 354 PRO B CA 1
ATOM 6079 C C . PRO B 1 354 ? 31.031 5.969 2.689 1 97.06 354 PRO B C 1
ATOM 6081 O O . PRO B 1 354 ? 30.5 5.211 3.512 1 97.06 354 PRO B O 1
ATOM 6084 N N . TRP B 1 355 ? 32.312 6.391 2.801 1 95.38 355 TRP B N 1
ATOM 6085 C CA . TRP B 1 355 ? 33.188 5.824 3.82 1 95.38 355 TRP B CA 1
ATOM 6086 C C . TRP B 1 355 ? 33.281 6.746 5.031 1 95.38 355 TRP B C 1
ATOM 6088 O O . TRP B 1 355 ? 33.938 6.418 6.02 1 95.38 355 TRP B O 1
ATOM 6098 N N . ARG B 1 356 ? 32.531 7.895 4.961 1 94.69 356 ARG B N 1
ATOM 6099 C CA . ARG B 1 356 ? 32.469 8.742 6.145 1 94.69 356 ARG B CA 1
ATOM 6100 C C . ARG B 1 356 ? 32.062 7.941 7.379 1 94.69 356 ARG B C 1
ATOM 6102 O O . ARG B 1 356 ? 31.125 7.152 7.332 1 94.69 356 ARG B O 1
ATOM 6109 N N . PRO B 1 357 ? 32.875 8.055 8.43 1 94 357 PRO B N 1
ATOM 6110 C CA . PRO B 1 357 ? 32.594 7.242 9.617 1 94 357 PRO B CA 1
ATOM 6111 C C . PRO B 1 357 ? 31.219 7.566 10.234 1 94 357 PRO B C 1
ATOM 6113 O O . PRO B 1 357 ? 30.828 8.734 10.273 1 94 357 PRO B O 1
ATOM 6116 N N . PRO B 1 358 ? 30.625 6.543 10.727 1 93 358 PRO B N 1
ATOM 6117 C CA . PRO B 1 358 ? 29.344 6.801 11.375 1 93 358 PRO B CA 1
ATOM 6118 C C . PRO B 1 358 ? 29.484 7.605 12.664 1 93 358 PRO B C 1
ATOM 6120 O O . PRO B 1 358 ? 30.484 7.496 13.359 1 93 358 PRO B O 1
ATOM 6123 N N . ALA B 1 359 ? 28.547 8.383 12.93 1 90.19 359 ALA B N 1
ATOM 6124 C CA . ALA B 1 359 ? 28.5 9.188 14.141 1 90.19 359 ALA B CA 1
ATOM 6125 C C . ALA B 1 359 ? 27.594 8.539 15.195 1 90.19 359 ALA B C 1
ATOM 6127 O O . ALA B 1 359 ? 28.062 8.164 16.266 1 90.19 359 ALA B O 1
ATOM 6128 N N . ASP B 1 360 ? 26.281 8.469 15 1 92.88 360 ASP B N 1
ATOM 6129 C CA . ASP B 1 360 ? 25.297 7.871 15.891 1 92.88 360 ASP B CA 1
ATOM 6130 C C . ASP B 1 360 ? 24.172 7.188 15.094 1 92.88 360 ASP B C 1
ATOM 6132 O O . ASP B 1 360 ? 24.219 7.145 13.859 1 92.88 360 ASP B O 1
ATOM 6136 N N . LEU B 1 361 ? 23.281 6.594 15.898 1 96.62 361 LEU B N 1
ATOM 6137 C CA . LEU B 1 361 ? 22.141 5.934 15.266 1 96.62 361 LEU B CA 1
ATOM 6138 C C . LEU B 1 361 ? 21.188 6.961 14.656 1 96.62 361 LEU B C 1
ATOM 6140 O O . LEU B 1 361 ? 20.922 8.008 15.25 1 96.62 361 LEU B O 1
ATOM 6144 N N . ALA B 1 362 ? 20.828 6.699 13.469 1 97.56 362 ALA B N 1
ATOM 6145 C CA . ALA B 1 362 ? 19.859 7.551 12.789 1 97.56 362 ALA B CA 1
ATOM 6146 C C . ALA B 1 362 ? 18.609 6.758 12.398 1 97.56 362 ALA B C 1
ATOM 6148 O O . ALA B 1 362 ? 18.703 5.598 11.992 1 97.56 362 ALA B O 1
ATOM 6149 N N . TRP B 1 363 ? 17.484 7.367 12.57 1 97.81 363 TRP B N 1
ATOM 6150 C CA . TRP B 1 363 ? 16.203 6.875 12.055 1 97.81 363 TRP B CA 1
ATOM 6151 C C . TRP B 1 363 ? 15.844 7.574 10.75 1 97.81 363 TRP B C 1
ATOM 6153 O O . TRP B 1 363 ? 15.773 8.805 10.703 1 97.81 363 TRP B O 1
ATOM 6163 N N . LEU B 1 364 ? 15.68 6.828 9.711 1 98.69 364 LEU B N 1
ATOM 6164 C CA . LEU B 1 364 ? 15.289 7.383 8.414 1 98.69 364 LEU B CA 1
ATOM 6165 C C . LEU B 1 364 ? 13.789 7.246 8.195 1 98.69 364 LEU B C 1
ATOM 6167 O O . LEU B 1 364 ? 13.25 6.137 8.219 1 98.69 364 LEU B O 1
ATOM 6171 N N . ALA B 1 365 ? 13.078 8.375 8 1 98.25 365 ALA B N 1
ATOM 6172 C CA . ALA B 1 365 ? 11.625 8.367 7.867 1 98.25 365 ALA B CA 1
ATOM 6173 C C . ALA B 1 365 ? 11.188 9.164 6.641 1 98.25 365 ALA B C 1
ATOM 6175 O O . ALA B 1 365 ? 11.93 10.016 6.145 1 98.25 365 ALA B O 1
ATOM 6176 N N . GLY B 1 366 ? 10 8.766 6.137 1 97.62 366 GLY B N 1
ATOM 6177 C CA . GLY B 1 366 ? 9.469 9.438 4.961 1 97.62 366 GLY B CA 1
ATOM 6178 C C . GLY B 1 366 ? 8.672 10.688 5.297 1 97.62 366 GLY B C 1
ATOM 6179 O O . GLY B 1 366 ? 8.578 11.07 6.461 1 97.62 366 GLY B O 1
ATOM 6180 N N . PRO B 1 367 ? 8.156 11.336 4.266 1 97 367 PRO B N 1
ATOM 6181 C CA . PRO B 1 367 ? 7.484 12.633 4.418 1 97 367 PRO B CA 1
ATOM 6182 C C . PRO B 1 367 ? 5.988 12.492 4.695 1 97 367 PRO B C 1
ATOM 6184 O O . PRO B 1 367 ? 5.281 13.5 4.801 1 97 367 PRO B O 1
ATOM 6187 N N . TYR B 1 368 ? 5.488 11.336 4.871 1 94.75 368 TYR B N 1
ATOM 6188 C CA . TYR B 1 368 ? 4.047 11.125 4.887 1 94.75 368 TYR B CA 1
ATOM 6189 C C . TYR B 1 368 ? 3.498 11.211 6.305 1 94.75 368 TYR B C 1
ATOM 6191 O O . TYR B 1 368 ? 4.219 10.961 7.273 1 94.75 368 TYR B O 1
ATOM 6199 N N . CYS B 1 369 ? 2.232 11.578 6.387 1 90.56 369 CYS B N 1
ATOM 6200 C CA . CYS B 1 369 ? 1.583 11.82 7.672 1 90.56 369 CYS B CA 1
ATOM 6201 C C . CYS B 1 369 ? 1.163 10.516 8.328 1 90.56 369 CYS B C 1
ATOM 6203 O O . CYS B 1 369 ? -0.004 10.336 8.688 1 90.56 369 CYS B O 1
ATOM 6205 N N . GLU B 1 370 ? 2.125 9.68 8.453 1 90.56 370 GLU B N 1
ATOM 6206 C CA . GLU B 1 370 ? 1.979 8.367 9.078 1 90.56 370 GLU B CA 1
ATOM 6207 C C . GLU B 1 370 ? 3.152 8.062 10 1 90.56 370 GLU B C 1
ATOM 6209 O O . GLU B 1 370 ? 4.309 8.086 9.578 1 90.56 370 GLU B O 1
ATOM 6214 N N . SER B 1 371 ? 2.855 7.738 11.242 1 89.69 371 SER B N 1
ATOM 6215 C CA . SER B 1 371 ? 3.92 7.438 12.195 1 89.69 371 SER B CA 1
ATOM 6216 C C . SER B 1 371 ? 4.719 6.215 11.758 1 89.69 371 SER B C 1
ATOM 6218 O O . SER B 1 371 ? 5.914 6.109 12.055 1 89.69 371 SER B O 1
ATOM 6220 N N . GLY B 1 372 ? 4.027 5.336 11.023 1 91.62 372 GLY B N 1
ATOM 6221 C CA . GLY B 1 372 ? 4.68 4.117 10.57 1 91.62 372 GLY B CA 1
ATOM 6222 C C . GLY B 1 372 ? 5.562 4.336 9.352 1 91.62 372 GLY B C 1
ATOM 6223 O O . GLY B 1 372 ? 6.242 3.412 8.898 1 91.62 372 GLY B O 1
ATOM 6224 N N . ASP B 1 373 ? 5.59 5.559 8.883 1 96.44 373 ASP B N 1
ATOM 6225 C CA . ASP B 1 373 ? 6.43 5.875 7.73 1 96.44 373 ASP B CA 1
ATOM 6226 C C . ASP B 1 373 ? 7.895 6 8.141 1 96.44 373 ASP B C 1
ATOM 6228 O O . ASP B 1 373 ? 8.492 7.07 8 1 96.44 373 ASP B O 1
ATOM 6232 N N . VAL B 1 374 ? 8.438 4.93 8.641 1 97.94 374 VAL B N 1
ATOM 6233 C CA . VAL B 1 374 ? 9.844 4.801 9 1 97.94 374 VAL B CA 1
ATOM 6234 C C . VAL B 1 374 ? 10.5 3.723 8.141 1 97.94 374 VAL B C 1
ATOM 6236 O O . VAL B 1 374 ? 10.141 2.549 8.227 1 97.94 374 VAL B O 1
ATOM 6239 N N . LEU B 1 375 ? 11.445 4.102 7.328 1 98.25 375 LEU B N 1
ATOM 6240 C CA . LEU B 1 375 ? 12.102 3.188 6.398 1 98.25 375 LEU B CA 1
ATOM 6241 C C . LEU B 1 375 ? 13.18 2.371 7.109 1 98.25 375 LEU B C 1
ATOM 6243 O O . LEU B 1 375 ? 13.367 1.19 6.809 1 98.25 375 LEU B O 1
ATOM 6247 N N . ILE B 1 376 ? 13.93 3.031 7.973 1 98.56 376 ILE B N 1
ATOM 6248 C CA . ILE B 1 376 ? 15.031 2.389 8.672 1 98.56 376 ILE B CA 1
ATOM 6249 C C . ILE B 1 376 ? 15.039 2.834 10.133 1 98.56 376 ILE B C 1
ATOM 6251 O O . ILE B 1 376 ? 15.055 4.031 10.43 1 98.56 376 ILE B O 1
ATOM 6255 N N . GLU B 1 377 ? 15.047 1.872 11.086 1 96.62 377 GLU B N 1
ATOM 6256 C CA . GLU B 1 377 ? 15.07 2.17 12.516 1 96.62 377 GLU B CA 1
ATOM 6257 C C . GLU B 1 377 ? 16.469 2.002 13.094 1 96.62 377 GLU B C 1
ATOM 6259 O O . GLU B 1 377 ? 16.953 0.879 13.273 1 96.62 377 GLU B O 1
ATOM 6264 N N . GLY B 1 378 ? 17.141 3.057 13.375 1 96.25 378 GLY B N 1
ATOM 6265 C CA . GLY B 1 378 ? 18.375 3.031 14.141 1 96.25 378 GLY B CA 1
ATOM 6266 C C . GLY B 1 378 ? 19.547 2.439 13.367 1 96.25 378 GLY B C 1
ATOM 6267 O O . GLY B 1 378 ? 20.062 1.381 13.727 1 96.25 378 GLY B O 1
ATOM 6268 N N . LEU B 1 379 ? 20.078 3.074 12.406 1 97.62 379 LEU B N 1
ATOM 6269 C CA . LEU B 1 379 ? 21.25 2.68 11.633 1 97.62 379 LEU B CA 1
ATOM 6270 C C . LEU B 1 379 ? 22.422 3.619 11.898 1 97.62 379 LEU B C 1
ATOM 6272 O O . LEU B 1 379 ? 22.266 4.84 11.844 1 97.62 379 LEU B O 1
ATOM 6276 N N . PRO B 1 380 ? 23.578 3.07 12.312 1 97.38 380 PRO B N 1
ATOM 6277 C CA . PRO B 1 380 ? 24.734 3.969 12.414 1 97.38 380 PRO B CA 1
ATOM 6278 C C . PRO B 1 380 ? 25.078 4.648 11.086 1 97.38 380 PRO B C 1
ATOM 6280 O O . PRO B 1 380 ? 25.391 3.971 10.109 1 97.38 380 PRO B O 1
ATOM 6283 N N . LEU B 1 381 ? 24.969 5.953 11.062 1 97.56 381 LEU B N 1
ATOM 6284 C CA . LEU B 1 381 ? 25.266 6.75 9.875 1 97.56 381 LEU B CA 1
ATOM 6285 C C . LEU B 1 381 ? 26.109 7.977 10.234 1 97.56 381 LEU B C 1
ATOM 6287 O O . LEU B 1 381 ? 26.062 8.445 11.375 1 97.56 381 LEU B O 1
ATOM 6291 N N . PRO B 1 382 ? 26.906 8.461 9.273 1 97.06 382 PRO B N 1
ATOM 6292 C CA . PRO B 1 382 ? 27.547 9.758 9.531 1 97.06 382 PRO B CA 1
ATOM 6293 C C . PRO B 1 382 ? 26.547 10.898 9.641 1 97.06 382 PRO B C 1
ATOM 6295 O O . PRO B 1 382 ? 25.344 10.703 9.391 1 97.06 382 PRO B O 1
ATOM 6298 N N . GLU B 1 383 ? 27.078 11.977 10.086 1 96.06 383 GLU B N 1
ATOM 6299 C CA . GLU B 1 383 ? 26.234 13.164 10 1 96.06 383 GLU B CA 1
ATOM 6300 C C . GLU B 1 383 ? 25.891 13.5 8.547 1 96.06 383 GLU B C 1
ATOM 6302 O O . GLU B 1 383 ? 26.766 13.477 7.684 1 96.06 383 GLU B O 1
ATOM 6307 N N . LEU B 1 384 ? 24.656 13.625 8.312 1 97.19 384 LEU B N 1
ATOM 6308 C CA . LEU B 1 384 ? 24.172 14.039 7.004 1 97.19 384 LEU B CA 1
ATOM 6309 C C . LEU B 1 384 ? 23.422 15.359 7.102 1 97.19 384 LEU B C 1
ATOM 6311 O O . LEU B 1 384 ? 22.703 15.602 8.07 1 97.19 384 LEU B O 1
ATOM 6315 N N . ALA B 1 385 ? 23.609 16.156 6.145 1 96.75 385 ALA B N 1
ATOM 6316 C CA . ALA B 1 385 ? 22.938 17.453 6.086 1 96.75 385 ALA B CA 1
ATOM 6317 C C . ALA B 1 385 ? 21.781 17.406 5.094 1 96.75 385 ALA B C 1
ATOM 6319 O O . ALA B 1 385 ? 21.75 16.562 4.195 1 96.75 385 ALA B O 1
ATOM 6320 N N . PRO B 1 386 ? 20.812 18.328 5.27 1 97.19 386 PRO B N 1
ATOM 6321 C CA . PRO B 1 386 ? 19.781 18.469 4.23 1 97.19 386 PRO B CA 1
ATOM 6322 C C . PRO B 1 386 ? 20.391 18.641 2.836 1 97.19 386 PRO B C 1
ATOM 6324 O O . PRO B 1 386 ? 21.375 19.375 2.668 1 97.19 386 PRO B O 1
ATOM 6327 N N . GLY B 1 387 ? 19.828 17.922 1.882 1 97.25 387 GLY B N 1
ATOM 6328 C CA . GLY B 1 387 ? 20.328 17.984 0.517 1 97.25 387 GLY B CA 1
ATOM 6329 C C . GLY B 1 387 ? 21.188 16.781 0.143 1 97.25 387 GLY B C 1
ATOM 6330 O O . GLY B 1 387 ? 21.297 16.438 -1.037 1 97.25 387 GLY B O 1
ATOM 6331 N N . GLU B 1 388 ? 21.797 16.141 1.114 1 98.19 388 GLU B N 1
ATOM 6332 C CA . GLU B 1 388 ? 22.641 14.984 0.828 1 98.19 388 GLU B CA 1
ATOM 6333 C C . GLU B 1 388 ? 21.797 13.773 0.448 1 98.19 388 GLU B C 1
ATOM 6335 O O . GLU B 1 388 ? 20.609 13.711 0.771 1 98.19 388 GLU B O 1
ATOM 6340 N N . LEU B 1 389 ? 22.438 12.906 -0.258 1 98.75 389 LEU B N 1
ATOM 6341 C CA . LEU B 1 389 ? 21.766 11.734 -0.799 1 98.75 389 LEU B CA 1
ATOM 6342 C C . LEU B 1 389 ? 22.109 10.484 0.002 1 98.75 389 LEU B C 1
ATOM 6344 O O . LEU B 1 389 ? 23.25 10.32 0.441 1 98.75 389 LEU B O 1
ATOM 6348 N N . VAL B 1 390 ? 21.109 9.617 0.167 1 98.75 390 VAL B N 1
ATOM 6349 C CA . VAL B 1 390 ? 21.281 8.312 0.798 1 98.75 390 VAL B CA 1
ATOM 6350 C C . VAL B 1 390 ? 20.797 7.219 -0.145 1 98.75 390 VAL B C 1
ATOM 6352 O O . VAL B 1 390 ? 19.766 7.375 -0.821 1 98.75 390 VAL B O 1
ATOM 6355 N N . ALA B 1 391 ? 21.547 6.152 -0.215 1 98.88 391 ALA B N 1
ATOM 6356 C CA . ALA B 1 391 ? 21.188 5.004 -1.046 1 98.88 391 ALA B CA 1
ATOM 6357 C C . ALA B 1 391 ? 20.797 3.807 -0.188 1 98.88 391 ALA B C 1
ATOM 6359 O O . ALA B 1 391 ? 21.516 3.428 0.736 1 98.88 391 ALA B O 1
ATOM 6360 N N . VAL B 1 392 ? 19.672 3.248 -0.447 1 98.94 392 VAL B N 1
ATOM 6361 C CA . VAL B 1 392 ? 19.172 2.043 0.213 1 98.94 392 VAL B CA 1
ATOM 6362 C C . VAL B 1 392 ? 19.25 0.859 -0.749 1 98.94 392 VAL B C 1
ATOM 6364 O O . VAL B 1 392 ? 18.5 0.795 -1.726 1 98.94 392 VAL B O 1
ATOM 6367 N N . PRO B 1 393 ? 20.125 -0.119 -0.462 1 98.81 393 PRO B N 1
ATOM 6368 C CA . PRO B 1 393 ? 20.266 -1.279 -1.343 1 98.81 393 PRO B CA 1
ATOM 6369 C C . PRO B 1 393 ? 19.125 -2.277 -1.203 1 98.81 393 PRO B C 1
ATOM 6371 O O . PRO B 1 393 ? 18.25 -2.104 -0.35 1 98.81 393 PRO B O 1
ATOM 6374 N N . VAL B 1 394 ? 19.094 -3.275 -2.039 1 98.75 394 VAL B N 1
ATOM 6375 C CA . VAL B 1 394 ? 18.156 -4.391 -2.049 1 98.75 394 VAL B CA 1
ATOM 6376 C C . VAL B 1 394 ? 16.734 -3.857 -2.154 1 98.75 394 VAL B C 1
ATOM 6378 O O . VAL B 1 394 ? 15.867 -4.219 -1.352 1 98.75 394 VAL B O 1
ATOM 6381 N N . SER B 1 395 ? 16.562 -2.91 -3.094 1 98.75 395 SER B N 1
ATOM 6382 C CA . SER B 1 395 ? 15.281 -2.236 -3.307 1 98.75 395 SER B CA 1
ATOM 6383 C C . SER B 1 395 ? 14.672 -2.621 -4.652 1 98.75 395 SER B C 1
ATOM 6385 O O . SER B 1 395 ? 13.93 -1.839 -5.25 1 98.75 395 SER B O 1
ATOM 6387 N N . GLY B 1 396 ? 14.969 -3.809 -5.125 1 98.75 396 GLY B N 1
ATOM 6388 C CA . GLY B 1 396 ? 14.5 -4.207 -6.445 1 98.75 396 GLY B CA 1
ATOM 6389 C C . GLY B 1 396 ? 13.227 -5.023 -6.406 1 98.75 396 GLY B C 1
ATOM 6390 O O . GLY B 1 396 ? 12.625 -5.301 -7.449 1 98.75 396 GLY B O 1
ATOM 6391 N N . ALA B 1 397 ? 12.773 -5.426 -5.234 1 98.44 397 ALA B N 1
ATOM 6392 C CA . ALA B 1 397 ? 11.625 -6.324 -5.16 1 98.44 397 ALA B CA 1
ATOM 6393 C C . ALA B 1 397 ? 10.641 -5.863 -4.094 1 98.44 397 ALA B C 1
ATOM 6395 O O . ALA B 1 397 ? 11.023 -5.609 -2.951 1 98.44 397 ALA B O 1
ATOM 6396 N N . TYR B 1 398 ? 9.328 -5.777 -4.496 1 97.44 398 TYR B N 1
ATOM 6397 C CA . TYR B 1 398 ? 8.188 -5.59 -3.611 1 97.44 398 TYR B CA 1
ATOM 6398 C C . TYR B 1 398 ? 8.172 -4.18 -3.031 1 97.44 398 TYR B C 1
ATOM 6400 O O . TYR B 1 398 ? 7.516 -3.926 -2.018 1 97.44 398 TYR B O 1
ATOM 6408 N N . HIS B 1 399 ? 9.016 -3.26 -3.551 1 97.81 399 HIS B N 1
ATOM 6409 C CA . HIS B 1 399 ? 8.906 -1.826 -3.307 1 97.81 399 HIS B CA 1
ATOM 6410 C C . HIS B 1 399 ? 7.867 -1.189 -4.227 1 97.81 399 HIS B C 1
ATOM 6412 O O . HIS B 1 399 ? 6.695 -1.069 -3.863 1 97.81 399 HIS B O 1
ATOM 6418 N N . LEU B 1 400 ? 8.273 -1.021 -5.477 1 96.19 400 LEU B N 1
ATOM 6419 C CA . LEU B 1 400 ? 7.453 -0.326 -6.465 1 96.19 400 LEU B CA 1
ATOM 6420 C C . LEU B 1 400 ? 6.215 -1.145 -6.816 1 96.19 400 LEU B C 1
ATOM 6422 O O . LEU B 1 400 ? 5.156 -0.583 -7.102 1 96.19 400 LEU B O 1
ATOM 6426 N N . ALA B 1 401 ? 6.34 -2.473 -6.73 1 96.62 401 ALA B N 1
ATOM 6427 C CA . ALA B 1 401 ? 5.199 -3.34 -7.004 1 96.62 401 ALA B CA 1
ATOM 6428 C C . ALA B 1 401 ? 4.062 -3.082 -6.016 1 96.62 401 ALA B C 1
ATOM 6430 O O . ALA B 1 401 ? 2.891 -3.281 -6.344 1 96.62 401 ALA B O 1
ATOM 6431 N N . MET B 1 402 ? 4.438 -2.598 -4.852 1 97.12 402 MET B N 1
ATOM 6432 C CA . MET B 1 402 ? 3.453 -2.387 -3.793 1 97.12 402 MET B CA 1
ATOM 6433 C C . MET B 1 402 ? 3.297 -0.902 -3.482 1 97.12 402 MET B C 1
ATOM 6435 O O . MET B 1 402 ? 2.691 -0.535 -2.475 1 97.12 402 MET B O 1
ATOM 6439 N N . GLY B 1 403 ? 3.836 -0.026 -4.281 1 97.38 403 GLY B N 1
ATOM 6440 C CA . GLY B 1 403 ? 3.785 1.409 -4.055 1 97.38 403 GLY B CA 1
ATOM 6441 C C . GLY B 1 403 ? 2.383 1.979 -4.148 1 97.38 403 GLY B C 1
ATOM 6442 O O . GLY B 1 403 ? 1.503 1.375 -4.77 1 97.38 403 GLY B O 1
ATOM 6443 N N . SER B 1 404 ? 2.133 3.135 -3.508 1 97.56 404 SER B N 1
ATOM 6444 C CA . SER B 1 404 ? 0.843 3.814 -3.492 1 97.56 404 SER B CA 1
ATOM 6445 C C . SER B 1 404 ? 1.004 5.312 -3.742 1 97.56 404 SER B C 1
ATOM 6447 O O . SER B 1 404 ? 2.123 5.801 -3.908 1 97.56 404 SER B O 1
ATOM 6449 N N . ASN B 1 405 ? -0.113 6.016 -3.824 1 97.75 405 ASN B N 1
ATOM 6450 C CA . ASN B 1 405 ? -0.122 7.469 -3.943 1 97.75 405 ASN B CA 1
ATOM 6451 C C . ASN B 1 405 ? -0.576 8.133 -2.646 1 97.75 405 ASN B C 1
ATOM 6453 O O . ASN B 1 405 ? -1.165 9.219 -2.674 1 97.75 405 ASN B O 1
ATOM 6457 N N . TYR B 1 406 ? -0.301 7.484 -1.516 1 97.31 406 TYR B N 1
ATOM 6458 C CA . TYR B 1 406 ? -0.717 8.031 -0.227 1 97.31 406 TYR B CA 1
ATOM 6459 C C . TYR B 1 406 ? -0.194 9.445 -0.04 1 97.31 406 TYR B C 1
ATOM 6461 O O . TYR B 1 406 ? 0.959 9.742 -0.364 1 97.31 406 TYR B O 1
ATOM 6469 N N . ASN B 1 407 ? -1.03 10.43 0.449 1 97.25 407 ASN B N 1
ATOM 6470 C CA . ASN B 1 407 ? -0.72 11.844 0.644 1 97.25 407 ASN B CA 1
ATOM 6471 C C . ASN B 1 407 ? -0.404 12.531 -0.679 1 97.25 407 ASN B C 1
ATOM 6473 O O . ASN B 1 407 ? 0.364 13.5 -0.713 1 97.25 407 ASN B O 1
ATOM 6477 N N . GLY B 1 408 ? -0.922 11.938 -1.793 1 97.06 408 GLY B N 1
ATOM 6478 C CA . GLY B 1 408 ? -0.667 12.539 -3.094 1 97.06 408 GLY B CA 1
ATOM 6479 C C . GLY B 1 408 ? 0.735 12.273 -3.607 1 97.06 408 GLY B C 1
ATOM 6480 O O . GLY B 1 408 ? 1.23 12.992 -4.477 1 97.06 408 GLY B O 1
ATOM 6481 N N . ALA B 1 409 ? 1.386 11.242 -3.059 1 97.75 409 ALA B N 1
ATOM 6482 C CA . ALA B 1 409 ? 2.727 10.875 -3.504 1 97.75 409 ALA B CA 1
ATOM 6483 C C . ALA B 1 409 ? 2.738 10.531 -4.992 1 97.75 409 ALA B C 1
ATOM 6485 O O . ALA B 1 409 ? 1.804 9.906 -5.5 1 97.75 409 ALA B O 1
ATOM 6486 N N . ARG B 1 410 ? 3.773 10.961 -5.656 1 97.88 410 ARG B N 1
ATOM 6487 C CA . ARG B 1 410 ? 4.008 10.57 -7.039 1 97.88 410 ARG B CA 1
ATOM 6488 C C . ARG B 1 410 ? 4.996 9.414 -7.121 1 97.88 410 ARG B C 1
ATOM 6490 O O . ARG B 1 410 ? 6.066 9.453 -6.508 1 97.88 410 ARG B O 1
ATOM 6497 N N . ARG B 1 411 ? 4.648 8.344 -7.832 1 98.06 411 ARG B N 1
ATOM 6498 C CA . ARG B 1 411 ? 5.539 7.195 -7.961 1 98.06 411 ARG B CA 1
ATOM 6499 C C . ARG B 1 411 ? 6.863 7.598 -8.602 1 98.06 411 ARG B C 1
ATOM 6501 O O . ARG B 1 411 ? 6.891 8.391 -9.547 1 98.06 411 ARG B O 1
ATOM 6508 N N . PRO B 1 412 ? 7.988 7.09 -8.125 1 98.62 412 PRO B N 1
ATOM 6509 C CA . PRO B 1 412 ? 9.32 7.523 -8.562 1 98.62 412 PRO B CA 1
ATOM 6510 C C . PRO B 1 412 ? 9.648 7.074 -9.977 1 98.62 412 PRO B C 1
ATOM 6512 O O . PRO B 1 412 ? 8.984 6.195 -10.523 1 98.62 412 PRO B O 1
ATOM 6515 N N . ALA B 1 413 ? 10.625 7.723 -10.555 1 98.88 413 ALA B N 1
ATOM 6516 C CA . ALA B 1 413 ? 11.242 7.234 -11.789 1 98.88 413 ALA B CA 1
ATOM 6517 C C . ALA B 1 413 ? 12.078 5.988 -11.523 1 98.88 413 ALA B C 1
ATOM 6519 O O . ALA B 1 413 ? 12.586 5.801 -10.422 1 98.88 413 ALA B O 1
ATOM 6520 N N . VAL B 1 414 ? 12.18 5.125 -12.5 1 98.94 414 VAL B N 1
ATOM 6521 C CA . VAL B 1 414 ? 13.039 3.947 -12.461 1 98.94 414 VAL B CA 1
ATOM 6522 C C . VAL B 1 414 ? 14.023 3.98 -13.625 1 98.94 414 VAL B C 1
ATOM 6524 O O . VAL B 1 414 ? 13.625 4.121 -14.781 1 98.94 414 VAL B O 1
ATOM 6527 N N . VAL B 1 415 ? 15.273 3.891 -13.305 1 98.94 415 VAL B N 1
ATOM 6528 C CA . VAL B 1 415 ? 16.344 3.957 -14.297 1 98.94 415 VAL B CA 1
ATOM 6529 C C . VAL B 1 415 ? 17.047 2.607 -14.391 1 98.94 415 VAL B C 1
ATOM 6531 O O . VAL B 1 415 ? 17.438 2.033 -13.367 1 98.94 415 VAL B O 1
ATOM 6534 N N . TRP B 1 416 ? 17.125 2.119 -15.602 1 98.88 416 TRP B N 1
ATOM 6535 C CA . TRP B 1 416 ? 17.859 0.901 -15.93 1 98.88 416 TRP B CA 1
ATOM 6536 C C . TRP B 1 416 ? 19.312 1.216 -16.281 1 98.88 416 TRP B C 1
ATOM 6538 O O . TRP B 1 416 ? 19.578 2.016 -17.188 1 98.88 416 TRP B O 1
ATOM 6548 N N . VAL B 1 417 ? 20.281 0.592 -15.539 1 98.88 417 VAL B N 1
ATOM 6549 C CA . VAL B 1 417 ? 21.672 0.935 -15.812 1 98.88 417 VAL B CA 1
ATOM 6550 C C . VAL B 1 417 ? 22.438 -0.31 -16.266 1 98.88 417 VAL B C 1
ATOM 6552 O O . VAL B 1 417 ? 22.188 -1.411 -15.766 1 98.88 417 VAL B O 1
ATOM 6555 N N . HIS B 1 418 ? 23.328 -0.161 -17.219 1 98.62 418 HIS B N 1
ATOM 6556 C CA . HIS B 1 418 ? 24.156 -1.23 -17.781 1 98.62 418 HIS B CA 1
ATOM 6557 C C . HIS B 1 418 ? 25.391 -0.67 -18.469 1 98.62 418 HIS B C 1
ATOM 6559 O O . HIS B 1 418 ? 25.281 0.134 -19.391 1 98.62 418 HIS B O 1
ATOM 6565 N N . GLN B 1 419 ? 26.562 -0.999 -18.031 1 97.69 419 GLN B N 1
ATOM 6566 C CA . GLN B 1 419 ? 27.844 -0.677 -18.672 1 97.69 419 GLN B CA 1
ATOM 6567 C C . GLN B 1 419 ? 27.969 0.821 -18.938 1 97.69 419 GLN B C 1
ATOM 6569 O O . GLN B 1 419 ? 28.266 1.235 -20.062 1 97.69 419 GLN B O 1
ATOM 6574 N N . GLY B 1 420 ? 27.656 1.581 -17.969 1 97.81 420 GLY B N 1
ATOM 6575 C CA . GLY B 1 420 ? 27.859 3.02 -18.016 1 97.81 420 GLY B CA 1
ATOM 6576 C C . GLY B 1 420 ? 26.688 3.768 -18.625 1 97.81 420 GLY B C 1
ATOM 6577 O O . GLY B 1 420 ? 26.703 4.996 -18.719 1 97.81 420 GLY B O 1
ATOM 6578 N N . GLN B 1 421 ? 25.703 3.033 -19.031 1 98.44 421 GLN B N 1
ATOM 6579 C CA . GLN B 1 421 ? 24.547 3.66 -19.672 1 98.44 421 GLN B CA 1
ATOM 6580 C C . GLN B 1 421 ? 23.328 3.604 -18.75 1 98.44 421 GLN B C 1
ATOM 6582 O O . GLN B 1 421 ? 23.094 2.604 -18.062 1 98.44 421 GLN B O 1
ATOM 6587 N N . ALA B 1 422 ? 22.594 4.711 -18.703 1 98.69 422 ALA B N 1
ATOM 6588 C CA . ALA B 1 422 ? 21.344 4.824 -17.938 1 98.69 422 ALA B CA 1
ATOM 6589 C C . ALA B 1 422 ? 20.156 5.047 -18.859 1 98.69 422 ALA B C 1
ATOM 6591 O O . ALA B 1 422 ? 20.188 5.906 -19.75 1 98.69 422 ALA B O 1
ATOM 6592 N N . HIS B 1 423 ? 19.156 4.227 -18.672 1 98.56 423 HIS B N 1
ATOM 6593 C CA . HIS B 1 423 ? 17.938 4.316 -19.469 1 98.56 423 HIS B CA 1
ATOM 6594 C C . HIS B 1 423 ? 16.703 4.41 -18.578 1 98.56 423 HIS B C 1
ATOM 6596 O O . HIS B 1 423 ? 16.516 3.586 -17.672 1 98.56 423 HIS B O 1
ATOM 6602 N N . LEU B 1 424 ? 15.883 5.457 -18.828 1 98.81 424 LEU B N 1
ATOM 6603 C CA . LEU B 1 424 ? 14.609 5.559 -18.109 1 98.81 424 LEU B CA 1
ATOM 6604 C C . LEU B 1 424 ? 13.664 4.445 -18.547 1 98.81 424 LEU B C 1
ATOM 6606 O O . LEU B 1 424 ? 13.391 4.27 -19.734 1 98.81 424 LEU B O 1
ATOM 6610 N N . ILE B 1 425 ? 13.125 3.674 -17.531 1 98.88 425 ILE B N 1
ATOM 6611 C CA . ILE B 1 425 ? 12.25 2.576 -17.922 1 98.88 425 ILE B CA 1
ATOM 6612 C C . ILE B 1 425 ? 10.852 2.793 -17.344 1 98.88 425 ILE B C 1
ATOM 6614 O O . ILE B 1 425 ? 9.891 2.145 -17.766 1 98.88 425 ILE B O 1
ATOM 6618 N N . GLN B 1 426 ? 10.711 3.586 -16.344 1 98.75 426 GLN B N 1
ATOM 6619 C CA . GLN B 1 426 ? 9.438 4.109 -15.859 1 98.75 426 GLN B CA 1
ATOM 6620 C C . GLN B 1 426 ? 9.539 5.602 -15.547 1 98.75 426 GLN B C 1
ATOM 6622 O O . GLN B 1 426 ? 10.375 6.02 -14.75 1 98.75 426 GLN B O 1
ATOM 6627 N N . ARG B 1 427 ? 8.773 6.379 -16.156 1 98.56 427 ARG B N 1
ATOM 6628 C CA . ARG B 1 427 ? 8.766 7.812 -15.859 1 98.56 427 ARG B CA 1
ATOM 6629 C C . ARG B 1 427 ? 8.18 8.094 -14.484 1 98.56 427 ARG B C 1
ATOM 6631 O O . ARG B 1 427 ? 7.316 7.352 -14.008 1 98.56 427 ARG B O 1
ATOM 6638 N N . ARG B 1 428 ? 8.641 9.148 -13.852 1 98.56 428 ARG B N 1
ATOM 6639 C CA . ARG B 1 428 ? 8 9.633 -12.641 1 98.56 428 ARG B CA 1
ATOM 6640 C C . ARG B 1 428 ? 6.562 10.062 -12.906 1 98.56 428 ARG B C 1
ATOM 6642 O O . ARG B 1 428 ? 6.273 10.664 -13.945 1 98.56 428 ARG B O 1
ATOM 6649 N N . GLU B 1 429 ? 5.633 9.727 -12.016 1 98.25 429 GLU B N 1
ATOM 6650 C CA . GLU B 1 429 ? 4.281 10.266 -12.125 1 98.25 429 GLU B CA 1
ATOM 6651 C C . GLU B 1 429 ? 4.289 11.789 -12.078 1 98.25 429 GLU B C 1
ATOM 6653 O O . GLU B 1 429 ? 5.008 12.383 -11.273 1 98.25 429 GLU B O 1
ATOM 6658 N N . SER B 1 430 ? 3.549 12.398 -12.961 1 98 430 SER B N 1
ATOM 6659 C CA . SER B 1 430 ? 3.32 13.836 -12.93 1 98 430 SER B CA 1
ATOM 6660 C C . SER B 1 430 ? 2.145 14.195 -12.031 1 98 430 SER B C 1
ATOM 6662 O O . SER B 1 430 ? 1.404 13.32 -11.586 1 98 430 SER B O 1
ATOM 6664 N N . LEU B 1 431 ? 2.045 15.477 -11.742 1 98.06 431 LEU B N 1
ATOM 6665 C CA . LEU B 1 431 ? 0.878 15.945 -10.992 1 98.06 431 LEU B CA 1
ATOM 6666 C C . LEU B 1 431 ? -0.409 15.617 -11.742 1 98.06 431 LEU B C 1
ATOM 6668 O O . LEU B 1 431 ? -1.41 15.234 -11.133 1 98.06 431 LEU B O 1
ATOM 6672 N N . GLU B 1 432 ? -0.384 15.656 -13.07 1 97.75 432 GLU B N 1
ATOM 6673 C CA . GLU B 1 432 ? -1.557 15.383 -13.898 1 97.75 432 GLU B CA 1
ATOM 6674 C C . GLU B 1 432 ? -1.939 13.906 -13.828 1 97.75 432 GLU B C 1
ATOM 6676 O O . GLU B 1 432 ? -3.119 13.562 -13.922 1 97.75 432 GLU B O 1
ATOM 6681 N N . ASP B 1 433 ? -0.966 13.023 -13.68 1 97.94 433 ASP B N 1
ATOM 6682 C CA . ASP B 1 433 ? -1.237 11.594 -13.562 1 97.94 433 ASP B CA 1
ATOM 6683 C C . ASP B 1 433 ? -2.162 11.312 -12.383 1 97.94 433 ASP B C 1
ATOM 6685 O O . ASP B 1 433 ? -2.965 10.375 -12.422 1 97.94 433 ASP B O 1
ATOM 6689 N N . LEU B 1 434 ? -2.107 12.148 -11.289 1 97.69 434 LEU B N 1
ATOM 6690 C CA . LEU B 1 434 ? -2.877 11.922 -10.07 1 97.69 434 LEU B CA 1
ATOM 6691 C C . LEU B 1 434 ? -4.359 12.188 -10.305 1 97.69 434 LEU B C 1
ATOM 6693 O O . LEU B 1 434 ? -5.207 11.734 -9.531 1 97.69 434 LEU B O 1
ATOM 6697 N N . LEU B 1 435 ? -4.719 12.922 -11.414 1 97.75 435 LEU B N 1
ATOM 6698 C CA . LEU B 1 435 ? -6.09 13.352 -11.656 1 97.75 435 LEU B CA 1
ATOM 6699 C C . LEU B 1 435 ? -6.707 12.562 -12.812 1 97.75 435 LEU B C 1
ATOM 6701 O O . LEU B 1 435 ? -7.879 12.758 -13.141 1 97.75 435 LEU B O 1
ATOM 6705 N N . ARG B 1 436 ? -5.957 11.656 -13.367 1 96.44 436 ARG B N 1
ATOM 6706 C CA . ARG B 1 436 ? -6.312 11.102 -14.664 1 96.44 436 ARG B CA 1
ATOM 6707 C C . ARG B 1 436 ? -7.621 10.32 -14.586 1 96.44 436 ARG B C 1
ATOM 6709 O O . ARG B 1 436 ? -8.352 10.219 -15.578 1 96.44 436 ARG B O 1
ATOM 6716 N N . ARG B 1 437 ? -7.961 9.75 -13.422 1 97.62 437 ARG B N 1
ATOM 6717 C CA . ARG B 1 437 ? -9.156 8.922 -13.297 1 97.62 437 ARG B CA 1
ATOM 6718 C C . ARG B 1 437 ? -10.32 9.727 -12.727 1 97.62 437 ARG B C 1
ATOM 6720 O O . ARG B 1 437 ? -11.445 9.227 -12.641 1 97.62 437 ARG B O 1
ATOM 6727 N N . ASP B 1 438 ? -10.086 10.961 -12.305 1 98.56 438 ASP B N 1
ATOM 6728 C CA . ASP B 1 438 ? -11.055 11.719 -11.523 1 98.56 438 ASP B CA 1
ATOM 6729 C C . ASP B 1 438 ? -12.094 12.383 -12.422 1 98.56 438 ASP B C 1
ATOM 6731 O O . ASP B 1 438 ? -11.758 12.875 -13.5 1 98.56 438 ASP B O 1
ATOM 6735 N N . LEU B 1 439 ? -13.281 12.344 -12.008 1 98.56 439 LEU B N 1
ATOM 6736 C CA . LEU B 1 439 ? -14.398 13.055 -12.617 1 98.56 439 LEU B CA 1
ATOM 6737 C C . LEU B 1 439 ? -15.055 14 -11.609 1 98.56 439 LEU B C 1
ATOM 6739 O O . LEU B 1 439 ? -15.07 13.719 -10.414 1 98.56 439 LEU B O 1
ATOM 6743 N N . PRO B 1 440 ? -15.539 15.125 -12.031 1 97.62 440 PRO B N 1
ATOM 6744 C CA . PRO B 1 440 ? -16.141 16.094 -11.117 1 97.62 440 PRO B CA 1
ATOM 6745 C C . PRO B 1 440 ? -17.531 15.68 -10.625 1 97.62 440 PRO B C 1
ATOM 6747 O O . PRO B 1 440 ? -18.156 14.82 -11.242 1 97.62 440 PRO B O 1
ATOM 6750 N N . LEU B 1 441 ? -17.922 16.25 -9.516 1 97.19 441 LEU B N 1
ATOM 6751 C CA . LEU B 1 441 ? -19.328 16.156 -9.109 1 97.19 441 LEU B CA 1
ATOM 6752 C C . LEU B 1 441 ? -20.234 16.844 -10.117 1 97.19 441 LEU B C 1
ATOM 6754 O O . LEU B 1 441 ? -19.797 17.75 -10.836 1 97.19 441 LEU B O 1
ATOM 6758 N N . PRO B 1 442 ? -21.531 16.344 -10.203 1 90.12 442 PRO B N 1
ATOM 6759 C CA . PRO B 1 442 ? -22.469 17.047 -11.086 1 90.12 442 PRO B CA 1
ATOM 6760 C C . PRO B 1 442 ? -22.719 18.484 -10.648 1 90.12 442 PRO B C 1
ATOM 6762 O O . PRO B 1 442 ? -22.656 18.797 -9.453 1 90.12 442 PRO B O 1
#